Protein AF-0000000069443505 (afdb_homodimer)

Sequence (1146 aa):
MGDIGIPSRCKFPEVQQQVYHAQCGDDSSEREADDARRKVVPLLARLHRGSVLFPKSQGYIYSVSVGNLRYRLKIPAAVVHAVTVWDVVAAVRFCSQEKLKLNIRRGGHSNAAHCLNDNGIVLDMRMLNKVVIQSNQERIYVSGGALWKDVYKELHDKDPRLIVVGGQCPTVGVSGFLLGGGISPFSRSYGLGIDNIEVIQIVKANGELAIVSAENHPDLFWALRGGGGGNFGVATGFFLKLHKLNHPEGLVTCGTLGWSIEDSTSRKKFIDTMRNWDQSPLPAALCGDALWRYRRDRESKEKKLWAEITTMYNGGKSECISELAKVLRGEPDVNTPKEMKFYEWEVGGEAFANHSRVHHHHSSVIIEKEWMISIKEHEPESERGGCHVLWDHLGEQTGQWKPDETAFPWRTGEYALSMKSSWDKEEKEGQMIREVQRLREELKKFAIGGKAAYVNYIDNTLTDWWDAYYDANYKRLRQLKEIHDPEEFFEFQQSIRKPKSEHPAMPAIPSCNTTDYKAELEEKNDSVEDVIENTTQNQELRSHNAPAQSAYAMRYGSLQSGRWSAVHLKRQFMGDIGIPSRCKFPEVQQQVYHAQCGDDSSEREADDARRKVVPLLARLHRGSVLFPKSQGYIYSVSVGNLRYRLKIPAAVVHAVTVWDVVAAVRFCSQEKLKLNIRRGGHSNAAHCLNDNGIVLDMRMLNKVVIQSNQERIYVSGGALWKDVYKELHDKDPRLIVVGGQCPTVGVSGFLLGGGISPFSRSYGLGIDNIEVIQIVKANGELAIVSAENHPDLFWALRGGGGGNFGVATGFFLKLHKLNHPEGLVTCGTLGWSIEDSTSRKKFIDTMRNWDQSPLPAALCGDALWRYRRDRESKEKKLWAEITTMYNGGKSECISELAKVLRGEPDVNTPKEMKFYEWEVGGEAFANHSRVHHHHSSVIIEKEWMISIKEHEPESERGGCHVLWDHLGEQTGQWKPDETAFPWRTGEYALSMKSSWDKEEKEGQMIREVQRLREELKKFAIGGKAAYVNYIDNTLTDWWDAYYDANYKRLRQLKEIHDPEEFFEFQQSIRKPKSEHPAMPAIPSCNTTDYKAELEEKNDSVEDVIENTTQNQELRSHNAPAQSAYAMRYGSLQSGRWSAVHLKRQF

Foldseek 3Di:
DDDPPPPPPDVPVVVVVVVVVVPDDDPVVVVLLVVLCVLCVVLQVQADPKDKAAPPDPVQQVQLDALAVVCSPFHESIEIEHQDVSRQLSLLQSCLVSVFAEAEDALRPFLVSLQTHHHGYRYQHLNLFDKAQDPVRFKIKGFQRHFQLSVQVVCCVVALFKDFLADLARSDGGLLCFQQWAFGLLCLPQNTSLSFWAWWFWQFNNSDTDIDGCVRPVLVSQCSRRPVRLAGTRTGMTMGGMDGFPEPRNKKKKKKFKFQCVDPVSVVQVLQLLLLVLVDDADSQKWWKKKWFFDQDPVVRDTTIMIMIIMIGSDDQVVVVVRSVRRGDDGGPTIDIDMDRSSVSSVVSNLVRSLHLKHKFKWKFFAAGPCSVVCVPCPLPPPPTFKMKMKTAHDNNLLPDALSSHQFRPSRTGIMIMIMGIGNDPLCQLVRLVSNVVVCQSCLCRGVVSQAHRPSRPGLQDPVVLCNRRNPSLQSSLCVSCVRPVVSSRDDQPYRHHPPDDHHDRDDRDDSPPDDPPPPVVVVPPPSVVPPPPSPVPPPPVPPPPPPPPCPPPPPPPPDPPPPDPPPPDDDD/DDDPPPPPPDVPVVVVVVVVVVPDDDPVVVVLLVVLCVLCVVLQVQADPKDKAAPPDPVQQVQLDALAVVCSPFHESIEIEHQDVSRQLSLLQSCLVSVFAEAEDALRHFLVSLQTHHHGYRYQHLNLFDKAQDPVRFKIKGFQRHFQLSVQVVCCVVALFKDFLADLARSDGGLLCFQQWAFGLLCLPQNTSLSFWAWWFWQFNNSDTDIDGCVRPVLVSQCSRRPVRLAGTRTGMTMGGMDGFPEPRQKKKKKKFKFQCVDPVSVVQVLQLLLLVLVDDADSQKWWKKKWFFDQDPVVRDTTIMIMIIMIGSDDDVVVVVRSVRRGDDGGPTIDIDMDRSSVSSVVSNLVRSLHLKHKFKWKFFFAGPCSVPCVPCPLPPDPTFKMKMKTAHDNNLLPDALSSHQFRPSRTGIMIMIMGIGNDPLCQLVRLVSNVVVCQSSLCRGDVSQAHRVSRPGLQDPVVLCNRGNPSLQSSLCVSCVRPVVSSRDDQPYRHHPPDDHHDRDDRDDSPPDDPPPDVVPPPPPSVVPPPPSPPPPPPVPDPPPPPDPPPPPPPPPDPDPPPPDDPDPDD

Organism: Aspergillus niger (strain ATCC MYA-4892 / CBS 513.88 / FGSC A1513) (NCBI:txid425011)

Solvent-accessible surface area (backbone atoms only — not comparable to full-atom values): 60724 Å² total; per-residue (Å²): 132,75,77,74,72,64,76,79,83,52,91,53,58,63,56,56,49,46,52,46,52,72,65,54,65,70,64,67,68,45,50,58,50,46,53,51,42,63,68,48,54,65,50,52,78,56,30,70,53,31,30,46,30,27,66,72,27,70,46,30,52,59,70,67,59,52,33,38,52,80,54,65,80,59,50,38,48,30,36,33,35,25,42,42,69,58,15,48,30,36,50,38,35,48,28,56,74,68,71,43,53,56,27,61,28,52,47,49,70,51,61,63,45,68,34,52,48,70,67,18,37,25,40,35,26,56,53,27,36,57,65,46,73,41,92,85,57,53,37,30,40,37,26,26,16,16,31,39,46,53,50,50,50,54,32,47,74,73,38,55,30,47,41,64,61,45,68,59,43,28,58,38,22,45,46,60,41,28,15,33,29,26,78,16,79,46,12,19,59,64,16,34,20,38,72,35,53,59,34,37,32,31,28,32,52,82,27,49,77,44,69,28,18,82,85,37,55,40,68,59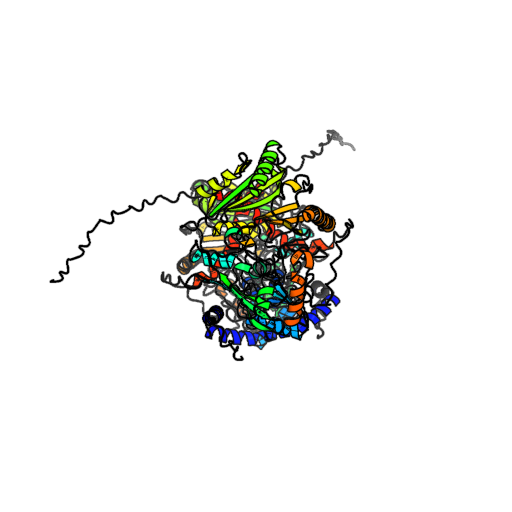,35,28,36,34,29,23,52,22,64,60,36,60,40,48,59,53,26,33,34,30,49,46,46,67,48,68,24,91,82,14,35,25,18,36,30,41,39,28,27,51,47,75,40,70,67,41,31,50,30,48,54,50,17,52,51,34,51,55,70,43,90,70,60,46,48,57,29,53,31,34,36,42,34,60,36,68,34,86,82,77,64,43,75,38,51,32,36,35,33,41,35,40,25,59,23,53,53,69,61,45,52,56,58,49,57,74,29,51,44,69,82,59,78,35,76,50,78,38,71,41,47,57,66,60,57,27,57,60,31,43,75,68,54,54,65,43,86,32,30,55,46,46,33,43,31,23,22,42,75,72,50,68,78,72,52,74,80,64,66,77,72,57,76,92,73,34,49,38,42,37,29,43,45,47,26,64,41,35,41,74,49,57,40,78,70,30,30,40,33,74,24,74,27,31,30,44,33,35,36,35,30,46,46,79,54,77,69,47,47,33,59,45,50,50,49,47,50,50,51,44,60,65,50,25,73,58,12,49,95,51,45,27,28,45,58,70,45,34,37,78,77,53,87,62,43,61,51,20,42,20,46,82,46,40,61,58,48,14,54,48,29,42,71,58,30,67,81,54,64,41,57,59,75,85,40,72,44,34,76,91,54,76,74,62,82,70,76,82,76,60,72,70,62,80,75,80,80,67,66,76,62,64,74,68,53,70,75,57,59,80,65,44,78,58,62,73,68,60,67,70,64,70,68,63,80,63,71,80,73,79,76,78,70,75,76,78,72,79,80,75,76,81,79,80,78,84,78,78,85,83,81,88,134,132,74,77,72,71,64,77,79,81,52,91,52,57,63,56,54,48,46,53,46,53,71,65,55,67,69,65,66,70,45,51,58,49,45,54,50,42,65,69,48,56,66,52,52,76,58,30,70,52,31,29,46,29,28,66,72,29,70,45,30,53,59,69,66,59,52,32,37,51,78,53,67,80,58,50,37,48,29,36,33,35,24,43,42,70,58,15,49,30,35,49,38,35,49,28,56,73,67,70,43,50,55,26,62,30,51,46,48,69,53,62,63,46,67,34,55,48,70,66,17,37,26,40,34,25,55,54,28,35,59,64,46,72,41,90,85,57,50,39,31,39,38,27,28,15,15,31,38,47,52,50,50,50,56,33,46,74,73,39,55,31,47,41,61,61,46,69,61,44,28,58,37,22,45,46,62,41,28,15,32,28,27,78,17,80,46,14,18,59,63,15,34,20,38,71,34,54,59,35,38,33,30,30,30,53,83,28,48,76,45,69,29,18,82,84,36,56,40,69,60,37,29,37,34,28,24,53,22,66,60,37,60,43,48,59,54,26,34,33,31,49,47,46,68,48,69,23,92,84,13,35,25,18,36,31,41,38,27,26,52,47,75,40,68,68,40,30,50,30,48,54,49,17,52,51,36,51,56,72,45,90,68,59,43,47,56,28,53,32,34,36,43,34,57,37,67,35,87,82,78,62,42,74,38,51,33,38,34,33,41,35,40,25,59,22,52,52,69,60,45,52,56,57,49,57,74,28,52,45,67,81,60,79,36,75,49,79,38,70,41,48,57,66,58,58,28,58,60,32,43,76,69,54,51,68,43,86,31,30,54,48,44,34,43,32,24,22,41,75,73,48,69,80,69,49,74,80,64,67,78,74,57,66,94,66,35,47,37,42,38,28,42,44,47,25,65,42,36,42,74,47,59,41,80,70,29,30,42,34,77,23,75,28,32,30,44,34,35,37,36,31,47,46,82,56,77,75,48,48,34,60,45,51,50,48,47,50,51,51,46,61,63,50,26,73,59,12,48,94,52,46,27,28,46,58,70,46,35,38,79,78,54,86,62,42,60,52,21,40,20,46,80,46,40,63,59,47,14,54,48,29,43,70,57,30,68,82,54,65,40,57,58,75,86,40,74,43,34,76,90,53,76,76,60,82,70,75,80,76,60,71,70,61,85,74,80,80,67,67,75,63,64,74,70,53,71,76,58,60,79,65,47,78,58,63,73,71,64,68,72,67,73,68,65,84,67,73,80,72,78,76,77,73,75,76,77,72,76,78,74,78,78,74,77,71,80,74,65,90,71,75,81,124

InterPro domains:
  IPR006094 FAD linked oxidase, N-terminal [PF01565] (76-210)
  IPR012951 Berberine/berberine-like [PF08031] (453-497)
  IPR016166 FAD-binding domain, PCMH-type [PS51387] (72-245)
  IPR016169 FAD-binding, type PCMH, subdomain 2 [G3DSA:3.30.465.10] (67-496)
  IPR036318 FAD-binding, type PCMH-like superfamily [SSF56176] (50-244)
  IPR050416 FAD-linked Oxidoreductases in Biosynthetic Pathways [PTHR42973] (28-497)

Radius of gyration: 33.71 Å; Cα contacts (8 Å, |Δi|>4): 2344; chains: 2; bounding box: 72×145×81 Å

Secondary structure (DSSP, 8-state):
-------S--S-HHHHHHHHHHH---HHHHHHHHHHHHHHHHHHHH-SS-EEE-TTSHHHHHHH--S-GGGTT---SEEEE--SHHHHHHHHHHHHHHT--EEEESS---TT-TT--SSSEEEE-TT---EEE-TTSSEEEEETT-BHHHHHHHHHHH-TTEE-S--SSTTSBHHHHHHT----TTHHHH--GGGGEEEEEEE-TTS-EEEEESSSSHHHHHHHHHH-TTTS-EEEEEEEE-EE-SSTTSEEEEEEEEE-TTSHHHHHHHHHHHHHHHHS---TTEEEEEEEEEEE-TTT--EEEEEEEEEEESS-HHHHHHHHHTT--S--SEE--EEEEHHHHHHHGGGG-S---SEEEEEEEEE-SS-HHHHTT------SS-EEEEEEE--GGGGGS-TTSSS---TT-SEEEEEEEEESSGGGHHHHHHHHHHHHHHHHTTBGGGT---TTS--TT-TTHHHHHHTTHHHHHHHHHHHH-TT--S--TT----TTPPPPPPPP--------TTSGGGTTHHHHHHHHTTTGGGTGGGGT-----------------------------/-------S--S-HHHHHHHHHHH---HHHHHHHHHHHHHHHHHHHH-SS-EEE-TTSHHHHHHH--S-GGGTT---SEEEE--SHHHHHHHHHHHHHHT--EEEESS---TT-TT--SSSEEEE-TT---EEE-TTSSEEEEETT-BHHHHHHHHHHH-TTEE-S--SSTTSBHHHHHHT----TTHHHH--GGGGEEEEEEE-TTS-EEEEESSSSHHHHHHHHHH-TTTS-EEEEEEEE-EE-SSTTSEEEEEEEEE-TTSHHHHHHHHHHHHHHHHS---TTEEEEEEEEEEE-TTT--EEEEEEEEEEESS-HHHHHHHHHTT--S--SEE--EEEEHHHHHHHGGGG-S---SEEEEEEEEE-SS-HHHHTT-----TTS-EEEEEEE--GGGGGS-TTSSS---TT-SEEEEEEEEESSGGGHHHHHHHHHHHHHHHHTTBGGGT---TTS--TT-TTHHHHHHTTHHHHHHHHHHHH-TT--S--TT----TTPPPPPPPP--------TTSGGGTTHHHHHHHHTTSGGGTGGGGS-----------------------------

Structure (mmCIF, N/CA/C/O backbone):
data_AF-0000000069443505-model_v1
#
loop_
_entity.id
_entity.type
_entity.pdbx_description
1 polymer 'Contig An07c0100, genomic contig'
#
loop_
_atom_site.group_PDB
_atom_site.id
_atom_site.type_symbol
_atom_site.label_atom_id
_atom_site.label_alt_id
_atom_site.label_comp_id
_atom_site.label_asym_id
_atom_site.label_entity_id
_atom_site.label_seq_id
_atom_site.pdbx_PDB_ins_code
_atom_site.Cartn_x
_atom_site.Cartn_y
_atom_site.Cartn_z
_atom_site.occupancy
_atom_site.B_iso_or_equiv
_atom_site.auth_seq_id
_atom_site.auth_comp_id
_atom_site.auth_asym_id
_atom_site.auth_atom_id
_atom_site.pdbx_PDB_model_num
ATOM 1 N N . MET A 1 1 ? -30.938 -16.75 5.695 1 19.77 1 MET A N 1
ATOM 2 C CA . MET A 1 1 ? -29.547 -17.172 5.746 1 19.77 1 MET A CA 1
ATOM 3 C C . MET A 1 1 ? -29.438 -18.688 5.621 1 19.77 1 MET A C 1
ATOM 5 O O . MET A 1 1 ? -29.734 -19.422 6.574 1 19.77 1 MET A O 1
ATOM 9 N N . GLY A 1 2 ? -29.906 -19.156 4.508 1 21.73 2 GLY A N 1
ATOM 10 C CA . GLY A 1 2 ? -30.219 -20.562 4.312 1 21.73 2 GLY A CA 1
ATOM 11 C C . GLY A 1 2 ? -29.078 -21.484 4.699 1 21.73 2 GLY A C 1
ATOM 12 O O . GLY A 1 2 ? -27.922 -21.031 4.793 1 21.73 2 GLY A O 1
ATOM 13 N N . ASP A 1 3 ? -29.438 -22.609 5.195 1 22.36 3 ASP A N 1
ATOM 14 C CA . ASP A 1 3 ? -28.672 -23.781 5.602 1 22.36 3 ASP A CA 1
ATOM 15 C C . ASP A 1 3 ? -27.625 -24.141 4.547 1 22.36 3 ASP A C 1
ATOM 17 O O . ASP A 1 3 ? -27.969 -24.406 3.389 1 22.36 3 ASP A O 1
ATOM 21 N N . ILE A 1 4 ? -26.609 -23.438 4.555 1 29.34 4 ILE A N 1
ATOM 22 C CA . ILE A 1 4 ? -25.469 -23.906 3.773 1 29.34 4 ILE A CA 1
ATOM 23 C C . ILE A 1 4 ? -25.375 -25.438 3.852 1 29.34 4 ILE A C 1
ATOM 25 O O . ILE A 1 4 ? -25.141 -26 4.926 1 29.34 4 ILE A O 1
ATOM 29 N N . GLY A 1 5 ? -26.344 -26.031 3.219 1 26.64 5 GLY A N 1
ATOM 30 C CA . GLY A 1 5 ? -26.344 -27.484 3.113 1 26.64 5 GLY A CA 1
ATOM 31 C C . GLY A 1 5 ? -24.953 -28.078 3.031 1 26.64 5 GLY A C 1
ATOM 32 O O . GLY A 1 5 ? -24.25 -27.891 2.037 1 26.64 5 GLY A O 1
ATOM 33 N N . ILE A 1 6 ? -24.266 -28.109 4.117 1 32.12 6 ILE A N 1
ATOM 34 C CA . ILE A 1 6 ? -23.062 -28.922 4.234 1 32.12 6 ILE A CA 1
ATOM 35 C C . ILE A 1 6 ? -23.25 -30.266 3.541 1 32.12 6 ILE A C 1
ATOM 37 O O . ILE A 1 6 ? -24.188 -31.016 3.875 1 32.12 6 ILE A O 1
ATOM 41 N N . PRO A 1 7 ? -22.969 -30.375 2.324 1 30.17 7 PRO A N 1
ATOM 42 C CA . PRO A 1 7 ? -23.234 -31.75 1.898 1 30.17 7 PRO A CA 1
ATOM 43 C C . PRO A 1 7 ? -22.781 -32.781 2.93 1 30.17 7 PRO A C 1
ATOM 45 O O . PRO A 1 7 ? -21.812 -32.562 3.662 1 30.17 7 PRO A O 1
ATOM 48 N N . SER A 1 8 ? -23.672 -33.625 3.414 1 30.72 8 SER A N 1
ATOM 49 C CA . SER A 1 8 ? -23.562 -34.688 4.383 1 30.72 8 SER A CA 1
ATOM 50 C C . SER A 1 8 ? -22.25 -35.469 4.215 1 30.72 8 SER A C 1
ATOM 52 O O . SER A 1 8 ? -21.547 -35.719 5.195 1 30.72 8 SER A O 1
ATOM 54 N N . ARG A 1 9 ? -22.109 -36.438 3.193 1 31.23 9 ARG A N 1
ATOM 55 C CA . ARG A 1 9 ? -21.312 -37.656 3.217 1 31.23 9 ARG A CA 1
ATOM 56 C C . ARG A 1 9 ? -19.875 -37.375 2.82 1 31.23 9 ARG A C 1
ATOM 58 O O . ARG A 1 9 ? -19.391 -37.875 1.804 1 31.23 9 ARG A O 1
ATOM 65 N N . CYS A 1 10 ? -19.5 -36.156 2.795 1 35.38 10 CYS A N 1
ATOM 66 C CA . CYS A 1 10 ? -18.078 -36.156 2.48 1 35.38 10 CYS A CA 1
ATOM 67 C C . CYS A 1 10 ? -17.266 -36.875 3.568 1 35.38 10 CYS A C 1
ATOM 69 O O . CYS A 1 10 ? -17.484 -36.625 4.758 1 35.38 10 CYS A O 1
ATOM 71 N N . LYS A 1 11 ? -16.672 -37.875 3.277 1 39.56 11 LYS A N 1
ATOM 72 C CA . LYS A 1 11 ? -15.812 -38.688 4.152 1 39.56 11 LYS A CA 1
ATOM 73 C C . LYS A 1 11 ? -14.859 -37.781 4.953 1 39.56 11 LYS A C 1
ATOM 75 O O . LYS A 1 11 ? -14.156 -38.281 5.836 1 39.56 11 LYS A O 1
ATOM 80 N N . PHE A 1 12 ? -14.734 -36.531 4.516 1 38.72 12 PHE A N 1
ATOM 81 C CA . PHE A 1 12 ? -13.805 -35.781 5.355 1 38.72 12 PHE A CA 1
ATOM 82 C C . PHE A 1 12 ? -14.531 -34.75 6.191 1 38.72 12 PHE A C 1
ATOM 84 O O . PHE A 1 12 ? -14.469 -33.562 5.887 1 38.72 12 PHE A O 1
ATOM 91 N N . PRO A 1 13 ? -15.508 -35 6.965 1 45.78 13 PRO A N 1
ATOM 92 C CA . PRO A 1 13 ? -16.203 -34.062 7.871 1 45.78 13 PRO A CA 1
ATOM 93 C C . PRO A 1 13 ? -15.25 -33.125 8.594 1 45.78 13 PRO A C 1
ATOM 95 O O . PRO A 1 13 ? -15.602 -31.969 8.859 1 45.78 13 PRO A O 1
ATOM 98 N N . GLU A 1 14 ? -14.117 -33.625 8.75 1 47.12 14 GLU A N 1
ATOM 99 C CA . GLU A 1 14 ? -13.164 -32.844 9.523 1 47.12 14 GLU A CA 1
ATOM 100 C C . GLU A 1 14 ? -12.672 -31.625 8.719 1 47.12 14 GLU A C 1
ATOM 102 O O . GLU A 1 14 ? -12.477 -30.547 9.273 1 47.12 14 GLU A O 1
ATOM 107 N N . VAL A 1 15 ? -12.562 -31.922 7.453 1 46.62 15 VAL A N 1
ATOM 108 C CA . VAL A 1 15 ? -12.109 -30.812 6.617 1 46.62 15 VAL A CA 1
ATOM 109 C C . VAL A 1 15 ? -13.172 -29.719 6.586 1 46.62 15 VAL A C 1
ATOM 111 O O . VAL A 1 15 ? -12.859 -28.531 6.703 1 46.62 15 VAL A O 1
ATOM 114 N N . GLN A 1 16 ? -14.391 -30.172 6.422 1 50.69 16 GLN A N 1
ATOM 115 C CA . GLN A 1 16 ? -15.484 -29.203 6.41 1 50.69 16 GLN A CA 1
ATOM 116 C C . GLN A 1 16 ? -15.547 -28.422 7.727 1 50.69 16 GLN A C 1
ATOM 118 O O . GLN A 1 16 ? -15.758 -27.219 7.727 1 50.69 16 GLN A O 1
ATOM 123 N N . GLN A 1 17 ? -15.414 -29.188 8.695 1 51.31 17 GLN A N 1
ATOM 124 C CA . GLN A 1 17 ? -15.453 -28.547 10.008 1 51.31 17 GLN A CA 1
ATOM 125 C C . GLN A 1 17 ? -14.289 -27.594 10.195 1 51.31 17 GLN A C 1
ATOM 127 O O . GLN A 1 17 ? -14.445 -26.516 10.781 1 51.31 17 GLN A O 1
ATOM 132 N N . GLN A 1 18 ? -13.234 -27.984 9.68 1 48.59 18 GLN A N 1
ATOM 133 C CA . GLN A 1 18 ? -12.047 -27.156 9.859 1 48.59 18 GLN A CA 1
ATOM 134 C C . GLN A 1 18 ? -12.125 -25.891 9.016 1 48.59 18 GLN A C 1
ATOM 136 O O . GLN A 1 18 ? -11.727 -24.812 9.477 1 48.59 18 GLN A O 1
ATOM 141 N N . VAL A 1 19 ? -12.57 -26.109 7.836 1 50.31 19 VAL A N 1
ATOM 142 C CA . VAL A 1 19 ? -12.805 -24.953 6.992 1 50.31 19 VAL A CA 1
ATOM 143 C C . VAL A 1 19 ? -13.82 -24.016 7.66 1 50.31 19 VAL A C 1
ATOM 145 O O . VAL A 1 19 ? -13.641 -22.797 7.664 1 50.31 19 VAL A O 1
ATOM 148 N N . TYR A 1 20 ? -14.828 -24.688 8.109 1 49.84 20 TYR A N 1
ATOM 149 C CA . TYR A 1 20 ? -15.867 -23.906 8.773 1 49.84 20 TYR A CA 1
ATOM 150 C C . TYR A 1 20 ? -15.297 -23.156 9.969 1 49.84 20 TYR A C 1
ATOM 152 O O . TYR A 1 20 ? -15.609 -21.969 10.172 1 49.84 20 TYR A O 1
ATOM 160 N N . HIS A 1 21 ? -14.531 -23.812 10.719 1 48.06 21 HIS A N 1
ATOM 161 C CA . HIS A 1 21 ? -13.961 -23.172 11.906 1 48.06 21 HIS A CA 1
ATOM 162 C C . HIS A 1 21 ? -13.008 -22.062 11.516 1 48.06 21 HIS A C 1
ATOM 164 O O . HIS A 1 21 ? -12.906 -21.047 12.227 1 48.06 21 HIS A O 1
ATOM 170 N N . ALA A 1 22 ? -12.234 -22.344 10.555 1 46.16 22 ALA A N 1
ATOM 171 C CA . ALA A 1 22 ? -11.281 -21.328 10.133 1 46.16 22 ALA A CA 1
ATOM 172 C C . ALA A 1 22 ? -11.992 -20.062 9.656 1 46.16 22 ALA A C 1
ATOM 174 O O . ALA A 1 22 ? -11.477 -18.953 9.812 1 46.16 22 ALA A O 1
ATOM 175 N N . GLN A 1 23 ? -13.062 -20.297 9.055 1 48.84 23 GLN A N 1
ATOM 176 C CA . GLN A 1 23 ? -13.82 -19.188 8.477 1 48.84 23 GLN A CA 1
ATOM 177 C C . GLN A 1 23 ? -14.688 -18.516 9.523 1 48.84 23 GLN A C 1
ATOM 179 O O . GLN A 1 23 ? -15 -17.328 9.406 1 48.84 23 GLN A O 1
ATOM 184 N N . CYS A 1 24 ? -15.289 -19.234 10.461 1 43.09 24 CYS A N 1
ATOM 185 C CA . CYS A 1 24 ? -16.297 -18.703 11.359 1 43.09 24 CYS A CA 1
ATOM 186 C C . CYS A 1 24 ? -15.664 -18 12.555 1 43.09 24 CYS A C 1
ATOM 188 O O . CYS A 1 24 ? -14.93 -18.625 13.32 1 43.09 24 CYS A O 1
ATOM 190 N N . GLY A 1 25 ? -15.242 -16.766 12.414 1 44.81 25 GLY A N 1
ATOM 191 C CA . GLY A 1 25 ? -14.922 -15.961 13.578 1 44.81 25 GLY A CA 1
ATOM 192 C C . GLY A 1 25 ? -16.047 -15.914 14.602 1 44.81 25 GLY A C 1
ATOM 193 O O . GLY A 1 25 ? -17.094 -16.531 14.406 1 44.81 25 GLY A O 1
ATOM 194 N N . ASP A 1 26 ? -15.844 -15.242 15.805 1 44.53 26 ASP A N 1
ATOM 195 C CA . ASP A 1 26 ? -16.781 -15.047 16.906 1 44.53 26 ASP A CA 1
ATOM 196 C C . ASP A 1 26 ? -18.109 -14.469 16.391 1 44.53 26 ASP A C 1
ATOM 198 O O . ASP A 1 26 ? -18.125 -13.469 15.672 1 44.53 26 ASP A O 1
ATOM 202 N N . ASP A 1 27 ? -19.234 -15.125 16.625 1 49 27 ASP A N 1
ATOM 203 C CA . ASP A 1 27 ? -20.625 -14.914 16.188 1 49 27 ASP A CA 1
ATOM 204 C C . ASP A 1 27 ? -21.109 -13.516 16.562 1 49 27 ASP A C 1
ATOM 206 O O . ASP A 1 27 ? -21.781 -12.859 15.773 1 49 27 ASP A O 1
ATOM 210 N N . SER A 1 28 ? -20.922 -13.078 17.875 1 44.75 28 SER A N 1
ATOM 211 C CA . SER A 1 28 ? -21.469 -11.797 18.297 1 44.75 28 SER A CA 1
ATOM 212 C C . SER A 1 28 ? -20.844 -10.641 17.531 1 44.75 28 SER A C 1
ATOM 214 O O . SER A 1 28 ? -21.562 -9.727 17.094 1 44.75 28 SER A O 1
ATOM 216 N N . SER A 1 29 ? -19.594 -10.617 17.484 1 55.44 29 SER A N 1
ATOM 217 C CA . SER A 1 29 ? -18.859 -9.594 16.734 1 55.44 29 SER A CA 1
ATOM 218 C C . SER A 1 29 ? -19.266 -9.594 15.266 1 55.44 29 SER A C 1
ATOM 220 O O . SER A 1 29 ? -19.297 -8.539 14.625 1 55.44 29 SER A O 1
ATOM 222 N N . GLU A 1 30 ? -19.875 -10.719 15 1 66.44 30 GLU A N 1
ATOM 223 C CA . GLU A 1 30 ? -20.297 -10.852 13.609 1 66.44 30 GLU A CA 1
ATOM 224 C C . GLU A 1 30 ? -21.672 -10.219 13.391 1 66.44 30 GLU A C 1
ATOM 226 O O . GLU A 1 30 ? -21.906 -9.602 12.352 1 66.44 30 GLU A O 1
ATOM 231 N N . ARG A 1 31 ? -22.594 -10.227 14.562 1 65.88 31 ARG A N 1
ATOM 232 C CA . ARG A 1 31 ? -23.922 -9.641 14.406 1 65.88 31 ARG A CA 1
ATOM 233 C C . ARG A 1 31 ? -23.828 -8.117 14.336 1 65.88 31 ARG A C 1
ATOM 235 O O . ARG A 1 31 ? -24.516 -7.488 13.531 1 65.88 31 ARG A O 1
ATOM 242 N N . GLU A 1 32 ? -23.031 -7.504 15.273 1 68.94 32 GLU A N 1
ATOM 243 C CA . GLU A 1 32 ? -22.859 -6.051 15.273 1 68.94 32 GLU A CA 1
ATOM 244 C C . GLU A 1 32 ? -22.266 -5.566 13.953 1 68.94 32 GLU A C 1
ATOM 246 O O . GLU A 1 32 ? -22.688 -4.539 13.414 1 68.94 32 GLU A O 1
ATOM 251 N N . ALA A 1 33 ? -21.453 -6.336 13.539 1 75.88 33 ALA A N 1
ATOM 252 C CA . ALA A 1 33 ? -20.828 -5.992 12.266 1 75.88 33 ALA A CA 1
ATOM 253 C C . ALA A 1 33 ? -21.828 -6.082 11.117 1 75.88 33 ALA A C 1
ATOM 255 O O . ALA A 1 33 ? -21.812 -5.258 10.203 1 75.88 33 ALA A O 1
ATOM 256 N N . ASP A 1 34 ? -22.75 -6.953 11.266 1 82.25 34 ASP A N 1
ATOM 257 C CA . ASP A 1 34 ? -23.766 -7.137 10.242 1 82.25 34 ASP A CA 1
ATOM 258 C C . ASP A 1 34 ? -24.75 -5.965 10.227 1 82.25 34 ASP A C 1
ATOM 260 O O . ASP A 1 34 ? -25.141 -5.488 9.164 1 82.25 34 ASP A O 1
ATOM 264 N N . ASP A 1 35 ? -25.125 -5.52 11.461 1 85.44 35 ASP A N 1
ATOM 265 C CA . ASP A 1 35 ? -26.062 -4.402 11.562 1 85.44 35 ASP A CA 1
ATOM 266 C C . ASP A 1 35 ? -25.438 -3.117 11.016 1 85.44 35 ASP A C 1
ATOM 268 O O . ASP A 1 35 ? -26.094 -2.363 10.289 1 85.44 35 ASP A O 1
ATOM 272 N N . ALA A 1 36 ? -24.234 -2.896 11.391 1 87.12 36 ALA A N 1
ATOM 273 C CA . ALA A 1 36 ? -23.547 -1.712 10.898 1 87.12 36 ALA A CA 1
ATOM 274 C C . ALA A 1 36 ? -23.422 -1.738 9.375 1 87.12 36 ALA A C 1
ATOM 276 O O . ALA A 1 36 ? -23.625 -0.718 8.711 1 87.12 36 ALA A O 1
ATOM 277 N N . ARG A 1 37 ? -23.172 -2.861 8.883 1 91 37 ARG A N 1
ATOM 278 C CA . ARG A 1 37 ? -23.031 -3.018 7.438 1 91 37 ARG A CA 1
ATOM 279 C C . ARG A 1 37 ? -24.359 -2.756 6.727 1 91 37 ARG A C 1
ATOM 281 O O . ARG A 1 37 ? -24.406 -2.037 5.73 1 91 37 ARG A O 1
ATOM 288 N N . ARG A 1 38 ? -25.391 -3.311 7.223 1 91.19 38 ARG A N 1
ATOM 289 C CA . ARG A 1 38 ? -26.719 -3.125 6.621 1 91.19 38 ARG A CA 1
ATOM 290 C C . ARG A 1 38 ? -27.094 -1.649 6.578 1 91.19 38 ARG A C 1
ATOM 292 O O . ARG A 1 38 ? -27.719 -1.193 5.617 1 91.19 38 ARG A O 1
ATOM 299 N N . LYS A 1 39 ? -26.688 -0.995 7.59 1 92.31 39 LYS A N 1
ATOM 300 C CA . LYS A 1 39 ? -27 0.425 7.691 1 92.31 39 LYS A CA 1
ATOM 301 C C . LYS A 1 39 ? -26.203 1.247 6.688 1 92.31 39 LYS A C 1
ATOM 303 O O . LYS A 1 39 ? -26.672 2.273 6.199 1 92.31 39 LYS A O 1
ATOM 308 N N . VAL A 1 40 ? -25.031 0.808 6.32 1 95.5 40 VAL A N 1
ATOM 309 C CA . VAL A 1 40 ? -24.094 1.628 5.551 1 95.5 40 VAL A CA 1
ATOM 310 C C . VAL A 1 40 ? -24.172 1.255 4.074 1 95.5 40 VAL A C 1
ATOM 312 O O . VAL A 1 40 ? -23.875 2.072 3.201 1 95.5 40 VAL A O 1
ATOM 315 N N . VAL A 1 41 ? -24.594 0.045 3.701 1 94.25 41 VAL A N 1
ATOM 316 C CA . VAL A 1 41 ? -24.609 -0.503 2.348 1 94.25 41 VAL A CA 1
ATOM 317 C C . VAL A 1 41 ? -25.375 0.429 1.414 1 94.25 41 VAL A C 1
ATOM 319 O O . VAL A 1 41 ? -24.922 0.7 0.296 1 94.25 41 VAL A O 1
ATOM 322 N N . PRO A 1 42 ? -26.516 1.065 1.863 1 94.5 42 PRO A N 1
ATOM 323 C CA . PRO A 1 42 ? -27.266 1.941 0.966 1 94.5 42 PRO A CA 1
ATOM 324 C C . PRO A 1 42 ? -26.484 3.189 0.562 1 94.5 42 PRO A C 1
ATOM 326 O O . PRO A 1 42 ? -26.828 3.846 -0.424 1 94.5 42 PRO A O 1
ATOM 329 N N . LEU A 1 43 ? -25.453 3.521 1.33 1 95.88 43 LEU A N 1
ATOM 330 C CA . LEU A 1 43 ? -24.672 4.719 1.055 1 95.88 43 LEU A CA 1
ATOM 331 C C . LEU A 1 43 ? -24 4.629 -0.314 1 95.88 43 LEU A C 1
ATOM 333 O O . LEU A 1 43 ? -23.859 5.641 -1.003 1 95.88 43 LEU A O 1
ATOM 337 N N . LEU A 1 44 ? -23.641 3.422 -0.699 1 94.56 44 LEU A N 1
ATOM 338 C CA . LEU A 1 44 ? -22.922 3.25 -1.959 1 94.56 44 LEU A CA 1
ATOM 339 C C . LEU A 1 44 ? -23.75 3.768 -3.131 1 94.56 44 LEU A C 1
ATOM 341 O O . LEU A 1 44 ? -23.219 4.402 -4.043 1 94.56 44 LEU A O 1
ATOM 345 N N . ALA A 1 45 ? -25.031 3.533 -3.107 1 93.12 45 ALA A N 1
ATOM 346 C CA . ALA A 1 45 ? -25.922 3.936 -4.199 1 93.12 45 ALA A CA 1
ATOM 347 C C . ALA A 1 45 ? -26.062 5.453 -4.258 1 93.12 45 ALA A C 1
ATOM 349 O O . ALA A 1 45 ? -26.438 6.008 -5.293 1 93.12 45 ALA A O 1
ATOM 350 N N . ARG A 1 46 ? -25.734 6.109 -3.145 1 94.56 46 ARG A N 1
ATOM 351 C CA . ARG A 1 46 ? -25.891 7.562 -3.08 1 94.56 46 ARG A CA 1
ATOM 352 C C . ARG A 1 46 ? -24.609 8.266 -3.508 1 94.56 46 ARG A C 1
ATOM 354 O O . ARG A 1 46 ? -24.609 9.461 -3.801 1 94.56 46 ARG A O 1
ATOM 361 N N . LEU A 1 47 ? -23.484 7.547 -3.488 1 94.38 47 LEU A N 1
ATOM 362 C CA . LEU A 1 47 ? -22.203 8.148 -3.836 1 94.38 47 LEU A CA 1
ATOM 363 C C . LEU A 1 47 ? -22.109 8.406 -5.336 1 94.38 47 LEU A C 1
ATOM 365 O O . LEU A 1 47 ? -22.656 7.648 -6.133 1 94.38 47 LEU A O 1
ATOM 369 N N . HIS A 1 48 ? -21.406 9.469 -5.711 1 91.38 48 HIS A N 1
ATOM 370 C CA . HIS A 1 48 ? -21.219 9.836 -7.109 1 91.38 48 HIS A CA 1
ATOM 371 C C . HIS A 1 48 ? -20.219 8.898 -7.793 1 91.38 48 HIS A C 1
ATOM 373 O O . HIS A 1 48 ? -20.594 8.148 -8.695 1 91.38 48 HIS A O 1
ATOM 379 N N . ARG A 1 49 ? -18.984 8.836 -7.34 1 91.38 49 ARG A N 1
ATOM 380 C CA . ARG A 1 49 ? -17.938 7.996 -7.914 1 91.38 49 ARG A CA 1
ATOM 381 C C . ARG A 1 49 ? -17.203 7.227 -6.824 1 91.38 49 ARG A C 1
ATOM 383 O O . ARG A 1 49 ? -16.328 6.406 -7.121 1 91.38 49 ARG A O 1
ATOM 390 N N . GLY A 1 50 ? -17.578 7.48 -5.602 1 93.19 50 GLY A N 1
ATOM 391 C CA . GLY A 1 50 ? -16.844 6.957 -4.461 1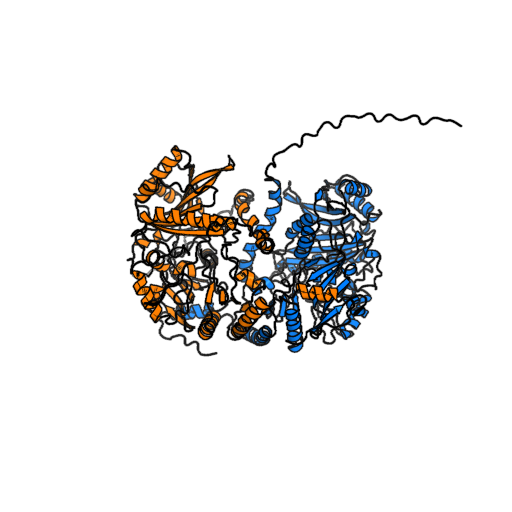 93.19 50 GLY A CA 1
ATOM 392 C C . GLY A 1 50 ? -17.109 5.488 -4.195 1 93.19 50 GLY A C 1
ATOM 393 O O . GLY A 1 50 ? -17.891 4.855 -4.922 1 93.19 50 GLY A O 1
ATOM 394 N N . SER A 1 51 ? -16.391 4.898 -3.273 1 94.56 51 SER A N 1
ATOM 395 C CA . SER A 1 51 ? -16.5 3.504 -2.859 1 94.56 51 SER A CA 1
ATOM 396 C C . SER A 1 51 ? -16.719 3.391 -1.354 1 94.56 51 SER A C 1
ATOM 398 O O . SER A 1 51 ? -16.453 4.332 -0.607 1 94.56 51 SER A O 1
ATOM 400 N N . VAL A 1 52 ? -17.312 2.277 -0.925 1 95.31 52 VAL A N 1
ATOM 401 C CA . VAL A 1 52 ? -17.484 1.961 0.489 1 95.31 52 VAL A CA 1
ATOM 402 C C . VAL A 1 52 ? -16.719 0.689 0.83 1 95.31 52 VAL A C 1
ATOM 404 O O . VAL A 1 52 ? -16.891 -0.343 0.178 1 95.31 52 VAL A O 1
ATOM 407 N N . LEU A 1 53 ? -15.898 0.833 1.783 1 94.31 53 LEU A N 1
ATOM 408 C CA . LEU A 1 53 ? -15.07 -0.281 2.234 1 94.31 53 LEU A CA 1
ATOM 409 C C . LEU A 1 53 ? -15.484 -0.733 3.631 1 94.31 53 LEU A C 1
ATOM 411 O O . LEU A 1 53 ? -15.781 0.095 4.492 1 94.31 53 LEU A O 1
ATOM 415 N N . PHE A 1 54 ? -15.453 -2.01 3.811 1 93.56 54 PHE A N 1
ATOM 416 C CA . PHE A 1 54 ? -15.781 -2.598 5.105 1 93.56 54 PHE A CA 1
ATOM 417 C C . PHE A 1 54 ? -14.555 -3.273 5.715 1 93.56 54 PHE A C 1
ATOM 419 O O . PHE A 1 54 ? -13.555 -3.494 5.027 1 93.56 54 PHE A O 1
ATOM 426 N N . PRO A 1 55 ? -14.617 -3.533 7.039 1 89.62 55 PRO A N 1
ATOM 427 C CA . PRO A 1 55 ? -13.477 -4.125 7.734 1 89.62 55 PRO A CA 1
ATOM 428 C C . PRO A 1 55 ? -12.984 -5.414 7.082 1 89.62 55 PRO A C 1
ATOM 430 O O . PRO A 1 55 ? -13.781 -6.152 6.496 1 89.62 55 PRO A O 1
ATOM 433 N N . LYS A 1 56 ? -11.672 -5.641 7.117 1 83.19 56 LYS A N 1
ATOM 434 C CA . LYS A 1 56 ? -10.961 -6.84 6.684 1 83.19 56 LYS A CA 1
ATOM 435 C C . LYS A 1 56 ? -10.719 -6.824 5.176 1 83.19 56 LYS A C 1
ATOM 437 O O . LYS A 1 56 ? -10.352 -7.844 4.586 1 83.19 56 LYS A O 1
ATOM 442 N N . SER A 1 57 ? -11.031 -5.746 4.531 1 84.56 57 SER A N 1
ATOM 443 C CA . SER A 1 57 ? -10.57 -5.562 3.156 1 84.56 57 SER A CA 1
ATOM 444 C C . SER A 1 57 ? -9.242 -4.824 3.111 1 84.56 57 SER A C 1
ATOM 446 O O . SER A 1 57 ? -8.898 -4.086 4.039 1 84.56 57 SER A O 1
ATOM 448 N N . GLN A 1 58 ? -8.477 -5.07 2.102 1 77.88 58 GLN A N 1
ATOM 449 C CA . GLN A 1 58 ? -7.16 -4.441 1.985 1 77.88 58 GLN A CA 1
ATOM 450 C C . GLN A 1 58 ? -7.281 -2.924 1.918 1 77.88 58 GLN A C 1
ATOM 452 O O . GLN A 1 58 ? -6.52 -2.205 2.568 1 77.88 58 GLN A O 1
ATOM 457 N N . GLY A 1 59 ? -8.203 -2.49 1.088 1 83.25 59 GLY A N 1
ATOM 458 C CA . GLY A 1 59 ? -8.414 -1.055 1.002 1 83.25 59 GLY A CA 1
ATOM 459 C C . GLY A 1 59 ? -8.797 -0.426 2.33 1 83.25 59 GLY A C 1
ATOM 460 O O . GLY A 1 59 ? -8.359 0.687 2.641 1 83.25 59 GLY A O 1
ATOM 461 N N . TYR A 1 60 ? -9.562 -1.141 3.133 1 90.44 60 TYR A N 1
ATOM 462 C CA . TYR A 1 60 ? -9.961 -0.69 4.461 1 90.44 60 TYR A CA 1
ATOM 463 C C . TYR A 1 60 ? -8.75 -0.554 5.375 1 90.44 60 TYR A C 1
ATOM 465 O O . TYR A 1 60 ? -8.57 0.475 6.031 1 90.44 60 TYR A O 1
ATOM 473 N N . ILE A 1 61 ? -7.969 -1.566 5.34 1 83.81 61 ILE A N 1
ATOM 474 C CA . ILE A 1 61 ? -6.801 -1.604 6.215 1 83.81 61 ILE A CA 1
ATOM 475 C C . ILE A 1 61 ? -5.871 -0.437 5.883 1 83.81 61 ILE A C 1
ATOM 477 O O . ILE A 1 61 ? -5.398 0.261 6.781 1 83.81 61 ILE A O 1
ATOM 481 N N . TYR A 1 62 ? -5.762 -0.211 4.688 1 79.75 62 TYR A N 1
ATOM 482 C CA . TYR A 1 62 ? -4.926 0.895 4.238 1 79.75 62 TYR A CA 1
ATOM 483 C C . TYR A 1 62 ? -5.496 2.232 4.691 1 79.75 62 TYR A C 1
ATOM 485 O O . TYR A 1 62 ? -4.754 3.121 5.113 1 79.75 62 TYR A O 1
ATOM 493 N N . SER A 1 63 ? -6.73 2.338 4.629 1 87.94 63 SER A N 1
ATOM 494 C CA . SER A 1 63 ? -7.387 3.617 4.879 1 87.94 63 SER A CA 1
ATOM 495 C C . SER A 1 63 ? -7.414 3.939 6.371 1 87.94 63 SER A C 1
ATOM 497 O O . SER A 1 63 ? -7.391 5.109 6.758 1 87.94 63 SER A O 1
ATOM 499 N N . VAL A 1 64 ? -7.438 2.912 7.223 1 89.75 64 VAL A N 1
ATOM 500 C CA . VAL A 1 64 ? -7.598 3.189 8.648 1 89.75 64 VAL A CA 1
ATOM 501 C C . VAL A 1 64 ? -6.23 3.184 9.328 1 89.75 64 VAL A C 1
ATOM 503 O O . VAL A 1 64 ? -6.129 3.449 10.531 1 89.75 64 VAL A O 1
ATOM 506 N N . SER A 1 65 ? -5.184 2.916 8.555 1 83.44 65 SER A N 1
ATOM 507 C CA . SER A 1 65 ? -3.838 2.889 9.125 1 83.44 65 SER A CA 1
ATOM 508 C C . SER A 1 65 ? -3.273 4.297 9.273 1 83.44 65 SER A C 1
ATOM 510 O O . SER A 1 65 ? -3.258 5.074 8.32 1 83.44 65 SER A O 1
ATOM 512 N N . VAL A 1 66 ? -2.877 4.621 10.539 1 85 66 VAL A N 1
ATOM 513 C CA . VAL A 1 66 ? -2.215 5.895 10.805 1 85 66 VAL A CA 1
ATOM 514 C C . VAL A 1 66 ? -0.838 5.641 11.414 1 85 66 VAL A C 1
ATOM 516 O O . VAL A 1 66 ? -0.536 4.523 11.836 1 85 66 VAL A O 1
ATOM 519 N N . GLY A 1 67 ? 0.054 6.602 11.453 1 77.69 67 GLY A N 1
ATOM 520 C CA . GLY A 1 67 ? 1.438 6.461 11.875 1 77.69 67 GLY A CA 1
ATOM 521 C C . GLY A 1 67 ? 1.602 6.402 13.383 1 77.69 67 GLY A C 1
ATOM 522 O O . GLY A 1 67 ? 2.711 6.555 13.898 1 77.69 67 GLY A O 1
ATOM 523 N N . ASN A 1 68 ? 0.621 6.289 14.172 1 85.88 68 ASN A N 1
ATOM 524 C CA . ASN A 1 68 ? 0.651 6.191 15.625 1 85.88 68 ASN A CA 1
ATOM 525 C C . ASN A 1 68 ? -0.033 4.922 16.109 1 85.88 68 ASN A C 1
ATOM 527 O O . ASN A 1 68 ? -1.262 4.824 16.094 1 85.88 68 ASN A O 1
ATOM 531 N N . LEU A 1 69 ? 0.756 3.959 16.625 1 83.12 69 LEU A N 1
ATOM 532 C CA . LEU A 1 69 ? 0.267 2.635 17 1 83.12 69 LEU A CA 1
ATOM 533 C C . LEU A 1 69 ? -0.702 2.719 18.172 1 83.12 69 LEU A C 1
ATOM 535 O O . LEU A 1 69 ? -1.423 1.76 18.453 1 83.12 69 LEU A O 1
ATOM 539 N N . ARG A 1 70 ? -0.736 3.836 18.812 1 85.19 70 ARG A N 1
ATOM 540 C CA . ARG A 1 70 ? -1.682 4.012 19.906 1 85.19 70 ARG A CA 1
ATOM 541 C C . ARG A 1 70 ? -3.119 3.854 19.422 1 85.19 70 ARG A C 1
ATOM 543 O O . ARG A 1 70 ? -4.004 3.477 20.188 1 85.19 70 ARG A O 1
ATOM 550 N N . TYR A 1 71 ? -3.262 4.109 18.156 1 85.69 71 TYR A N 1
ATOM 551 C CA . TYR A 1 71 ? -4.625 4.176 17.641 1 85.69 71 TYR A CA 1
ATOM 552 C C . TYR A 1 71 ? -4.871 3.08 16.609 1 85.69 71 TYR A C 1
ATOM 554 O O . TYR A 1 71 ? -5.836 3.146 15.836 1 85.69 71 TYR A O 1
ATOM 562 N N . ARG A 1 72 ? -4.043 2.049 16.594 1 76.62 72 ARG A N 1
ATOM 563 C CA . ARG A 1 72 ? -4.086 0.954 15.633 1 76.62 72 ARG A CA 1
ATOM 564 C C . ARG A 1 72 ? -5.352 0.12 15.805 1 76.62 72 ARG A C 1
ATOM 566 O O . ARG A 1 72 ? -5.75 -0.608 14.898 1 76.62 72 ARG A O 1
ATOM 573 N N . LEU A 1 73 ? -6.066 0.29 16.969 1 75 73 LEU A N 1
ATOM 574 C CA . LEU A 1 73 ? -7.195 -0.585 17.266 1 75 73 LEU A CA 1
ATOM 575 C C . LEU A 1 73 ? -8.516 0.096 16.922 1 75 73 LEU A C 1
ATOM 577 O O . LEU A 1 73 ? -9.586 -0.471 17.156 1 75 73 LEU A O 1
ATOM 581 N N . LYS A 1 74 ? -8.438 1.294 16.391 1 86.88 74 LYS A N 1
ATOM 582 C CA . LYS A 1 74 ? -9.664 1.93 15.914 1 86.88 74 LYS A CA 1
ATOM 583 C C . LYS A 1 74 ? -10.273 1.151 14.75 1 86.88 74 LYS A C 1
ATOM 585 O O . LYS A 1 74 ? -9.57 0.735 13.836 1 86.88 74 LYS A O 1
ATOM 590 N N . ILE A 1 75 ? -11.625 0.931 14.891 1 89.38 75 ILE A N 1
ATOM 591 C CA . ILE A 1 75 ? -12.297 0.116 13.883 1 89.38 75 ILE A CA 1
ATOM 592 C C . ILE A 1 75 ? -13.57 0.814 13.414 1 89.38 75 ILE A C 1
ATOM 594 O O . ILE A 1 75 ? -14.672 0.453 13.836 1 89.38 75 ILE A O 1
ATOM 598 N N . PRO A 1 76 ? -13.477 1.752 12.531 1 94.06 76 PRO A N 1
ATOM 599 C CA . PRO A 1 76 ? -14.695 2.285 11.922 1 94.06 76 PRO A CA 1
ATOM 600 C C . PRO A 1 76 ? -15.562 1.199 11.289 1 94.06 76 PRO A C 1
ATOM 602 O O . PRO A 1 76 ? -15.047 0.15 10.891 1 94.06 76 PRO A O 1
ATOM 605 N N . ALA A 1 77 ? -16.859 1.479 11.258 1 94.19 77 ALA A N 1
ATOM 606 C CA . ALA A 1 77 ? -17.781 0.534 10.633 1 94.19 77 ALA A CA 1
ATOM 607 C C . ALA A 1 77 ? -17.516 0.429 9.133 1 94.19 77 ALA A C 1
ATOM 609 O O . ALA A 1 77 ? -17.703 -0.634 8.531 1 94.19 77 ALA A O 1
ATOM 610 N N . ALA A 1 78 ? -17.172 1.542 8.539 1 96.31 78 ALA A N 1
ATOM 611 C CA . ALA A 1 78 ? -16.875 1.581 7.105 1 96.31 78 ALA A CA 1
ATOM 612 C C . ALA A 1 78 ? -15.984 2.77 6.762 1 96.31 78 ALA A C 1
ATOM 614 O O . ALA A 1 78 ? -15.859 3.709 7.551 1 96.31 78 ALA A O 1
ATOM 615 N N . VAL A 1 79 ? -15.305 2.668 5.672 1 96.31 79 VAL A N 1
ATOM 616 C CA . VAL A 1 79 ? -14.547 3.766 5.082 1 96.31 79 VAL A CA 1
ATOM 617 C C . VAL A 1 79 ? -15.156 4.152 3.736 1 96.31 79 VAL A C 1
ATOM 619 O O . VAL A 1 79 ? -15.508 3.287 2.936 1 96.31 79 VAL A O 1
ATOM 622 N N . VAL A 1 80 ? -15.391 5.391 3.516 1 96.94 80 VAL A N 1
ATOM 623 C CA . VAL A 1 80 ? -15.828 5.914 2.227 1 96.94 80 VAL A CA 1
ATOM 624 C C . VAL A 1 80 ? -14.648 6.582 1.516 1 96.94 80 VAL A C 1
ATOM 626 O O . VAL A 1 80 ? -14.016 7.488 2.066 1 96.94 80 VAL A O 1
ATOM 629 N N . HIS A 1 81 ? -14.297 6.094 0.359 1 95.12 81 HIS A N 1
ATOM 630 C CA . HIS A 1 81 ? -13.375 6.812 -0.518 1 95.12 81 HIS A CA 1
ATOM 631 C C . HIS A 1 81 ? -14.117 7.832 -1.376 1 95.12 81 HIS A C 1
ATOM 633 O O . HIS A 1 81 ? -14.891 7.457 -2.268 1 95.12 81 HIS A O 1
ATOM 639 N N . ALA A 1 82 ? -13.898 9.07 -1.111 1 95.12 82 ALA A N 1
ATOM 640 C CA . ALA A 1 82 ? -14.492 10.125 -1.933 1 95.12 82 ALA A CA 1
ATOM 641 C C . ALA A 1 82 ? -13.586 10.477 -3.109 1 95.12 82 ALA A C 1
ATOM 643 O O . ALA A 1 82 ? -12.375 10.648 -2.939 1 95.12 82 ALA A O 1
ATOM 644 N N . VAL A 1 83 ? -14.234 10.555 -4.258 1 90.5 83 VAL A N 1
ATOM 645 C CA . VAL A 1 83 ? -13.492 10.875 -5.477 1 90.5 83 VAL A CA 1
ATOM 646 C C . VAL A 1 83 ? -13.875 12.266 -5.969 1 90.5 83 VAL A C 1
ATOM 648 O O . VAL A 1 83 ? -13.062 12.961 -6.582 1 90.5 83 VAL A O 1
ATOM 651 N N . THR A 1 84 ? -15.133 12.617 -5.672 1 90.69 84 THR A N 1
ATOM 652 C CA . THR A 1 84 ? -15.641 13.93 -6.062 1 90.69 84 THR A CA 1
ATOM 653 C C . THR A 1 84 ? -16.25 14.656 -4.863 1 90.69 84 THR A C 1
ATOM 655 O O . THR A 1 84 ? -16.5 14.039 -3.822 1 90.69 84 THR A O 1
ATOM 658 N N . VAL A 1 85 ? -16.469 15.93 -5.09 1 93.38 85 VAL A N 1
ATOM 659 C CA . VAL A 1 85 ? -17.109 16.719 -4.047 1 93.38 85 VAL A CA 1
ATOM 660 C C . VAL A 1 85 ? -18.516 16.188 -3.77 1 93.38 85 VAL A C 1
ATOM 662 O O . VAL A 1 85 ? -18.969 16.203 -2.627 1 93.38 85 VAL A O 1
ATOM 665 N N . TRP A 1 86 ? -19.141 15.648 -4.738 1 93.81 86 TRP A N 1
ATOM 666 C CA . TRP A 1 86 ? -20.5 15.125 -4.586 1 93.81 86 TRP A CA 1
ATOM 667 C C . TRP A 1 86 ? -20.5 13.867 -3.717 1 93.81 86 TRP A C 1
ATOM 669 O O . TRP A 1 86 ? -21.484 13.602 -3.014 1 93.81 86 TRP A O 1
ATOM 679 N N . ASP A 1 87 ? -19.406 13.07 -3.787 1 95.31 87 ASP A N 1
ATOM 680 C CA . ASP A 1 87 ? -19.266 11.953 -2.85 1 95.31 87 ASP A CA 1
ATOM 681 C C . ASP A 1 87 ? -19.266 12.453 -1.406 1 95.31 87 ASP A C 1
ATOM 683 O O . ASP A 1 87 ? -19.844 11.812 -0.525 1 95.31 87 ASP A O 1
ATOM 687 N N . VAL A 1 88 ? -18.594 13.625 -1.176 1 97.5 88 VAL A N 1
ATOM 688 C CA . VAL A 1 88 ? -18.516 14.211 0.157 1 97.5 88 VAL A CA 1
ATOM 689 C C . VAL A 1 88 ? -19.906 14.656 0.595 1 97.5 88 VAL A C 1
ATOM 691 O O . VAL A 1 88 ? -20.344 14.367 1.714 1 97.5 88 VAL A O 1
ATOM 694 N N . VAL A 1 89 ? -20.609 15.32 -0.277 1 97.5 89 VAL A N 1
ATOM 695 C CA . VAL A 1 89 ? -21.969 15.781 0.005 1 97.5 89 VAL A CA 1
ATOM 696 C C . VAL A 1 89 ? -22.859 14.594 0.365 1 97.5 89 VAL A C 1
ATOM 698 O O . VAL A 1 89 ? -23.562 14.625 1.379 1 97.5 89 VAL A O 1
ATOM 701 N N . ALA A 1 90 ? -22.797 13.539 -0.429 1 97.31 90 ALA A N 1
ATOM 702 C CA . ALA A 1 90 ? -23.609 12.352 -0.21 1 97.31 90 ALA A CA 1
ATOM 703 C C . ALA A 1 90 ? -23.297 11.711 1.135 1 97.31 90 ALA A C 1
ATOM 705 O O . ALA A 1 90 ? -24.203 11.297 1.862 1 97.31 90 ALA A O 1
ATOM 706 N N . ALA A 1 91 ? -22.047 11.609 1.437 1 98.06 91 ALA A N 1
ATOM 707 C CA . ALA A 1 91 ? -21.625 10.984 2.689 1 98.06 91 ALA A CA 1
ATOM 708 C C . ALA A 1 91 ? -22.109 11.789 3.891 1 98.06 91 ALA A C 1
ATOM 710 O O . ALA A 1 91 ? -22.641 11.227 4.852 1 98.06 91 ALA A O 1
ATOM 711 N N . VAL A 1 92 ? -21.922 13.102 3.838 1 98.38 92 VAL A N 1
ATOM 712 C CA . VAL A 1 92 ? -22.344 13.969 4.938 1 98.38 92 VAL A CA 1
ATOM 713 C C . VAL A 1 92 ? -23.859 13.875 5.121 1 98.38 92 VAL A C 1
ATOM 715 O O . VAL A 1 92 ? -24.344 13.664 6.234 1 98.38 92 VAL A O 1
ATOM 718 N N . ARG A 1 93 ? -24.625 13.977 4.035 1 97.69 93 ARG A N 1
ATOM 719 C CA . ARG A 1 93 ? -26.094 13.906 4.109 1 97.69 93 ARG A CA 1
ATOM 720 C C . ARG A 1 93 ? -26.547 12.57 4.684 1 97.69 93 ARG A C 1
ATOM 722 O O . ARG A 1 93 ? -27.406 12.531 5.562 1 97.69 93 ARG A O 1
ATOM 729 N N . PHE A 1 94 ? -25.984 11.531 4.203 1 97.56 94 PHE A N 1
ATOM 730 C CA . PHE A 1 94 ? -26.359 10.188 4.652 1 97.56 94 PHE A CA 1
ATOM 731 C C . PHE A 1 94 ? -26.078 10.023 6.141 1 97.56 94 PHE A C 1
ATOM 733 O O . PHE A 1 94 ? -26.953 9.562 6.887 1 97.56 94 PHE A O 1
ATOM 740 N N . CYS A 1 95 ? -24.844 10.375 6.559 1 97.75 95 CYS A N 1
ATOM 741 C CA . CYS A 1 95 ? -24.469 10.203 7.957 1 97.75 95 CYS A CA 1
ATOM 742 C C . CYS A 1 95 ? -25.312 11.078 8.867 1 97.75 95 CYS A C 1
ATOM 744 O O . CYS A 1 95 ? -25.703 10.664 9.961 1 97.75 95 CYS A O 1
ATOM 746 N N . SER A 1 96 ? -25.547 12.32 8.414 1 96.31 96 SER A N 1
ATOM 747 C CA . SER A 1 96 ? -26.391 13.211 9.195 1 96.31 96 SER A CA 1
ATOM 748 C C . SER A 1 96 ? -27.797 12.656 9.336 1 96.31 96 SER A C 1
ATOM 750 O O . SER A 1 96 ? -28.359 12.648 10.438 1 96.31 96 SER A O 1
ATOM 752 N N . GLN A 1 97 ? -28.359 12.102 8.281 1 94.81 97 GLN A N 1
ATOM 753 C CA . GLN A 1 97 ? -29.703 11.562 8.266 1 94.81 97 GLN A CA 1
ATOM 754 C C . GLN A 1 97 ? -29.797 10.289 9.109 1 94.81 97 GLN A C 1
ATOM 756 O O . GLN A 1 97 ? -30.766 10.094 9.844 1 94.81 97 GLN A O 1
ATOM 761 N N . GLU A 1 98 ? -28.781 9.477 8.984 1 94.31 98 GLU A N 1
ATOM 762 C CA . GLU A 1 98 ? -28.797 8.18 9.656 1 94.31 98 GLU A CA 1
ATOM 763 C C . GLU A 1 98 ? -28.172 8.273 11.047 1 94.31 98 GLU A C 1
ATOM 765 O O . GLU A 1 98 ? -28.062 7.266 11.75 1 94.31 98 GLU A O 1
ATOM 770 N N . LYS A 1 99 ? -27.719 9.484 11.453 1 93.69 99 LYS A N 1
ATOM 771 C CA . LYS A 1 99 ? -27.109 9.742 12.758 1 93.69 99 LYS A CA 1
ATOM 772 C C . LYS A 1 99 ? -25.891 8.852 12.984 1 93.69 99 LYS A C 1
ATOM 774 O O . LYS A 1 99 ? -25.781 8.203 14.031 1 93.69 99 LYS A O 1
ATOM 779 N N . LEU A 1 100 ? -25.109 8.742 11.961 1 95.25 100 LEU A N 1
ATOM 780 C CA . LEU A 1 100 ? -23.844 8.023 12.039 1 95.25 100 LEU A CA 1
ATOM 781 C C . LEU A 1 100 ? -22.688 8.992 12.289 1 95.25 100 LEU A C 1
ATOM 783 O O . LEU A 1 100 ? -22.672 10.102 11.75 1 95.25 100 LEU A O 1
ATOM 787 N N . LYS A 1 101 ? -21.75 8.578 13.117 1 95.88 101 LYS A N 1
ATOM 788 C CA . LYS A 1 101 ? -20.531 9.359 13.312 1 95.88 101 LYS A CA 1
ATOM 789 C C . LYS A 1 101 ? -19.703 9.445 12.023 1 95.88 101 LYS A C 1
ATOM 791 O O . LYS A 1 101 ? -19.609 8.469 11.281 1 95.88 101 LYS A O 1
ATOM 796 N N . LEU A 1 102 ? -19.188 10.602 11.766 1 97.75 102 LEU A N 1
ATOM 797 C CA . LEU A 1 102 ? -18.391 10.828 10.57 1 97.75 102 LEU A CA 1
ATOM 798 C C . LEU A 1 102 ? -17.094 11.555 10.922 1 97.75 102 LEU A C 1
ATOM 800 O O . LEU A 1 102 ? -17.109 12.602 11.57 1 97.75 102 LEU A O 1
ATOM 804 N N . ASN A 1 103 ? -15.977 10.984 10.609 1 97.06 103 ASN A N 1
ATOM 805 C CA . ASN A 1 103 ? -14.672 11.641 10.695 1 97.06 103 ASN A CA 1
ATOM 806 C C . ASN A 1 103 ? -13.984 11.711 9.336 1 97.06 103 ASN A C 1
ATOM 808 O O . ASN A 1 103 ? -14.234 10.875 8.469 1 97.06 103 ASN A O 1
ATOM 812 N N . ILE A 1 104 ? -13.203 12.695 9.148 1 97.31 104 ILE A N 1
ATOM 813 C CA . ILE A 1 104 ? -12.594 12.984 7.855 1 97.31 104 ILE A CA 1
ATOM 814 C C . ILE A 1 104 ? -11.109 12.648 7.898 1 97.31 104 ILE A C 1
ATOM 816 O O . ILE A 1 104 ? -10.391 13.078 8.805 1 97.31 104 ILE A O 1
ATOM 820 N N . ARG A 1 105 ? -10.711 11.891 6.93 1 94.69 105 ARG A N 1
ATOM 821 C CA . ARG A 1 105 ? -9.312 11.484 6.859 1 94.69 105 ARG A CA 1
ATOM 822 C C . ARG A 1 105 ? -8.648 12.023 5.602 1 94.69 105 ARG A C 1
ATOM 824 O O . ARG A 1 105 ? -9.227 11.977 4.512 1 94.69 105 ARG A O 1
ATOM 831 N N . ARG A 1 106 ? -7.496 12.492 5.77 1 92.69 106 ARG A N 1
ATOM 832 C CA . ARG A 1 106 ? -6.609 12.875 4.676 1 92.69 106 ARG A CA 1
ATOM 833 C C . ARG A 1 106 ? -5.23 12.25 4.844 1 92.69 106 ARG A C 1
ATOM 835 O O . ARG A 1 106 ? -5.102 11.023 4.871 1 92.69 106 ARG A O 1
ATOM 842 N N . GLY A 1 107 ? -4.273 12.992 5.309 1 87.69 107 GLY A N 1
ATOM 843 C CA . GLY A 1 107 ? -2.926 12.453 5.445 1 87.69 107 GLY A CA 1
ATOM 844 C C . GLY A 1 107 ? -2.748 11.594 6.68 1 87.69 107 GLY A C 1
ATOM 845 O O . GLY A 1 107 ? -1.792 10.82 6.773 1 87.69 107 GLY A O 1
ATOM 846 N N . GLY A 1 108 ? -3.646 11.727 7.602 1 88.81 108 GLY A N 1
ATOM 847 C CA . GLY A 1 108 ? -3.6 10.891 8.789 1 88.81 108 GLY A CA 1
ATOM 848 C C . GLY A 1 108 ? -2.52 11.305 9.766 1 88.81 108 GLY A C 1
ATOM 849 O O . GLY A 1 108 ? -2.006 10.477 10.523 1 88.81 108 GLY A O 1
ATOM 850 N N . HIS A 1 109 ? -2.205 12.547 9.859 1 88.69 109 HIS A N 1
ATOM 851 C CA . HIS A 1 109 ? -1.08 13.016 10.664 1 88.69 109 HIS A CA 1
ATOM 852 C C . HIS A 1 109 ? -1.552 13.547 12.008 1 88.69 109 HIS A C 1
ATOM 854 O O . HIS A 1 109 ? -0.74 14 12.82 1 88.69 109 HIS A O 1
ATOM 860 N N . SER A 1 110 ? -2.834 13.492 12.273 1 90.5 110 SER A N 1
ATOM 861 C CA . SER A 1 110 ? -3.271 13.938 13.594 1 90.5 110 SER A CA 1
ATOM 862 C C . SER A 1 110 ? -2.572 13.148 14.695 1 90.5 110 SER A C 1
ATOM 864 O O . SER A 1 110 ? -2.561 11.922 14.68 1 90.5 110 SER A O 1
ATOM 866 N N . ASN A 1 111 ? -2.043 13.906 15.664 1 90.94 111 ASN A N 1
ATOM 867 C CA . ASN A 1 111 ? -1.341 13.242 16.766 1 90.94 111 ASN A CA 1
ATOM 868 C C . ASN A 1 111 ? -2.279 12.359 17.578 1 90.94 111 ASN A C 1
ATOM 870 O O . ASN A 1 111 ? -1.83 11.469 18.297 1 90.94 111 ASN A O 1
ATOM 874 N N . ALA A 1 112 ? -3.549 12.617 17.469 1 92.12 112 ALA A N 1
ATOM 875 C CA . ALA A 1 112 ? -4.52 11.859 18.25 1 92.12 112 ALA A CA 1
ATOM 876 C C . ALA A 1 112 ? -5.43 11.031 17.344 1 92.12 112 ALA A C 1
ATOM 878 O O . ALA A 1 112 ? -6.441 10.492 17.797 1 92.12 112 ALA A O 1
ATOM 879 N N . ALA A 1 113 ? -5.148 10.977 16.078 1 91.69 113 ALA A N 1
ATOM 880 C CA . ALA A 1 113 ? -5.898 10.211 15.094 1 91.69 113 ALA A CA 1
ATOM 881 C C . ALA A 1 113 ? -7.387 10.531 15.156 1 91.69 113 ALA A C 1
ATOM 883 O O . ALA A 1 113 ? -8.227 9.625 15.109 1 91.69 113 ALA A O 1
ATOM 884 N N . HIS A 1 114 ? -7.684 11.766 15.312 1 93.38 114 HIS A N 1
ATOM 885 C CA . HIS A 1 114 ? -9.078 12.18 15.359 1 93.38 114 HIS A CA 1
ATOM 886 C C . HIS A 1 114 ? -9.766 11.969 14.016 1 93.38 114 HIS A C 1
ATOM 888 O O . HIS A 1 114 ? -10.984 12.07 13.914 1 93.38 114 HIS A O 1
ATOM 894 N N . CYS A 1 115 ? -8.977 11.602 13.055 1 94.38 115 CYS A N 1
ATOM 895 C CA . CYS A 1 115 ? -9.539 11.289 11.742 1 94.38 115 CYS A CA 1
ATOM 896 C C . CYS A 1 115 ? -10.203 9.922 11.742 1 94.38 115 CYS A C 1
ATOM 898 O O . CYS A 1 115 ? -10.898 9.562 10.789 1 94.38 115 CYS A O 1
ATOM 900 N N . LEU A 1 116 ? -9.969 9.164 12.727 1 94.12 116 LEU A N 1
ATOM 901 C CA . LEU A 1 116 ? -10.562 7.84 12.844 1 94.12 116 LEU A CA 1
ATOM 902 C C . LEU A 1 116 ? -11.648 7.824 13.922 1 94.12 116 LEU A C 1
ATOM 904 O O . LEU A 1 116 ? -11.781 8.781 14.68 1 94.12 116 LEU A O 1
ATOM 908 N N . ASN A 1 117 ? -12.469 6.852 13.945 1 94.06 117 ASN A N 1
ATOM 909 C CA . ASN A 1 117 ? -13.477 6.598 14.969 1 94.06 117 ASN A CA 1
ATOM 910 C C . ASN A 1 117 ? -13.734 5.105 15.148 1 94.06 117 ASN A C 1
ATOM 912 O O . ASN A 1 117 ? -13.039 4.277 14.562 1 94.06 117 ASN A O 1
ATOM 916 N N . ASP A 1 118 ? -14.617 4.82 16.094 1 90.62 118 ASP A N 1
ATOM 917 C CA . ASP A 1 118 ? -15.109 3.459 16.281 1 90.62 118 ASP A CA 1
ATOM 918 C C . ASP A 1 118 ? -16.578 3.346 15.898 1 90.62 118 ASP A C 1
ATOM 920 O O . ASP A 1 118 ? -17.422 4.109 16.391 1 90.62 118 ASP A O 1
ATOM 924 N N . ASN A 1 119 ? -16.859 2.486 14.992 1 90.94 119 ASN A N 1
ATOM 925 C CA . ASN A 1 119 ? -18.219 2.094 14.664 1 90.94 119 ASN A CA 1
ATOM 926 C C . ASN A 1 119 ? -18.922 3.166 13.836 1 90.94 119 ASN A C 1
ATOM 928 O O . ASN A 1 119 ? -20.156 3.129 13.672 1 90.94 119 ASN A O 1
ATOM 932 N N . GLY A 1 120 ? -18.25 4.16 13.414 1 95.38 120 GLY A N 1
ATOM 933 C CA . GLY A 1 120 ? -18.766 5.156 12.484 1 95.38 120 GLY A CA 1
ATOM 934 C C . GLY A 1 120 ? -18.156 5.051 11.102 1 95.38 120 GLY A C 1
ATOM 935 O O . GLY A 1 120 ? -17.719 3.973 10.688 1 95.38 120 GLY A O 1
ATOM 936 N N . ILE A 1 121 ? -18.328 6.133 10.359 1 97.44 121 ILE A N 1
ATOM 937 C CA . ILE A 1 121 ? -17.812 6.176 9 1 97.44 121 ILE A CA 1
ATOM 938 C C . ILE A 1 121 ? -16.594 7.098 8.938 1 97.44 121 ILE A C 1
ATOM 940 O O . ILE A 1 121 ? -16.594 8.172 9.539 1 97.44 121 ILE A O 1
ATOM 944 N N . VAL A 1 122 ? -15.523 6.652 8.352 1 97.44 122 VAL A N 1
ATOM 945 C CA . VAL A 1 122 ? -14.383 7.5 8.023 1 97.44 122 VAL A CA 1
ATOM 946 C C . VAL A 1 122 ? -14.445 7.902 6.551 1 97.44 122 VAL A C 1
ATOM 948 O O . VAL A 1 122 ? -14.547 7.047 5.668 1 97.44 122 VAL A O 1
ATOM 951 N N . LEU A 1 123 ? -14.516 9.133 6.297 1 98 123 LEU A N 1
ATOM 952 C CA . LEU A 1 123 ? -14.484 9.688 4.945 1 98 123 LEU A CA 1
ATOM 953 C C . LEU A 1 123 ? -13.047 9.977 4.516 1 98 123 LEU A C 1
ATOM 955 O O . LEU A 1 123 ? -12.461 10.969 4.941 1 98 123 LEU A O 1
ATOM 959 N N . ASP A 1 124 ? -12.477 9.094 3.705 1 96.19 124 ASP A N 1
ATOM 960 C CA . ASP A 1 124 ? -11.133 9.258 3.152 1 96.19 124 ASP A CA 1
ATOM 961 C C . ASP A 1 124 ? -11.164 10.094 1.876 1 96.19 124 ASP A C 1
ATOM 963 O O . ASP A 1 124 ? -11.68 9.648 0.849 1 96.19 124 ASP A O 1
ATOM 967 N N . MET A 1 125 ? -10.555 11.242 1.9 1 95.06 125 MET A N 1
ATOM 968 C CA . MET A 1 125 ? -10.703 12.211 0.817 1 95.06 125 MET A CA 1
ATOM 969 C C . MET A 1 125 ? -9.414 12.305 0 1 95.06 125 MET A C 1
ATOM 971 O O . MET A 1 125 ? -9.289 13.172 -0.866 1 95.06 125 MET A O 1
ATOM 975 N N . ARG A 1 126 ? -8.461 11.469 0.1 1 92.94 126 ARG A N 1
ATOM 976 C CA . ARG A 1 126 ? -7.121 11.617 -0.458 1 92.94 126 ARG A CA 1
ATOM 977 C C . ARG A 1 126 ? -7.156 11.57 -1.981 1 92.94 126 ARG A C 1
ATOM 979 O O . ARG A 1 126 ? -6.211 12.016 -2.643 1 92.94 126 ARG A O 1
ATOM 986 N N . MET A 1 127 ? -8.289 11.141 -2.521 1 89.06 127 MET A N 1
ATOM 987 C CA . MET A 1 127 ? -8.367 11.094 -3.979 1 89.06 127 MET A CA 1
ATOM 988 C C . MET A 1 127 ? -8.891 12.414 -4.539 1 89.06 127 MET A C 1
ATOM 990 O O . MET A 1 127 ? -8.797 12.656 -5.742 1 89.06 127 MET A O 1
ATOM 994 N N . LEU A 1 128 ? -9.461 13.227 -3.707 1 91.44 128 LEU A N 1
ATOM 995 C CA . LEU A 1 128 ? -9.805 14.594 -4.059 1 91.44 128 LEU A CA 1
ATOM 996 C C . LEU A 1 128 ? -8.594 15.516 -3.932 1 91.44 128 LEU A C 1
ATOM 998 O O . LEU A 1 128 ? -8.555 16.375 -3.051 1 91.44 128 LEU A O 1
ATOM 1002 N N . ASN A 1 129 ? -7.625 15.375 -4.867 1 92.81 129 ASN A N 1
ATOM 1003 C CA . ASN A 1 129 ? -6.316 15.977 -4.652 1 92.81 129 ASN A CA 1
ATOM 1004 C C . ASN A 1 129 ? -5.906 16.859 -5.828 1 92.81 129 ASN A C 1
ATOM 1006 O O . ASN A 1 129 ? -4.715 17.094 -6.047 1 92.81 129 ASN A O 1
ATOM 1010 N N . LYS A 1 130 ? -6.805 17.328 -6.535 1 90.56 130 LYS A N 1
ATOM 1011 C CA . LYS A 1 130 ? -6.488 18.172 -7.684 1 90.56 130 LYS A CA 1
ATOM 1012 C C . LYS A 1 130 ? -5.898 19.516 -7.23 1 90.56 130 LYS A C 1
ATOM 1014 O O . LYS A 1 130 ? -6.363 20.109 -6.258 1 90.56 130 LYS A O 1
ATOM 1019 N N . VAL A 1 131 ? -4.852 19.953 -7.953 1 93.62 131 VAL A N 1
ATOM 1020 C CA . VAL A 1 131 ? -4.191 21.234 -7.723 1 93.62 131 VAL A CA 1
ATOM 1021 C C . VAL A 1 131 ? -4.098 22.016 -9.031 1 93.62 131 VAL A C 1
ATOM 1023 O O . VAL A 1 131 ? -3.631 21.484 -10.039 1 93.62 131 VAL A O 1
ATOM 1026 N N . VAL A 1 132 ? -4.586 23.25 -8.977 1 90.44 132 VAL A N 1
ATOM 1027 C CA . VAL A 1 132 ? -4.586 24.062 -10.195 1 90.44 132 VAL A CA 1
ATOM 1028 C C . VAL A 1 132 ? -4.02 25.453 -9.898 1 90.44 132 VAL A C 1
ATOM 1030 O O . VAL A 1 132 ? -4.555 26.172 -9.055 1 90.44 132 VAL A O 1
ATOM 1033 N N . ILE A 1 133 ? -2.979 25.781 -10.617 1 92 133 ILE A N 1
ATOM 1034 C CA . ILE A 1 133 ? -2.41 27.125 -10.516 1 92 133 ILE A CA 1
ATOM 1035 C C . ILE A 1 133 ? -3.121 28.062 -11.492 1 92 133 ILE A C 1
ATOM 1037 O O . ILE A 1 133 ? -3.209 27.766 -12.688 1 92 133 ILE A O 1
ATOM 1041 N N . GLN A 1 134 ? -3.555 29.141 -10.945 1 87.38 134 GLN A N 1
ATOM 1042 C CA . GLN A 1 134 ? -4.23 30.094 -11.812 1 87.38 134 GLN A CA 1
ATOM 1043 C C . GLN A 1 134 ? -3.252 30.734 -12.797 1 87.38 134 GLN A C 1
ATOM 1045 O O . GLN A 1 134 ? -2.068 30.891 -12.484 1 87.38 134 GLN A O 1
ATOM 1050 N N . SER A 1 135 ? -3.775 31.141 -13.883 1 83.38 135 SER A N 1
ATOM 1051 C CA . SER A 1 135 ? -2.953 31.641 -14.977 1 83.38 135 SER A CA 1
ATOM 1052 C C . SER A 1 135 ? -2.17 32.875 -14.562 1 83.38 135 SER A C 1
ATOM 1054 O O . SER A 1 135 ? -1.029 33.062 -14.992 1 83.38 135 SER A O 1
ATOM 1056 N N . ASN A 1 136 ? -2.795 33.75 -13.727 1 81.19 136 ASN A N 1
ATOM 1057 C CA . ASN A 1 136 ? -2.119 34.969 -13.297 1 81.19 136 ASN A CA 1
ATOM 1058 C C . ASN A 1 136 ? -1.128 34.719 -12.172 1 81.19 136 ASN A C 1
ATOM 1060 O O . ASN A 1 136 ? -0.422 35.625 -11.727 1 81.19 136 ASN A O 1
ATOM 1064 N N . GLN A 1 137 ? -1.112 33.5 -11.719 1 81.75 137 GLN A N 1
ATOM 1065 C CA . GLN A 1 137 ? -0.187 33 -10.711 1 81.75 137 GLN A CA 1
ATOM 1066 C C . GLN A 1 137 ? -0.317 33.781 -9.406 1 81.75 137 GLN A C 1
ATOM 1068 O O . GLN A 1 137 ? 0.683 34.062 -8.734 1 81.75 137 GLN A O 1
ATOM 1073 N N . GLU A 1 138 ? -1.491 34.219 -9.133 1 86.81 138 GLU A N 1
ATOM 1074 C CA . GLU A 1 138 ? -1.749 34.906 -7.863 1 86.81 138 GLU A CA 1
ATOM 1075 C C . GLU A 1 138 ? -2.352 33.938 -6.844 1 86.81 138 GLU A C 1
ATOM 1077 O O . GLU A 1 138 ? -2.227 34.125 -5.637 1 86.81 138 GLU A O 1
ATOM 1082 N N . ARG A 1 139 ? -2.99 33 -7.441 1 92.44 139 ARG A N 1
ATOM 1083 C CA . ARG A 1 139 ? -3.686 32.062 -6.574 1 92.44 139 ARG A CA 1
ATOM 1084 C C . ARG A 1 139 ? -3.525 30.625 -7.086 1 92.44 139 ARG A C 1
ATOM 1086 O O . ARG A 1 139 ? -3.25 30.406 -8.266 1 92.44 139 ARG A O 1
ATOM 1093 N N . ILE A 1 140 ? -3.666 29.719 -6.172 1 94.44 140 ILE A N 1
ATOM 1094 C CA . ILE A 1 140 ? -3.666 28.297 -6.477 1 94.44 140 ILE A CA 1
ATOM 1095 C C . ILE A 1 140 ? -4.891 27.641 -5.852 1 94.44 140 ILE A C 1
ATOM 1097 O O . ILE A 1 140 ? -5.273 27.953 -4.723 1 94.44 140 ILE A O 1
ATOM 1101 N N . TYR A 1 141 ? -5.539 26.875 -6.648 1 93.38 141 TYR A N 1
ATOM 1102 C CA . TYR A 1 141 ? -6.605 26.031 -6.125 1 93.38 141 TYR A CA 1
ATOM 1103 C C . TYR A 1 141 ? -6.062 24.688 -5.641 1 93.38 141 TYR A C 1
ATOM 1105 O O . TYR A 1 141 ? -5.301 24.031 -6.352 1 93.38 141 TYR A O 1
ATOM 1113 N N . VAL A 1 142 ? -6.426 24.328 -4.434 1 95.88 142 VAL A N 1
ATOM 1114 C CA . VAL A 1 142 ? -6.031 23.047 -3.854 1 95.88 142 VAL A CA 1
ATOM 1115 C C . VAL A 1 142 ? -7.266 22.312 -3.346 1 95.88 142 VAL A C 1
ATOM 1117 O O . VAL A 1 142 ? -8.008 22.828 -2.51 1 95.88 142 VAL A O 1
ATOM 1120 N N . SER A 1 143 ? -7.492 21.062 -3.832 1 95.12 143 SER A N 1
ATOM 1121 C CA . SER A 1 143 ? -8.602 20.25 -3.35 1 95.12 143 SER A CA 1
ATOM 1122 C C . SER A 1 143 ? -8.422 19.875 -1.881 1 95.12 143 SER A C 1
ATOM 1124 O O . SER A 1 143 ? -7.293 19.797 -1.392 1 95.12 143 SER A O 1
ATOM 1126 N N . GLY A 1 144 ? -9.547 19.641 -1.241 1 95.81 144 GLY A N 1
ATOM 1127 C CA . GLY A 1 144 ? -9.555 19.438 0.198 1 95.81 144 GLY A CA 1
ATOM 1128 C C . GLY A 1 144 ? -8.859 18.156 0.618 1 95.81 144 GLY A C 1
ATOM 1129 O O . GLY A 1 144 ? -8.477 18 1.779 1 95.81 144 GLY A O 1
ATOM 1130 N N . GLY A 1 145 ? -8.695 17.25 -0.28 1 96 145 GLY A N 1
ATOM 1131 C CA . GLY A 1 145 ? -8.047 15.984 0.055 1 96 145 GLY A CA 1
ATOM 1132 C C . GLY A 1 145 ? -6.574 15.961 -0.302 1 96 145 GLY A C 1
ATOM 1133 O O . GLY A 1 145 ? -5.883 14.977 -0.022 1 96 145 GLY A O 1
ATOM 1134 N N . ALA A 1 146 ? -6.016 17.016 -0.776 1 96.12 146 ALA A N 1
ATOM 1135 C CA . ALA A 1 146 ? -4.637 17.078 -1.251 1 96.12 146 ALA A CA 1
ATOM 1136 C C . ALA A 1 146 ? -3.65 17 -0.088 1 96.12 146 ALA A C 1
ATOM 1138 O O . ALA A 1 146 ? -3.93 17.5 1.006 1 96.12 146 ALA A O 1
ATOM 1139 N N . LEU A 1 147 ? -2.568 16.328 -0.36 1 94.38 147 LEU A N 1
ATOM 1140 C CA . LEU A 1 147 ? -1.388 16.391 0.494 1 94.38 147 LEU A CA 1
ATOM 1141 C C . LEU A 1 147 ? -0.396 17.422 -0.01 1 94.38 147 LEU A C 1
ATOM 1143 O O . LEU A 1 147 ? -0.506 17.891 -1.146 1 94.38 147 LEU A O 1
ATOM 1147 N N . TRP A 1 148 ? 0.47 17.781 0.819 1 94.5 148 TRP A N 1
ATOM 1148 C CA . TRP A 1 148 ? 1.394 18.844 0.409 1 94.5 148 TRP A CA 1
ATOM 1149 C C . TRP A 1 148 ? 2.262 18.375 -0.757 1 94.5 148 TRP A C 1
ATOM 1151 O O . TRP A 1 148 ? 2.639 19.172 -1.614 1 94.5 148 TRP A O 1
ATOM 1161 N N . LYS A 1 149 ? 2.566 17.109 -0.876 1 91.56 149 LYS A N 1
ATOM 1162 C CA . LYS A 1 149 ? 3.334 16.625 -2.018 1 91.56 149 LYS A CA 1
ATOM 1163 C C . LYS A 1 149 ? 2.623 16.938 -3.332 1 91.56 149 LYS A C 1
ATOM 1165 O O . LYS A 1 149 ? 3.271 17.219 -4.344 1 91.56 149 LYS A O 1
ATOM 1170 N N . ASP A 1 150 ? 1.331 16.875 -3.34 1 92.75 150 ASP A N 1
ATOM 1171 C CA . ASP A 1 150 ? 0.553 17.203 -4.531 1 92.75 150 ASP A CA 1
ATOM 1172 C C . ASP A 1 150 ? 0.74 18.672 -4.922 1 92.75 150 ASP A C 1
ATOM 1174 O O . ASP A 1 150 ? 0.864 18.984 -6.109 1 92.75 150 ASP A O 1
ATOM 1178 N N . VAL A 1 151 ? 0.78 19.484 -3.973 1 95.81 151 VAL A N 1
ATOM 1179 C CA . VAL A 1 151 ? 0.876 20.922 -4.18 1 95.81 151 VAL A CA 1
ATOM 1180 C C . VAL A 1 151 ? 2.285 21.281 -4.645 1 95.81 151 VAL A C 1
ATOM 1182 O O . VAL A 1 151 ? 2.453 21.984 -5.645 1 95.81 151 VAL A O 1
ATOM 1185 N N . TYR A 1 152 ? 3.236 20.797 -3.959 1 93.81 152 TYR A N 1
ATOM 1186 C CA . TYR A 1 152 ? 4.625 21.141 -4.242 1 93.81 152 TYR A CA 1
ATOM 1187 C C . TYR A 1 152 ? 5.043 20.641 -5.621 1 93.81 152 TYR A C 1
ATOM 1189 O O . TYR A 1 152 ? 5.809 21.312 -6.324 1 93.81 152 TYR A O 1
ATOM 1197 N N . LYS A 1 153 ? 4.602 19.484 -5.961 1 91.31 153 LYS A N 1
ATOM 1198 C CA . LYS A 1 153 ? 4.91 18.969 -7.289 1 91.31 153 LYS A CA 1
ATOM 1199 C C . LYS A 1 153 ? 4.406 19.906 -8.383 1 91.31 153 LYS A C 1
ATOM 1201 O O . LYS A 1 153 ? 5.148 20.234 -9.305 1 91.31 153 LYS A O 1
ATOM 1206 N N . GLU A 1 154 ? 3.17 20.344 -8.234 1 92.12 154 GLU A N 1
ATOM 1207 C CA . GLU A 1 154 ? 2.578 21.234 -9.234 1 92.12 154 GLU A CA 1
ATOM 1208 C C . GLU A 1 154 ? 3.314 22.562 -9.297 1 92.12 154 GLU A C 1
ATOM 1210 O O . GLU A 1 154 ? 3.531 23.109 -10.375 1 92.12 154 GLU A O 1
ATOM 1215 N N . LEU A 1 155 ? 3.631 23.047 -8.172 1 94.5 155 LEU A N 1
ATOM 1216 C CA . LEU A 1 155 ? 4.34 24.312 -8.109 1 94.5 155 LEU A CA 1
ATOM 1217 C C . LEU A 1 155 ? 5.719 24.203 -8.758 1 94.5 155 LEU A C 1
ATOM 1219 O O . LEU A 1 155 ? 6.094 25.047 -9.578 1 94.5 155 LEU A O 1
ATOM 1223 N N . HIS A 1 156 ? 6.465 23.172 -8.352 1 91.81 156 HIS A N 1
ATOM 1224 C CA . HIS A 1 156 ? 7.812 22.969 -8.875 1 91.81 156 HIS A CA 1
ATOM 1225 C C . HIS A 1 156 ? 7.797 22.812 -10.391 1 91.81 156 HIS A C 1
ATOM 1227 O O . HIS A 1 156 ? 8.648 23.359 -11.086 1 91.81 156 HIS A O 1
ATOM 1233 N N . ASP A 1 157 ? 6.871 22.031 -10.906 1 90.12 157 ASP A N 1
ATOM 1234 C CA . ASP A 1 157 ? 6.781 21.766 -12.336 1 90.12 157 ASP A CA 1
ATOM 1235 C C . ASP A 1 157 ? 6.441 23.031 -13.117 1 90.12 157 ASP A C 1
ATOM 1237 O O . ASP A 1 157 ? 6.879 23.203 -14.258 1 90.12 157 ASP A O 1
ATOM 1241 N N . LYS A 1 158 ? 5.676 23.953 -12.531 1 92.19 158 LYS A N 1
ATOM 1242 C CA . LYS A 1 158 ? 5.273 25.188 -13.188 1 92.19 158 LYS A CA 1
ATOM 1243 C C . LYS A 1 158 ? 6.383 26.234 -13.125 1 92.19 158 LYS A C 1
ATOM 1245 O O . LYS A 1 158 ? 6.75 26.812 -14.141 1 92.19 158 LYS A O 1
ATOM 1250 N N . ASP A 1 159 ? 6.84 26.531 -11.977 1 94.06 159 ASP A N 1
ATOM 1251 C CA . ASP A 1 159 ? 7.887 27.5 -11.656 1 94.06 159 ASP A CA 1
ATOM 1252 C C . ASP A 1 159 ? 8.469 27.25 -10.273 1 94.06 159 ASP A C 1
ATOM 1254 O O . ASP A 1 159 ? 7.812 27.484 -9.258 1 94.06 159 ASP A O 1
ATOM 1258 N N . PRO A 1 160 ? 9.758 26.891 -10.242 1 91.94 160 PRO A N 1
ATOM 1259 C CA . PRO A 1 160 ? 10.359 26.516 -8.961 1 91.94 160 PRO A CA 1
ATOM 1260 C C . PRO A 1 160 ? 10.391 27.672 -7.965 1 91.94 160 PRO A C 1
ATOM 1262 O O . PRO A 1 160 ? 10.703 27.469 -6.789 1 91.94 160 PRO A O 1
ATOM 1265 N N . ARG A 1 161 ? 10.039 28.875 -8.375 1 94.56 161 ARG A N 1
ATOM 1266 C CA . ARG A 1 161 ? 10.039 30.016 -7.473 1 94.56 161 ARG A CA 1
ATOM 1267 C C . ARG A 1 161 ? 8.711 30.125 -6.73 1 94.56 161 ARG A C 1
ATOM 1269 O O . ARG A 1 161 ? 8.609 30.859 -5.746 1 94.56 161 ARG A O 1
ATOM 1276 N N . LEU A 1 162 ? 7.73 29.516 -7.23 1 95.5 162 LEU A N 1
ATOM 1277 C CA . LEU A 1 162 ? 6.402 29.656 -6.645 1 95.5 162 LEU A CA 1
ATOM 1278 C C . LEU A 1 162 ? 6.293 28.844 -5.359 1 95.5 162 LEU A C 1
ATOM 1280 O O . LEU A 1 162 ? 6.75 27.703 -5.297 1 95.5 162 LEU A O 1
ATOM 1284 N N . ILE A 1 163 ? 5.715 29.469 -4.352 1 95.69 163 ILE A N 1
ATOM 1285 C CA . ILE A 1 163 ? 5.5 28.766 -3.1 1 95.69 163 ILE A CA 1
ATOM 1286 C C . ILE A 1 163 ? 4.141 29.141 -2.516 1 95.69 163 ILE A C 1
ATOM 1288 O O . ILE A 1 163 ? 3.562 30.156 -2.883 1 95.69 163 ILE A O 1
ATOM 1292 N N . VAL A 1 164 ? 3.629 28.281 -1.701 1 96.94 164 VAL A N 1
ATOM 1293 C CA . VAL A 1 164 ? 2.531 28.547 -0.776 1 96.94 164 VAL A CA 1
ATOM 1294 C C . VAL A 1 164 ? 3.02 28.406 0.663 1 96.94 164 VAL A C 1
ATOM 1296 O O . VAL A 1 164 ? 4.105 27.859 0.903 1 96.94 164 VAL A O 1
ATOM 1299 N N . VAL A 1 165 ? 2.266 29 1.576 1 97.19 165 VAL A N 1
ATOM 1300 C CA . VAL A 1 165 ? 2.582 28.812 2.988 1 97.19 165 VAL A CA 1
ATOM 1301 C C . VAL A 1 165 ? 2.088 27.438 3.443 1 97.19 165 VAL A C 1
ATOM 1303 O O . VAL A 1 165 ? 0.976 27.312 3.963 1 97.19 165 VAL A O 1
ATOM 1306 N N . GLY A 1 166 ? 2.943 26.484 3.244 1 95.31 166 GLY A N 1
ATOM 1307 C CA . GLY A 1 166 ? 2.598 25.094 3.506 1 95.31 166 GLY A CA 1
ATOM 1308 C C . GLY A 1 166 ? 3.533 24.422 4.492 1 95.31 166 GLY A C 1
ATOM 1309 O O . GLY A 1 166 ? 4.445 25.062 5.023 1 95.31 166 GLY A O 1
ATOM 1310 N N . GLY A 1 167 ? 3.209 23.156 4.75 1 91.38 167 GLY A N 1
ATOM 1311 C CA . GLY A 1 167 ? 3.979 22.406 5.73 1 91.38 167 GLY A CA 1
ATOM 1312 C C . GLY A 1 167 ? 5.246 21.797 5.16 1 91.38 167 GLY A C 1
ATOM 1313 O O . GLY A 1 167 ? 5.434 21.781 3.939 1 91.38 167 GLY A O 1
ATOM 1314 N N . GLN A 1 168 ? 6.066 21.312 6.062 1 84.56 168 GLN A N 1
ATOM 1315 C CA . GLN A 1 168 ? 7.352 20.734 5.68 1 84.56 168 GLN A CA 1
ATOM 1316 C C . GLN A 1 168 ? 7.211 19.266 5.277 1 84.56 168 GLN A C 1
ATOM 1318 O O . GLN A 1 168 ? 7.93 18.797 4.402 1 84.56 168 GLN A O 1
ATOM 1323 N N . CYS A 1 169 ? 6.355 18.625 5.902 1 85.44 169 CYS A N 1
ATOM 1324 C CA . CYS A 1 169 ? 6.176 17.203 5.613 1 85.44 169 CYS A CA 1
ATOM 1325 C C . CYS A 1 169 ? 5.223 17 4.438 1 85.44 169 CYS A C 1
ATOM 1327 O O . CYS A 1 169 ? 4.055 17.391 4.508 1 85.44 169 CYS A O 1
ATOM 1329 N N . PRO A 1 170 ? 5.672 16.297 3.445 1 87.69 170 PRO A N 1
ATOM 1330 C CA . PRO A 1 170 ? 4.898 16.188 2.205 1 87.69 170 PRO A CA 1
ATOM 1331 C C . PRO A 1 170 ? 3.619 15.375 2.373 1 87.69 170 PRO A C 1
ATOM 1333 O O . PRO A 1 170 ? 2.678 15.523 1.592 1 87.69 170 PRO A O 1
ATOM 1336 N N . THR A 1 171 ? 3.498 14.539 3.352 1 88.94 171 THR A N 1
ATOM 1337 C CA . THR A 1 171 ? 2.359 13.633 3.465 1 88.94 171 THR A CA 1
ATOM 1338 C C . THR A 1 171 ? 1.298 14.211 4.391 1 88.94 171 THR A C 1
ATOM 1340 O O . THR A 1 171 ? 0.252 13.602 4.609 1 88.94 171 THR A O 1
ATOM 1343 N N . VAL A 1 172 ? 1.509 15.391 4.945 1 92.5 172 VAL A N 1
ATOM 1344 C CA . VAL A 1 172 ? 0.502 16.078 5.742 1 92.5 172 VAL A CA 1
ATOM 1345 C C . VAL A 1 172 ? -0.621 16.578 4.84 1 92.5 172 VAL A C 1
ATOM 1347 O O . VAL A 1 172 ? -0.365 17.078 3.738 1 92.5 172 VAL A O 1
ATOM 1350 N N . GLY A 1 173 ? -1.834 16.391 5.309 1 95.06 173 GLY A N 1
ATOM 1351 C CA . GLY A 1 173 ? -2.969 16.922 4.566 1 95.06 173 GLY A CA 1
ATOM 1352 C C . GLY A 1 173 ? -3.057 18.438 4.602 1 95.06 173 GLY A C 1
ATOM 1353 O O . GLY A 1 173 ? -2.848 19.047 5.648 1 95.06 173 GLY A O 1
ATOM 1354 N N . VAL A 1 174 ? -3.406 19 3.508 1 97.38 174 VAL A N 1
ATOM 1355 C CA . VAL A 1 174 ? -3.453 20.453 3.361 1 97.38 174 VAL A CA 1
ATOM 1356 C C . VAL A 1 174 ? -4.551 21.031 4.254 1 97.38 174 VAL A C 1
ATOM 1358 O O . VAL A 1 174 ? -4.32 22 4.98 1 97.38 174 VAL A O 1
ATOM 1361 N N . SER A 1 175 ? -5.695 20.406 4.207 1 97.5 175 SER A N 1
ATOM 1362 C CA . SER A 1 175 ? -6.84 20.938 4.941 1 97.5 175 SER A CA 1
ATOM 1363 C C . SER A 1 175 ? -6.582 20.938 6.445 1 97.5 175 SER A C 1
ATOM 1365 O O . SER A 1 175 ? -6.805 21.938 7.125 1 97.5 175 SER A O 1
ATOM 1367 N N . GLY A 1 176 ? -6.117 19.75 6.934 1 96.12 176 GLY A N 1
ATOM 1368 C CA . GLY A 1 176 ? -5.828 19.672 8.352 1 96.12 176 GLY A CA 1
ATOM 1369 C C . GLY A 1 176 ? -4.773 20.672 8.805 1 96.12 176 GLY A C 1
ATOM 1370 O O . GLY A 1 176 ? -4.887 21.25 9.883 1 96.12 176 GLY A O 1
ATOM 1371 N N . PHE A 1 177 ? -3.797 20.906 7.996 1 96.5 177 PHE A N 1
ATOM 1372 C CA . PHE A 1 177 ? -2.721 21.844 8.258 1 96.5 177 PHE A CA 1
ATOM 1373 C C . PHE A 1 177 ? -3.258 23.281 8.32 1 96.5 177 PHE A C 1
ATOM 1375 O O . PHE A 1 177 ? -2.961 24.016 9.258 1 96.5 177 PHE A O 1
ATOM 1382 N N . LEU A 1 178 ? -4.086 23.641 7.402 1 98.25 178 LEU A N 1
ATOM 1383 C CA . LEU A 1 178 ? -4.551 25.016 7.254 1 98.25 178 LEU A CA 1
ATOM 1384 C C . LEU A 1 178 ? -5.59 25.359 8.32 1 98.25 178 LEU A C 1
ATOM 1386 O O . LEU A 1 178 ? -5.512 26.406 8.945 1 98.25 178 LEU A O 1
ATOM 1390 N N . LEU A 1 179 ? -6.469 24.5 8.586 1 98.06 179 LEU A N 1
ATOM 1391 C CA . LEU A 1 179 ? -7.645 24.797 9.398 1 98.06 179 LEU A CA 1
ATOM 1392 C C . LEU A 1 179 ? -7.27 24.969 10.867 1 98.06 179 LEU A C 1
ATOM 1394 O O . LEU A 1 179 ? -8.055 25.484 11.656 1 98.06 179 LEU A O 1
ATOM 1398 N N . GLY A 1 180 ? -6.078 24.516 11.219 1 97.31 180 GLY A N 1
ATOM 1399 C CA . GLY A 1 180 ? -5.621 24.656 12.594 1 97.31 180 GLY A CA 1
ATOM 1400 C C . GLY A 1 180 ? -4.629 25.781 12.773 1 97.31 180 GLY A C 1
ATOM 1401 O O . GLY A 1 180 ? -4.16 26.031 13.891 1 97.31 180 GLY A O 1
ATOM 1402 N N . GLY A 1 181 ? -4.312 26.516 11.805 1 97.19 181 GLY A N 1
ATOM 1403 C CA . GLY A 1 181 ? -3.336 27.594 11.82 1 97.19 181 GLY A CA 1
ATOM 1404 C C . GLY A 1 181 ? -2.348 27.516 10.672 1 97.19 181 GLY A C 1
ATOM 1405 O O . GLY A 1 181 ? -2.416 28.312 9.734 1 97.19 181 GLY A O 1
ATOM 1406 N N . GLY A 1 182 ? -1.516 26.516 10.742 1 97.44 182 GLY A N 1
ATOM 1407 C CA . GLY A 1 182 ? -0.583 26.266 9.648 1 97.44 182 GLY A CA 1
ATOM 1408 C C . GLY A 1 182 ? 0.737 26.984 9.82 1 97.44 182 GLY A C 1
ATOM 1409 O O . GLY A 1 182 ? 0.96 28.031 9.195 1 97.44 182 GLY A O 1
ATOM 1410 N N . ILE A 1 183 ? 1.589 26.438 10.586 1 96.19 183 ILE A N 1
ATOM 1411 C CA . ILE A 1 183 ? 2.93 26.984 10.773 1 96.19 183 ILE A CA 1
ATOM 1412 C C . ILE A 1 183 ? 3.857 26.469 9.68 1 96.19 183 ILE A C 1
ATOM 1414 O O . ILE A 1 183 ? 4.012 25.25 9.516 1 96.19 183 ILE A O 1
ATOM 1418 N N . SER A 1 184 ? 4.41 27.359 8.969 1 95.56 184 SER A N 1
ATOM 1419 C CA . SER A 1 184 ? 5.27 27.062 7.828 1 95.56 184 SER A CA 1
ATOM 1420 C C . SER A 1 184 ? 6.668 27.641 8.023 1 95.56 184 SER A C 1
ATOM 1422 O O . SER A 1 184 ? 6.855 28.578 8.797 1 95.56 184 SER A O 1
ATOM 1424 N N . PRO A 1 185 ? 7.613 27.078 7.359 1 92.75 185 PRO A N 1
ATOM 1425 C CA . PRO A 1 185 ? 8.922 27.75 7.34 1 92.75 185 PRO A CA 1
ATOM 1426 C C . PRO A 1 185 ? 8.852 29.156 6.758 1 92.75 185 PRO A C 1
ATOM 1428 O O . PRO A 1 185 ? 9.766 29.953 6.973 1 92.75 185 PRO A O 1
ATOM 1431 N N . PHE A 1 186 ? 7.816 29.469 6.117 1 96 186 PHE A N 1
ATOM 1432 C CA . PHE A 1 186 ? 7.656 30.781 5.484 1 96 186 PHE A CA 1
ATOM 1433 C C . PHE A 1 186 ? 6.719 31.656 6.293 1 96 186 PHE A C 1
ATOM 1435 O O . PHE A 1 186 ? 6.398 32.781 5.883 1 96 186 PHE A O 1
ATOM 1442 N N . SER A 1 187 ? 6.324 31.203 7.418 1 97.31 187 SER A N 1
ATOM 1443 C CA . SER A 1 187 ? 5.332 31.938 8.195 1 97.31 187 SER A CA 1
ATOM 1444 C C . SER A 1 187 ? 5.863 33.312 8.633 1 97.31 187 SER A C 1
ATOM 1446 O O . SER A 1 187 ? 5.117 34.281 8.664 1 97.31 187 SER A O 1
ATOM 1448 N N . ARG A 1 188 ? 7.109 33.375 8.977 1 96.75 188 ARG A N 1
ATOM 1449 C CA . ARG A 1 188 ? 7.684 34.625 9.422 1 96.75 188 ARG A CA 1
ATOM 1450 C C . ARG A 1 188 ? 7.645 35.688 8.305 1 96.75 188 ARG A C 1
ATOM 1452 O O . ARG A 1 188 ? 7.551 36.875 8.57 1 96.75 188 ARG A O 1
ATOM 1459 N N . SER A 1 189 ? 7.648 35.188 7.078 1 96.62 189 SER A N 1
ATOM 1460 C CA . SER A 1 189 ? 7.629 36.062 5.926 1 96.62 189 SER A CA 1
ATOM 1461 C C . SER A 1 189 ? 6.203 36.406 5.5 1 96.62 189 SER A C 1
ATOM 1463 O O . SER A 1 189 ? 5.922 37.5 5.039 1 96.62 189 SER A O 1
ATOM 1465 N N . TYR A 1 190 ? 5.312 35.406 5.625 1 97.44 190 TYR A N 1
ATOM 1466 C CA . TYR A 1 190 ? 4.035 35.594 4.934 1 97.44 190 TYR A CA 1
ATOM 1467 C C . TYR A 1 190 ? 2.869 35.25 5.863 1 97.44 190 TYR A C 1
ATOM 1469 O O . TYR A 1 190 ? 1.725 35.156 5.414 1 97.44 190 TYR A O 1
ATOM 1477 N N . GLY A 1 191 ? 3.113 35.094 7.137 1 97.5 191 GLY A N 1
ATOM 1478 C CA . GLY A 1 191 ? 2.066 34.719 8.078 1 97.5 191 GLY A CA 1
ATOM 1479 C C . GLY A 1 191 ? 1.81 33.219 8.141 1 97.5 191 GLY A C 1
ATOM 1480 O O . GLY A 1 191 ? 2.576 32.438 7.586 1 97.5 191 GLY A O 1
ATOM 1481 N N . LEU A 1 192 ? 0.753 32.906 8.867 1 98.25 192 LEU A N 1
ATOM 1482 C CA . LEU A 1 192 ? 0.371 31.5 9.016 1 98.25 192 LEU A CA 1
ATOM 1483 C C . LEU A 1 192 ? -0.375 31.016 7.777 1 98.25 192 LEU A C 1
ATOM 1485 O O . LEU A 1 192 ? -0.736 31.812 6.906 1 98.25 192 LEU A O 1
ATOM 1489 N N . GLY A 1 193 ? -0.55 29.719 7.668 1 98.25 193 GLY A N 1
ATOM 1490 C CA . GLY A 1 193 ? -1.357 29.172 6.59 1 98.25 193 GLY A CA 1
ATOM 1491 C C . GLY A 1 193 ? -2.723 29.828 6.473 1 98.25 193 GLY A C 1
ATOM 1492 O O . GLY A 1 193 ? -3.172 30.141 5.371 1 98.25 193 GLY A O 1
ATOM 1493 N N . ILE A 1 194 ? -3.385 30.078 7.582 1 98.31 194 ILE A N 1
ATOM 1494 C CA . ILE A 1 194 ? -4.742 30.625 7.621 1 98.31 194 ILE A CA 1
ATOM 1495 C C . ILE A 1 194 ? -4.746 32.062 7.074 1 98.31 194 ILE A C 1
ATOM 1497 O O . ILE A 1 194 ? -5.773 32.531 6.598 1 98.31 194 ILE A O 1
ATOM 1501 N N . ASP A 1 195 ? -3.648 32.781 7.156 1 98.19 195 ASP A N 1
ATOM 1502 C CA . ASP A 1 195 ? -3.559 34.156 6.68 1 98.19 195 ASP A CA 1
ATOM 1503 C C . ASP A 1 195 ? -3.498 34.188 5.152 1 98.19 195 ASP A C 1
ATOM 1505 O O . ASP A 1 195 ? -3.66 35.25 4.555 1 98.19 195 ASP A O 1
ATOM 1509 N N . ASN A 1 196 ? -3.295 33.031 4.586 1 98.25 196 ASN A N 1
ATOM 1510 C CA . ASN A 1 196 ? -3.1 32.969 3.141 1 98.25 196 ASN A CA 1
ATOM 1511 C C . ASN A 1 196 ? -4.258 32.25 2.453 1 98.25 196 ASN A C 1
ATOM 1513 O O . ASN A 1 196 ? -4.168 31.906 1.273 1 98.25 196 ASN A O 1
ATOM 1517 N N . ILE A 1 197 ? -5.309 32 3.203 1 98 197 ILE A N 1
ATOM 1518 C CA . ILE A 1 197 ? -6.531 31.469 2.629 1 98 197 ILE A CA 1
ATOM 1519 C C . ILE A 1 197 ? -7.418 32.594 2.117 1 98 197 ILE A C 1
ATOM 1521 O O . ILE A 1 197 ? -7.707 33.531 2.85 1 98 197 ILE A O 1
ATOM 1525 N N . GLU A 1 198 ? -7.84 32.438 0.898 1 96.62 198 GLU A N 1
ATOM 1526 C CA . GLU A 1 198 ? -8.75 33.438 0.351 1 96.62 198 GLU A CA 1
ATOM 1527 C C . GLU A 1 198 ? -10.188 32.938 0.317 1 96.62 198 GLU A C 1
ATOM 1529 O O . GLU A 1 198 ? -11.133 33.688 0.518 1 96.62 198 GLU A O 1
ATOM 1534 N N . VAL A 1 199 ? -10.281 31.656 -0.03 1 95.38 199 VAL A N 1
ATOM 1535 C CA . VAL A 1 199 ? -11.594 31.047 -0.177 1 95.38 199 VAL A CA 1
ATOM 1536 C C . VAL A 1 199 ? -11.539 29.594 0.301 1 95.38 199 VAL A C 1
ATOM 1538 O O . VAL A 1 199 ? -10.523 28.922 0.127 1 95.38 199 VAL A O 1
ATOM 1541 N N . ILE A 1 200 ? -12.617 29.156 0.96 1 96.69 200 ILE A N 1
ATOM 1542 C CA . ILE A 1 200 ? -12.781 27.766 1.337 1 96.69 200 ILE A CA 1
ATOM 1543 C C . ILE A 1 200 ? -14.109 27.234 0.791 1 96.69 200 ILE A C 1
ATOM 1545 O O . ILE A 1 200 ? -15.156 27.859 0.977 1 96.69 200 ILE A O 1
ATOM 1549 N N . GLN A 1 201 ? -14.039 26.172 0.024 1 95.44 201 GLN A N 1
ATOM 1550 C CA . GLN A 1 201 ? -15.234 25.406 -0.285 1 95.44 201 GLN A CA 1
ATOM 1551 C C . GLN A 1 201 ? -15.516 24.359 0.795 1 95.44 201 GLN A C 1
ATOM 1553 O O . GLN A 1 201 ? -14.617 23.609 1.191 1 95.44 201 GLN A O 1
ATOM 1558 N N . ILE A 1 202 ? -16.75 24.344 1.307 1 97.06 202 ILE A N 1
ATOM 1559 C CA . ILE A 1 202 ? -17.016 23.5 2.471 1 97.06 202 ILE A CA 1
ATOM 1560 C C . ILE A 1 202 ? -18.391 22.828 2.326 1 97.06 202 ILE A C 1
ATOM 1562 O O . ILE A 1 202 ? -19.297 23.406 1.719 1 97.06 202 ILE A O 1
ATOM 1566 N N . VAL A 1 203 ? -18.516 21.578 2.729 1 97.81 203 VAL A N 1
ATOM 1567 C CA . VAL A 1 203 ? -19.797 20.891 2.902 1 97.81 203 VAL A CA 1
ATOM 1568 C C . VAL A 1 203 ? -20.25 21.016 4.359 1 97.81 203 VAL A C 1
ATOM 1570 O O . VAL A 1 203 ? -19.578 20.5 5.262 1 97.81 203 VAL A O 1
ATOM 1573 N N . LYS A 1 204 ? -21.328 21.641 4.602 1 97.31 204 LYS A N 1
ATOM 1574 C CA . LYS A 1 204 ? -21.844 21.875 5.945 1 97.31 204 LYS A CA 1
ATOM 1575 C C . LYS A 1 204 ? -22.547 20.641 6.484 1 97.31 204 LYS A C 1
ATOM 1577 O O . LYS A 1 204 ? -22.703 19.641 5.773 1 97.31 204 LYS A O 1
ATOM 1582 N N . ALA A 1 205 ? -22.969 20.703 7.762 1 97.12 205 ALA A N 1
ATOM 1583 C CA . ALA A 1 205 ? -23.562 19.562 8.453 1 97.12 205 ALA A CA 1
ATOM 1584 C C . ALA A 1 205 ? -24.844 19.109 7.777 1 97.12 205 ALA A C 1
ATOM 1586 O O . ALA A 1 205 ? -25.188 17.922 7.809 1 97.12 205 ALA A O 1
ATOM 1587 N N . ASN A 1 206 ? -25.562 19.984 7.148 1 95.25 206 ASN A N 1
ATOM 1588 C CA . ASN A 1 206 ? -26.812 19.641 6.477 1 95.25 206 ASN A CA 1
ATOM 1589 C C . ASN A 1 206 ? -26.562 19.156 5.047 1 95.25 206 ASN A C 1
ATOM 1591 O O . ASN A 1 206 ? -27.516 18.922 4.301 1 95.25 206 ASN A O 1
ATOM 1595 N N . GLY A 1 207 ? -25.297 19.156 4.645 1 96.06 207 GLY A N 1
ATOM 1596 C CA . GLY A 1 207 ? -24.953 18.656 3.32 1 96.06 207 GLY A CA 1
ATOM 1597 C C . GLY A 1 207 ? -24.859 19.766 2.283 1 96.06 207 GLY A C 1
ATOM 1598 O O . GLY A 1 207 ? -24.547 19.5 1.118 1 96.06 207 GLY A O 1
ATOM 1599 N N . GLU A 1 208 ? -25.078 20.984 2.688 1 95.81 208 GLU A N 1
ATOM 1600 C CA . GLU A 1 208 ? -24.969 22.109 1.763 1 95.81 208 GLU A CA 1
ATOM 1601 C C . GLU A 1 208 ? -23.516 22.359 1.377 1 95.81 208 GLU A C 1
ATOM 1603 O O . GLU A 1 208 ? -22.641 22.406 2.24 1 95.81 208 GLU A O 1
ATOM 1608 N N . LEU A 1 209 ? -23.312 22.422 0.084 1 94.06 209 LEU A N 1
ATOM 1609 C CA . LEU A 1 209 ? -22.016 22.859 -0.425 1 94.06 209 LEU A CA 1
ATOM 1610 C C . LEU A 1 209 ? -21.938 24.391 -0.461 1 94.06 209 LEU A C 1
ATOM 1612 O O . LEU A 1 209 ? -22.75 25.031 -1.137 1 94.06 209 LEU A O 1
ATOM 1616 N N . ALA A 1 210 ? -20.984 24.969 0.246 1 94.56 210 ALA A N 1
ATOM 1617 C CA . ALA A 1 210 ? -20.906 26.422 0.376 1 94.56 210 ALA A CA 1
ATOM 1618 C C . ALA A 1 210 ? -19.5 26.922 0.046 1 94.56 210 ALA A C 1
ATOM 1620 O O . ALA A 1 210 ? -18.531 26.188 0.147 1 94.56 210 ALA A O 1
ATOM 1621 N N . ILE A 1 211 ? -19.438 28.172 -0.362 1 93.81 211 ILE A N 1
ATOM 1622 C CA . ILE A 1 211 ? -18.188 28.906 -0.544 1 93.81 211 ILE A CA 1
ATOM 1623 C C . ILE A 1 211 ? -18.031 29.953 0.558 1 93.81 211 ILE A C 1
ATOM 1625 O O . ILE A 1 211 ? -18.922 30.797 0.745 1 93.81 211 ILE A O 1
ATOM 1629 N N . VAL A 1 212 ? -16.953 29.875 1.213 1 96.19 212 VAL A N 1
ATOM 1630 C CA . VAL A 1 212 ? -16.734 30.719 2.377 1 96.19 212 VAL A CA 1
ATOM 1631 C C . VAL A 1 212 ? -15.516 31.609 2.145 1 96.19 212 VAL A C 1
ATOM 1633 O O . VAL A 1 212 ? -14.484 31.141 1.651 1 96.19 212 VAL A O 1
ATOM 1636 N N . SER A 1 213 ? -15.68 32.875 2.379 1 96.25 213 SER A N 1
ATOM 1637 C CA . SER A 1 213 ? -14.617 33.875 2.271 1 96.25 213 SER A CA 1
ATOM 1638 C C . SER A 1 213 ? -14.852 35.031 3.229 1 96.25 213 SER A C 1
ATOM 1640 O O . SER A 1 213 ? -15.805 35.031 4.012 1 96.25 213 SER A O 1
ATOM 1642 N N . ALA A 1 214 ? -13.898 36.031 3.189 1 96.25 214 ALA A N 1
ATOM 1643 C CA . ALA A 1 214 ? -14.055 37.219 4.031 1 96.25 214 ALA A CA 1
ATOM 1644 C C . ALA A 1 214 ? -15.344 37.938 3.691 1 96.25 214 ALA A C 1
ATOM 1646 O O . ALA A 1 214 ? -15.93 38.625 4.551 1 96.25 214 ALA A O 1
ATOM 1647 N N . GLU A 1 215 ? -15.852 37.781 2.508 1 94.75 215 GLU A N 1
ATOM 1648 C CA . GLU A 1 215 ? -17.031 38.5 2.035 1 94.75 215 GLU A CA 1
ATOM 1649 C C . GLU A 1 215 ? -18.266 37.594 2.107 1 94.75 215 GLU A C 1
ATOM 1651 O O . GLU A 1 215 ? -19.391 38.094 2.217 1 94.75 215 GLU A O 1
ATOM 1656 N N . ASN A 1 216 ? -18.062 36.312 1.955 1 94.38 216 ASN A N 1
ATOM 1657 C CA . ASN A 1 216 ? -19.156 35.344 1.96 1 94.38 216 ASN A CA 1
ATOM 1658 C C . ASN A 1 216 ? -19.078 34.438 3.176 1 94.38 216 ASN A C 1
ATOM 1660 O O . ASN A 1 216 ? -18.234 33.562 3.242 1 94.38 216 ASN A O 1
ATOM 1664 N N . HIS A 1 217 ? -20.031 34.562 4.102 1 96.19 217 HIS A N 1
ATOM 1665 C CA . HIS A 1 217 ? -20.031 33.875 5.375 1 96.19 217 HIS A CA 1
ATOM 1666 C C . HIS A 1 217 ? -18.812 34.219 6.207 1 96.19 217 HIS A C 1
ATOM 1668 O O . HIS A 1 217 ? -18.047 33.344 6.605 1 96.19 217 HIS A O 1
ATOM 1674 N N . PRO A 1 218 ? -18.641 35.531 6.52 1 97.62 218 PRO A N 1
ATOM 1675 C CA . PRO A 1 218 ? -17.422 36 7.191 1 97.62 218 PRO A CA 1
ATOM 1676 C C . PRO A 1 218 ? -17.219 35.344 8.555 1 97.62 218 PRO A C 1
ATOM 1678 O O . PRO A 1 218 ? -16.078 35.094 8.961 1 97.62 218 PRO A O 1
ATOM 1681 N N . ASP A 1 219 ? -18.359 35.031 9.266 1 98.06 219 ASP A N 1
ATOM 1682 C CA . ASP A 1 219 ? -18.234 34.438 10.578 1 98.06 219 ASP A CA 1
ATOM 1683 C C . ASP A 1 219 ? -17.719 33 10.477 1 98.06 219 ASP A C 1
ATOM 1685 O O . ASP A 1 219 ? -16.875 32.562 11.266 1 98.06 219 ASP A O 1
ATOM 1689 N N . LEU A 1 220 ? -18.25 32.281 9.508 1 98.31 220 LEU A N 1
ATOM 1690 C CA . LEU A 1 220 ? -17.766 30.922 9.297 1 98.31 220 LEU A CA 1
ATOM 1691 C C . LEU A 1 220 ? -16.312 30.938 8.812 1 98.31 220 LEU A C 1
ATOM 1693 O O . LEU A 1 220 ? -15.516 30.078 9.195 1 98.31 220 LEU A O 1
ATOM 1697 N N . PHE A 1 221 ? -15.984 31.906 7.934 1 98.38 221 PHE A N 1
ATOM 1698 C CA . PHE A 1 221 ? -14.617 32.062 7.469 1 98.38 221 PHE A CA 1
ATOM 1699 C C . PHE A 1 221 ? -13.672 32.281 8.641 1 98.38 221 PHE A C 1
ATOM 1701 O O . PHE A 1 221 ? -12.594 31.688 8.703 1 98.38 221 PHE A O 1
ATOM 1708 N N . TRP A 1 222 ? -14.109 33.125 9.578 1 98.62 222 TRP A N 1
ATOM 1709 C CA . TRP A 1 222 ? -13.352 33.406 10.797 1 98.62 222 TRP A CA 1
ATOM 1710 C C . TRP A 1 222 ? -13.133 32.125 11.586 1 98.62 222 TRP A C 1
ATOM 1712 O O . TRP A 1 222 ? -12.008 31.797 11.977 1 98.62 222 TRP A O 1
ATOM 1722 N N . ALA A 1 223 ? -14.172 31.312 11.766 1 98.75 223 ALA A N 1
ATOM 1723 C CA . ALA A 1 223 ? -14.125 30.094 12.578 1 98.75 223 ALA A CA 1
ATOM 1724 C C . ALA A 1 223 ? -13.195 29.062 11.953 1 98.75 223 ALA A C 1
ATOM 1726 O O . ALA A 1 223 ? -12.484 28.359 12.664 1 98.75 223 ALA A O 1
ATOM 1727 N N . LEU A 1 224 ? -13.211 28.984 10.633 1 98.69 224 LEU A N 1
ATOM 1728 C CA . LEU A 1 224 ? -12.445 27.969 9.914 1 98.69 224 LEU A CA 1
ATOM 1729 C C . LEU A 1 224 ? -10.953 28.266 9.969 1 98.69 224 LEU A C 1
ATOM 1731 O O . LEU A 1 224 ? -10.125 27.391 9.734 1 98.69 224 LEU A O 1
ATOM 1735 N N . ARG A 1 225 ? -10.602 29.469 10.211 1 98.69 225 ARG A N 1
ATOM 1736 C CA . ARG A 1 225 ? -9.203 29.875 10.266 1 98.69 225 ARG A CA 1
ATOM 1737 C C . ARG A 1 225 ? -8.664 29.781 11.688 1 98.69 225 ARG A C 1
ATOM 1739 O O . ARG A 1 225 ? -8.32 30.781 12.305 1 98.69 225 ARG A O 1
ATOM 1746 N N . GLY A 1 226 ? -8.492 28.578 12.094 1 98 226 GLY A N 1
ATOM 1747 C CA . GLY A 1 226 ? -7.957 28.297 13.414 1 98 226 GLY A CA 1
ATOM 1748 C C . GLY A 1 226 ? -8.82 27.344 14.219 1 98 226 GLY A C 1
ATOM 1749 O O . GLY A 1 226 ? -8.336 26.672 15.125 1 98 226 GLY A O 1
ATOM 1750 N N . GLY A 1 227 ? -10.016 27.25 13.938 1 97.25 227 GLY A N 1
ATOM 1751 C CA . GLY A 1 227 ? -10.945 26.359 14.625 1 97.25 227 GLY A CA 1
ATOM 1752 C C . GLY A 1 227 ? -11.656 25.406 13.695 1 97.25 227 GLY A C 1
ATOM 1753 O O . GLY A 1 227 ? -12.625 24.75 14.094 1 97.25 227 GLY A O 1
ATOM 1754 N N . GLY A 1 228 ? -11.203 25.203 12.57 1 90 228 GLY A N 1
ATOM 1755 C CA . GLY A 1 228 ? -11.953 24.547 11.516 1 90 228 GLY A CA 1
ATOM 1756 C C . GLY A 1 228 ? -11.828 23.031 11.539 1 90 228 GLY A C 1
ATOM 1757 O O . GLY A 1 228 ? -12.703 22.328 11.039 1 90 228 GLY A O 1
ATOM 1758 N N . GLY A 1 229 ? -10.75 22.531 12.07 1 93.44 229 GLY A N 1
ATOM 1759 C CA . GLY A 1 229 ? -10.492 21.109 11.969 1 93.44 229 GLY A CA 1
ATOM 1760 C C . GLY A 1 229 ? -11.586 20.266 12.594 1 93.44 229 GLY A C 1
ATOM 1761 O O . GLY A 1 229 ? -11.672 20.156 13.82 1 93.44 229 GLY A O 1
ATOM 1762 N N . GLY A 1 230 ? -12.414 19.688 11.773 1 94.56 230 GLY A N 1
ATOM 1763 C CA . GLY A 1 230 ? -13.406 18.719 12.203 1 94.56 230 GLY A CA 1
ATOM 1764 C C . GLY A 1 230 ? -14.594 19.359 12.906 1 94.56 230 GLY A C 1
ATOM 1765 O O . GLY A 1 230 ? -15.359 18.672 13.594 1 94.56 230 GLY A O 1
ATOM 1766 N N . ASN A 1 231 ? -14.836 20.641 12.758 1 97.31 231 ASN A N 1
ATOM 1767 C CA . ASN A 1 231 ? -15.797 21.266 13.656 1 97.31 231 ASN A CA 1
ATOM 1768 C C . ASN A 1 231 ? -16.984 21.844 12.898 1 97.31 231 ASN A C 1
ATOM 1770 O O . ASN A 1 231 ? -18.109 21.859 13.414 1 97.31 231 ASN A O 1
ATOM 1774 N N . PHE A 1 232 ? -16.828 22.312 11.68 1 98.06 232 PHE A N 1
ATOM 1775 C CA . PHE A 1 232 ? -17.891 23.125 11.086 1 98.06 232 PHE A CA 1
ATOM 1776 C C . PHE A 1 232 ? -18.266 22.609 9.711 1 98.06 232 PHE A C 1
ATOM 1778 O O . PHE A 1 232 ? -19.141 23.172 9.047 1 98.06 232 PHE A O 1
ATOM 1785 N N . GLY A 1 233 ? -17.641 21.609 9.305 1 98.06 233 GLY A N 1
ATOM 1786 C CA . GLY A 1 233 ? -17.891 21.031 7.992 1 98.06 233 GLY A CA 1
ATOM 1787 C C . GLY A 1 233 ? -16.672 20.328 7.406 1 98.06 233 GLY A C 1
ATOM 1788 O O . GLY A 1 233 ? -15.68 20.125 8.102 1 98.06 233 GLY A O 1
ATOM 1789 N N . VAL A 1 234 ? -16.812 19.859 6.145 1 98.31 234 VAL A N 1
ATOM 1790 C CA . VAL A 1 234 ? -15.727 19.219 5.414 1 98.31 234 VAL A CA 1
ATOM 1791 C C . VAL A 1 234 ? -15.203 20.156 4.328 1 98.31 234 VAL A C 1
ATOM 1793 O O . VAL A 1 234 ? -15.906 20.438 3.361 1 98.31 234 VAL A O 1
ATOM 1796 N N . ALA A 1 235 ? -14.008 20.641 4.523 1 98 235 ALA A N 1
ATOM 1797 C CA . ALA A 1 235 ? -13.398 21.484 3.492 1 98 235 ALA A CA 1
ATOM 1798 C C . ALA A 1 235 ? -13.047 20.656 2.254 1 98 235 ALA A C 1
ATOM 1800 O O . ALA A 1 235 ? -12.289 19.688 2.338 1 98 235 ALA A O 1
ATOM 1801 N N . THR A 1 236 ? -13.547 21.047 1.108 1 96.69 236 THR A N 1
ATOM 1802 C CA . THR A 1 236 ? -13.336 20.281 -0.112 1 96.69 236 THR A CA 1
ATOM 1803 C C . THR A 1 236 ? -12.414 21.016 -1.072 1 96.69 236 THR A C 1
ATOM 1805 O O . THR A 1 236 ? -11.969 20.469 -2.076 1 96.69 236 THR A O 1
ATOM 1808 N N . GLY A 1 237 ? -12.109 22.297 -0.706 1 95.88 237 GLY A N 1
ATOM 1809 C CA . GLY A 1 237 ? -11.219 23.047 -1.57 1 95.88 237 GLY A CA 1
ATOM 1810 C C . GLY A 1 237 ? -10.758 24.359 -0.952 1 95.88 237 GLY A C 1
ATOM 1811 O O . GLY A 1 237 ? -11.438 24.906 -0.083 1 95.88 237 GLY A O 1
ATOM 1812 N N . PHE A 1 238 ? -9.609 24.844 -1.455 1 96.44 238 PHE A N 1
ATOM 1813 C CA . PHE A 1 238 ? -9.016 26.094 -1.002 1 96.44 238 PHE A CA 1
ATOM 1814 C C . PHE A 1 238 ? -8.484 26.906 -2.182 1 96.44 238 PHE A C 1
ATOM 1816 O O . PHE A 1 238 ? -7.914 26.344 -3.117 1 96.44 238 PHE A O 1
ATOM 1823 N N . PHE A 1 239 ? -8.695 28.188 -2.09 1 94.5 239 PHE A N 1
ATOM 1824 C CA . PHE A 1 239 ? -7.844 29.094 -2.832 1 94.5 239 PHE A CA 1
ATOM 1825 C C . PHE A 1 239 ? -6.801 29.734 -1.917 1 94.5 239 PHE A C 1
ATOM 1827 O O . PHE A 1 239 ? -7.148 30.359 -0.908 1 94.5 239 PHE A O 1
ATOM 1834 N N . LEU A 1 240 ? -5.59 29.547 -2.303 1 97.56 240 LEU A N 1
ATOM 1835 C CA . LEU A 1 240 ? -4.477 30.047 -1.497 1 97.56 240 LEU A CA 1
ATOM 1836 C C . LEU A 1 240 ? -3.668 31.078 -2.262 1 97.56 240 LEU A C 1
ATOM 1838 O O . LEU A 1 240 ? -3.535 31 -3.484 1 97.56 240 LEU A O 1
ATOM 1842 N N . LYS A 1 241 ? -3.145 32.031 -1.518 1 97.31 241 LYS A N 1
ATOM 1843 C CA . LYS A 1 241 ? -2.232 33 -2.104 1 97.31 241 LYS A CA 1
ATOM 1844 C C . LYS A 1 241 ? -0.922 32.344 -2.529 1 97.31 241 LYS A C 1
ATOM 1846 O O . LYS A 1 241 ? -0.411 31.469 -1.837 1 97.31 241 LYS A O 1
ATOM 1851 N N . LEU A 1 242 ? -0.425 32.75 -3.662 1 96.94 242 LEU A N 1
ATOM 1852 C CA . LEU A 1 242 ? 0.891 32.344 -4.129 1 96.94 242 LEU A CA 1
ATOM 1853 C C . LEU A 1 242 ? 1.938 33.406 -3.842 1 96.94 242 LEU A C 1
ATOM 1855 O O . LEU A 1 242 ? 1.645 34.594 -3.908 1 96.94 242 LEU A O 1
ATOM 1859 N N . HIS A 1 243 ? 3.072 32.938 -3.469 1 96.75 243 HIS A N 1
ATOM 1860 C CA . HIS A 1 243 ? 4.23 33.812 -3.275 1 96.75 243 HIS A CA 1
ATOM 1861 C C . HIS A 1 243 ? 5.414 33.344 -4.117 1 96.75 243 HIS A C 1
ATOM 1863 O O . HIS A 1 243 ? 5.336 32.312 -4.785 1 96.75 243 HIS A O 1
ATOM 1869 N N . LYS A 1 244 ? 6.461 34.156 -4.078 1 95.75 244 LYS A N 1
ATOM 1870 C CA . LYS A 1 244 ? 7.672 33.781 -4.812 1 95.75 244 LYS A CA 1
ATOM 1871 C C . LYS A 1 244 ? 8.891 33.812 -3.9 1 95.75 244 LYS A C 1
ATOM 1873 O O . LYS A 1 244 ? 9.016 34.688 -3.041 1 95.75 244 LYS A O 1
ATOM 1878 N N . LEU A 1 245 ? 9.711 32.875 -4.121 1 96.25 245 LEU A N 1
ATOM 1879 C CA . LEU A 1 245 ? 10.984 32.875 -3.418 1 96.25 245 LEU A CA 1
ATOM 1880 C C . LEU A 1 245 ? 11.844 34.062 -3.822 1 96.25 245 LEU A C 1
ATOM 1882 O O . LEU A 1 245 ? 11.75 34.562 -4.949 1 96.25 245 LEU A O 1
ATOM 1886 N N . ASN A 1 246 ? 12.648 34.5 -2.912 1 95.75 246 ASN A N 1
ATOM 1887 C CA . ASN A 1 246 ? 13.5 35.656 -3.15 1 95.75 246 ASN A CA 1
ATOM 1888 C C . ASN A 1 246 ? 14.602 35.344 -4.164 1 95.75 246 ASN A C 1
ATOM 1890 O O . ASN A 1 246 ? 14.953 36.219 -4.977 1 95.75 246 ASN A O 1
ATOM 1894 N N . HIS A 1 247 ? 15.117 34.188 -4.078 1 94.69 247 HIS A N 1
ATOM 1895 C CA . HIS A 1 247 ? 16.172 33.812 -5.008 1 94.69 247 HIS A CA 1
ATOM 1896 C C . HIS A 1 247 ? 15.641 33.688 -6.426 1 94.69 247 HIS A C 1
ATOM 1898 O O . HIS A 1 247 ? 14.656 32.969 -6.652 1 94.69 247 HIS A O 1
ATOM 1904 N N . PRO A 1 248 ? 16.281 34.219 -7.383 1 92.62 248 PRO A N 1
ATOM 1905 C CA . PRO A 1 248 ? 15.758 34.219 -8.75 1 92.62 248 PRO A CA 1
ATOM 1906 C C . PRO A 1 248 ? 15.703 32.812 -9.367 1 92.62 248 PRO A C 1
ATOM 1908 O O . PRO A 1 248 ? 14.906 32.594 -10.281 1 92.62 248 PRO A O 1
ATOM 1911 N N . GLU A 1 249 ? 16.5 31.938 -8.891 1 91.94 249 GLU A N 1
ATOM 1912 C CA . GLU A 1 249 ? 16.5 30.594 -9.445 1 91.94 249 GLU A CA 1
ATOM 1913 C C . GLU A 1 249 ? 15.656 29.641 -8.609 1 91.94 249 GLU A C 1
ATOM 1915 O O . GLU A 1 249 ? 15.688 28.422 -8.805 1 91.94 249 GLU A O 1
ATOM 1920 N N . GLY A 1 250 ? 14.977 30.188 -7.66 1 92.88 250 GLY A N 1
ATOM 1921 C CA . GLY A 1 250 ? 14.086 29.375 -6.852 1 92.88 250 GLY A CA 1
ATOM 1922 C C . GLY A 1 250 ? 14.812 28.578 -5.785 1 92.88 250 GLY A C 1
ATOM 1923 O O . GLY A 1 250 ? 14.391 27.469 -5.438 1 92.88 250 GLY A O 1
ATOM 1924 N N . LEU A 1 251 ? 15.914 29.125 -5.309 1 94.44 251 LEU A N 1
ATOM 1925 C CA . LEU A 1 251 ? 16.703 28.406 -4.305 1 94.44 251 LEU A CA 1
ATOM 1926 C C . LEU A 1 251 ? 16.422 28.953 -2.91 1 94.44 251 LEU A C 1
ATOM 1928 O O . LEU A 1 251 ? 16.047 30.125 -2.758 1 94.44 251 LEU A O 1
ATOM 1932 N N . VAL A 1 252 ? 16.547 28.109 -1.938 1 96.12 252 VAL A N 1
ATOM 1933 C CA . VAL A 1 252 ? 16.562 28.438 -0.52 1 96.12 252 VAL A CA 1
ATOM 1934 C C . VAL A 1 252 ? 17.844 27.906 0.117 1 96.12 252 VAL A C 1
ATOM 1936 O O . VAL A 1 252 ? 18.547 27.078 -0.481 1 96.12 252 VAL A O 1
ATOM 1939 N N . THR A 1 253 ? 18.219 28.5 1.219 1 96.69 253 THR A N 1
ATOM 1940 C CA . THR A 1 253 ? 19.344 27.969 1.966 1 96.69 253 THR A CA 1
ATOM 1941 C C . THR A 1 253 ? 18.875 27.266 3.238 1 96.69 253 THR A C 1
ATOM 1943 O O . THR A 1 253 ? 18.266 27.891 4.105 1 96.69 253 THR A O 1
ATOM 1946 N N . CYS A 1 254 ? 19.125 26.016 3.242 1 93.75 254 CYS A N 1
ATOM 1947 C CA . CYS A 1 254 ? 18.781 25.203 4.406 1 93.75 254 CYS A CA 1
ATOM 1948 C C . CYS A 1 254 ? 20.031 24.656 5.082 1 93.75 254 CYS A C 1
ATOM 1950 O O . CYS A 1 254 ? 21.078 24.516 4.449 1 93.75 254 CYS A O 1
ATOM 1952 N N . GLY A 1 255 ? 19.891 24.469 6.426 1 91.81 255 GLY A N 1
ATOM 1953 C CA . GLY A 1 255 ? 21.031 23.906 7.129 1 91.81 255 GLY A CA 1
ATOM 1954 C C . GLY A 1 255 ? 20.734 23.562 8.578 1 91.81 255 GLY A C 1
ATOM 1955 O O . GLY A 1 255 ? 19.609 23.719 9.039 1 91.81 255 GLY A O 1
ATOM 1956 N N . THR A 1 256 ? 21.781 22.984 9.188 1 91.38 256 THR A N 1
ATOM 1957 C CA . THR A 1 256 ? 21.703 22.609 10.594 1 91.38 256 THR A CA 1
ATOM 1958 C C . THR A 1 256 ? 22.844 23.234 11.383 1 91.38 256 THR A C 1
ATOM 1960 O O . THR A 1 256 ? 24 23.203 10.953 1 91.38 256 THR A O 1
ATOM 1963 N N . LEU A 1 257 ? 22.422 23.906 12.43 1 93.5 257 LEU A N 1
ATOM 1964 C CA . LEU A 1 257 ? 23.359 24.281 13.484 1 93.5 257 LEU A CA 1
ATOM 1965 C C . LEU A 1 257 ? 23.25 23.344 14.672 1 93.5 257 LEU A C 1
ATOM 1967 O O . LEU A 1 257 ? 22.172 23.172 15.25 1 93.5 257 LEU A O 1
ATOM 1971 N N . GLY A 1 258 ? 24.359 22.688 14.984 1 92.12 258 GLY A N 1
ATOM 1972 C CA . GLY A 1 258 ? 24.297 21.688 16.031 1 92.12 258 GLY A CA 1
ATOM 1973 C C . GLY A 1 258 ? 25.375 21.844 17.078 1 92.12 258 GLY A C 1
ATOM 1974 O O . GLY A 1 258 ? 26.469 22.312 16.781 1 92.12 258 GLY A O 1
ATOM 1975 N N . TRP A 1 259 ? 25.016 21.453 18.344 1 89.62 259 TRP A N 1
ATOM 1976 C CA . TRP A 1 259 ? 25.922 21.516 19.484 1 89.62 259 TRP A CA 1
ATOM 1977 C C . TRP A 1 259 ? 25.812 20.266 20.344 1 89.62 259 TRP A C 1
ATOM 1979 O O . TRP A 1 259 ? 24.703 19.828 20.672 1 89.62 259 TRP A O 1
ATOM 1989 N N . SER A 1 260 ? 26.922 19.656 20.641 1 87.25 260 SER A N 1
ATOM 1990 C CA . SER A 1 260 ? 26.953 18.625 21.672 1 87.25 260 SER A CA 1
ATOM 1991 C C . SER A 1 260 ? 26.875 19.234 23.062 1 87.25 260 SER A C 1
ATOM 1993 O O . SER A 1 260 ? 27.891 19.469 23.703 1 87.25 260 SER A O 1
ATOM 1995 N N . ILE A 1 261 ? 25.781 19.312 23.594 1 83.81 261 ILE A N 1
ATOM 1996 C CA . ILE A 1 261 ? 25.562 20.156 24.766 1 83.81 261 ILE A CA 1
ATOM 1997 C C . ILE A 1 261 ? 25.969 19.391 26.016 1 83.81 261 ILE A C 1
ATOM 1999 O O . ILE A 1 261 ? 25.859 19.922 27.125 1 83.81 261 ILE A O 1
ATOM 2003 N N . GLU A 1 262 ? 26.406 18.203 25.875 1 81.75 262 GLU A N 1
ATOM 2004 C CA . GLU A 1 262 ? 27.062 17.562 27.016 1 81.75 262 GLU A CA 1
ATOM 2005 C C . GLU A 1 262 ? 28.438 18.172 27.281 1 81.75 262 GLU A C 1
ATOM 2007 O O . GLU A 1 262 ? 28.938 18.125 28.406 1 81.75 262 GLU A O 1
ATOM 2012 N N . ASP A 1 263 ? 28.984 18.641 26.234 1 85.56 263 ASP A N 1
ATOM 2013 C CA . ASP A 1 263 ? 30.234 19.391 26.359 1 85.56 263 ASP A CA 1
ATOM 2014 C C . ASP A 1 263 ? 29.984 20.812 26.875 1 85.56 263 ASP A C 1
ATOM 2016 O O . ASP A 1 263 ? 29.172 21.547 26.297 1 85.56 263 ASP A O 1
ATOM 2020 N N . SER A 1 264 ? 30.734 21.234 27.922 1 88.06 264 SER A N 1
ATOM 2021 C CA . SER A 1 264 ? 30.484 22.5 28.578 1 88.06 264 SER A CA 1
ATOM 2022 C C . SER A 1 264 ? 30.719 23.688 27.641 1 88.06 264 SER A C 1
ATOM 2024 O O . SER A 1 264 ? 30 24.672 27.688 1 88.06 264 SER A O 1
ATOM 2026 N N . THR A 1 265 ? 31.703 23.547 26.859 1 91.94 265 THR A N 1
ATOM 2027 C CA . THR A 1 265 ? 32 24.625 25.938 1 91.94 265 THR A CA 1
ATOM 2028 C C . THR A 1 265 ? 30.922 24.766 24.891 1 91.94 265 THR A C 1
ATOM 2030 O O . THR A 1 265 ? 30.453 25.875 24.609 1 91.94 265 THR A O 1
ATOM 2033 N N . SER A 1 266 ? 30.562 23.688 24.328 1 90.62 266 SER A N 1
ATOM 2034 C CA . SER A 1 266 ? 29.5 23.688 23.328 1 90.62 266 SER A CA 1
ATOM 2035 C C . SER A 1 266 ? 28.172 24.141 23.906 1 90.62 266 SER A C 1
ATOM 2037 O O . SER A 1 266 ? 27.406 24.844 23.266 1 90.62 266 SER A O 1
ATOM 2039 N N . ARG A 1 267 ? 27.938 23.766 25.078 1 87.19 267 ARG A N 1
ATOM 2040 C CA . ARG A 1 267 ? 26.719 24.172 25.781 1 87.19 267 ARG A CA 1
ATOM 2041 C C . ARG A 1 267 ? 26.656 25.688 25.938 1 87.19 267 ARG A C 1
ATOM 2043 O O . ARG A 1 267 ? 25.609 26.312 25.719 1 87.19 267 ARG A O 1
ATOM 2050 N N . LYS A 1 268 ? 27.766 26.219 26.375 1 88.69 268 LYS A N 1
ATOM 2051 C CA . LYS A 1 268 ? 27.828 27.672 26.562 1 88.69 268 LYS A CA 1
ATOM 2052 C C . LYS A 1 268 ? 27.578 28.391 25.234 1 88.69 268 LYS A C 1
ATOM 2054 O O . LYS A 1 268 ? 26.828 29.375 25.188 1 88.69 268 LYS A O 1
ATOM 2059 N N . LYS A 1 269 ? 28.203 27.906 24.234 1 90.94 269 LYS A N 1
ATOM 2060 C CA . LYS A 1 269 ? 28.016 28.516 22.906 1 90.94 269 LYS A CA 1
ATOM 2061 C C . LYS A 1 269 ? 26.547 28.469 22.5 1 90.94 269 LYS A C 1
ATOM 2063 O O . LYS A 1 269 ? 26.016 29.438 21.953 1 90.94 269 LYS A O 1
ATOM 2068 N N . PHE A 1 270 ? 25.984 27.359 22.719 1 87.94 270 PHE A N 1
ATOM 2069 C CA . PHE A 1 270 ? 24.578 27.188 22.359 1 87.94 270 PHE A CA 1
ATOM 2070 C C . PHE A 1 270 ? 23.703 28.156 23.125 1 87.94 270 PHE A C 1
ATOM 2072 O O . PHE A 1 270 ? 22.875 28.859 22.516 1 87.94 270 PHE A O 1
ATOM 2079 N N . ILE A 1 271 ? 23.859 28.234 24.406 1 84.56 271 ILE A N 1
ATOM 2080 C CA . ILE A 1 271 ? 23.047 29.094 25.266 1 84.56 271 ILE A CA 1
ATOM 2081 C C . ILE A 1 271 ? 23.219 30.547 24.859 1 84.56 271 ILE A C 1
ATOM 2083 O O . ILE A 1 271 ? 22.234 31.297 24.766 1 84.56 271 ILE A O 1
ATOM 2087 N N . ASP A 1 272 ? 24.453 30.906 24.609 1 87.88 272 ASP A N 1
ATOM 2088 C CA . ASP A 1 272 ? 24.719 32.281 24.219 1 87.88 272 ASP A CA 1
ATOM 2089 C C . ASP A 1 272 ? 24.094 32.594 22.859 1 87.88 272 ASP A C 1
ATOM 2091 O O . ASP A 1 272 ? 23.578 33.719 22.656 1 87.88 272 ASP A O 1
ATOM 2095 N N . THR A 1 273 ? 24.172 31.672 22.031 1 89.75 273 THR A N 1
ATOM 2096 C CA . THR A 1 273 ? 23.578 31.844 20.719 1 89.75 273 THR A CA 1
ATOM 2097 C C . THR A 1 273 ? 22.062 31.984 20.828 1 89.75 273 THR A C 1
ATOM 2099 O O . THR A 1 273 ? 21.469 32.844 20.188 1 89.75 273 THR A O 1
ATOM 2102 N N . MET A 1 274 ? 21.438 31.188 21.578 1 85.81 274 MET A N 1
ATOM 2103 C CA . MET A 1 274 ? 19.984 31.219 21.75 1 85.81 274 MET A CA 1
ATOM 2104 C C . MET A 1 274 ? 19.547 32.531 22.375 1 85.81 274 MET A C 1
ATOM 2106 O O . MET A 1 274 ? 18.516 33.094 22.016 1 85.81 274 MET A O 1
ATOM 2110 N N . ARG A 1 275 ? 20.312 33 23.266 1 83.75 275 ARG A N 1
ATOM 2111 C CA . ARG A 1 275 ? 20.031 34.281 23.875 1 83.75 275 ARG A CA 1
ATOM 2112 C C . ARG A 1 275 ? 20.078 35.406 22.828 1 83.75 275 ARG A C 1
ATOM 2114 O O . ARG A 1 275 ? 19.188 36.25 22.766 1 83.75 275 ARG A O 1
ATOM 2121 N N . ASN A 1 276 ? 21.125 35.344 22.078 1 88.62 276 ASN A N 1
ATOM 2122 C CA . ASN A 1 276 ? 21.25 36.344 21.016 1 88.62 276 ASN A CA 1
ATOM 2123 C C . ASN A 1 276 ? 20.141 36.219 19.984 1 88.62 276 ASN A C 1
ATOM 2125 O O . ASN A 1 276 ? 19.672 37.219 19.453 1 88.62 276 ASN A O 1
ATOM 2129 N N . TRP A 1 277 ? 19.844 34.969 19.703 1 88.31 277 TRP A N 1
ATOM 2130 C CA . TRP A 1 277 ? 18.781 34.688 18.75 1 88.31 277 TRP A CA 1
ATOM 2131 C C . TRP A 1 277 ? 17.469 35.312 19.188 1 88.31 277 TRP A C 1
ATOM 2133 O O . TRP A 1 277 ? 16.734 35.875 18.375 1 88.31 277 TRP A O 1
ATOM 2143 N N . ASP A 1 278 ? 17.203 35.281 20.391 1 82.81 278 ASP A N 1
ATOM 2144 C CA . ASP A 1 278 ? 15.961 35.781 20.969 1 82.81 278 ASP A CA 1
ATOM 2145 C C . ASP A 1 278 ? 15.969 37.312 21.047 1 82.81 278 ASP A C 1
ATOM 2147 O O . ASP A 1 278 ? 14.914 37.938 20.938 1 82.81 278 ASP A O 1
ATOM 2151 N N . GLN A 1 279 ? 17.094 37.844 21.203 1 83.75 279 GLN A N 1
ATOM 2152 C CA . GLN A 1 279 ? 17.188 39.281 21.484 1 83.75 279 GLN A CA 1
ATOM 2153 C C . GLN A 1 279 ? 17.438 40.062 20.219 1 83.75 279 GLN A C 1
ATOM 2155 O O . GLN A 1 279 ? 17.188 41.281 20.172 1 83.75 279 GLN A O 1
ATOM 2160 N N . SER A 1 280 ? 17.906 39.406 19.234 1 86.38 280 SER A N 1
ATOM 2161 C CA . SER A 1 280 ? 18.25 40.094 18.016 1 86.38 280 SER A CA 1
ATOM 2162 C C . SER A 1 280 ? 17.078 40.125 17.031 1 86.38 280 SER A C 1
ATOM 2164 O O . SER A 1 280 ? 16.297 39.188 16.969 1 86.38 280 SER A O 1
ATOM 2166 N N . PRO A 1 281 ? 17.016 41.312 16.359 1 87.25 281 PRO A N 1
ATOM 2167 C CA . PRO A 1 281 ? 16.031 41.312 15.258 1 87.25 281 PRO A CA 1
ATOM 2168 C C . PRO A 1 281 ? 16.469 40.438 14.078 1 87.25 281 PRO A C 1
ATOM 2170 O O . PRO A 1 281 ? 17.484 40.719 13.438 1 87.25 281 PRO A O 1
ATOM 2173 N N . LEU A 1 282 ? 15.859 39.344 13.867 1 90.88 282 LEU A N 1
ATOM 2174 C CA . LEU A 1 282 ? 16.125 38.469 12.727 1 90.88 282 LEU A CA 1
ATOM 2175 C C . LEU A 1 282 ? 15.219 38.812 11.555 1 90.88 282 LEU A C 1
ATOM 2177 O O . LEU A 1 282 ? 14.047 39.156 11.75 1 90.88 282 LEU A O 1
ATOM 2181 N N . PRO A 1 283 ? 15.781 38.719 10.32 1 95.38 283 PRO A N 1
ATOM 2182 C CA . PRO A 1 283 ? 14.906 39 9.172 1 95.38 283 PRO A CA 1
ATOM 2183 C C . PRO A 1 283 ? 13.781 37.969 9.047 1 95.38 283 PRO A C 1
ATOM 2185 O O . PRO A 1 283 ? 13.969 36.781 9.391 1 95.38 283 PRO A O 1
ATOM 2188 N N . ALA A 1 284 ? 12.672 38.406 8.453 1 96.06 284 ALA A N 1
ATOM 2189 C CA . ALA A 1 284 ? 11.516 37.562 8.25 1 96.06 284 ALA A CA 1
ATOM 2190 C C . ALA A 1 284 ? 11.867 36.375 7.348 1 96.06 284 ALA A C 1
ATOM 2192 O O . ALA A 1 284 ? 11.227 35.312 7.406 1 96.06 284 ALA A O 1
ATOM 2193 N N . ALA A 1 285 ? 12.93 36.469 6.621 1 96.94 285 ALA A N 1
ATOM 2194 C CA . ALA A 1 285 ? 13.336 35.469 5.66 1 96.94 285 ALA A CA 1
ATOM 2195 C C . ALA A 1 285 ? 14.023 34.281 6.359 1 96.94 285 ALA A C 1
ATOM 2197 O O . ALA A 1 285 ? 14.219 33.219 5.766 1 96.94 285 ALA A O 1
ATOM 2198 N N . LEU A 1 286 ? 14.391 34.5 7.621 1 96.19 286 LEU A N 1
ATOM 2199 C CA . LEU A 1 286 ? 15.109 33.469 8.352 1 96.19 286 LEU A CA 1
ATOM 2200 C C . LEU A 1 286 ? 14.195 32.781 9.352 1 96.19 286 LEU A C 1
ATOM 2202 O O . LEU A 1 286 ? 13.594 33.406 10.211 1 96.19 286 LEU A O 1
ATOM 2206 N N . CYS A 1 287 ? 14.094 31.516 9.195 1 94.06 287 CYS A N 1
ATOM 2207 C CA . CYS A 1 287 ? 13.383 30.641 10.133 1 94.06 287 CYS A CA 1
ATOM 2208 C C . CYS A 1 287 ? 14.336 29.641 10.781 1 94.06 287 CYS A C 1
ATOM 2210 O O . CYS A 1 287 ? 15.156 29.031 10.094 1 94.06 287 CYS A O 1
ATOM 2212 N N . GLY A 1 288 ? 14.297 29.516 12.109 1 91.12 288 GLY A N 1
ATOM 2213 C CA . GLY A 1 288 ? 15.086 28.547 12.836 1 91.12 288 GLY A CA 1
ATOM 2214 C C . GLY A 1 288 ? 14.258 27.688 13.781 1 91.12 288 GLY A C 1
ATOM 2215 O O . GLY A 1 288 ? 13.742 28.188 14.781 1 91.12 288 GLY A O 1
ATOM 2216 N N . ASP A 1 289 ? 14.156 26.359 13.445 1 85 289 ASP A N 1
ATOM 2217 C CA . ASP A 1 289 ? 13.484 25.406 14.336 1 85 289 ASP A CA 1
ATOM 2218 C C . ASP A 1 289 ? 14.492 24.703 15.242 1 85 289 ASP A C 1
ATOM 2220 O O . ASP A 1 289 ? 15.516 24.219 14.773 1 85 289 ASP A O 1
ATOM 2224 N N . ALA A 1 290 ? 14.234 24.828 16.469 1 76.81 290 ALA A N 1
ATOM 2225 C CA . ALA A 1 290 ? 15.18 24.25 17.422 1 76.81 290 ALA A CA 1
ATOM 2226 C C . ALA A 1 290 ? 14.703 22.891 17.922 1 76.81 290 ALA A C 1
ATOM 2228 O O . ALA A 1 290 ? 13.492 22.656 18.031 1 76.81 290 ALA A O 1
ATOM 2229 N N . LEU A 1 291 ? 15.672 22.047 18.125 1 73.06 291 LEU A N 1
ATOM 2230 C CA . LEU A 1 291 ? 15.375 20.703 18.609 1 73.06 291 LEU A CA 1
ATOM 2231 C C . LEU A 1 291 ? 16.375 20.266 19.672 1 73.06 291 LEU A C 1
ATOM 2233 O O . LEU A 1 291 ? 17.578 20.547 19.562 1 73.06 291 LEU A O 1
ATOM 2237 N N . TRP A 1 292 ? 15.875 19.75 20.719 1 73.06 292 TRP A N 1
ATOM 2238 C CA . TRP A 1 292 ? 16.688 19.078 21.734 1 73.06 292 TRP A CA 1
ATOM 2239 C C . TRP A 1 292 ? 16.391 17.578 21.766 1 73.06 292 TRP A C 1
ATOM 2241 O O . TRP A 1 292 ? 15.227 17.172 21.844 1 73.06 292 TRP A O 1
ATOM 2251 N N . ARG A 1 293 ? 17.453 16.75 21.531 1 72.06 293 ARG A N 1
ATOM 2252 C CA . ARG A 1 293 ? 17.219 15.312 21.562 1 72.06 293 ARG A CA 1
ATOM 2253 C C . ARG A 1 293 ? 18.484 14.57 21.984 1 72.06 293 ARG A C 1
ATOM 2255 O O . ARG A 1 293 ? 19.578 15.133 21.969 1 72.06 293 ARG A O 1
ATOM 2262 N N . TYR A 1 294 ? 18.312 13.375 22.438 1 69.5 294 TYR A N 1
ATOM 2263 C CA . TYR A 1 294 ? 19.438 12.461 22.562 1 69.5 294 TYR A CA 1
ATOM 2264 C C . TYR A 1 294 ? 19.812 11.852 21.219 1 69.5 294 TYR A C 1
ATOM 2266 O O . TYR A 1 294 ? 18.938 11.453 20.453 1 69.5 294 TYR A O 1
ATOM 2274 N N . ARG A 1 295 ? 21 11.938 20.812 1 69.44 295 ARG A N 1
ATOM 2275 C CA . ARG A 1 295 ? 21.484 11.391 19.547 1 69.44 295 ARG A CA 1
ATOM 2276 C C . ARG A 1 295 ? 22.625 10.414 19.766 1 69.44 295 ARG A C 1
ATOM 2278 O O . ARG A 1 295 ? 23.438 10.594 20.688 1 69.44 295 ARG A O 1
ATOM 2285 N N . ARG A 1 296 ? 22.516 9.352 18.938 1 66.06 296 ARG A N 1
ATOM 2286 C CA . ARG A 1 296 ? 23.625 8.406 19 1 66.06 296 ARG A CA 1
ATOM 2287 C C . ARG A 1 296 ? 24.875 9 18.375 1 66.06 296 ARG A C 1
ATOM 2289 O O . ARG A 1 296 ? 24.844 9.469 17.234 1 66.06 296 ARG A O 1
ATOM 2296 N N . ASP A 1 297 ? 25.812 9.039 19.219 1 62.75 297 ASP A N 1
ATOM 2297 C CA . ASP A 1 297 ? 27.109 9.531 18.75 1 62.75 297 ASP A CA 1
ATOM 2298 C C . ASP A 1 297 ? 27.719 8.57 17.734 1 62.75 297 ASP A C 1
ATOM 2300 O O . ASP A 1 297 ? 27.672 7.352 17.922 1 62.75 297 ASP A O 1
ATOM 2304 N N . ARG A 1 298 ? 28.078 9.078 16.609 1 60.69 298 ARG A N 1
ATOM 2305 C CA . ARG A 1 298 ? 28.609 8.25 15.523 1 60.69 298 ARG A CA 1
ATOM 2306 C C . ARG A 1 298 ? 29.844 7.48 15.969 1 60.69 298 ARG A C 1
ATOM 2308 O O . ARG A 1 298 ? 30.094 6.363 15.508 1 60.69 298 ARG A O 1
ATOM 2315 N N . GLU A 1 299 ? 30.578 8.156 16.766 1 57.88 299 GLU A N 1
ATOM 2316 C CA . GLU A 1 299 ? 31.859 7.57 17.188 1 57.88 299 GLU A CA 1
ATOM 2317 C C . GLU A 1 299 ? 31.672 6.625 18.359 1 57.88 299 GLU A C 1
ATOM 2319 O O . GLU A 1 299 ? 31.984 5.438 18.266 1 57.88 299 GLU A O 1
ATOM 2324 N N . SER A 1 300 ? 31.141 7.078 19.391 1 63.16 300 SER A N 1
ATOM 2325 C CA . SER A 1 300 ? 31.047 6.305 20.625 1 63.16 300 SER A CA 1
ATOM 2326 C C . SER A 1 300 ? 29.812 5.414 20.625 1 63.16 300 SER A C 1
ATOM 2328 O O . SER A 1 300 ? 29.703 4.496 21.453 1 63.16 300 SER A O 1
ATOM 2330 N N . LYS A 1 301 ? 28.938 5.625 19.719 1 68.44 301 LYS A N 1
ATOM 2331 C CA . LYS A 1 301 ? 27.688 4.895 19.594 1 68.44 301 LYS A CA 1
ATOM 2332 C C . LYS A 1 301 ? 26.812 5.07 20.844 1 68.44 301 LYS A C 1
ATOM 2334 O O . LYS A 1 301 ? 25.828 4.359 21.016 1 68.44 301 LYS A O 1
ATOM 2339 N N . GLU A 1 302 ? 27.234 6.016 21.734 1 67.69 302 GLU A N 1
ATOM 2340 C CA . GLU A 1 302 ? 26.453 6.34 22.922 1 67.69 302 GLU A CA 1
ATOM 2341 C C . GLU A 1 302 ? 25.453 7.453 22.625 1 67.69 302 GLU A C 1
ATOM 2343 O O . GLU A 1 302 ? 25.688 8.289 21.75 1 67.69 302 GLU A O 1
ATOM 2348 N N . LYS A 1 303 ? 24.406 7.414 23.328 1 73 303 LYS A N 1
ATOM 2349 C CA . LYS A 1 303 ? 23.406 8.477 23.188 1 73 303 LYS A CA 1
ATOM 2350 C C . LYS A 1 303 ? 23.828 9.711 24 1 73 303 LYS A C 1
ATOM 2352 O O . LYS A 1 303 ? 24.156 9.602 25.172 1 73 303 LYS A O 1
ATOM 2357 N N . LYS A 1 304 ? 24.031 10.844 23.266 1 74.81 304 LYS A N 1
ATOM 2358 C CA . LYS A 1 304 ? 24.391 12.102 23.906 1 74.81 304 LYS A CA 1
ATOM 2359 C C . LYS A 1 304 ? 23.344 13.18 23.625 1 74.81 304 LYS A C 1
ATOM 2361 O O . LYS A 1 304 ? 22.641 13.125 22.625 1 74.81 304 LYS A O 1
ATOM 2366 N N . LEU A 1 305 ? 23.281 14.109 24.641 1 78.19 305 LEU A N 1
ATOM 2367 C CA . LEU A 1 305 ? 22.359 15.211 24.469 1 78.19 305 LEU A CA 1
ATOM 2368 C C . LEU A 1 305 ? 22.812 16.156 23.344 1 78.19 305 LEU A C 1
ATOM 2370 O O . LEU A 1 305 ? 23.984 16.531 23.312 1 78.19 305 LEU A O 1
ATOM 2374 N N . TRP A 1 306 ? 21.938 16.422 22.5 1 81.69 306 TRP A N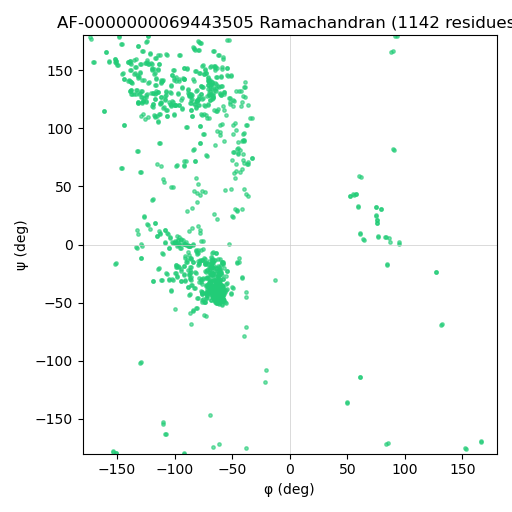 1
ATOM 2375 C CA . TRP A 1 306 ? 22.203 17.203 21.297 1 81.69 306 TRP A CA 1
ATOM 2376 C C . TRP A 1 306 ? 21.188 18.328 21.141 1 81.69 306 TRP A C 1
ATOM 2378 O O . TRP A 1 306 ? 20 18.141 21.406 1 81.69 306 TRP A O 1
ATOM 2388 N N . ALA A 1 307 ? 21.703 19.516 20.906 1 83.75 307 ALA A N 1
ATOM 2389 C CA . ALA A 1 307 ? 20.859 20.641 20.547 1 83.75 307 ALA A CA 1
ATOM 2390 C C . ALA A 1 307 ? 21.094 21.078 19.094 1 83.75 307 ALA A C 1
ATOM 2392 O O . ALA A 1 307 ? 22.25 21.078 18.625 1 83.75 307 ALA A O 1
ATOM 2393 N N . GLU A 1 308 ? 19.984 21.375 18.484 1 88.06 308 GLU A N 1
ATOM 2394 C CA . GLU A 1 308 ? 20.141 21.766 17.078 1 88.06 308 GLU A CA 1
ATOM 2395 C C . GLU A 1 308 ? 19.125 22.844 16.703 1 88.06 308 GLU A C 1
ATOM 2397 O O . GLU A 1 308 ? 18.062 22.938 17.297 1 88.06 308 GLU A O 1
ATOM 2402 N N . ILE A 1 309 ? 19.547 23.734 15.773 1 89.12 309 ILE A N 1
ATOM 2403 C CA . ILE A 1 309 ? 18.656 24.656 15.086 1 89.12 309 ILE A CA 1
ATOM 2404 C C . ILE A 1 309 ? 18.672 24.375 13.594 1 89.12 309 ILE A C 1
ATOM 2406 O O . ILE A 1 309 ? 19.703 24.516 12.93 1 89.12 309 ILE A O 1
ATOM 2410 N N . THR A 1 310 ? 17.547 23.875 13.125 1 90.5 310 THR A N 1
ATOM 2411 C CA . THR A 1 310 ? 17.375 23.75 11.688 1 90.5 310 THR A CA 1
ATOM 2412 C C . THR A 1 310 ? 16.953 25.078 11.062 1 90.5 310 THR A C 1
ATOM 2414 O O . THR A 1 310 ? 15.938 25.656 11.453 1 90.5 310 THR A O 1
ATOM 2417 N N . THR A 1 311 ? 17.75 25.5 10.117 1 93.25 311 THR A N 1
ATOM 2418 C CA . THR A 1 311 ? 17.5 26.828 9.57 1 93.25 311 THR A CA 1
ATOM 2419 C C . THR A 1 311 ? 16.984 26.734 8.141 1 93.25 311 THR A C 1
ATOM 2421 O O . THR A 1 311 ? 17.406 25.859 7.375 1 93.25 311 THR A O 1
ATOM 2424 N N . MET A 1 312 ? 16.094 27.562 7.844 1 94.19 312 MET A N 1
ATOM 2425 C CA . MET A 1 312 ? 15.625 27.828 6.484 1 94.19 312 MET A CA 1
ATOM 2426 C C . MET A 1 312 ? 15.648 29.312 6.18 1 94.19 312 MET A C 1
ATOM 2428 O O . MET A 1 312 ? 15.031 30.109 6.891 1 94.19 312 MET A O 1
ATOM 2432 N N . TYR A 1 313 ? 16.375 29.672 5.141 1 96.75 313 TYR A N 1
ATOM 2433 C CA . TYR A 1 313 ? 16.484 31.062 4.715 1 96.75 313 TYR A CA 1
ATOM 2434 C C . TYR A 1 313 ? 15.961 31.234 3.297 1 96.75 313 TYR A C 1
ATOM 2436 O O . TYR A 1 313 ? 16.438 30.594 2.361 1 96.75 313 TYR A O 1
ATOM 2444 N N . ASN A 1 314 ? 14.93 32.062 3.201 1 97.25 314 ASN A N 1
ATOM 2445 C CA . ASN A 1 314 ? 14.414 32.406 1.884 1 97.25 314 ASN A CA 1
ATOM 2446 C C . ASN A 1 314 ? 15.367 33.344 1.146 1 97.25 314 ASN A C 1
ATOM 2448 O O . ASN A 1 314 ? 15.109 34.562 1.048 1 97.25 314 ASN A O 1
ATOM 2452 N N . GLY A 1 315 ? 16.422 32.812 0.619 1 96.44 315 GLY A N 1
ATOM 2453 C CA . GLY A 1 315 ? 17.484 33.531 -0.051 1 96.44 315 GLY A CA 1
ATOM 2454 C C . GLY A 1 315 ? 18.734 32.688 -0.265 1 96.44 315 GLY A C 1
ATOM 2455 O O . GLY A 1 315 ? 18.703 31.484 -0.107 1 96.44 315 GLY A O 1
ATOM 2456 N N . GLY A 1 316 ? 19.75 33.375 -0.66 1 95.88 316 GLY A N 1
ATOM 2457 C CA . GLY A 1 316 ? 20.984 32.688 -0.994 1 95.88 316 GLY A CA 1
ATOM 2458 C C . GLY A 1 316 ? 21.859 32.375 0.219 1 95.88 316 GLY A C 1
ATOM 2459 O O . GLY A 1 316 ? 21.625 32.938 1.3 1 95.88 316 GLY A O 1
ATOM 2460 N N . LYS A 1 317 ? 22.828 31.562 -0.009 1 96.62 317 LYS A N 1
ATOM 2461 C CA . LYS A 1 317 ? 23.703 31.047 1.052 1 96.62 317 LYS A CA 1
ATOM 2462 C C . LYS A 1 317 ? 24.5 32.188 1.689 1 96.62 317 LYS A C 1
ATOM 2464 O O . LYS A 1 317 ? 24.625 32.25 2.914 1 96.62 317 LYS A O 1
ATOM 2469 N N . SER A 1 318 ? 25.062 33.062 0.896 1 96.12 318 SER A N 1
ATOM 2470 C CA . SER A 1 318 ? 25.906 34.156 1.41 1 96.12 318 SER A CA 1
ATOM 2471 C C . SER A 1 318 ? 25.109 35.062 2.34 1 96.12 318 SER A C 1
ATOM 2473 O O . SER A 1 318 ? 25.609 35.469 3.398 1 96.12 318 SER A O 1
ATOM 2475 N N . GLU A 1 319 ? 23.938 35.406 1.959 1 95.62 319 GLU A N 1
ATOM 2476 C CA . GLU A 1 319 ? 23.078 36.25 2.797 1 95.62 319 GLU A CA 1
ATOM 2477 C C . GLU A 1 319 ? 22.703 35.5 4.082 1 95.62 319 GLU A C 1
ATOM 2479 O O . GLU A 1 319 ? 22.672 36.125 5.16 1 95.62 319 GLU A O 1
ATOM 2484 N N . CYS A 1 320 ? 22.453 34.25 3.953 1 96.56 320 CYS A N 1
ATOM 2485 C CA . CYS A 1 320 ? 22.094 33.438 5.109 1 96.56 320 CYS A CA 1
ATOM 2486 C C . CYS A 1 320 ? 23.219 33.438 6.137 1 96.56 320 CYS A C 1
ATOM 2488 O O . CYS A 1 320 ? 22.984 33.656 7.324 1 96.56 320 CYS A O 1
ATOM 2490 N N . ILE A 1 321 ? 24.406 33.25 5.641 1 95.94 321 ILE A N 1
ATOM 2491 C CA . ILE A 1 321 ? 25.562 33.188 6.508 1 95.94 321 ILE A CA 1
ATOM 2492 C C . ILE A 1 321 ? 25.766 34.531 7.207 1 95.94 321 ILE A C 1
ATOM 2494 O O . ILE A 1 321 ? 26.062 34.562 8.406 1 95.94 321 ILE A O 1
ATOM 2498 N N . SER A 1 322 ? 25.547 35.5 6.461 1 95.44 322 SER A N 1
ATOM 2499 C CA . SER A 1 322 ? 25.688 36.844 7.023 1 95.44 322 SER A CA 1
ATOM 2500 C C . SER A 1 322 ? 24.672 37.094 8.133 1 95.44 322 SER A C 1
ATOM 2502 O O . SER A 1 322 ? 25.016 37.656 9.172 1 95.44 322 SER A O 1
ATOM 2504 N N . GLU A 1 323 ? 23.484 36.688 7.945 1 95 323 GLU A N 1
ATOM 2505 C CA . GLU A 1 323 ? 22.453 36.875 8.961 1 95 323 GLU A CA 1
ATOM 2506 C C . GLU A 1 323 ? 22.719 36 10.188 1 95 323 GLU A C 1
ATOM 2508 O O . GLU A 1 323 ? 22.531 36.438 11.32 1 95 323 GLU A O 1
ATOM 2513 N N . LEU A 1 324 ? 23.188 34.812 9.992 1 95.31 324 LEU A N 1
ATOM 2514 C CA . LEU A 1 324 ? 23.469 33.875 11.094 1 95.31 324 LEU A CA 1
ATOM 2515 C C . LEU A 1 324 ? 24.672 34.375 11.914 1 95.31 324 LEU A C 1
ATOM 2517 O O . LEU A 1 324 ? 24.719 34.156 13.125 1 95.31 324 LEU A O 1
ATOM 2521 N N . ALA A 1 325 ? 25.547 35 11.242 1 94.19 325 ALA A N 1
ATOM 2522 C CA . ALA A 1 325 ? 26.75 35.5 11.914 1 94.19 325 ALA A CA 1
ATOM 2523 C C . ALA A 1 325 ? 26.391 36.5 12.992 1 94.19 325 ALA A C 1
ATOM 2525 O O . ALA A 1 325 ? 27.109 36.656 13.984 1 94.19 325 ALA A O 1
ATOM 2526 N N . LYS A 1 326 ? 25.312 37.125 12.852 1 93 326 LYS A N 1
ATOM 2527 C CA . LYS A 1 326 ? 24.891 38.156 13.797 1 93 326 LYS A CA 1
ATOM 2528 C C . LYS A 1 326 ? 24.453 37.531 15.117 1 93 326 LYS A C 1
ATOM 2530 O O . LYS A 1 326 ? 24.469 38.219 16.156 1 93 326 LYS A O 1
ATOM 2535 N N . VAL A 1 327 ? 24.078 36.344 15.094 1 93.12 327 VAL A N 1
ATOM 2536 C CA . VAL A 1 327 ? 23.5 35.75 16.297 1 93.12 327 VAL A CA 1
ATOM 2537 C C . VAL A 1 327 ? 24.406 34.656 16.844 1 93.12 327 VAL A C 1
ATOM 2539 O O . VAL A 1 327 ? 24.359 34.344 18.047 1 93.12 327 VAL A O 1
ATOM 2542 N N . LEU A 1 328 ? 25.25 34.125 16.094 1 94.31 328 LEU A N 1
ATOM 2543 C CA . LEU A 1 328 ? 26.125 33.031 16.531 1 94.31 328 LEU A CA 1
ATOM 2544 C C . LEU A 1 328 ? 27.172 33.531 17.516 1 94.31 328 LEU A C 1
ATOM 2546 O O . LEU A 1 328 ? 27.75 34.625 17.312 1 94.31 328 LEU A O 1
ATOM 2550 N N . ARG A 1 329 ? 27.312 32.812 18.547 1 92.88 329 ARG A N 1
ATOM 2551 C CA . ARG A 1 329 ? 28.391 33.031 19.5 1 92.88 329 ARG A CA 1
ATOM 2552 C C . ARG A 1 329 ? 29.375 31.875 19.5 1 92.88 329 ARG A C 1
ATOM 2554 O O . ARG A 1 329 ? 29.25 30.953 20.328 1 92.88 329 ARG A O 1
ATOM 2561 N N . GLY A 1 330 ? 30.312 31.922 18.672 1 91.44 330 GLY A N 1
ATOM 2562 C CA . GLY A 1 330 ? 31.219 30.812 18.391 1 91.44 330 GLY A CA 1
ATOM 2563 C C . GLY A 1 330 ? 30.719 29.875 17.312 1 91.44 330 GLY A C 1
ATOM 2564 O O . GLY A 1 330 ? 29.547 29.922 16.938 1 91.44 330 GLY A O 1
ATOM 2565 N N . GLU A 1 331 ? 31.656 29.109 16.906 1 92.44 331 GLU A N 1
ATOM 2566 C CA . GLU A 1 331 ? 31.297 28.172 15.844 1 92.44 331 GLU A CA 1
ATOM 2567 C C . GLU A 1 331 ? 30.562 26.953 16.406 1 92.44 331 GLU A C 1
ATOM 2569 O O . GLU A 1 331 ? 31.047 26.297 17.328 1 92.44 331 GLU A O 1
ATOM 2574 N N . PRO A 1 332 ? 29.359 26.719 15.859 1 95.06 332 PRO A N 1
ATOM 2575 C CA . PRO A 1 332 ? 28.703 25.484 16.281 1 95.06 332 PRO A CA 1
ATOM 2576 C C . PRO A 1 332 ? 29.516 24.234 15.914 1 95.06 332 PRO A C 1
ATOM 2578 O O . PRO A 1 332 ? 30.422 24.297 15.086 1 95.06 332 PRO A O 1
ATOM 2581 N N . ASP A 1 333 ? 29.172 23.109 16.562 1 93.06 333 ASP A N 1
ATOM 2582 C CA . ASP A 1 333 ? 29.859 21.859 16.266 1 93.06 333 ASP A CA 1
ATOM 2583 C C . ASP A 1 333 ? 29.5 21.359 14.859 1 93.06 333 ASP A C 1
ATOM 2585 O O . ASP A 1 333 ? 30.312 20.688 14.211 1 93.06 333 ASP A O 1
ATOM 2589 N N . VAL A 1 334 ? 28.312 21.594 14.484 1 91.88 334 VAL A N 1
ATOM 2590 C CA . VAL A 1 334 ? 27.844 21.312 13.133 1 91.88 334 VAL A CA 1
ATOM 2591 C C . VAL A 1 334 ? 27.25 22.578 12.508 1 91.88 334 VAL A C 1
ATOM 2593 O O . VAL A 1 334 ? 26.469 23.281 13.148 1 91.88 334 VAL A O 1
ATOM 2596 N N . ASN A 1 335 ? 27.641 22.953 11.367 1 93.56 335 ASN A N 1
ATOM 2597 C CA . ASN A 1 335 ? 27.156 24.094 10.586 1 93.56 335 ASN A CA 1
ATOM 2598 C C . ASN A 1 335 ? 27.141 23.781 9.094 1 93.56 335 ASN A C 1
ATOM 2600 O O . ASN A 1 335 ? 28.172 23.828 8.422 1 93.56 335 ASN A O 1
ATOM 2604 N N . THR A 1 336 ? 25.891 23.5 8.578 1 91.88 336 THR A N 1
ATOM 2605 C CA . THR A 1 336 ? 25.812 22.953 7.23 1 91.88 336 THR A CA 1
ATOM 2606 C C . THR A 1 336 ? 24.828 23.75 6.375 1 91.88 336 THR A C 1
ATOM 2608 O O . THR A 1 336 ? 23.844 23.203 5.879 1 91.88 336 THR A O 1
ATOM 2611 N N . PRO A 1 337 ? 25.078 25.047 6.137 1 93.75 337 PRO A N 1
ATOM 2612 C CA . PRO A 1 337 ? 24.219 25.766 5.203 1 93.75 337 PRO A CA 1
ATOM 2613 C C . PRO A 1 337 ? 24.359 25.266 3.766 1 93.75 337 PRO A C 1
ATOM 2615 O O . PRO A 1 337 ? 25.469 25.141 3.262 1 93.75 337 PRO A O 1
ATOM 2618 N N . LYS A 1 338 ? 23.297 24.906 3.15 1 94.94 338 LYS A N 1
ATOM 2619 C CA . LYS A 1 338 ? 23.297 24.391 1.784 1 94.94 338 LYS A CA 1
ATOM 2620 C C . LYS A 1 338 ? 22.188 25.016 0.958 1 94.94 338 LYS A C 1
ATOM 2622 O O . LYS A 1 338 ? 21.047 25.125 1.421 1 94.94 338 LYS A O 1
ATOM 2627 N N . GLU A 1 339 ? 22.578 25.5 -0.189 1 94.94 339 GLU A N 1
ATOM 2628 C CA . GLU A 1 339 ? 21.578 25.969 -1.143 1 94.94 339 GLU A CA 1
ATOM 2629 C C . GLU A 1 339 ? 20.906 24.797 -1.86 1 94.94 339 GLU A C 1
ATOM 2631 O O . GLU A 1 339 ? 21.578 23.844 -2.256 1 94.94 339 GLU A O 1
ATOM 2636 N N . MET A 1 340 ? 19.594 24.859 -1.997 1 93.31 340 MET A N 1
ATOM 2637 C CA . MET A 1 340 ? 18.859 23.797 -2.676 1 93.31 340 MET A CA 1
ATOM 2638 C C . MET A 1 340 ? 17.5 24.312 -3.141 1 93.31 340 MET A C 1
ATOM 2640 O O . MET A 1 340 ? 17.047 25.391 -2.732 1 93.31 340 MET A O 1
ATOM 2644 N N . LYS A 1 341 ? 16.891 23.5 -4.035 1 90.56 341 LYS A N 1
ATOM 2645 C CA . LYS A 1 341 ? 15.5 23.766 -4.359 1 90.56 341 LYS A CA 1
ATOM 2646 C C . LYS A 1 341 ? 14.578 23.422 -3.188 1 90.56 341 LYS A C 1
ATOM 2648 O O . LYS A 1 341 ? 14.805 22.438 -2.48 1 90.56 341 LYS A O 1
ATOM 2653 N N . PHE A 1 342 ? 13.609 24.234 -2.984 1 87.06 342 PHE A N 1
ATOM 2654 C CA . PHE A 1 342 ? 12.695 24.031 -1.864 1 87.06 342 PHE A CA 1
ATOM 2655 C C . PHE A 1 342 ? 12.016 22.672 -1.965 1 87.06 342 PHE A C 1
ATOM 2657 O O . PHE A 1 342 ? 11.82 22 -0.955 1 87.06 342 PHE A O 1
ATOM 2664 N N . TYR A 1 343 ? 11.742 22.281 -3.152 1 83.25 343 TYR A N 1
ATOM 2665 C CA . TYR A 1 343 ? 11.094 21 -3.412 1 83.25 343 TYR A CA 1
ATOM 2666 C C . TYR A 1 343 ? 11.938 19.844 -2.902 1 83.25 343 TYR A C 1
ATOM 2668 O O . TYR A 1 343 ? 11.406 18.859 -2.365 1 83.25 343 TYR A O 1
ATOM 2676 N N . GLU A 1 344 ? 13.195 19.906 -3.031 1 81.94 344 GLU A N 1
ATOM 2677 C CA . GLU A 1 344 ? 14.109 18.844 -2.592 1 81.94 344 GLU A CA 1
ATOM 2678 C C . GLU A 1 344 ? 14.125 18.734 -1.07 1 81.94 344 GLU A C 1
ATOM 2680 O O . GLU A 1 344 ? 14.25 17.641 -0.528 1 81.94 344 GLU A O 1
ATOM 2685 N N . TRP A 1 345 ? 14.047 19.859 -0.445 1 77.38 345 TRP A N 1
ATOM 2686 C CA . TRP A 1 345 ? 14.008 19.891 1.014 1 77.38 345 TRP A CA 1
ATOM 2687 C C . TRP A 1 345 ? 12.758 19.188 1.536 1 77.38 345 TRP A C 1
ATOM 2689 O O . TRP A 1 345 ? 12.82 18.422 2.5 1 77.38 345 TRP A O 1
ATOM 2699 N N . GLU A 1 346 ? 11.734 19.438 0.967 1 70.12 346 GLU A N 1
ATOM 2700 C CA . GLU A 1 346 ? 10.453 18.875 1.368 1 70.12 346 GLU A CA 1
ATOM 2701 C C . GLU A 1 346 ? 10.422 17.359 1.147 1 70.12 346 GLU A C 1
ATOM 2703 O O . GLU A 1 346 ? 9.906 16.609 1.981 1 70.12 346 GLU A O 1
ATOM 2708 N N . VAL A 1 347 ? 10.891 16.969 0.016 1 59.34 347 VAL A N 1
ATOM 2709 C CA . VAL A 1 347 ? 10.938 15.555 -0.334 1 59.34 347 VAL A CA 1
ATOM 2710 C C . VAL A 1 347 ? 11.734 14.789 0.715 1 59.34 347 VAL A C 1
ATOM 2712 O O . VAL A 1 347 ? 11.367 13.672 1.091 1 59.34 347 VAL A O 1
ATOM 2715 N N . GLY A 1 348 ? 12.711 15.461 1.084 1 52.34 348 GLY A N 1
ATOM 2716 C CA . GLY A 1 348 ? 13.523 14.852 2.127 1 52.34 348 GLY A CA 1
ATOM 2717 C C . GLY A 1 348 ? 12.766 14.641 3.424 1 52.34 348 GLY A C 1
ATOM 2718 O O . GLY A 1 348 ? 13.102 13.75 4.207 1 52.34 348 GLY A O 1
ATOM 2719 N N . GLY A 1 349 ? 11.773 15.383 3.576 1 50.06 349 GLY A N 1
ATOM 2720 C CA . GLY A 1 349 ? 10.953 15.273 4.773 1 50.06 349 GLY A CA 1
ATOM 2721 C C . GLY A 1 349 ? 10.078 14.039 4.789 1 50.06 349 GLY A C 1
ATOM 2722 O O . GLY A 1 349 ? 9.5 13.688 5.824 1 50.06 349 GLY A O 1
ATOM 2723 N N . GLU A 1 350 ? 9.922 13.43 3.641 1 47.19 350 GLU A N 1
ATOM 2724 C CA . GLU A 1 350 ? 9.141 12.203 3.512 1 47.19 350 GLU A CA 1
ATOM 2725 C C . GLU A 1 350 ? 9.633 11.133 4.477 1 47.19 350 GLU A C 1
ATOM 2727 O O . GLU A 1 350 ? 8.867 10.266 4.895 1 47.19 350 GLU A O 1
ATOM 2732 N N . ALA A 1 351 ? 10.828 11.375 4.797 1 38.91 351 ALA A N 1
ATOM 2733 C CA . ALA A 1 351 ? 11.414 10.438 5.758 1 38.91 351 ALA A CA 1
ATOM 2734 C C . ALA A 1 351 ? 10.625 10.414 7.059 1 38.91 351 ALA A C 1
ATOM 2736 O O . ALA A 1 351 ? 10.68 9.445 7.812 1 38.91 351 ALA A O 1
ATOM 2737 N N . PHE A 1 352 ? 9.883 11.406 7.113 1 38.19 352 PHE A N 1
ATOM 2738 C CA . PHE A 1 352 ? 9.086 11.5 8.328 1 38.19 352 PHE A CA 1
ATOM 2739 C C . PHE A 1 352 ? 7.738 10.805 8.141 1 38.19 352 PHE A C 1
ATOM 2741 O O . PHE A 1 352 ? 6.867 10.898 9.008 1 38.19 352 PHE A O 1
ATOM 2748 N N . ALA A 1 353 ? 7.527 10.227 6.91 1 46.53 353 ALA A N 1
ATOM 2749 C CA . ALA A 1 353 ? 6.258 9.594 6.57 1 46.53 353 ALA A CA 1
ATOM 2750 C C . ALA A 1 353 ? 5.973 8.414 7.496 1 46.53 353 ALA A C 1
ATOM 2752 O O . ALA A 1 353 ? 6.902 7.77 7.996 1 46.53 353 ALA A O 1
ATOM 2753 N N . ASN A 1 354 ? 4.707 8.273 8.023 1 45.25 354 ASN A N 1
ATOM 2754 C CA . ASN A 1 354 ? 4.051 7.582 9.125 1 45.25 354 ASN A CA 1
ATOM 2755 C C . ASN A 1 354 ? 4.102 6.066 8.945 1 45.25 354 ASN A C 1
ATOM 2757 O O . ASN A 1 354 ? 3.061 5.406 8.898 1 45.25 354 ASN A O 1
ATOM 2761 N N . HIS A 1 355 ? 5.047 5.469 8.258 1 47.72 355 HIS A N 1
ATOM 2762 C CA . HIS A 1 355 ? 4.891 4.031 8.469 1 47.72 355 HIS A CA 1
ATOM 2763 C C . HIS A 1 355 ? 5.484 3.602 9.805 1 47.72 355 HIS A C 1
ATOM 2765 O O . HIS A 1 355 ? 6.609 3.1 9.859 1 47.72 355 HIS A O 1
ATOM 2771 N N . SER A 1 356 ? 4.953 4.445 10.914 1 56.66 356 SER A N 1
ATOM 2772 C CA . SER A 1 356 ? 5.641 4.297 12.188 1 56.66 356 SER A CA 1
ATOM 2773 C C . SER A 1 356 ? 5.254 2.988 12.875 1 56.66 356 SER A C 1
ATOM 2775 O O . SER A 1 356 ? 4.109 2.545 12.773 1 56.66 356 SER A O 1
ATOM 2777 N N . ARG A 1 357 ? 6.184 2.312 13.172 1 61.41 357 ARG A N 1
ATOM 2778 C CA . ARG A 1 357 ? 6.078 1.125 14.016 1 61.41 357 ARG A CA 1
ATOM 2779 C C . ARG A 1 357 ? 6.238 1.48 15.492 1 61.41 357 ARG A C 1
ATOM 2781 O O . ARG A 1 357 ? 6.688 0.655 16.281 1 61.41 357 ARG A O 1
ATOM 2788 N N . VAL A 1 358 ? 5.824 2.791 15.828 1 76.62 358 VAL A N 1
ATOM 2789 C CA . VAL A 1 358 ? 6.008 3.15 17.234 1 76.62 358 VAL A CA 1
ATOM 2790 C C . VAL A 1 358 ? 4.754 3.846 17.75 1 76.62 358 VAL A C 1
ATOM 2792 O O . VAL A 1 358 ? 3.945 4.352 16.969 1 76.62 358 VAL A O 1
ATOM 2795 N N . HIS A 1 359 ? 4.641 3.797 19.062 1 83.81 359 HIS A N 1
ATOM 2796 C CA . HIS A 1 359 ? 3.674 4.629 19.766 1 83.81 359 HIS A CA 1
ATOM 2797 C C . HIS A 1 359 ? 4.234 6.023 20.031 1 83.81 359 HIS A C 1
ATOM 2799 O O . HIS A 1 359 ? 5.434 6.184 20.266 1 83.81 359 HIS A O 1
ATOM 2805 N N . HIS A 1 360 ? 3.4 7.059 19.922 1 87.31 360 HIS A N 1
ATOM 2806 C CA . HIS A 1 360 ? 3.912 8.367 20.312 1 87.31 360 HIS A CA 1
ATOM 2807 C C . HIS A 1 360 ? 2.797 9.258 20.844 1 87.31 360 HIS A C 1
ATOM 2809 O O . HIS A 1 360 ? 1.619 9.023 20.562 1 87.31 360 HIS A O 1
ATOM 2815 N N . HIS A 1 361 ? 3.154 10.156 21.625 1 90.44 361 HIS A N 1
ATOM 2816 C CA . HIS A 1 361 ? 2.293 11.172 22.219 1 90.44 361 HIS A CA 1
ATOM 2817 C C . HIS A 1 361 ? 2.934 12.555 22.141 1 90.44 361 HIS A C 1
ATOM 2819 O O . HIS A 1 361 ? 4.16 12.672 22.156 1 90.44 361 HIS A O 1
ATOM 2825 N N . HIS A 1 362 ? 2.047 13.562 22 1 92 362 HIS A N 1
ATOM 2826 C CA . HIS A 1 362 ? 2.521 14.922 21.781 1 92 362 HIS A CA 1
ATOM 2827 C C . HIS A 1 362 ? 1.773 15.914 22.656 1 92 362 HIS A C 1
ATOM 2829 O O . HIS A 1 362 ? 0.638 15.664 23.062 1 92 362 HIS A O 1
ATOM 2835 N N . SER A 1 363 ? 2.436 16.969 22.953 1 93.94 363 SER A N 1
ATOM 2836 C CA . SER A 1 363 ? 1.845 18.188 23.516 1 93.94 363 SER A CA 1
ATOM 2837 C C . SER A 1 363 ? 2.57 19.422 23 1 93.94 363 SER A C 1
ATOM 2839 O O . SER A 1 363 ? 3.52 19.328 22.219 1 93.94 363 SER A O 1
ATOM 2841 N N . SER A 1 364 ? 1.969 20.594 23.359 1 95.12 364 SER A N 1
ATOM 2842 C CA . SER A 1 364 ? 2.594 21.797 22.844 1 95.12 364 SER A CA 1
ATOM 2843 C C . SER A 1 364 ? 2.361 22.984 23.766 1 95.12 364 SER A C 1
ATOM 2845 O O . SER A 1 364 ? 1.466 22.953 24.609 1 95.12 364 SER A O 1
ATOM 2847 N N . VAL A 1 365 ? 3.225 23.984 23.672 1 93.75 365 VAL A N 1
ATOM 2848 C CA . VAL A 1 365 ? 3.049 25.312 24.266 1 93.75 365 VAL A CA 1
ATOM 2849 C C . VAL A 1 365 ? 3.521 26.375 23.281 1 93.75 365 VAL A C 1
ATOM 2851 O O . VAL A 1 365 ? 4.332 26.094 22.391 1 93.75 365 VAL A O 1
ATOM 2854 N N . ILE A 1 366 ? 2.953 27.484 23.344 1 95.25 366 ILE A N 1
ATOM 2855 C CA . ILE A 1 366 ? 3.404 28.641 22.578 1 95.25 366 ILE A CA 1
ATOM 2856 C C . ILE A 1 366 ? 3.967 29.703 23.516 1 95.25 366 ILE A C 1
ATOM 2858 O O . ILE A 1 366 ? 3.293 30.109 24.453 1 95.25 366 ILE A O 1
ATOM 2862 N N . ILE A 1 367 ? 5.191 30.094 23.188 1 90.88 367 ILE A N 1
ATOM 2863 C CA . ILE A 1 367 ? 5.875 31.016 24.078 1 90.88 367 ILE A CA 1
ATOM 2864 C C . ILE A 1 367 ? 6.266 32.281 23.328 1 90.88 367 ILE A C 1
ATOM 2866 O O . ILE A 1 367 ? 6.359 32.281 22.109 1 90.88 367 ILE A O 1
ATOM 2870 N N . GLU A 1 368 ? 6.387 33.281 24.125 1 87.94 368 GLU A N 1
ATOM 2871 C CA . GLU A 1 368 ? 6.848 34.562 23.578 1 87.94 368 GLU A CA 1
ATOM 2872 C C . GLU A 1 368 ? 8.367 34.688 23.672 1 87.94 368 GLU A C 1
ATOM 2874 O O . GLU A 1 368 ? 9.055 33.719 24.031 1 87.94 368 GLU A O 1
ATOM 2879 N N . LYS A 1 369 ? 8.93 35.719 23.266 1 78.31 369 LYS A N 1
ATOM 2880 C CA . LYS A 1 369 ? 10.367 35.969 23.297 1 78.31 369 LYS A CA 1
ATOM 2881 C C . LYS A 1 369 ? 10.898 35.875 24.719 1 78.31 369 LYS A C 1
ATOM 2883 O O . LYS A 1 369 ? 10.133 35.906 25.688 1 78.31 369 LYS A O 1
ATOM 2888 N N . GLU A 1 370 ? 12.234 35.688 24.922 1 68.19 370 GLU A N 1
ATOM 2889 C CA . GLU A 1 370 ? 13.031 35.719 26.141 1 68.19 370 GLU A CA 1
ATOM 2890 C C . GLU A 1 370 ? 12.828 34.469 26.984 1 68.19 370 GLU A C 1
ATOM 2892 O O . GLU A 1 370 ? 12.93 34.531 28.219 1 68.19 370 GLU A O 1
ATOM 2897 N N . TRP A 1 371 ? 12.438 33.406 26.359 1 60.84 371 TRP A N 1
ATOM 2898 C CA . TRP A 1 371 ? 12.133 32.188 27.094 1 60.84 371 TRP A CA 1
ATOM 2899 C C . TRP A 1 371 ? 13.414 31.484 27.531 1 60.84 371 TRP A C 1
ATOM 2901 O O . TRP A 1 371 ? 13.438 30.781 28.531 1 60.84 371 TRP A O 1
ATOM 2911 N N . MET A 1 372 ? 14.461 31.406 26.719 1 57.56 372 MET A N 1
ATOM 2912 C CA . MET A 1 372 ? 15.68 30.641 26.922 1 57.56 372 MET A CA 1
ATOM 2913 C C . MET A 1 372 ? 16.25 30.891 28.312 1 57.56 372 MET A C 1
ATOM 2915 O O . MET A 1 372 ? 16.812 29.984 28.938 1 57.56 372 MET A O 1
ATOM 2919 N N . ILE A 1 373 ? 16.125 32.031 28.688 1 52.06 373 ILE A N 1
ATOM 2920 C CA . ILE A 1 373 ? 16.688 32.344 30 1 52.06 373 ILE A CA 1
ATOM 2921 C C . ILE A 1 373 ? 16.016 31.5 31.078 1 52.06 373 ILE A C 1
ATOM 2923 O O . ILE A 1 373 ? 16.641 31.141 32.062 1 52.06 373 ILE A O 1
ATOM 2927 N N . SER A 1 374 ? 14.938 31.156 30.766 1 50.88 374 SER A N 1
ATOM 2928 C CA . SER A 1 374 ? 14.133 30.516 31.812 1 50.88 374 SER A CA 1
ATOM 2929 C C . SER A 1 374 ? 14.266 29 31.75 1 50.88 374 SER A C 1
ATOM 2931 O O . SER A 1 374 ? 13.992 28.312 32.75 1 50.88 374 SER A O 1
ATOM 2933 N N . ILE A 1 375 ? 14.688 28.344 30.578 1 52.81 375 ILE A N 1
ATOM 2934 C CA . ILE A 1 375 ? 14.609 26.906 30.406 1 52.81 375 ILE A CA 1
ATOM 2935 C C . ILE A 1 375 ? 15.883 26.25 30.922 1 52.81 375 ILE A C 1
ATOM 2937 O O . ILE A 1 375 ? 15.953 25.016 31.062 1 52.81 375 ILE A O 1
ATOM 2941 N N . LYS A 1 376 ? 16.875 26.953 31.297 1 47.31 376 LYS A N 1
ATOM 2942 C CA . LYS A 1 376 ? 18.172 26.375 31.656 1 47.31 376 LYS A CA 1
ATOM 2943 C C . LYS A 1 376 ? 18 25.062 32.406 1 47.31 376 LYS A C 1
ATOM 2945 O O . LYS A 1 376 ? 18.828 24.156 32.281 1 47.31 376 LYS A O 1
ATOM 2950 N N . GLU A 1 377 ? 17.172 24.969 33.312 1 45.34 377 GLU A N 1
ATOM 2951 C CA . GLU A 1 377 ? 17.281 23.906 34.281 1 45.34 377 GLU A CA 1
ATOM 2952 C C . GLU A 1 377 ? 16.562 22.641 33.812 1 45.34 377 GLU A C 1
ATOM 2954 O O . GLU A 1 377 ? 16.609 21.609 34.469 1 45.34 377 GLU A O 1
ATOM 2959 N N . HIS A 1 378 ? 15.945 22.609 32.719 1 45.84 378 HIS A N 1
ATOM 2960 C CA . HIS A 1 378 ? 15.102 21.422 32.562 1 45.84 378 HIS A CA 1
ATOM 2961 C C . HIS A 1 378 ? 15.656 20.5 31.469 1 45.84 378 HIS A C 1
ATOM 2963 O O . HIS A 1 378 ? 15.383 20.703 30.281 1 45.84 378 HIS A O 1
ATOM 2969 N N . GLU A 1 379 ? 16.781 19.969 31.812 1 47.78 379 GLU A N 1
ATOM 2970 C CA . GLU A 1 379 ? 17.25 18.922 30.922 1 47.78 379 GLU A CA 1
ATOM 2971 C C . GLU A 1 379 ? 16.266 17.766 30.844 1 47.78 379 GLU A C 1
ATOM 2973 O O . GLU A 1 379 ? 15.906 17.188 31.875 1 47.78 379 GLU A O 1
ATOM 2978 N N . PRO A 1 380 ? 15.414 17.812 29.875 1 46.75 380 PRO A N 1
ATOM 2979 C CA . PRO A 1 380 ? 14.531 16.656 29.828 1 46.75 380 PRO A CA 1
ATOM 2980 C C . PRO A 1 380 ? 15.273 15.336 30.016 1 46.75 380 PRO A C 1
ATOM 2982 O O . PRO A 1 380 ? 16.219 15.039 29.281 1 46.75 380 PRO A O 1
ATOM 2985 N N . GLU A 1 381 ? 15.492 15.039 31.25 1 42.62 381 GLU A N 1
ATOM 2986 C CA . GLU A 1 381 ? 16.109 13.758 31.594 1 42.62 381 GLU A CA 1
ATOM 2987 C C . GLU A 1 381 ? 15.469 12.609 30.828 1 42.62 381 GLU A C 1
ATOM 2989 O O . GLU A 1 381 ? 14.516 11.992 31.312 1 42.62 381 GLU A O 1
ATOM 2994 N N . SER A 1 382 ? 14.977 12.852 29.656 1 43.59 382 SER A N 1
ATOM 2995 C CA . SER A 1 382 ? 14.375 11.586 29.234 1 43.59 382 SER A CA 1
ATOM 2996 C C . SER A 1 382 ? 15.438 10.508 29.062 1 43.59 382 SER A C 1
ATOM 2998 O O . SER A 1 382 ? 16.375 10.672 28.297 1 43.59 382 SER A O 1
ATOM 3000 N N . GLU A 1 383 ? 15.688 9.938 30.094 1 41.88 383 GLU A N 1
ATOM 3001 C CA . GLU A 1 383 ? 16.562 8.781 29.906 1 41.88 383 GLU A CA 1
ATOM 3002 C C . GLU A 1 383 ? 16.531 8.297 28.453 1 41.88 383 GLU A C 1
ATOM 3004 O O . GLU A 1 383 ? 17.5 8.445 27.719 1 41.88 383 GLU A O 1
ATOM 3009 N N . ARG A 1 384 ? 15.867 7.078 28.141 1 39.5 384 ARG A N 1
ATOM 3010 C CA . ARG A 1 384 ? 15.984 6.031 27.125 1 39.5 384 ARG A CA 1
ATOM 3011 C C . ARG A 1 384 ? 15.297 6.445 25.828 1 39.5 384 ARG A C 1
ATOM 3013 O O . ARG A 1 384 ? 14.18 6 25.547 1 39.5 384 ARG A O 1
ATOM 3020 N N . GLY A 1 385 ? 15.75 7.75 25.156 1 47.84 385 GLY A N 1
ATOM 3021 C CA . GLY A 1 385 ? 15.883 7.867 23.719 1 47.84 385 GLY A CA 1
ATOM 3022 C C . GLY A 1 385 ? 14.586 8.258 23.031 1 47.84 385 GLY A C 1
ATOM 3023 O O . GLY A 1 385 ? 14.578 8.555 21.844 1 47.84 385 GLY A O 1
ATOM 3024 N N . GLY A 1 386 ? 13.422 8.516 23.812 1 56.25 386 GLY A N 1
ATOM 3025 C CA . GLY A 1 386 ? 12.266 8.617 22.922 1 56.25 386 GLY A CA 1
ATOM 3026 C C . GLY A 1 386 ? 11.562 9.953 23.031 1 56.25 386 GLY A C 1
ATOM 3027 O O . GLY A 1 386 ? 10.43 10.102 22.562 1 56.25 386 GLY A O 1
ATOM 3028 N N . CYS A 1 387 ? 12.258 11.094 23.766 1 52.06 387 CYS A N 1
ATOM 3029 C CA . CYS A 1 387 ? 11.562 12.375 23.891 1 52.06 387 CYS A CA 1
ATOM 3030 C C . CYS A 1 387 ? 12.336 13.484 23.172 1 52.06 387 CYS A C 1
ATOM 3032 O O . CYS A 1 387 ? 13.562 13.516 23.219 1 52.06 387 CYS A O 1
ATOM 3034 N N . HIS A 1 388 ? 11.625 14.234 22.312 1 62.56 388 HIS A N 1
ATOM 3035 C CA . HIS A 1 388 ? 12.234 15.422 21.734 1 62.56 388 HIS A CA 1
ATOM 3036 C C . HIS A 1 388 ? 11.305 16.625 21.828 1 62.56 388 HIS A C 1
ATOM 3038 O O . HIS A 1 388 ? 10.094 16.469 22 1 62.56 388 HIS A O 1
ATOM 3044 N N . VAL A 1 389 ? 11.961 17.781 22.031 1 60.69 389 VAL A N 1
ATOM 3045 C CA . VAL A 1 389 ? 11.242 19.062 22.016 1 60.69 389 VAL A CA 1
ATOM 3046 C C . VAL A 1 389 ? 11.625 19.844 20.75 1 60.69 389 VAL A C 1
ATOM 3048 O O . VAL A 1 389 ? 12.805 20.109 20.516 1 60.69 389 VAL A O 1
ATOM 3051 N N . LEU A 1 390 ? 10.562 20.062 19.953 1 68.69 390 LEU A N 1
ATOM 3052 C CA . LEU A 1 390 ? 10.711 20.859 18.734 1 68.69 390 LEU A CA 1
ATOM 3053 C C . LEU A 1 390 ? 10.156 22.266 18.938 1 68.69 390 LEU A C 1
ATOM 3055 O O . LEU A 1 390 ? 9.102 22.438 19.547 1 68.69 390 LEU A O 1
ATOM 3059 N N . TRP A 1 391 ? 10.883 23.25 18.453 1 74.75 391 TRP A N 1
ATOM 3060 C CA . TRP A 1 391 ? 10.469 24.641 18.5 1 74.75 391 TRP A CA 1
ATOM 3061 C C . TRP A 1 391 ? 10.289 25.203 17.094 1 74.75 391 TRP A C 1
ATOM 3063 O O . TRP A 1 391 ? 11.266 25.406 16.359 1 74.75 391 TRP A O 1
ATOM 3073 N N . ASP A 1 392 ? 9.094 25.438 16.766 1 87.38 392 ASP A N 1
ATOM 3074 C CA . ASP A 1 392 ? 8.812 26.094 15.492 1 87.38 392 ASP A CA 1
ATOM 3075 C C . ASP A 1 392 ? 8.875 27.609 15.641 1 87.38 392 ASP A C 1
ATOM 3077 O O . ASP A 1 392 ? 8.234 28.188 16.531 1 87.38 392 ASP A O 1
ATOM 3081 N N . HIS A 1 393 ? 9.625 28.219 14.797 1 89.62 393 HIS A N 1
ATOM 3082 C CA . HIS A 1 393 ? 9.891 29.656 14.828 1 89.62 393 HIS A CA 1
ATOM 3083 C C . HIS A 1 393 ? 8.727 30.438 14.242 1 89.62 393 HIS A C 1
ATOM 3085 O O . HIS A 1 393 ? 8.312 30.188 13.102 1 89.62 393 HIS A O 1
ATOM 3091 N N . LEU A 1 394 ? 8.141 31.297 15.031 1 94.38 394 LEU A N 1
ATOM 3092 C CA . LEU A 1 394 ? 7.074 32.219 14.633 1 94.38 394 LEU A CA 1
ATOM 3093 C C . LEU A 1 394 ? 7.559 33.656 14.625 1 94.38 394 LEU A C 1
ATOM 3095 O O . LEU A 1 394 ? 8.703 33.938 14.258 1 94.38 394 LEU A O 1
ATOM 3099 N N . GLY A 1 395 ? 6.676 34.594 14.797 1 92.62 395 GLY A N 1
ATOM 3100 C CA . GLY A 1 395 ? 7.055 36 14.828 1 92.62 395 GLY A CA 1
ATOM 3101 C C . GLY A 1 395 ? 6.957 36.656 13.469 1 92.62 395 GLY A C 1
ATOM 3102 O O . GLY A 1 395 ? 6.496 36.062 12.5 1 92.62 395 GLY A O 1
ATOM 3103 N N . GLU A 1 396 ? 7.316 38.031 13.5 1 94.5 396 GLU A N 1
ATOM 3104 C CA . GLU A 1 396 ? 7.289 38.844 12.289 1 94.5 396 GLU A CA 1
ATOM 3105 C C . GLU A 1 396 ? 5.887 38.906 11.695 1 94.5 396 GLU A C 1
ATOM 3107 O O . GLU A 1 396 ? 4.93 39.281 12.375 1 94.5 396 GLU A O 1
ATOM 3112 N N . GLN A 1 397 ? 5.648 38.375 10.57 1 95.94 397 GLN A N 1
ATOM 3113 C CA . GLN A 1 397 ? 4.371 38.531 9.883 1 95.94 397 GLN A CA 1
ATOM 3114 C C . GLN A 1 397 ? 3.256 37.781 10.609 1 95.94 397 GLN A C 1
ATOM 3116 O O . GLN A 1 397 ? 2.08 38.125 10.469 1 95.94 397 GLN A O 1
ATOM 3121 N N . THR A 1 398 ? 3.523 36.781 11.367 1 95.69 398 THR A N 1
ATOM 3122 C CA . THR A 1 398 ? 2.49 36.062 12.102 1 95.69 398 THR A CA 1
ATOM 3123 C C . THR A 1 398 ? 1.871 36.938 13.18 1 95.69 398 THR A C 1
ATOM 3125 O O . THR A 1 398 ? 0.733 36.719 13.602 1 95.69 398 THR A O 1
ATOM 3128 N N . GLY A 1 399 ? 2.654 37.938 13.609 1 94.94 399 GLY A N 1
ATOM 3129 C CA . GLY A 1 399 ? 2.215 38.781 14.703 1 94.94 399 GLY A CA 1
ATOM 3130 C C . GLY A 1 399 ? 1.514 40.062 14.234 1 94.94 399 GLY A C 1
ATOM 3131 O O . GLY A 1 399 ? 1.137 40.906 15.047 1 94.94 399 GLY A O 1
ATOM 3132 N N . GLN A 1 400 ? 1.324 40.188 12.984 1 94.62 400 GLN A N 1
ATOM 3133 C CA . GLN A 1 400 ? 0.698 41.375 12.445 1 94.62 400 GLN A CA 1
ATOM 3134 C C . GLN A 1 400 ? -0.821 41.312 12.578 1 94.62 400 GLN A C 1
ATOM 3136 O O . GLN A 1 400 ? -1.512 42.312 12.367 1 94.62 400 GLN A O 1
ATOM 3141 N N . TRP A 1 401 ? -1.378 40.219 13 1 94.94 401 TRP A N 1
ATOM 3142 C CA . TRP A 1 401 ? -2.809 40 13.18 1 94.94 401 TRP A CA 1
ATOM 3143 C C . TRP A 1 401 ? -3.195 40.094 14.648 1 94.94 401 TRP A C 1
ATOM 3145 O O . TRP A 1 401 ? -2.418 39.719 15.531 1 94.94 401 TRP A O 1
ATOM 3155 N N . LYS A 1 402 ? -4.367 40.594 14.875 1 96.56 402 LYS A N 1
ATOM 3156 C CA . LYS A 1 402 ? -4.895 40.594 16.234 1 96.56 402 LYS A CA 1
ATOM 3157 C C . LYS A 1 402 ? -5.363 39.188 16.625 1 96.56 402 LYS A C 1
ATOM 3159 O O . LYS A 1 402 ? -5.754 38.406 15.773 1 96.56 402 LYS A O 1
ATOM 3164 N N . PRO A 1 403 ? -5.352 38.938 17.922 1 96.81 403 PRO A N 1
ATOM 3165 C CA . PRO A 1 403 ? -5.73 37.594 18.406 1 96.81 403 PRO A CA 1
ATOM 3166 C C . PRO A 1 403 ? -7.168 37.219 18.047 1 96.81 403 PRO A C 1
ATOM 3168 O O . PRO A 1 403 ? -7.512 36.031 17.984 1 96.81 403 PRO A O 1
ATOM 3171 N N . ASP A 1 404 ? -8.023 38.219 17.781 1 97.44 404 ASP A N 1
ATOM 3172 C CA . ASP A 1 404 ? -9.43 37.938 17.547 1 97.44 404 ASP A CA 1
ATOM 3173 C C . ASP A 1 404 ? -9.789 38.062 16.078 1 97.44 404 ASP A C 1
ATOM 3175 O O . ASP A 1 404 ? -10.969 38 15.711 1 97.44 404 ASP A O 1
ATOM 3179 N N . GLU A 1 405 ? -8.836 38.219 15.203 1 97.56 405 GLU A N 1
ATOM 3180 C CA . GLU A 1 405 ? -9.109 38.375 13.781 1 97.56 405 GLU A CA 1
ATOM 3181 C C . GLU A 1 405 ? -9.328 37.031 13.102 1 97.56 405 GLU A C 1
ATOM 3183 O O . GLU A 1 405 ? -9.93 36.969 12.031 1 97.56 405 GLU A O 1
ATOM 3188 N N . THR A 1 406 ? -8.82 36.031 13.648 1 97.94 406 THR A N 1
ATOM 3189 C CA . THR A 1 406 ? -9.094 34.625 13.305 1 97.94 406 THR A CA 1
ATOM 3190 C C . THR A 1 406 ? -9.375 33.812 14.562 1 97.94 406 THR A C 1
ATOM 3192 O O . THR A 1 406 ? -9.211 34.312 15.68 1 97.94 406 THR A O 1
ATOM 3195 N N . ALA A 1 407 ? -9.797 32.625 14.422 1 98.56 407 ALA A N 1
ATOM 3196 C CA . ALA A 1 407 ? -10.078 31.781 15.578 1 98.56 407 ALA A CA 1
ATOM 3197 C C . ALA A 1 407 ? -8.789 31.406 16.297 1 98.56 407 ALA A C 1
ATOM 3199 O O . ALA A 1 407 ? -8.812 31.078 17.484 1 98.56 407 ALA A O 1
ATOM 3200 N N . PHE A 1 408 ? -7.652 31.375 15.617 1 98.38 408 PHE A N 1
ATOM 3201 C CA . PHE A 1 408 ? -6.359 31.125 16.25 1 98.38 408 PHE A CA 1
ATOM 3202 C C . PHE A 1 408 ? -5.895 32.344 17.031 1 98.38 408 PHE A C 1
ATOM 3204 O O . PHE A 1 408 ? -5.594 33.375 16.438 1 98.38 408 PHE A O 1
ATOM 3211 N N . PRO A 1 409 ? -5.684 32.281 18.281 1 98.25 409 PRO A N 1
ATOM 3212 C CA . PRO A 1 409 ? -5.52 33.5 19.094 1 98.25 409 PRO A CA 1
ATOM 3213 C C . PRO A 1 409 ? -4.055 33.844 19.359 1 98.25 409 PRO A C 1
ATOM 3215 O O . PRO A 1 409 ? -3.736 34.969 19.766 1 98.25 409 PRO A O 1
ATOM 3218 N N . TRP A 1 410 ? -3.135 32.969 19.203 1 97.38 410 TRP A N 1
ATOM 3219 C CA . TRP A 1 410 ? -1.793 33.125 19.75 1 97.38 410 TRP A CA 1
ATOM 3220 C C . TRP A 1 410 ? -0.862 33.781 18.75 1 97.38 410 TRP A C 1
ATOM 3222 O O . TRP A 1 410 ? 0.174 33.25 18.375 1 97.38 410 TRP A O 1
ATOM 3232 N N . ARG A 1 411 ? -1.141 35.031 18.5 1 96.88 411 ARG A N 1
ATOM 3233 C CA . ARG A 1 411 ? -0.484 35.75 17.406 1 96.88 411 ARG A CA 1
ATOM 3234 C C . ARG A 1 411 ? 0.775 36.438 17.891 1 96.88 411 ARG A C 1
ATOM 3236 O O . ARG A 1 411 ? 1.617 36.844 17.094 1 96.88 411 ARG A O 1
ATOM 3243 N N . THR A 1 412 ? 0.971 36.5 19.203 1 94.12 412 THR A N 1
ATOM 3244 C CA . THR A 1 412 ? 2.158 37.156 19.75 1 94.12 412 THR A CA 1
ATOM 3245 C C . THR A 1 412 ? 3.264 36.125 20 1 94.12 412 THR A C 1
ATOM 3247 O O . THR A 1 412 ? 4.359 36.5 20.438 1 94.12 412 THR A O 1
ATOM 3250 N N . GLY A 1 413 ? 2.965 34.906 19.766 1 93.62 413 GLY A N 1
ATOM 3251 C CA . GLY A 1 413 ? 3.941 33.844 20 1 93.62 413 GLY A CA 1
ATOM 3252 C C . GLY A 1 413 ? 5.168 33.969 19.109 1 93.62 413 GLY A C 1
ATOM 3253 O O . GLY A 1 413 ? 5.062 34.344 17.938 1 93.62 413 GLY A O 1
ATOM 3254 N N . GLU A 1 414 ? 6.332 33.594 19.703 1 91.88 414 GLU A N 1
ATOM 3255 C CA . GLU A 1 414 ? 7.586 33.562 18.953 1 91.88 414 GLU A CA 1
ATOM 3256 C C . GLU A 1 414 ? 7.992 32.125 18.609 1 91.88 414 GLU A C 1
ATOM 3258 O O . GLU A 1 414 ? 8.656 31.906 17.594 1 91.88 414 GLU A O 1
ATOM 3263 N N . TYR A 1 415 ? 7.578 31.234 19.516 1 91.19 415 TYR A N 1
ATOM 3264 C CA . TYR A 1 415 ? 7.906 29.828 19.328 1 91.19 415 TYR A CA 1
ATOM 3265 C C . TYR A 1 415 ? 6.723 28.938 19.672 1 91.19 415 TYR A C 1
ATOM 3267 O O . TYR A 1 415 ? 6.059 29.156 20.688 1 91.19 415 TYR A O 1
ATOM 3275 N N . ALA A 1 416 ? 6.426 28.016 18.812 1 93.81 416 ALA A N 1
ATOM 3276 C CA . ALA A 1 416 ? 5.539 26.906 19.141 1 93.81 416 ALA A CA 1
ATOM 3277 C C . ALA A 1 416 ? 6.336 25.641 19.453 1 93.81 416 ALA A C 1
ATOM 3279 O O . ALA A 1 416 ? 6.969 25.078 18.562 1 93.81 416 ALA A O 1
ATOM 3280 N N . LEU A 1 417 ? 6.312 25.234 20.656 1 89.25 417 LEU A N 1
ATOM 3281 C CA . LEU A 1 417 ? 7.066 24.062 21.109 1 89.25 417 LEU A CA 1
ATOM 3282 C C . LEU A 1 417 ? 6.203 22.812 21.047 1 89.25 417 LEU A C 1
ATOM 3284 O O . LEU A 1 417 ? 5.039 22.828 21.438 1 89.25 417 LEU A O 1
ATOM 3288 N N . SER A 1 418 ? 6.777 21.812 20.547 1 90.25 418 SER A N 1
ATOM 3289 C CA . SER A 1 418 ? 6.145 20.5 20.547 1 90.25 418 SER A CA 1
ATOM 3290 C C . SER A 1 418 ? 6.965 19.484 21.328 1 90.25 418 SER A C 1
ATOM 3292 O O . SER A 1 418 ? 8.156 19.297 21.062 1 90.25 418 SER A O 1
ATOM 3294 N N . MET A 1 419 ? 6.383 18.922 22.312 1 86.75 419 MET A N 1
ATOM 3295 C CA . MET A 1 419 ? 6.98 17.828 23.062 1 86.75 419 MET A CA 1
ATOM 3296 C C . MET A 1 419 ? 6.473 16.484 22.562 1 86.75 419 MET A C 1
ATOM 3298 O O . MET A 1 419 ? 5.266 16.281 22.438 1 86.75 419 MET A O 1
ATOM 3302 N N . LYS A 1 420 ? 7.387 15.641 22.312 1 87.38 420 LYS A N 1
ATOM 3303 C CA . LYS A 1 420 ? 7.023 14.336 21.766 1 87.38 420 LYS A CA 1
ATOM 3304 C C . LYS A 1 420 ? 7.742 13.211 22.516 1 87.38 420 LYS A C 1
ATOM 3306 O O . LYS A 1 420 ? 8.922 13.336 22.844 1 87.38 420 LYS A O 1
ATOM 3311 N N . SER A 1 421 ? 7 12.188 22.891 1 84.56 421 SER A N 1
ATOM 3312 C CA . SER A 1 421 ? 7.562 10.922 23.359 1 84.56 421 SER A CA 1
ATOM 3313 C C . SER A 1 421 ? 7.191 9.781 22.406 1 84.56 421 SER A C 1
ATOM 3315 O O . SER A 1 421 ? 6.105 9.773 21.828 1 84.56 421 SER A O 1
ATOM 3317 N N . SER A 1 422 ? 8.055 8.859 22.188 1 84.06 422 SER A N 1
ATOM 3318 C CA . SER A 1 422 ? 7.832 7.668 21.359 1 84.06 422 SER A CA 1
ATOM 3319 C C . SER A 1 422 ? 8.289 6.406 22.078 1 84.06 422 SER A C 1
ATOM 3321 O O . SER A 1 422 ? 9.273 6.43 22.828 1 84.06 422 SER A O 1
ATOM 3323 N N . TRP A 1 423 ? 7.531 5.297 21.875 1 79.19 423 TRP A N 1
ATOM 3324 C CA . TRP A 1 423 ? 7.875 4.051 22.547 1 79.19 423 TRP A CA 1
ATOM 3325 C C . TRP A 1 423 ? 7.445 2.844 21.719 1 79.19 423 TRP A C 1
ATOM 3327 O O . TRP A 1 423 ? 6.598 2.965 20.828 1 79.19 423 TRP A O 1
ATOM 3337 N N . ASP A 1 424 ? 8.016 1.642 21.891 1 75.38 424 ASP A N 1
ATOM 3338 C CA . ASP A 1 424 ? 7.773 0.453 21.078 1 75.38 424 ASP A CA 1
ATOM 3339 C C . ASP A 1 424 ? 6.949 -0.578 21.844 1 75.38 424 ASP A C 1
ATOM 3341 O O . ASP A 1 424 ? 6.312 -1.443 21.234 1 75.38 424 ASP A O 1
ATOM 3345 N N . LYS A 1 425 ? 7.004 -0.515 23.172 1 76.75 425 LYS A N 1
ATOM 3346 C CA . LYS A 1 425 ? 6.273 -1.477 23.984 1 76.75 425 LYS A CA 1
ATOM 3347 C C . LYS A 1 425 ? 5.016 -0.849 24.594 1 76.75 425 LYS A C 1
ATOM 3349 O O . LYS A 1 425 ? 5.09 0.192 25.25 1 76.75 425 LYS A O 1
ATOM 3354 N N . GLU A 1 426 ? 3.99 -1.469 24.469 1 79.25 426 GLU A N 1
ATOM 3355 C CA . GLU A 1 426 ? 2.691 -0.955 24.891 1 79.25 426 GLU A CA 1
ATOM 3356 C C . GLU A 1 426 ? 2.664 -0.694 26.406 1 79.25 426 GLU A C 1
ATOM 3358 O O . GLU A 1 426 ? 1.997 0.234 26.859 1 79.25 426 GLU A O 1
ATOM 3363 N N . GLU A 1 427 ? 3.414 -1.426 27.109 1 80.88 427 GLU A N 1
ATOM 3364 C CA . GLU A 1 427 ? 3.408 -1.323 28.562 1 80.88 427 GLU A CA 1
ATOM 3365 C C . GLU A 1 427 ? 3.984 0.012 29.031 1 80.88 427 GLU A C 1
ATOM 3367 O O . GLU A 1 427 ? 3.748 0.438 30.156 1 80.88 427 GLU A O 1
ATOM 3372 N N . LYS A 1 428 ? 4.707 0.727 28.141 1 84.12 428 LYS A N 1
ATOM 3373 C CA . LYS A 1 428 ? 5.367 1.976 28.5 1 84.12 428 LYS A CA 1
ATOM 3374 C C . LYS A 1 428 ? 4.434 3.168 28.312 1 84.12 428 LYS A C 1
ATOM 3376 O O . LYS A 1 428 ? 4.797 4.301 28.641 1 84.12 428 LYS A O 1
ATOM 3381 N N . GLU A 1 429 ? 3.252 3.002 27.891 1 86.44 429 GLU A N 1
ATOM 3382 C CA . GLU A 1 429 ? 2.35 4.078 27.5 1 86.44 429 GLU A CA 1
ATOM 3383 C C . GLU A 1 429 ? 2.109 5.047 28.656 1 86.44 429 GLU A C 1
ATOM 3385 O O . GLU A 1 429 ? 2.281 6.258 28.5 1 86.44 429 GLU A O 1
ATOM 3390 N N . GLY A 1 430 ? 1.749 4.539 29.781 1 86.94 430 GLY A N 1
ATOM 3391 C CA . GLY A 1 430 ? 1.473 5.398 30.922 1 86.94 430 GLY A CA 1
ATOM 3392 C C . GLY A 1 430 ? 2.65 6.27 31.312 1 86.94 430 GLY A C 1
ATOM 3393 O O . GLY A 1 430 ? 2.49 7.473 31.531 1 86.94 430 GLY A O 1
ATOM 3394 N N . GLN A 1 431 ? 3.766 5.684 31.391 1 84.62 431 GLN A N 1
ATOM 3395 C CA . GLN A 1 431 ? 4.98 6.398 31.766 1 84.62 431 GLN A CA 1
ATOM 3396 C C . GLN A 1 431 ? 5.316 7.48 30.734 1 84.62 431 GLN A C 1
ATOM 3398 O O . GLN A 1 431 ? 5.66 8.609 31.109 1 84.62 431 GLN A O 1
ATOM 3403 N N . MET A 1 432 ? 5.223 7.137 29.5 1 85.62 432 MET A N 1
ATOM 3404 C CA . MET A 1 432 ? 5.629 8.047 28.438 1 85.62 432 MET A CA 1
ATOM 3405 C C . MET A 1 432 ? 4.656 9.219 28.312 1 85.62 432 MET A C 1
ATOM 3407 O O . MET A 1 432 ? 5.07 10.352 28.062 1 85.62 432 MET A O 1
ATOM 3411 N N . ILE A 1 433 ? 3.422 8.984 28.547 1 89.75 433 ILE A N 1
ATOM 3412 C CA . ILE A 1 433 ? 2.428 10.055 28.516 1 89.75 433 ILE A CA 1
ATOM 3413 C C . ILE A 1 433 ? 2.66 11 29.688 1 89.75 433 ILE A C 1
ATOM 3415 O O . ILE A 1 433 ? 2.613 12.219 29.531 1 89.75 433 ILE A O 1
ATOM 3419 N N . ARG A 1 434 ? 2.969 10.469 30.844 1 88.56 434 ARG A N 1
ATOM 3420 C CA . ARG A 1 434 ? 3.221 11.281 32.031 1 88.56 434 ARG A CA 1
ATOM 3421 C C . ARG A 1 434 ? 4.461 12.148 31.828 1 88.56 434 ARG A C 1
ATOM 3423 O O . ARG A 1 434 ? 4.523 13.273 32.344 1 88.56 434 ARG A O 1
ATOM 3430 N N . GLU A 1 435 ? 5.355 11.594 31.094 1 84.44 435 GLU A N 1
ATOM 3431 C CA . GLU A 1 435 ? 6.559 12.367 30.812 1 84.44 435 GLU A CA 1
ATOM 3432 C C . GLU A 1 435 ? 6.234 13.602 29.969 1 84.44 435 GLU A C 1
ATOM 3434 O O . GLU A 1 435 ? 6.762 14.688 30.234 1 84.44 435 GLU A O 1
ATOM 3439 N N . VAL A 1 436 ? 5.457 13.461 29 1 88.5 436 VAL A N 1
ATOM 3440 C CA . VAL A 1 436 ? 5.055 14.586 28.156 1 88.5 436 VAL A CA 1
ATOM 3441 C C . VAL A 1 436 ? 4.25 15.586 28.984 1 88.5 436 VAL A C 1
ATOM 3443 O O . VAL A 1 436 ? 4.434 16.797 28.859 1 88.5 436 VAL A O 1
ATOM 3446 N N . GLN A 1 437 ? 3.438 15.055 29.859 1 89.38 437 GLN A N 1
ATOM 3447 C CA . GLN A 1 437 ? 2.637 15.922 30.734 1 89.38 437 GLN A CA 1
ATOM 3448 C C . GLN A 1 437 ? 3.52 16.719 31.688 1 89.38 437 GLN A C 1
ATOM 3450 O O . GLN A 1 437 ? 3.283 17.906 31.906 1 89.38 437 GLN A O 1
ATOM 3455 N N . ARG A 1 438 ? 4.434 16.047 32.188 1 85.88 438 ARG A N 1
ATOM 3456 C CA . ARG A 1 438 ? 5.371 16.719 33.094 1 85.88 438 ARG A CA 1
ATOM 3457 C C . ARG A 1 438 ? 6.121 17.828 32.375 1 85.88 438 ARG A C 1
ATOM 3459 O O . ARG A 1 438 ? 6.23 18.938 32.875 1 85.88 438 ARG A O 1
ATOM 3466 N N . LEU A 1 439 ? 6.602 17.531 31.234 1 83.06 439 LEU A N 1
ATOM 3467 C CA . LEU A 1 439 ? 7.332 18.531 30.453 1 83.06 439 LEU A CA 1
ATOM 3468 C C . LEU A 1 439 ? 6.438 19.719 30.094 1 83.06 439 LEU A C 1
ATOM 3470 O O . LEU A 1 439 ? 6.879 20.859 30.156 1 83.06 439 LEU A O 1
ATOM 3474 N N . ARG A 1 440 ? 5.266 19.453 29.75 1 90 440 ARG A N 1
ATOM 3475 C CA . ARG A 1 440 ? 4.344 20.531 29.422 1 90 440 ARG A CA 1
ATOM 3476 C C . ARG A 1 440 ? 4.09 21.422 30.625 1 90 440 ARG A C 1
ATOM 3478 O O . ARG A 1 440 ? 4.055 22.656 30.516 1 90 440 ARG A O 1
ATOM 3485 N N . GLU A 1 441 ? 3.879 20.797 31.734 1 88.75 441 GLU A N 1
ATOM 3486 C CA . GLU A 1 441 ? 3.631 21.562 32.938 1 88.75 441 GLU A CA 1
ATOM 3487 C C . GLU A 1 441 ? 4.805 22.469 33.281 1 88.75 441 GLU A C 1
ATOM 3489 O O . GLU A 1 441 ? 4.613 23.609 33.719 1 88.75 441 GLU A O 1
ATOM 3494 N N . GLU A 1 442 ? 5.902 22 33 1 83 442 GLU A N 1
ATOM 3495 C CA . GLU A 1 442 ? 7.102 22.797 33.25 1 83 442 GLU A CA 1
ATOM 3496 C C . GLU A 1 442 ? 7.191 23.969 32.25 1 83 442 GLU A C 1
ATOM 3498 O O . GLU A 1 442 ? 7.57 25.078 32.656 1 83 442 GLU A O 1
ATOM 3503 N N . LEU A 1 443 ? 6.855 23.734 31.094 1 84.38 443 LEU A N 1
ATOM 3504 C CA . LEU A 1 443 ? 7.027 24.75 30.062 1 84.38 443 LEU A CA 1
ATOM 3505 C C . LEU A 1 443 ? 5.824 25.688 30 1 84.38 443 LEU A C 1
ATOM 3507 O O . LEU A 1 443 ? 5.93 26.812 29.516 1 84.38 443 LEU A O 1
ATOM 3511 N N . LYS A 1 444 ? 4.758 25.172 30.5 1 89.31 444 LYS A N 1
ATOM 3512 C CA . LYS A 1 444 ? 3.514 25.938 30.516 1 89.31 444 LYS A CA 1
ATOM 3513 C C . LYS A 1 444 ? 3.689 27.25 31.266 1 89.31 444 LYS A C 1
ATOM 3515 O O . LYS A 1 444 ? 3.037 28.25 30.953 1 89.31 444 LYS A O 1
ATOM 3520 N N . LYS A 1 445 ? 4.551 27.25 32.188 1 86.44 445 LYS A N 1
ATOM 3521 C CA . LYS A 1 445 ? 4.816 28.438 32.969 1 86.44 445 LYS A CA 1
ATOM 3522 C C . LYS A 1 445 ? 5.316 29.594 32.125 1 86.44 445 LYS A C 1
ATOM 3524 O O . LYS A 1 445 ? 5.16 30.75 32.469 1 86.44 445 LYS A O 1
ATOM 3529 N N . PHE A 1 446 ? 5.84 29.25 30.969 1 84.81 446 PHE A N 1
ATOM 3530 C CA . PHE A 1 446 ? 6.387 30.266 30.078 1 84.81 446 PHE A CA 1
ATOM 3531 C C . PHE A 1 446 ? 5.441 30.516 28.906 1 84.81 446 PHE A C 1
ATOM 3533 O O . PHE A 1 446 ? 5.664 31.438 28.109 1 84.81 446 PHE A O 1
ATOM 3540 N N . ALA A 1 447 ? 4.387 29.828 28.812 1 92.69 447 ALA A N 1
ATOM 3541 C CA . ALA A 1 447 ? 3.439 29.953 27.719 1 92.69 447 ALA A CA 1
ATOM 3542 C C . ALA A 1 447 ? 2.625 31.25 27.844 1 92.69 447 ALA A C 1
ATOM 3544 O O . ALA A 1 447 ? 2.438 31.75 28.953 1 92.69 447 ALA A O 1
ATOM 3545 N N . ILE A 1 448 ? 2.234 31.75 26.75 1 94.75 448 ILE A N 1
ATOM 3546 C CA . ILE A 1 448 ? 1.362 32.938 26.75 1 94.75 448 ILE A CA 1
ATOM 3547 C C . ILE A 1 448 ? 0.156 32.656 27.656 1 94.75 448 ILE A C 1
ATOM 3549 O O . ILE A 1 448 ? -0.562 31.672 27.469 1 94.75 448 ILE A O 1
ATOM 3553 N N . GLY A 1 449 ? -0.027 33.594 28.625 1 94.12 449 GLY A N 1
ATOM 3554 C CA . GLY A 1 449 ? -1.135 33.438 29.547 1 94.12 449 GLY A CA 1
ATOM 3555 C C . GLY A 1 449 ? -1.029 32.219 30.422 1 94.12 449 GLY A C 1
ATOM 3556 O O . GLY A 1 449 ? -1.958 31.891 31.172 1 94.12 449 GLY A O 1
ATOM 3557 N N . GLY A 1 450 ? 0.046 31.469 30.344 1 93.5 450 GLY A N 1
ATOM 3558 C CA . GLY A 1 450 ? 0.241 30.25 31.125 1 93.5 450 GLY A CA 1
ATOM 3559 C C . GLY A 1 450 ? -0.569 29.078 30.609 1 93.5 450 GLY A C 1
ATOM 3560 O O . GLY A 1 450 ? -0.831 28.125 31.359 1 93.5 450 GLY A O 1
ATOM 3561 N N . LYS A 1 451 ? -0.985 29.156 29.328 1 95.5 451 LYS A N 1
ATOM 3562 C CA . LYS A 1 451 ? -1.903 28.109 28.875 1 95.5 451 LYS A CA 1
ATOM 3563 C C . LYS A 1 451 ? -1.753 27.859 27.375 1 95.5 451 LYS A C 1
ATOM 3565 O O . LYS A 1 451 ? -2.166 26.812 26.875 1 95.5 451 LYS A O 1
ATOM 3570 N N . ALA A 1 452 ? -1.154 28.703 26.641 1 97.44 452 ALA A N 1
ATOM 3571 C CA . ALA A 1 452 ? -1.201 28.703 25.172 1 97.44 452 ALA A CA 1
ATOM 3572 C C . ALA A 1 452 ? -0.631 27.406 24.609 1 97.44 452 ALA A C 1
ATOM 3574 O O . ALA A 1 452 ? 0.443 26.969 25.016 1 97.44 452 ALA A O 1
ATOM 3575 N N . ALA A 1 453 ? -1.364 26.781 23.719 1 97.44 453 ALA A N 1
ATOM 3576 C CA . ALA A 1 453 ? -0.959 25.578 22.984 1 97.44 453 ALA A CA 1
ATOM 3577 C C . ALA A 1 453 ? -1.379 25.656 21.531 1 97.44 453 ALA A C 1
ATOM 3579 O O . ALA A 1 453 ? -2.221 26.484 21.156 1 97.44 453 ALA A O 1
ATOM 3580 N N . TYR A 1 454 ? -0.722 24.906 20.75 1 97.12 454 TYR A N 1
ATOM 3581 C CA . TYR A 1 454 ? -0.979 24.891 19.312 1 97.12 454 TYR A CA 1
ATOM 3582 C C . TYR A 1 454 ? -1.932 23.75 18.938 1 97.12 454 TYR A C 1
ATOM 3584 O O . TYR A 1 454 ? -1.604 22.578 19.109 1 97.12 454 TYR A O 1
ATOM 3592 N N . VAL A 1 455 ? -3.051 24.062 18.375 1 97.25 455 VAL A N 1
ATOM 3593 C CA . VAL A 1 455 ? -4.145 23.125 18.156 1 97.25 455 VAL A CA 1
ATOM 3594 C C . VAL A 1 455 ? -3.717 22.047 17.156 1 97.25 455 VAL A C 1
ATOM 3596 O O . VAL A 1 455 ? -4.188 20.906 17.219 1 97.25 455 VAL A O 1
ATOM 3599 N N . ASN A 1 456 ? -2.795 22.328 16.156 1 96.31 456 ASN A N 1
ATOM 3600 C CA . ASN A 1 456 ? -2.338 21.312 15.211 1 96.31 456 ASN A CA 1
ATOM 3601 C C . ASN A 1 456 ? -1.378 20.328 15.859 1 96.31 456 ASN A C 1
ATOM 3603 O O . ASN A 1 456 ? -1.082 19.281 15.281 1 96.31 456 ASN A O 1
ATOM 3607 N N . TYR A 1 457 ? -0.832 20.672 17 1 94.88 457 TYR A N 1
ATOM 3608 C CA . TYR A 1 457 ? -0.108 19.703 17.828 1 94.88 457 TYR A CA 1
ATOM 3609 C C . TYR A 1 457 ? -0.994 19.172 18.938 1 94.88 457 TYR A C 1
ATOM 3611 O O . TYR A 1 457 ? -0.714 19.391 20.125 1 94.88 457 TYR A O 1
ATOM 3619 N N . ILE A 1 458 ? -1.919 18.453 18.531 1 93.62 458 ILE A N 1
ATOM 3620 C CA . ILE A 1 458 ? -3.057 18.047 19.344 1 93.62 458 ILE A CA 1
ATOM 3621 C C . ILE A 1 458 ? -2.588 17.125 20.469 1 93.62 458 ILE A C 1
ATOM 3623 O O . ILE A 1 458 ? -1.751 16.25 20.234 1 93.62 458 ILE A O 1
ATOM 3627 N N . ASP A 1 459 ? -2.973 17.438 21.656 1 94.94 459 ASP A N 1
ATOM 3628 C CA . ASP A 1 459 ? -2.795 16.609 22.844 1 94.94 459 ASP A CA 1
ATOM 3629 C C . ASP A 1 459 ? -4.137 16.141 23.406 1 94.94 459 ASP A C 1
ATOM 3631 O O . ASP A 1 459 ? -4.848 16.906 24.047 1 94.94 459 ASP A O 1
ATOM 3635 N N . ASN A 1 460 ? -4.406 14.852 23.188 1 92.88 460 ASN A N 1
ATOM 3636 C CA . ASN A 1 460 ? -5.719 14.344 23.562 1 92.88 460 ASN A CA 1
ATOM 3637 C C . ASN A 1 460 ? -5.82 14.133 25.078 1 92.88 460 ASN A C 1
ATOM 3639 O O . ASN A 1 460 ? -6.863 13.727 25.578 1 92.88 460 ASN A O 1
ATOM 3643 N N . THR A 1 461 ? -4.805 14.477 25.797 1 92.19 461 THR A N 1
ATOM 3644 C CA . THR A 1 461 ? -4.844 14.359 27.25 1 92.19 461 THR A CA 1
ATOM 3645 C C . THR A 1 461 ? -4.934 15.734 27.906 1 92.19 461 THR A C 1
ATOM 3647 O O . THR A 1 461 ? -5.004 15.836 29.125 1 92.19 461 THR A O 1
ATOM 3650 N N . LEU A 1 462 ? -4.98 16.719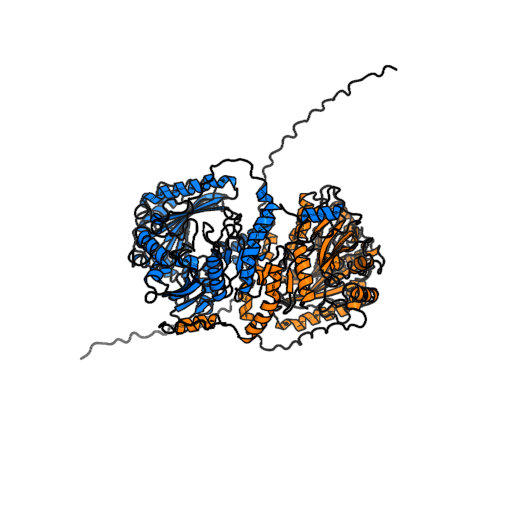 27.141 1 92.88 462 LEU A N 1
ATOM 3651 C CA . LEU A 1 462 ? -5.074 18.078 27.672 1 92.88 462 LEU A CA 1
ATOM 3652 C C . LEU A 1 462 ? -6.48 18.359 28.188 1 92.88 462 LEU A C 1
ATOM 3654 O O . LEU A 1 462 ? -7.441 18.359 27.406 1 92.88 462 LEU A O 1
ATOM 3658 N N . THR A 1 463 ? -6.836 18.547 29.5 1 87.06 463 THR A N 1
ATOM 3659 C CA . THR A 1 463 ? -8.148 18.719 30.125 1 87.06 463 THR A CA 1
ATOM 3660 C C . THR A 1 463 ? -8.734 20.078 29.797 1 87.06 463 THR A C 1
ATOM 3662 O O . THR A 1 463 ? -9.93 20.203 29.531 1 87.06 463 THR A O 1
ATOM 3665 N N . ASP A 1 464 ? -8.086 21.203 29.828 1 90.81 464 ASP A N 1
ATOM 3666 C CA . ASP A 1 464 ? -8.562 22.547 29.5 1 90.81 464 ASP A CA 1
ATOM 3667 C C . ASP A 1 464 ? -8.102 22.969 28.109 1 90.81 464 ASP A C 1
ATOM 3669 O O . ASP A 1 464 ? -7.609 24.078 27.922 1 90.81 464 ASP A O 1
ATOM 3673 N N . TRP A 1 465 ? -8.398 21.969 27.234 1 95.38 465 TRP A N 1
ATOM 3674 C CA . TRP A 1 465 ? -7.859 22.156 25.891 1 95.38 465 TRP A CA 1
ATOM 3675 C C . TRP A 1 465 ? -8.5 23.359 25.219 1 95.38 465 TRP A C 1
ATOM 3677 O O . TRP A 1 465 ? -7.852 24.062 24.438 1 95.38 465 TRP A O 1
ATOM 3687 N N . TRP A 1 466 ? -9.859 23.703 25.422 1 96.06 466 TRP A N 1
ATOM 3688 C CA . TRP A 1 466 ? -10.555 24.797 24.75 1 96.06 466 TRP A CA 1
ATOM 3689 C C . TRP A 1 466 ? -9.914 26.141 25.109 1 96.06 466 TRP A C 1
ATOM 3691 O O . TRP A 1 466 ? -9.836 27.031 24.266 1 96.06 466 TRP A O 1
ATOM 3701 N N . ASP A 1 467 ? -9.461 26.203 26.312 1 96.44 467 ASP A N 1
ATOM 3702 C CA . ASP A 1 467 ? -8.789 27.422 26.766 1 96.44 467 ASP A CA 1
ATOM 3703 C C . ASP A 1 467 ? -7.367 27.5 26.203 1 96.44 467 ASP A C 1
ATOM 3705 O O . ASP A 1 467 ? -6.918 28.578 25.781 1 96.44 467 ASP A O 1
ATOM 3709 N N . ALA A 1 468 ? -6.688 26.406 26.203 1 97.5 468 ALA A N 1
ATOM 3710 C CA . ALA A 1 468 ? -5.309 26.359 25.719 1 97.5 468 ALA A CA 1
ATOM 3711 C C . ALA A 1 468 ? -5.242 26.609 24.219 1 97.5 468 ALA A C 1
ATOM 3713 O O . ALA A 1 468 ? -4.324 27.281 23.734 1 97.5 468 ALA A O 1
ATOM 3714 N N . TYR A 1 469 ? -6.227 26.141 23.484 1 98 469 TYR A N 1
ATOM 3715 C CA . TYR A 1 469 ? -6.176 26.219 22.016 1 98 469 TYR A CA 1
ATOM 3716 C C . TYR A 1 469 ? -6.812 27.5 21.516 1 98 469 TYR A C 1
ATOM 3718 O O . TYR A 1 469 ? -6.375 28.062 20.516 1 98 469 TYR A O 1
ATOM 3726 N N . TYR A 1 470 ? -7.867 28.047 22.266 1 98.19 470 TYR A N 1
ATOM 3727 C CA . TYR A 1 470 ? -8.672 29.078 21.609 1 98.19 470 TYR A CA 1
ATOM 3728 C C . TYR A 1 470 ? -8.789 30.312 22.5 1 98.19 470 TYR A C 1
ATOM 3730 O O . TYR A 1 470 ? -9.227 31.375 22.031 1 98.19 470 TYR A O 1
ATOM 3738 N N . ASP A 1 471 ? -8.391 30.203 23.734 1 97.75 471 ASP A N 1
ATOM 3739 C CA . ASP A 1 471 ? -8.477 31.344 24.656 1 97.75 471 ASP A CA 1
ATOM 3740 C C . ASP A 1 471 ? -9.867 31.969 24.609 1 97.75 471 ASP A C 1
ATOM 3742 O O . ASP A 1 471 ? -10.883 31.266 24.656 1 97.75 471 ASP A O 1
ATOM 3746 N N . ALA A 1 472 ? -9.977 33.25 24.562 1 97.5 472 ALA A N 1
ATOM 3747 C CA . ALA A 1 472 ? -11.242 34 24.609 1 97.5 472 ALA A CA 1
ATOM 3748 C C . ALA A 1 472 ? -12.078 33.719 23.359 1 97.5 472 ALA A C 1
ATOM 3750 O O . ALA A 1 472 ? -13.297 33.906 23.375 1 97.5 472 ALA A O 1
ATOM 3751 N N . ASN A 1 473 ? -11.477 33.312 22.312 1 98.38 473 ASN A N 1
ATOM 3752 C CA . ASN A 1 473 ? -12.172 33.062 21.047 1 98.38 473 ASN A CA 1
ATOM 3753 C C . ASN A 1 473 ? -13.109 31.875 21.125 1 98.38 473 ASN A C 1
ATOM 3755 O O . ASN A 1 473 ? -13.977 31.688 20.281 1 98.38 473 ASN A O 1
ATOM 3759 N N . TYR A 1 474 ? -12.953 31.016 22.172 1 98 474 TYR A N 1
ATOM 3760 C CA . TYR A 1 474 ? -13.773 29.812 22.312 1 98 474 TYR A CA 1
ATOM 3761 C C . TYR A 1 474 ? -15.25 30.188 22.469 1 98 474 TYR A C 1
ATOM 3763 O O . TYR A 1 474 ? -16.125 29.469 21.984 1 98 474 TYR A O 1
ATOM 3771 N N . LYS A 1 475 ? -15.477 31.266 23.125 1 97.62 475 LYS A N 1
ATOM 3772 C CA . LYS A 1 475 ? -16.859 31.688 23.312 1 97.62 475 LYS A CA 1
ATOM 3773 C C . LYS A 1 475 ? -17.547 31.938 21.969 1 97.62 475 LYS A C 1
ATOM 3775 O O . LYS A 1 475 ? -18.656 31.469 21.75 1 97.62 475 LYS A O 1
ATOM 3780 N N . ARG A 1 476 ? -16.875 32.656 21.109 1 98.25 476 ARG A N 1
ATOM 3781 C CA . ARG A 1 476 ? -17.422 32.938 19.781 1 98.25 476 ARG A CA 1
ATOM 3782 C C . ARG A 1 476 ? -17.547 31.672 18.953 1 98.25 476 ARG A C 1
ATOM 3784 O O . ARG A 1 476 ? -18.516 31.484 18.219 1 98.25 476 ARG A O 1
ATOM 3791 N N . LEU A 1 477 ? -16.578 30.781 19.078 1 98.5 477 LEU A N 1
ATOM 3792 C CA . LEU A 1 477 ? -16.609 29.5 18.359 1 98.5 477 LEU A CA 1
ATOM 3793 C C . LEU A 1 477 ? -17.812 28.672 18.766 1 98.5 477 LEU A C 1
ATOM 3795 O O . LEU A 1 477 ? -18.469 28.062 17.922 1 98.5 477 LEU A O 1
ATOM 3799 N N . ARG A 1 478 ? -18.125 28.656 20.031 1 98.19 478 ARG A N 1
ATOM 3800 C CA . ARG A 1 478 ? -19.281 27.922 20.516 1 98.19 478 ARG A CA 1
ATOM 3801 C C . ARG A 1 478 ? -20.578 28.484 19.938 1 98.19 478 ARG A C 1
ATOM 3803 O O . ARG A 1 478 ? -21.484 27.734 19.578 1 98.19 478 ARG A O 1
ATOM 3810 N N . GLN A 1 479 ? -20.641 29.781 19.844 1 98.12 479 GLN A N 1
ATOM 3811 C CA . GLN A 1 479 ? -21.812 30.438 19.25 1 98.12 479 GLN A CA 1
ATOM 3812 C C . GLN A 1 479 ? -21.969 30.062 17.781 1 98.12 479 GLN A C 1
ATOM 3814 O O . GLN A 1 479 ? -23.062 29.766 17.312 1 98.12 479 GLN A O 1
ATOM 3819 N N . LEU A 1 480 ? -20.906 30.047 17.109 1 98.19 480 LEU A N 1
ATOM 3820 C CA . LEU A 1 480 ? -20.938 29.719 15.688 1 98.19 480 LEU A CA 1
ATOM 3821 C C . LEU A 1 480 ? -21.266 28.25 15.477 1 98.19 480 LEU A C 1
ATOM 3823 O O . LEU A 1 480 ? -21.906 27.891 14.492 1 98.19 480 LEU A O 1
ATOM 3827 N N . LYS A 1 481 ? -20.797 27.391 16.422 1 97.94 481 LYS A N 1
ATOM 3828 C CA . LYS A 1 481 ? -21.188 25.984 16.375 1 97.94 481 LYS A CA 1
ATOM 3829 C C . LYS A 1 481 ? -22.703 25.828 16.422 1 97.94 481 LYS A C 1
ATOM 3831 O O . LYS A 1 481 ? -23.281 25.016 15.695 1 97.94 481 LYS A O 1
ATOM 3836 N N . GLU A 1 482 ? -23.328 26.562 17.234 1 97.31 482 GLU A N 1
ATOM 3837 C CA . GLU A 1 482 ? -24.781 26.516 17.359 1 97.31 482 GLU A CA 1
ATOM 3838 C C . GLU A 1 482 ? -25.453 26.938 16.062 1 97.31 482 GLU A C 1
ATOM 3840 O O . GLU A 1 482 ? -26.516 26.391 15.703 1 97.31 482 GLU A O 1
ATOM 3845 N N . ILE A 1 483 ? -24.891 27.781 15.367 1 97.12 483 ILE A N 1
ATOM 3846 C CA . ILE A 1 483 ? -25.469 28.312 14.141 1 97.12 483 ILE A CA 1
ATOM 3847 C C . ILE A 1 483 ? -25.234 27.344 12.992 1 97.12 483 ILE A C 1
ATOM 3849 O O . ILE A 1 483 ? -26.156 27.031 12.234 1 97.12 483 ILE A O 1
ATOM 3853 N N . HIS A 1 484 ? -24.062 26.828 12.828 1 96.75 484 HIS A N 1
ATOM 3854 C CA . HIS A 1 484 ? -23.656 26.109 11.617 1 96.75 484 HIS A CA 1
ATOM 3855 C C . HIS A 1 484 ? -23.781 24.609 11.789 1 96.75 484 HIS A C 1
ATOM 3857 O O . HIS A 1 484 ? -23.812 23.859 10.812 1 96.75 484 HIS A O 1
ATOM 3863 N N . ASP A 1 485 ? -23.828 24.125 12.977 1 96.69 485 ASP A N 1
ATOM 3864 C CA . ASP A 1 485 ? -23.953 22.703 13.312 1 96.69 485 ASP A CA 1
ATOM 3865 C C . ASP A 1 485 ? -24.766 22.516 14.586 1 96.69 485 ASP A C 1
ATOM 3867 O O . ASP A 1 485 ? -24.281 21.969 15.578 1 96.69 485 ASP A O 1
ATOM 3871 N N . PRO A 1 486 ? -26 22.859 14.5 1 95.44 486 PRO A N 1
ATOM 3872 C CA . PRO A 1 486 ? -26.828 22.891 15.711 1 95.44 486 PRO A CA 1
ATOM 3873 C C . PRO A 1 486 ? -26.984 21.516 16.344 1 95.44 486 PRO A C 1
ATOM 3875 O O . PRO A 1 486 ? -27.219 21.422 17.547 1 95.44 486 PRO A O 1
ATOM 3878 N N . GLU A 1 487 ? -26.859 20.422 15.617 1 95.19 487 GLU A N 1
ATOM 3879 C CA . GLU A 1 487 ? -27.016 19.078 16.172 1 95.19 487 GLU A CA 1
ATOM 3880 C C . GLU A 1 487 ? -25.672 18.5 16.609 1 95.19 487 GLU A C 1
ATOM 3882 O O . GLU A 1 487 ? -25.609 17.359 17.062 1 95.19 487 GLU A O 1
ATOM 3887 N N . GLU A 1 488 ? -24.609 19.281 16.438 1 95.69 488 GLU A N 1
ATOM 3888 C CA . GLU A 1 488 ? -23.25 18.859 16.797 1 95.69 488 GLU A CA 1
ATOM 3889 C C . GLU A 1 488 ? -22.875 17.562 16.094 1 95.69 488 GLU A C 1
ATOM 3891 O O . GLU A 1 488 ? -22.359 16.641 16.734 1 95.69 488 GLU A O 1
ATOM 3896 N N . PHE A 1 489 ? -23.266 17.578 14.82 1 96.5 489 PHE A N 1
ATOM 3897 C CA . PHE A 1 489 ? -22.984 16.438 13.945 1 96.5 489 PHE A CA 1
ATOM 3898 C C . PHE A 1 489 ? -21.484 16.188 13.875 1 96.5 489 PHE A C 1
ATOM 3900 O O . PHE A 1 489 ? -21.047 15.039 13.969 1 96.5 489 PHE A O 1
ATOM 3907 N N . PHE A 1 490 ? -20.719 17.203 13.648 1 96.75 490 PHE A N 1
ATOM 3908 C CA . PHE A 1 490 ? -19.266 17.078 13.664 1 96.75 490 PHE A CA 1
ATOM 3909 C C . PHE A 1 490 ? -18.734 17.031 15.094 1 96.75 490 PHE A C 1
ATOM 3911 O O . PHE A 1 490 ? -18.609 18.062 15.75 1 96.75 490 PHE A O 1
ATOM 3918 N N . GLU A 1 491 ? -18.422 15.836 15.516 1 93.88 491 GLU A N 1
ATOM 3919 C CA . GLU A 1 491 ? -18.031 15.633 16.906 1 93.88 491 GLU A CA 1
ATOM 3920 C C . GLU A 1 491 ? -16.844 14.695 17.016 1 93.88 491 GLU A C 1
ATOM 3922 O O . GLU A 1 491 ? -16.734 13.727 16.266 1 93.88 491 GLU A O 1
ATOM 3927 N N . PHE A 1 492 ? -15.945 14.969 17.859 1 92.81 492 PHE A N 1
ATOM 3928 C CA . PHE A 1 492 ? -14.82 14.148 18.281 1 92.81 492 PHE A CA 1
ATOM 3929 C C . PHE A 1 492 ? -14.383 14.531 19.703 1 92.81 492 PHE A C 1
ATOM 3931 O O . PHE A 1 492 ? -15.016 15.367 20.344 1 92.81 492 PHE A O 1
ATOM 3938 N N . GLN A 1 493 ? -13.406 13.984 20.25 1 91.31 493 GLN A N 1
ATOM 3939 C CA . GLN A 1 493 ? -13.047 14.094 21.656 1 91.31 493 GLN A CA 1
ATOM 3940 C C . GLN A 1 493 ? -12.852 15.555 22.062 1 91.31 493 GLN A C 1
ATOM 3942 O O . GLN A 1 493 ? -13.266 15.961 23.156 1 91.31 493 GLN A O 1
ATOM 3947 N N . GLN A 1 494 ? -12.242 16.344 21.234 1 94.38 494 GLN A N 1
ATOM 3948 C CA . GLN A 1 494 ? -11.953 17.734 21.531 1 94.38 494 GLN A CA 1
ATOM 3949 C C . GLN A 1 494 ? -12.633 18.656 20.531 1 94.38 494 GLN A C 1
ATOM 3951 O O . GLN A 1 494 ? -12.055 19.672 20.109 1 94.38 494 GLN A O 1
ATOM 3956 N N . SER A 1 495 ? -13.836 18.281 20.172 1 95.38 495 SER A N 1
ATOM 3957 C CA . SER A 1 495 ? -14.609 19.109 19.25 1 95.38 495 SER A CA 1
ATOM 3958 C C . SER A 1 495 ? -15.219 20.312 19.953 1 95.38 495 SER A C 1
ATOM 3960 O O . SER A 1 495 ? -15.562 20.234 21.141 1 95.38 495 SER A O 1
ATOM 3962 N N . ILE A 1 496 ? -15.336 21.359 19.234 1 96.94 496 ILE A N 1
ATOM 3963 C CA . ILE A 1 496 ? -16.047 22.547 19.719 1 96.94 496 ILE A CA 1
ATOM 3964 C C . ILE A 1 496 ? -17.516 22.219 19.906 1 96.94 496 ILE A C 1
ATOM 3966 O O . ILE A 1 496 ? -18.141 21.594 19.047 1 96.94 496 ILE A O 1
ATOM 3970 N N . ARG A 1 497 ? -18.047 22.656 21.047 1 95.19 497 ARG A N 1
ATOM 3971 C CA . ARG A 1 497 ? -19.438 22.359 21.391 1 95.19 497 ARG A CA 1
ATOM 3972 C C . ARG A 1 497 ? -20.266 23.625 21.406 1 95.19 497 ARG A C 1
ATOM 3974 O O . ARG A 1 497 ? -19.734 24.734 21.562 1 95.19 497 ARG A O 1
ATOM 3981 N N . LYS A 1 498 ? -21.547 23.422 21.203 1 93.62 498 LYS A N 1
ATOM 3982 C CA . LYS A 1 498 ? -22.438 24.578 21.344 1 93.62 498 LYS A CA 1
ATOM 3983 C C . LYS A 1 498 ? -22.469 25.078 22.781 1 93.62 498 LYS A C 1
ATOM 3985 O O . LYS A 1 498 ? -22.031 24.375 23.688 1 93.62 498 LYS A O 1
ATOM 3990 N N . PRO A 1 499 ? -23.031 26.281 22.844 1 89.5 499 PRO A N 1
ATOM 3991 C CA . PRO A 1 499 ? -23.094 26.812 24.219 1 89.5 499 PRO A CA 1
ATOM 3992 C C . PRO A 1 499 ? -23.891 25.906 25.156 1 89.5 499 PRO A C 1
ATOM 3994 O O . PRO A 1 499 ? -24.906 25.328 24.75 1 89.5 499 PRO A O 1
ATOM 3997 N N . LYS A 1 500 ? -23.469 25.656 26.312 1 85.31 500 LYS A N 1
ATOM 3998 C CA . LYS A 1 500 ? -24.125 24.906 27.375 1 85.31 500 LYS A CA 1
ATOM 3999 C C . LYS A 1 500 ? -23.891 23.406 27.219 1 85.31 500 LYS A C 1
ATOM 4001 O O . LYS A 1 500 ? -24.219 22.625 28.109 1 85.31 500 LYS A O 1
ATOM 4006 N N . SER A 1 501 ? -23.469 22.984 26 1 87.19 501 SER A N 1
ATOM 4007 C CA . SER A 1 501 ? -23.109 21.578 25.844 1 87.19 501 SER A CA 1
ATOM 4008 C C . SER A 1 501 ? -21.828 21.25 26.594 1 87.19 501 SER A C 1
ATOM 4010 O O . SER A 1 501 ? -20.891 22.062 26.625 1 87.19 501 SER A O 1
ATOM 4012 N N . GLU A 1 502 ? -21.797 20.094 27.188 1 82.12 502 GLU A N 1
ATOM 4013 C CA . GLU A 1 502 ? -20.609 19.641 27.906 1 82.12 502 GLU A CA 1
ATOM 4014 C C . GLU A 1 502 ? -19.578 19.047 26.953 1 82.12 502 GLU A C 1
ATOM 4016 O O . GLU A 1 502 ? -19.938 18.531 25.891 1 82.12 502 GLU A O 1
ATOM 4021 N N . HIS A 1 503 ? -18.406 19.219 27.375 1 81.75 503 HIS A N 1
ATOM 4022 C CA . HIS A 1 503 ? -17.344 18.594 26.625 1 81.75 503 HIS A CA 1
ATOM 4023 C C . HIS A 1 503 ? -17.312 17.078 26.875 1 81.75 503 HIS A C 1
ATOM 4025 O O . HIS A 1 503 ? -17.656 16.625 27.953 1 81.75 503 HIS A O 1
ATOM 4031 N N . PRO A 1 504 ? -16.922 16.344 25.844 1 74.62 504 PRO A N 1
ATOM 4032 C CA . PRO A 1 504 ? -16.75 14.906 26.062 1 74.62 504 PRO A CA 1
ATOM 4033 C C . PRO A 1 504 ? -15.734 14.586 27.156 1 74.62 504 PRO A C 1
ATOM 4035 O O . PRO A 1 504 ? -14.812 15.367 27.391 1 74.62 504 PRO A O 1
ATOM 4038 N N . ALA A 1 505 ? -15.961 13.445 27.797 1 70.81 505 ALA A N 1
ATOM 4039 C CA . ALA A 1 505 ? -15.047 13.016 28.859 1 70.81 505 ALA A CA 1
ATOM 4040 C C . ALA A 1 505 ? -13.688 12.625 28.266 1 70.81 505 ALA A C 1
ATOM 4042 O O . ALA A 1 505 ? -13.625 12.023 27.188 1 70.81 505 ALA A O 1
ATOM 4043 N N . MET A 1 506 ? -12.625 13.039 28.891 1 73.94 506 MET A N 1
ATOM 4044 C CA . MET A 1 506 ? -11.281 12.664 28.469 1 73.94 506 MET A CA 1
ATOM 4045 C C . MET A 1 506 ? -10.922 11.273 28.969 1 73.94 506 MET A C 1
ATOM 4047 O O . MET A 1 506 ? -11.281 10.891 30.094 1 73.94 506 MET A O 1
ATOM 4051 N N . PRO A 1 507 ? -10.383 10.477 28.016 1 66.38 507 PRO A N 1
ATOM 4052 C CA . PRO A 1 507 ? -10 9.133 28.469 1 66.38 507 PRO A CA 1
ATOM 4053 C C . PRO A 1 507 ? -8.961 9.164 29.594 1 66.38 507 PRO A C 1
ATOM 4055 O O . PRO A 1 507 ? -8.133 10.078 29.656 1 66.38 507 PRO A O 1
ATOM 4058 N N . ALA A 1 508 ? -9.133 8.18 30.5 1 61.56 508 ALA A N 1
ATOM 4059 C CA . ALA A 1 508 ? -8.156 8.023 31.578 1 61.56 508 ALA A CA 1
ATOM 4060 C C . ALA A 1 508 ? -6.82 7.516 31.031 1 61.56 508 ALA A C 1
ATOM 4062 O O . ALA A 1 508 ? -6.789 6.719 30.094 1 61.56 508 ALA A O 1
ATOM 4063 N N . ILE A 1 509 ? -5.711 8.148 31.328 1 59.69 509 ILE A N 1
ATOM 4064 C CA . ILE A 1 509 ? -4.379 7.645 31.016 1 59.69 509 ILE A CA 1
ATOM 4065 C C . ILE A 1 509 ? -4.121 6.344 31.766 1 59.69 509 ILE A C 1
ATOM 4067 O O . ILE A 1 509 ? -4.312 6.281 33 1 59.69 509 ILE A O 1
ATOM 4071 N N . PRO A 1 510 ? -3.963 5.195 30.953 1 55.75 510 PRO A N 1
ATOM 4072 C CA . PRO A 1 510 ? -3.756 3.922 31.641 1 55.75 510 PRO A CA 1
ATOM 4073 C C . PRO A 1 510 ? -2.668 4.004 32.719 1 55.75 510 PRO A C 1
ATOM 4075 O O . PRO A 1 510 ? -1.674 4.711 32.531 1 55.75 510 PRO A O 1
ATOM 4078 N N . SER A 1 511 ? -3.027 3.641 33.969 1 44.91 511 SER A N 1
ATOM 4079 C CA . SER A 1 511 ? -2.053 3.467 35.031 1 44.91 511 SER A CA 1
ATOM 4080 C C . SER A 1 511 ? -1.027 2.393 34.688 1 44.91 511 SER A C 1
ATOM 4082 O O . SER A 1 511 ? -1.297 1.519 33.844 1 44.91 511 SER A O 1
ATOM 4084 N N . CYS A 1 512 ? 0.299 2.629 34.781 1 40.91 512 CYS A N 1
ATOM 4085 C CA . CYS A 1 512 ? 1.395 1.689 34.562 1 40.91 512 CYS A CA 1
ATOM 4086 C C . CYS A 1 512 ? 1.017 0.293 35.062 1 40.91 512 CYS A C 1
ATOM 4088 O O . CYS A 1 512 ? 1.285 -0.066 36.219 1 40.91 512 CYS A O 1
ATOM 4090 N N . ASN A 1 513 ? -0.125 -0.284 34.906 1 30.7 513 ASN A N 1
ATOM 4091 C CA . ASN A 1 513 ? -0.092 -1.672 35.375 1 30.7 513 ASN A CA 1
ATOM 4092 C C . ASN A 1 513 ? 0.619 -2.57 34.344 1 30.7 513 ASN A C 1
ATOM 4094 O O . ASN A 1 513 ? 0.363 -2.484 33.156 1 30.7 513 ASN A O 1
ATOM 4098 N N . THR A 1 514 ? 1.87 -3.193 34.594 1 31.31 514 THR A N 1
ATOM 4099 C CA . THR A 1 514 ? 2.754 -4.176 33.969 1 31.31 514 THR A CA 1
ATOM 4100 C C . THR A 1 514 ? 1.955 -5.367 33.469 1 31.31 514 THR A C 1
ATOM 4102 O O . THR A 1 514 ? 2.531 -6.336 32.969 1 31.31 514 THR A O 1
ATOM 4105 N N . THR A 1 515 ? 0.716 -5.652 33.812 1 25.89 515 THR A N 1
ATOM 4106 C CA . THR A 1 515 ? 0.43 -7.07 33.625 1 25.89 515 THR A CA 1
ATOM 4107 C C . THR A 1 515 ? 0.387 -7.422 32.125 1 25.89 515 THR A C 1
ATOM 4109 O O . THR A 1 515 ? 0.377 -6.531 31.281 1 25.89 515 THR A O 1
ATOM 4112 N N . ASP A 1 516 ? -0.621 -8.539 31.656 1 26.05 516 ASP A N 1
ATOM 4113 C CA . ASP A 1 516 ? -0.699 -9.758 30.859 1 26.05 516 ASP A CA 1
ATOM 4114 C C . ASP A 1 516 ? -1.113 -9.453 29.422 1 26.05 516 ASP A C 1
ATOM 4116 O O . ASP A 1 516 ? -1.502 -10.352 28.672 1 26.05 516 ASP A O 1
ATOM 4120 N N . TYR A 1 517 ? -1.281 -8.273 29 1 25.05 517 TYR A N 1
ATOM 4121 C CA . TYR A 1 517 ? -2.041 -8.32 27.75 1 25.05 517 TYR A CA 1
ATOM 4122 C C . TYR A 1 517 ? -1.151 -8.719 26.578 1 25.05 517 TYR A C 1
ATOM 4124 O O . TYR A 1 517 ? -0.759 -7.879 25.766 1 25.05 517 TYR A O 1
ATOM 4132 N N . LYS A 1 518 ? -0.274 -9.648 26.641 1 26.3 518 LYS A N 1
ATOM 4133 C CA . LYS A 1 518 ? 0.572 -10.117 25.547 1 26.3 518 LYS A CA 1
ATOM 4134 C C . LYS A 1 518 ? -0.27 -10.625 24.375 1 26.3 518 LYS A C 1
ATOM 4136 O O . LYS A 1 518 ? 0.258 -10.898 23.297 1 26.3 518 LYS A O 1
ATOM 4141 N N . ALA A 1 519 ? -1.479 -11.078 24.672 1 25.53 519 ALA A N 1
ATOM 4142 C CA . ALA A 1 519 ? -1.945 -12.102 23.734 1 25.53 519 ALA A CA 1
ATOM 4143 C C . ALA A 1 519 ? -2.381 -11.484 22.406 1 25.53 519 ALA A C 1
ATOM 4145 O O . ALA A 1 519 ? -2.15 -12.055 21.344 1 25.53 519 ALA A O 1
ATOM 4146 N N . GLU A 1 520 ? -3.211 -10.359 22.484 1 26.25 520 GLU A N 1
ATOM 4147 C CA . GLU A 1 520 ? -3.984 -10.141 21.266 1 26.25 520 GLU A CA 1
ATOM 4148 C C . GLU A 1 520 ? -3.168 -9.375 20.234 1 26.25 520 GLU A C 1
ATOM 4150 O O . GLU A 1 520 ? -3.621 -9.172 19.094 1 26.25 520 GLU A O 1
ATOM 4155 N N . LEU A 1 521 ? -2.059 -8.75 20.609 1 27.94 521 LEU A N 1
ATOM 4156 C CA . LEU A 1 521 ? -1.293 -7.918 19.688 1 27.94 521 LEU A CA 1
ATOM 4157 C C . LEU A 1 521 ? -0.631 -8.766 18.609 1 27.94 521 LEU A C 1
ATOM 4159 O O . LEU A 1 521 ? 0.01 -8.234 17.703 1 27.94 521 LEU A O 1
ATOM 4163 N N . GLU A 1 522 ? -0.464 -10.102 18.859 1 26.95 522 GLU A N 1
ATOM 4164 C CA . GLU A 1 522 ? 0.296 -10.953 17.953 1 26.95 522 GLU A CA 1
ATOM 4165 C C . GLU A 1 522 ? -0.336 -10.977 16.562 1 26.95 522 GLU A C 1
ATOM 4167 O O . GLU A 1 522 ? 0.35 -11.211 15.562 1 26.95 522 GLU A O 1
ATOM 4172 N N . GLU A 1 523 ? -1.655 -10.82 16.562 1 29 523 GLU A N 1
ATOM 4173 C CA . GLU A 1 523 ? -2.246 -11.094 15.258 1 29 523 GLU A CA 1
ATOM 4174 C C . GLU A 1 523 ? -2.016 -9.93 14.289 1 29 523 GLU A C 1
ATOM 4176 O O . GLU A 1 523 ? -1.901 -10.133 13.086 1 29 523 GLU A O 1
ATOM 4181 N N . LYS A 1 524 ? -1.951 -8.602 14.773 1 31.03 524 LYS A N 1
ATOM 4182 C CA . LYS A 1 524 ? -1.946 -7.453 13.875 1 31.03 524 LYS A CA 1
ATOM 4183 C C . LYS A 1 524 ? -0.529 -7.117 13.422 1 31.03 524 LYS A C 1
ATOM 4185 O O . LYS A 1 524 ? -0.332 -6.223 12.594 1 31.03 524 LYS A O 1
ATOM 4190 N N . ASN A 1 525 ? 0.572 -7.441 14.133 1 27.38 525 ASN A N 1
ATOM 4191 C CA . ASN A 1 525 ? 1.955 -7.07 13.852 1 27.38 525 ASN A CA 1
ATOM 4192 C C . ASN A 1 525 ? 2.428 -7.629 12.516 1 27.38 525 ASN A C 1
ATOM 4194 O O . ASN A 1 525 ? 3.482 -7.238 12.016 1 27.38 525 ASN A O 1
ATOM 4198 N N . ASP A 1 526 ? 1.963 -8.789 12.164 1 28.69 526 ASP A N 1
ATOM 4199 C CA . ASP A 1 526 ? 2.627 -9.516 11.086 1 28.69 526 ASP A CA 1
ATOM 4200 C C . ASP A 1 526 ? 2.428 -8.805 9.742 1 28.69 526 ASP A C 1
ATOM 4202 O O . ASP A 1 526 ? 3.215 -8.984 8.812 1 28.69 526 ASP A O 1
ATOM 4206 N N . SER A 1 527 ? 1.354 -8.023 9.594 1 28.31 527 SER A N 1
ATOM 4207 C CA . SER A 1 527 ? 1.106 -7.516 8.25 1 28.31 527 SER A CA 1
ATOM 4208 C C . SER A 1 527 ? 1.888 -6.23 7.992 1 28.31 527 SER A C 1
ATOM 4210 O O . SER A 1 527 ? 2.205 -5.914 6.844 1 28.31 527 SER A O 1
ATOM 4212 N N . VAL A 1 528 ? 2.238 -5.363 8.984 1 27.94 528 VAL A N 1
ATOM 4213 C CA . VAL A 1 528 ? 2.791 -4.023 8.805 1 27.94 528 VAL A CA 1
ATOM 4214 C C . VAL A 1 528 ? 4.316 -4.094 8.789 1 27.94 528 VAL A C 1
ATOM 4216 O O . VAL A 1 528 ? 4.98 -3.156 8.344 1 27.94 528 VAL A O 1
ATOM 4219 N N . GLU A 1 529 ? 4.969 -5.062 9.391 1 27.34 529 GLU A N 1
ATOM 4220 C CA . GLU A 1 529 ? 6.426 -5.09 9.469 1 27.34 529 GLU A CA 1
ATOM 4221 C C . GLU A 1 529 ? 7.055 -5.012 8.078 1 27.34 529 GLU A C 1
ATOM 4223 O O . GLU A 1 529 ? 8.18 -4.539 7.926 1 27.34 529 GLU A O 1
ATOM 4228 N N . ASP A 1 530 ? 6.434 -5.559 7.148 1 27.53 530 ASP A N 1
ATOM 4229 C CA . ASP A 1 530 ? 7.105 -5.629 5.852 1 27.53 530 ASP A CA 1
ATOM 4230 C C . ASP A 1 530 ? 7.262 -4.242 5.238 1 27.53 530 ASP A C 1
ATOM 4232 O O . ASP A 1 530 ? 8.086 -4.039 4.348 1 27.53 530 ASP A O 1
ATOM 4236 N N . VAL A 1 531 ? 6.582 -3.172 5.781 1 25.91 531 VAL A N 1
ATOM 4237 C CA . VAL A 1 531 ? 6.664 -1.875 5.117 1 25.91 531 VAL A CA 1
ATOM 4238 C C . VAL A 1 531 ? 7.777 -1.043 5.75 1 25.91 531 VAL A C 1
ATOM 4240 O O . VAL A 1 531 ? 8.406 -0.218 5.078 1 25.91 531 VAL A O 1
ATOM 4243 N N . ILE A 1 532 ? 8.148 -1.112 7.008 1 26.16 532 ILE A N 1
ATOM 4244 C CA . ILE A 1 532 ? 8.938 -0.151 7.77 1 26.16 532 ILE A CA 1
ATOM 4245 C C . ILE A 1 532 ? 10.414 -0.267 7.379 1 26.16 532 ILE A C 1
ATOM 4247 O O . ILE A 1 532 ? 11.117 0.74 7.289 1 26.16 532 ILE A O 1
ATOM 4251 N N . GLU A 1 533 ? 11.023 -1.372 7.34 1 26.81 533 GLU A N 1
ATOM 4252 C CA . GLU A 1 533 ? 12.477 -1.462 7.273 1 26.81 533 GLU A CA 1
ATOM 4253 C C . GLU A 1 533 ? 13.016 -0.787 6.016 1 26.81 533 GLU A C 1
ATOM 4255 O O . GLU A 1 533 ? 14.195 -0.446 5.945 1 26.81 533 GLU A O 1
ATOM 4260 N N . ASN A 1 534 ? 12.242 -0.438 5.066 1 26.14 534 ASN A N 1
ATOM 4261 C CA . ASN A 1 534 ? 12.797 0.045 3.807 1 26.14 534 ASN A CA 1
ATOM 4262 C C . ASN A 1 534 ? 13.062 1.548 3.85 1 26.14 534 ASN A C 1
ATOM 4264 O O . ASN A 1 534 ? 13.633 2.109 2.914 1 26.14 534 ASN A O 1
ATOM 4268 N N . THR A 1 535 ? 12.625 2.332 4.805 1 25.03 535 THR A N 1
ATOM 4269 C CA . THR A 1 535 ? 12.711 3.785 4.711 1 25.03 535 THR A CA 1
ATOM 4270 C C . THR A 1 535 ? 14.062 4.277 5.238 1 25.03 535 THR A C 1
ATOM 4272 O O . THR A 1 535 ? 14.602 5.27 4.742 1 25.03 535 THR A O 1
ATOM 4275 N N . THR A 1 536 ? 14.641 3.867 6.293 1 25.77 536 THR A N 1
ATOM 4276 C CA . THR A 1 536 ? 15.773 4.551 6.914 1 25.77 536 THR A CA 1
ATOM 4277 C C . THR A 1 536 ? 17.016 4.422 6.047 1 25.77 536 THR A C 1
ATOM 4279 O O . THR A 1 536 ? 17.906 5.285 6.09 1 25.77 536 THR A O 1
ATOM 4282 N N . GLN A 1 537 ? 17.234 3.389 5.371 1 25.66 537 GLN A N 1
ATOM 4283 C CA . GLN A 1 537 ? 18.562 3.217 4.773 1 25.66 537 GLN A CA 1
ATOM 4284 C C . GLN A 1 537 ? 18.734 4.117 3.555 1 25.66 537 GLN A C 1
ATOM 4286 O O . GLN A 1 537 ? 19.828 4.215 3 1 25.66 537 GLN A O 1
ATOM 4291 N N . ASN A 1 538 ? 17.766 4.832 3.125 1 25.58 538 ASN A N 1
ATOM 4292 C CA . ASN A 1 538 ? 17.922 5.594 1.891 1 25.58 538 ASN A CA 1
ATOM 4293 C C . ASN A 1 538 ? 18.719 6.879 2.125 1 25.58 538 ASN A C 1
ATOM 4295 O O . ASN A 1 538 ? 18.953 7.645 1.189 1 25.58 538 ASN A O 1
ATOM 4299 N N . GLN A 1 539 ? 18.891 7.324 3.264 1 23.55 539 GLN A N 1
ATOM 4300 C CA . GLN A 1 539 ? 19.578 8.609 3.375 1 23.55 539 GLN A CA 1
ATOM 4301 C C . GLN A 1 539 ? 21.016 8.492 2.908 1 23.55 539 GLN A C 1
ATOM 4303 O O . GLN A 1 539 ? 21.547 9.414 2.277 1 23.55 539 GLN A O 1
ATOM 4308 N N . GLU A 1 540 ? 21.734 7.539 3.33 1 24.5 540 GLU A N 1
ATOM 4309 C CA . GLU A 1 540 ? 23.172 7.703 3.186 1 24.5 540 GLU A CA 1
ATOM 4310 C C . GLU A 1 540 ? 23.625 7.457 1.746 1 24.5 540 GLU A C 1
ATOM 4312 O O . GLU A 1 540 ? 24.688 7.898 1.337 1 24.5 540 GLU A O 1
ATOM 4317 N N . LEU A 1 541 ? 22.891 6.578 1.016 1 25.36 541 LEU A N 1
ATOM 4318 C CA . LEU A 1 541 ? 23.547 6.164 -0.217 1 25.36 541 LEU A CA 1
ATOM 4319 C C . LEU A 1 541 ? 23.375 7.215 -1.308 1 25.36 541 LEU A C 1
ATOM 4321 O O . LEU A 1 541 ? 23.797 7.012 -2.447 1 25.36 541 LEU A O 1
ATOM 4325 N N . ARG A 1 542 ? 22.562 8.266 -1.116 1 25.09 542 ARG A N 1
ATOM 4326 C CA . ARG A 1 542 ? 22.516 9.234 -2.207 1 25.09 542 ARG A CA 1
ATOM 4327 C C . ARG A 1 542 ? 23.891 9.773 -2.527 1 25.09 542 ARG A C 1
ATOM 4329 O O . ARG A 1 542 ? 24.047 10.609 -3.422 1 25.09 542 ARG A O 1
ATOM 4336 N N . SER A 1 543 ? 24.797 9.664 -1.633 1 21.98 543 SER A N 1
ATOM 4337 C CA . SER A 1 543 ? 25.969 10.484 -1.965 1 21.98 543 SER A CA 1
ATOM 4338 C C . SER A 1 543 ? 26.688 9.938 -3.189 1 21.98 543 SER A C 1
ATOM 4340 O O . SER A 1 543 ? 27.422 10.664 -3.861 1 21.98 543 SER A O 1
ATOM 4342 N N . HIS A 1 544 ? 26.703 8.625 -3.365 1 21.78 544 HIS A N 1
ATOM 4343 C CA . HIS A 1 544 ? 27.906 8.336 -4.141 1 21.78 544 HIS A CA 1
ATOM 4344 C C . HIS A 1 544 ? 27.625 8.461 -5.637 1 21.78 544 HIS A C 1
ATOM 4346 O O . HIS A 1 544 ? 28.531 8.789 -6.41 1 21.78 544 HIS A O 1
ATOM 4352 N N . ASN A 1 545 ? 26.672 7.684 -6.191 1 20.81 545 ASN A N 1
ATOM 4353 C CA . ASN A 1 545 ? 26.953 7.375 -7.59 1 20.81 545 ASN A CA 1
ATOM 4354 C C . ASN A 1 545 ? 26.547 8.523 -8.516 1 20.81 545 ASN A C 1
ATOM 4356 O O . ASN A 1 545 ? 25.453 8.508 -9.078 1 20.81 545 ASN A O 1
ATOM 4360 N N . ALA A 1 546 ? 26.734 9.781 -8.078 1 20.81 546 ALA A N 1
ATOM 4361 C CA . ALA A 1 546 ? 26.656 10.805 -9.117 1 20.81 546 ALA A CA 1
ATOM 4362 C C . ALA A 1 546 ? 27.438 10.391 -10.359 1 20.81 546 ALA A C 1
ATOM 4364 O O . ALA A 1 546 ? 28.641 10.117 -10.281 1 20.81 546 ALA A O 1
ATOM 4365 N N . PRO A 1 547 ? 26.828 9.695 -11.281 1 21 547 PRO A N 1
ATOM 4366 C CA . PRO A 1 547 ? 27.703 9.5 -12.445 1 21 547 PRO A CA 1
ATOM 4367 C C . PRO A 1 547 ? 28.531 10.734 -12.766 1 21 547 PRO A C 1
ATOM 4369 O O . PRO A 1 547 ? 28.156 11.852 -12.406 1 21 547 PRO A O 1
ATOM 4372 N N . ALA A 1 548 ? 29.859 10.547 -12.875 1 19.89 548 ALA A N 1
ATOM 4373 C CA . ALA A 1 548 ? 30.844 11.484 -13.406 1 19.89 548 ALA A CA 1
ATOM 4374 C C . ALA A 1 548 ? 30.328 12.188 -14.656 1 19.89 548 ALA A C 1
ATOM 4376 O O . ALA A 1 548 ? 30.125 11.547 -15.695 1 19.89 548 ALA A O 1
ATOM 4377 N N . GLN A 1 549 ? 29.266 13.023 -14.617 1 17.55 549 GLN A N 1
ATOM 4378 C CA . GLN A 1 549 ? 29.031 13.945 -15.719 1 17.55 549 GLN A CA 1
ATOM 4379 C C . GLN A 1 549 ? 30.359 14.43 -16.312 1 17.55 549 GLN A C 1
ATOM 4381 O O . GLN A 1 549 ? 31.297 14.727 -15.586 1 17.55 549 GLN A O 1
ATOM 4386 N N . SER A 1 550 ? 30.719 13.977 -17.531 1 17.61 550 SER A N 1
ATOM 4387 C CA . SER A 1 550 ? 31.734 14.516 -18.438 1 17.61 550 SER A CA 1
ATOM 4388 C C . SER A 1 550 ? 31.828 16.031 -18.312 1 17.61 550 SER A C 1
ATOM 4390 O O . SER A 1 550 ? 30.797 16.719 -18.219 1 17.61 550 SER A O 1
ATOM 4392 N N . ALA A 1 551 ? 32.938 16.516 -17.719 1 17.61 551 ALA A N 1
ATOM 4393 C CA . ALA A 1 551 ? 33.562 17.828 -17.609 1 17.61 551 ALA A CA 1
ATOM 4394 C C . ALA A 1 551 ? 33.5 18.562 -18.953 1 17.61 551 ALA A C 1
ATOM 4396 O O . ALA A 1 551 ? 34.375 18.359 -19.812 1 17.61 551 ALA A O 1
ATOM 4397 N N . TYR A 1 552 ? 32.531 18.406 -19.844 1 17.05 552 TYR A N 1
ATOM 4398 C CA . TYR A 1 552 ? 32.719 19.344 -20.953 1 17.05 552 TYR A CA 1
ATOM 4399 C C . TYR A 1 552 ? 32.938 20.766 -20.422 1 17.05 552 TYR A C 1
ATOM 4401 O O . TYR A 1 552 ? 32.031 21.359 -19.844 1 17.05 552 TYR A O 1
ATOM 4409 N N . ALA A 1 553 ? 34.188 20.969 -19.844 1 16.66 553 ALA A N 1
ATOM 4410 C CA . ALA A 1 553 ? 34.875 22.219 -19.531 1 16.66 553 ALA A CA 1
ATOM 4411 C C . ALA A 1 553 ? 34.688 23.25 -20.625 1 16.66 553 ALA A C 1
ATOM 4413 O O . ALA A 1 553 ? 35.094 23.031 -21.766 1 16.66 553 ALA A O 1
ATOM 4414 N N . MET A 1 554 ? 33.5 23.922 -20.672 1 16.36 554 MET A N 1
ATOM 4415 C CA . MET A 1 554 ? 33.438 25.141 -21.469 1 16.36 554 MET A CA 1
ATOM 4416 C C . MET A 1 554 ? 34.719 25.938 -21.344 1 16.36 554 MET A C 1
ATOM 4418 O O . MET A 1 554 ? 35.219 26.141 -20.234 1 16.36 554 MET A O 1
ATOM 4422 N N . ARG A 1 555 ? 35.594 25.906 -22.328 1 16.19 555 ARG A N 1
ATOM 4423 C CA . ARG A 1 555 ? 36.719 26.797 -22.609 1 16.19 555 ARG A CA 1
ATOM 4424 C C . ARG A 1 555 ? 36.344 28.25 -22.328 1 16.19 555 ARG A C 1
ATOM 4426 O O . ARG A 1 555 ? 35.344 28.734 -22.828 1 16.19 555 ARG A O 1
ATOM 4433 N N . TYR A 1 556 ? 36.594 28.703 -21.047 1 16.62 556 TYR A N 1
ATOM 4434 C CA . TYR A 1 556 ? 36.656 30.094 -20.625 1 16.62 556 TYR A CA 1
ATOM 4435 C C . TYR A 1 556 ? 37.375 30.953 -21.672 1 16.62 556 TYR A C 1
ATOM 4437 O O . TYR A 1 556 ? 38.562 30.766 -21.938 1 16.62 556 TYR A O 1
ATOM 4445 N N . GLY A 1 557 ? 36.75 31.25 -22.844 1 16.86 557 GLY A N 1
ATOM 4446 C CA . GLY A 1 557 ? 37.375 32.25 -23.688 1 16.86 557 GLY A CA 1
ATOM 4447 C C . GLY A 1 557 ? 37.938 33.406 -22.922 1 16.86 557 GLY A C 1
ATOM 4448 O O . GLY A 1 557 ? 37.531 33.688 -21.781 1 16.86 557 GLY A O 1
ATOM 4449 N N . SER A 1 558 ? 39.156 33.906 -23.203 1 16.66 558 SER A N 1
ATOM 4450 C CA . SER A 1 558 ? 40.062 35 -22.859 1 16.66 558 SER A CA 1
ATOM 4451 C C . SER A 1 558 ? 39.344 36.344 -22.859 1 16.66 558 SER A C 1
ATOM 4453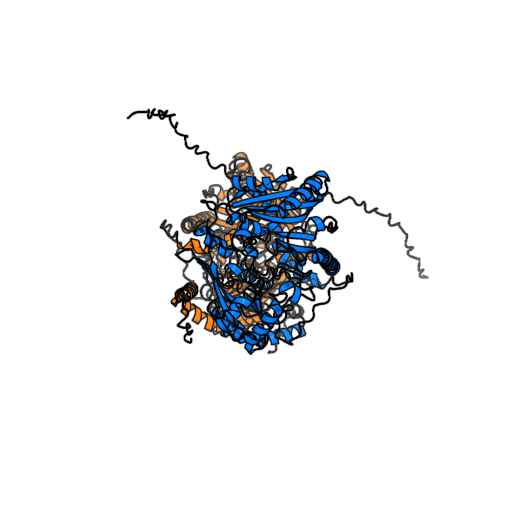 O O . SER A 1 558 ? 38.875 36.781 -23.906 1 16.66 558 SER A O 1
ATOM 4455 N N . LEU A 1 559 ? 38.344 36.625 -22.016 1 16 559 LEU A N 1
ATOM 4456 C CA . LEU A 1 559 ? 38.031 38.062 -21.953 1 16 559 LEU A CA 1
ATOM 4457 C C . LEU A 1 559 ? 39.312 38.875 -21.812 1 16 559 LEU A C 1
ATOM 4459 O O . LEU A 1 559 ? 40.125 38.625 -20.906 1 16 559 LEU A O 1
ATOM 4463 N N . GLN A 1 560 ? 39.844 39.438 -22.906 1 16.23 560 GLN A N 1
ATOM 4464 C CA . GLN A 1 560 ? 40.75 40.562 -23.109 1 16.23 560 GLN A CA 1
ATOM 4465 C C . GLN A 1 560 ? 40.375 41.719 -22.156 1 16.23 560 GLN A C 1
ATOM 4467 O O . GLN A 1 560 ? 39.219 41.906 -21.828 1 16.23 560 GLN A O 1
ATOM 4472 N N . SER A 1 561 ? 41.375 42.25 -21.359 1 16.66 561 SER A N 1
ATOM 4473 C CA . SER A 1 561 ? 41.656 43.312 -20.422 1 16.66 561 SER A CA 1
ATOM 4474 C C . SER A 1 561 ? 41.219 44.656 -20.984 1 16.66 561 SER A C 1
ATOM 4476 O O . SER A 1 561 ? 41.406 45.719 -20.359 1 16.66 561 SER A O 1
ATOM 4478 N N . GLY A 1 562 ? 40.25 44.844 -21.938 1 17.3 562 GLY A N 1
ATOM 4479 C CA . GLY A 1 562 ? 40.375 46.188 -22.469 1 17.3 562 GLY A CA 1
ATOM 4480 C C . GLY A 1 562 ? 40.25 47.25 -21.391 1 17.3 562 GLY A C 1
ATOM 4481 O O . GLY A 1 562 ? 39.438 47.125 -20.469 1 17.3 562 GLY A O 1
ATOM 4482 N N . ARG A 1 563 ? 41.344 48.125 -21.156 1 16.94 563 ARG A N 1
ATOM 4483 C CA . ARG A 1 563 ? 41.781 49.344 -20.469 1 16.94 563 ARG A CA 1
ATOM 4484 C C . ARG A 1 563 ? 40.781 50.5 -20.703 1 16.94 563 ARG A C 1
ATOM 4486 O O . ARG A 1 563 ? 40.688 51 -21.828 1 16.94 563 ARG A O 1
ATOM 4493 N N . TRP A 1 564 ? 39.5 50.438 -20.312 1 15.98 564 TRP A N 1
ATOM 4494 C CA . TRP A 1 564 ? 38.812 51.688 -20.531 1 15.98 564 TRP A CA 1
ATOM 4495 C C . TRP A 1 564 ? 39.531 52.844 -19.844 1 15.98 564 TRP A C 1
ATOM 4497 O O . TRP A 1 564 ? 40.031 52.688 -18.719 1 15.98 564 TRP A O 1
ATOM 4507 N N . SER A 1 565 ? 40.156 53.812 -20.594 1 16.42 565 SER A N 1
ATOM 4508 C CA . SER A 1 565 ? 40.719 55.156 -20.469 1 16.42 565 SER A CA 1
ATOM 4509 C C . SER A 1 565 ? 39.75 56.094 -19.719 1 16.42 565 SER A C 1
ATOM 4511 O O . SER A 1 565 ? 38.562 56.094 -19.969 1 16.42 565 SER A O 1
ATOM 4513 N N . ALA A 1 566 ? 40 56.438 -18.391 1 17.08 566 ALA A N 1
ATOM 4514 C CA . ALA A 1 566 ? 39.625 57.562 -17.562 1 17.08 566 ALA A CA 1
ATOM 4515 C C . ALA A 1 566 ? 39.688 58.875 -18.344 1 17.08 566 ALA A C 1
ATOM 4517 O O . ALA A 1 566 ? 40.781 59.312 -18.734 1 17.08 566 ALA A O 1
ATOM 4518 N N . VAL A 1 567 ? 38.844 59.188 -19.297 1 17.36 567 VAL A N 1
ATOM 4519 C CA . VAL A 1 567 ? 38.719 60.531 -19.875 1 17.36 567 VAL A CA 1
ATOM 4520 C C . VAL A 1 567 ? 38.594 61.562 -18.766 1 17.36 567 VAL A C 1
ATOM 4522 O O . VAL A 1 567 ? 37.781 61.406 -17.844 1 17.36 567 VAL A O 1
ATOM 4525 N N . HIS A 1 568 ? 39.531 62.594 -18.594 1 18.23 568 HIS A N 1
ATOM 4526 C CA . HIS A 1 568 ? 39.906 63.844 -17.891 1 18.23 568 HIS A CA 1
ATOM 4527 C C . HIS A 1 568 ? 38.812 64.875 -18.078 1 18.23 568 HIS A C 1
ATOM 4529 O O . HIS A 1 568 ? 38.719 65.5 -19.141 1 18.23 568 HIS A O 1
ATOM 4535 N N . LEU A 1 569 ? 37.5 64.688 -17.938 1 18.36 569 LEU A N 1
ATOM 4536 C CA . LEU A 1 569 ? 36.781 65.938 -18.141 1 18.36 569 LEU A CA 1
ATOM 4537 C C . LEU A 1 569 ? 37.25 67.062 -17.188 1 18.36 569 LEU A C 1
ATOM 4539 O O . LEU A 1 569 ? 37.156 66.875 -15.969 1 18.36 569 LEU A O 1
ATOM 4543 N N . LYS A 1 570 ? 38.281 67.875 -17.578 1 19.14 570 LYS A N 1
ATOM 4544 C CA . LYS A 1 570 ? 38.688 69.25 -17.234 1 19.14 570 LYS A CA 1
ATOM 4545 C C . LYS A 1 570 ? 37.5 70.188 -17.062 1 19.14 570 LYS A C 1
ATOM 4547 O O . LYS A 1 570 ? 36.438 69.875 -17.594 1 19.14 570 LYS A O 1
ATOM 4552 N N . ARG A 1 571 ? 37.812 71.562 -16.828 1 20.05 571 ARG A N 1
ATOM 4553 C CA . ARG A 1 571 ? 37.75 72.812 -16.062 1 20.05 571 ARG A CA 1
ATOM 4554 C C . ARG A 1 571 ? 36.719 73.75 -16.656 1 20.05 571 ARG A C 1
ATOM 4556 O O . ARG A 1 571 ? 36.031 74.438 -15.914 1 20.05 571 ARG A O 1
ATOM 4563 N N . GLN A 1 572 ? 36.875 74.062 -18.016 1 20.33 572 GLN A N 1
ATOM 4564 C CA . GLN A 1 572 ? 36.688 75.438 -18.391 1 20.33 572 GLN A CA 1
ATOM 4565 C C . GLN A 1 572 ? 35.281 75.938 -18.078 1 20.33 572 GLN A C 1
ATOM 4567 O O . GLN A 1 572 ? 34.344 75.125 -17.938 1 20.33 572 GLN A O 1
ATOM 4572 N N . PHE A 1 573 ? 35.062 77.312 -18.672 1 21.7 573 PHE A N 1
ATOM 4573 C CA . PHE A 1 573 ? 34.375 78.562 -18.953 1 21.7 573 PHE A CA 1
ATOM 4574 C C . PHE A 1 573 ? 33.094 78.312 -19.75 1 21.7 573 PHE A C 1
ATOM 4576 O O . PHE A 1 573 ? 33.062 77.375 -20.609 1 21.7 573 PHE A O 1
ATOM 4583 N N . MET B 1 1 ? -30.75 14.133 -11.789 1 19.75 1 MET B N 1
ATOM 4584 C CA . MET B 1 1 ? -29.422 14.711 -11.641 1 19.75 1 MET B CA 1
ATOM 4585 C C . MET B 1 1 ? -29.5 16.234 -11.508 1 19.75 1 MET B C 1
ATOM 4587 O O . MET B 1 1 ? -29.719 16.938 -12.492 1 19.75 1 MET B O 1
ATOM 4591 N N . GLY B 1 2 ? -30.203 16.625 -10.5 1 21.59 2 GLY B N 1
ATOM 4592 C CA . GLY B 1 2 ? -30.672 17.984 -10.367 1 21.59 2 GLY B CA 1
ATOM 4593 C C . GLY B 1 2 ? -29.562 19.016 -10.539 1 21.59 2 GLY B C 1
ATOM 4594 O O . GLY B 1 2 ? -28.391 18.703 -10.398 1 21.59 2 GLY B O 1
ATOM 4595 N N . ASP B 1 3 ? -29.938 20.094 -11.109 1 22.38 3 ASP B N 1
ATOM 4596 C CA . ASP B 1 3 ? -29.219 21.344 -11.367 1 22.38 3 ASP B CA 1
ATOM 4597 C C . ASP B 1 3 ? -28.422 21.797 -10.133 1 22.38 3 ASP B C 1
ATOM 4599 O O . ASP B 1 3 ? -29.016 22 -9.07 1 22.38 3 ASP B O 1
ATOM 4603 N N . ILE B 1 4 ? -27.359 21.203 -9.953 1 29.3 4 ILE B N 1
ATOM 4604 C CA . ILE B 1 4 ? -26.438 21.75 -8.977 1 29.3 4 ILE B CA 1
ATOM 4605 C C . ILE B 1 4 ? -26.484 23.281 -9.039 1 29.3 4 ILE B C 1
ATOM 4607 O O . ILE B 1 4 ? -26.109 23.875 -10.047 1 29.3 4 ILE B O 1
ATOM 4611 N N . GLY B 1 5 ? -27.594 23.781 -8.602 1 26.41 5 GLY B N 1
ATOM 4612 C CA . GLY B 1 5 ? -27.766 25.234 -8.492 1 26.41 5 GLY B CA 1
ATOM 4613 C C . GLY B 1 5 ? -26.469 25.953 -8.148 1 26.41 5 GLY B C 1
ATOM 4614 O O . GLY B 1 5 ? -25.969 25.828 -7.031 1 26.41 5 GLY B O 1
ATOM 4615 N N . ILE B 1 6 ? -25.594 26.062 -9.086 1 32.12 6 ILE B N 1
ATOM 4616 C CA . ILE B 1 6 ? -24.469 26.984 -8.977 1 32.12 6 ILE B CA 1
ATOM 4617 C C . ILE B 1 6 ? -24.938 28.297 -8.344 1 32.12 6 ILE B C 1
ATOM 4619 O O . ILE B 1 6 ? -25.844 28.953 -8.859 1 32.12 6 ILE B O 1
ATOM 4623 N N . PRO B 1 7 ? -24.891 28.422 -7.094 1 29.98 7 PRO B N 1
ATOM 4624 C CA . PRO B 1 7 ? -25.359 29.766 -6.738 1 29.98 7 PRO B CA 1
ATOM 4625 C C . PRO B 1 7 ? -24.812 30.844 -7.656 1 29.98 7 PRO B C 1
ATOM 4627 O O . PRO B 1 7 ? -23.688 30.734 -8.141 1 29.98 7 PRO B O 1
ATOM 4630 N N . SER B 1 8 ? -25.641 31.578 -8.352 1 30.94 8 SER B N 1
ATOM 4631 C CA . SER B 1 8 ? -25.453 32.688 -9.281 1 30.94 8 SER B CA 1
ATOM 4632 C C . SER B 1 8 ? -24.328 33.625 -8.812 1 30.94 8 SER B C 1
ATOM 4634 O O . SER B 1 8 ? -23.484 34.031 -9.602 1 30.94 8 SER B O 1
ATOM 4636 N N . ARG B 1 9 ? -24.516 34.438 -7.695 1 31.61 9 ARG B N 1
ATOM 4637 C CA . ARG B 1 9 ? -23.906 35.75 -7.496 1 31.61 9 ARG B CA 1
ATOM 4638 C C . ARG B 1 9 ? -22.531 35.625 -6.844 1 31.61 9 ARG B C 1
ATOM 4640 O O . ARG B 1 9 ? -22.266 36.25 -5.82 1 31.61 9 ARG B O 1
ATOM 4647 N N . CYS B 1 10 ? -22.031 34.469 -6.785 1 36.09 10 CYS B N 1
ATOM 4648 C CA . CYS B 1 10 ? -20.703 34.594 -6.211 1 36.09 10 CYS B CA 1
ATOM 4649 C C . CYS B 1 10 ? -19.781 35.406 -7.121 1 36.09 10 CYS B C 1
ATOM 4651 O O . CYS B 1 10 ? -19.734 35.188 -8.328 1 36.09 10 CYS B O 1
ATOM 4653 N N . LYS B 1 11 ? -19.375 36.469 -6.711 1 39.78 11 LYS B N 1
ATOM 4654 C CA . LYS B 1 11 ? -18.484 37.406 -7.402 1 39.78 11 LYS B CA 1
ATOM 4655 C C . LYS B 1 11 ? -17.297 36.656 -8.016 1 39.78 11 LYS B C 1
ATOM 4657 O O . LYS B 1 11 ? -16.5 37.25 -8.758 1 39.78 11 LYS B O 1
ATOM 4662 N N . PHE B 1 12 ? -17.094 35.406 -7.57 1 38.94 12 PHE B N 1
ATOM 4663 C CA . PHE B 1 12 ? -15.93 34.812 -8.227 1 38.94 12 PHE B CA 1
ATOM 4664 C C . PHE B 1 12 ? -16.359 33.719 -9.18 1 38.94 12 PHE B C 1
ATOM 4666 O O . PHE B 1 12 ? -16.219 32.531 -8.867 1 38.94 12 PHE B O 1
ATOM 4673 N N . PRO B 1 13 ? -17.172 33.844 -10.133 1 45.94 13 PRO B N 1
ATOM 4674 C CA . PRO B 1 13 ? -17.578 32.875 -11.148 1 45.94 13 PRO B CA 1
ATOM 4675 C C . PRO B 1 13 ? -16.406 32.062 -11.672 1 45.94 13 PRO B C 1
ATOM 4677 O O . PRO B 1 13 ? -16.578 30.875 -11.992 1 45.94 13 PRO B O 1
ATOM 4680 N N . GLU B 1 14 ? -15.328 32.688 -11.625 1 47.38 14 GLU B N 1
ATOM 4681 C CA . GLU B 1 14 ? -14.172 32 -12.195 1 47.38 14 GLU B CA 1
ATOM 4682 C C . GLU B 1 14 ? -13.711 30.859 -11.305 1 47.38 14 GLU B C 1
ATOM 4684 O O . GLU B 1 14 ? -13.305 29.812 -11.797 1 47.38 14 GLU B O 1
ATOM 4689 N N . VAL B 1 15 ? -13.867 31.156 -10.047 1 46.97 15 VAL B N 1
ATOM 4690 C CA . VAL B 1 15 ? -13.469 30.094 -9.133 1 46.97 15 VAL B CA 1
ATOM 4691 C C . VAL B 1 15 ? -14.406 28.891 -9.289 1 46.97 15 VAL B C 1
ATOM 4693 O O . VAL B 1 15 ? -13.961 27.75 -9.328 1 46.97 15 VAL B O 1
ATOM 4696 N N . GLN B 1 16 ? -15.656 29.219 -9.352 1 51 16 GLN B N 1
ATOM 4697 C CA . GLN B 1 16 ? -16.641 28.141 -9.531 1 51 16 GLN B CA 1
ATOM 4698 C C . GLN B 1 16 ? -16.391 27.391 -10.828 1 51 16 GLN B C 1
ATOM 4700 O O . GLN B 1 16 ? -16.484 26.156 -10.859 1 51 16 GLN B O 1
ATOM 4705 N N . GLN B 1 17 ? -16.141 28.172 -11.75 1 51.72 17 GLN B N 1
ATOM 4706 C CA . GLN B 1 17 ? -15.883 27.547 -13.047 1 51.72 17 GLN B CA 1
ATOM 4707 C C . GLN B 1 17 ? -14.609 26.703 -13.008 1 51.72 17 GLN B C 1
ATOM 4709 O O . GLN B 1 17 ? -14.562 25.625 -13.602 1 51.72 17 GLN B O 1
ATOM 4714 N N . GLN B 1 18 ? -13.719 27.188 -12.312 1 49 18 GLN B N 1
ATOM 4715 C CA . GLN B 1 18 ? -12.445 26.484 -12.258 1 49 18 GLN B CA 1
ATOM 4716 C C . GLN B 1 18 ? -12.57 25.188 -11.445 1 49 18 GLN B C 1
ATOM 4718 O O . GLN B 1 18 ? -12 24.172 -11.805 1 49 18 GLN B O 1
ATOM 4723 N N . VAL B 1 19 ? -13.25 25.375 -10.367 1 50.25 19 VAL B N 1
ATOM 4724 C CA . VAL B 1 19 ? -13.531 24.172 -9.578 1 50.25 19 VAL B CA 1
ATOM 4725 C C . VAL B 1 19 ? -14.305 23.172 -10.422 1 50.25 19 VAL B C 1
ATOM 4727 O O . VAL B 1 19 ? -14.023 21.969 -10.383 1 50.25 19 VAL B O 1
ATOM 4730 N N . TYR B 1 20 ? -15.273 23.75 -11.055 1 49.91 20 TYR B N 1
ATOM 4731 C CA . TYR B 1 20 ? -16.094 22.891 -11.898 1 49.91 20 TYR B CA 1
ATOM 4732 C C . TYR B 1 20 ? -15.258 22.203 -12.969 1 49.91 20 TYR B C 1
ATOM 4734 O O . TYR B 1 20 ? -15.414 21 -13.211 1 49.91 20 TYR B O 1
ATOM 4742 N N . HIS B 1 21 ? -14.422 22.938 -13.57 1 48.28 21 HIS B N 1
ATOM 4743 C CA . HIS B 1 21 ? -13.594 22.375 -14.633 1 48.28 21 HIS B CA 1
ATOM 4744 C C . HIS B 1 21 ? -12.625 21.328 -14.078 1 48.28 21 HIS B C 1
ATOM 4746 O O . HIS B 1 21 ? -12.312 20.344 -14.75 1 48.28 21 HIS B O 1
ATOM 4752 N N . ALA B 1 22 ? -12.086 21.656 -12.992 1 46.22 22 ALA B N 1
ATOM 4753 C CA . ALA B 1 22 ? -11.141 20.719 -12.406 1 46.22 22 ALA B CA 1
ATOM 4754 C C . ALA B 1 22 ? -11.812 19.391 -12.062 1 46.22 22 ALA B C 1
ATOM 4756 O O . ALA B 1 22 ? -11.18 18.344 -12.125 1 46.22 22 ALA B O 1
ATOM 4757 N N . GLN B 1 23 ? -12.984 19.531 -11.68 1 48.78 23 GLN B N 1
ATOM 4758 C CA . GLN B 1 23 ? -13.734 18.359 -11.25 1 48.78 23 GLN B CA 1
ATOM 4759 C C . GLN B 1 23 ? -14.328 17.609 -12.445 1 48.78 23 GLN B C 1
ATOM 4761 O O . GLN B 1 23 ? -14.555 16.406 -12.383 1 48.78 23 GLN B O 1
ATOM 4766 N N . CYS B 1 24 ? -14.797 18.281 -13.484 1 43.12 24 CYS B N 1
ATOM 4767 C CA . CYS B 1 24 ? -15.57 17.688 -14.562 1 43.12 24 CYS B CA 1
ATOM 4768 C C . CYS B 1 24 ? -14.656 17.047 -15.594 1 43.12 24 CYS B C 1
ATOM 4770 O O . CYS B 1 24 ? -13.828 17.719 -16.203 1 43.12 24 CYS B O 1
ATOM 4772 N N . GLY B 1 25 ? -14.188 15.828 -15.352 1 45.34 25 GLY B N 1
ATOM 4773 C CA . GLY B 1 25 ? -13.586 15.055 -16.422 1 45.34 25 GLY B CA 1
ATOM 4774 C C . GLY B 1 25 ? -14.492 14.906 -17.641 1 45.34 25 GLY B C 1
ATOM 4775 O O . GLY B 1 25 ? -15.609 15.43 -17.656 1 45.34 25 GLY B O 1
ATOM 4776 N N . ASP B 1 26 ? -14.016 14.258 -18.766 1 44.69 26 ASP B N 1
ATOM 4777 C CA . ASP B 1 26 ? -14.719 13.984 -20.016 1 44.69 26 ASP B CA 1
ATOM 4778 C C . ASP B 1 26 ? -16.062 13.289 -19.766 1 44.69 26 ASP B C 1
ATOM 4780 O O . ASP B 1 26 ? -16.109 12.289 -19.047 1 44.69 26 ASP B O 1
ATOM 4784 N N . ASP B 1 27 ? -17.188 13.852 -20.188 1 49.06 27 ASP B N 1
ATOM 4785 C CA . ASP B 1 27 ? -18.594 13.523 -20.016 1 49.06 27 ASP B CA 1
ATOM 4786 C C . ASP B 1 27 ? -18.875 12.094 -20.469 1 49.06 27 ASP B C 1
ATOM 4788 O O . ASP B 1 27 ? -19.641 11.367 -19.797 1 49.06 27 ASP B O 1
ATOM 4792 N N . SER B 1 28 ? -18.422 11.68 -21.719 1 45.12 28 SER B N 1
ATOM 4793 C CA . SER B 1 28 ? -18.781 10.359 -22.234 1 45.12 28 SER B CA 1
ATOM 4794 C C . SER B 1 28 ? -18.203 9.258 -21.344 1 45.12 28 SER B C 1
ATOM 4796 O O . SER B 1 28 ? -18.891 8.273 -21.047 1 45.12 28 SER B O 1
ATOM 4798 N N . SER B 1 29 ? -16.984 9.344 -21.078 1 55.41 29 SER B N 1
ATOM 4799 C CA . SER B 1 29 ? -16.312 8.383 -20.203 1 55.41 29 SER B CA 1
ATOM 4800 C C . SER B 1 29 ? -16.969 8.344 -18.828 1 55.41 29 SER B C 1
ATOM 4802 O O . SER B 1 29 ? -17.016 7.285 -18.188 1 55.41 29 SER B O 1
ATOM 4804 N N . GLU B 1 30 ? -17.719 9.398 -18.703 1 66.38 30 GLU B N 1
ATOM 4805 C CA . GLU B 1 30 ? -18.422 9.492 -17.422 1 66.38 30 GLU B CA 1
ATOM 4806 C C . GLU B 1 30 ? -19.734 8.734 -17.438 1 66.38 30 GLU B C 1
ATOM 4808 O O . GLU B 1 30 ? -20.109 8.086 -16.453 1 66.38 30 GLU B O 1
ATOM 4813 N N . ARG B 1 31 ? -20.438 8.664 -18.781 1 66.62 31 ARG B N 1
ATOM 4814 C CA . ARG B 1 31 ? -21.703 7.957 -18.859 1 66.62 31 ARG B CA 1
ATOM 4815 C C . ARG B 1 31 ? -21.5 6.449 -18.75 1 66.62 31 ARG B C 1
ATOM 4817 O O . ARG B 1 31 ? -22.266 5.758 -18.078 1 66.62 31 ARG B O 1
ATOM 4824 N N . GLU B 1 32 ? -20.5 5.914 -19.516 1 68.88 32 GLU B N 1
ATOM 4825 C CA . GLU B 1 32 ? -20.203 4.488 -19.484 1 68.88 32 GLU B CA 1
ATOM 4826 C C . GLU B 1 32 ? -19.797 4.051 -18.078 1 68.88 32 GLU B C 1
ATOM 4828 O O . GLU B 1 32 ? -20.219 2.988 -17.609 1 68.88 32 GLU B O 1
ATOM 4833 N N . ALA B 1 33 ? -19.156 4.887 -17.531 1 75.69 33 ALA B N 1
ATOM 4834 C CA . ALA B 1 33 ? -18.734 4.59 -16.156 1 75.69 33 ALA B CA 1
ATOM 4835 C C . ALA B 1 33 ? -19.938 4.586 -15.211 1 75.69 33 ALA B C 1
ATOM 4837 O O . ALA B 1 33 ? -20 3.758 -14.297 1 75.69 33 ALA B O 1
ATOM 4838 N N . ASP B 1 34 ? -20.891 5.375 -15.531 1 82.5 34 ASP B N 1
ATOM 4839 C CA . ASP B 1 34 ? -22.078 5.453 -14.703 1 82.5 34 ASP B CA 1
ATOM 4840 C C . ASP B 1 34 ? -22.938 4.199 -14.852 1 82.5 34 ASP B C 1
ATOM 4842 O O . ASP B 1 34 ? -23.469 3.684 -13.875 1 82.5 34 ASP B O 1
ATOM 4846 N N . ASP B 1 35 ? -23.047 3.727 -16.125 1 85.38 35 ASP B N 1
ATOM 4847 C CA . ASP B 1 35 ? -23.844 2.529 -16.375 1 85.38 35 ASP B CA 1
ATOM 4848 C C . ASP B 1 35 ? -23.219 1.303 -15.719 1 85.38 35 ASP B C 1
ATOM 4850 O O . ASP B 1 35 ? -23.906 0.49 -15.109 1 85.38 35 ASP B O 1
ATOM 4854 N N . ALA B 1 36 ? -21.953 1.197 -15.875 1 87.06 36 ALA B N 1
ATOM 4855 C CA . ALA B 1 36 ? -21.25 0.077 -15.25 1 87.06 36 ALA B CA 1
ATOM 4856 C C . ALA B 1 36 ? -21.422 0.103 -13.734 1 87.06 36 ALA B C 1
ATOM 4858 O O . ALA B 1 36 ? -21.641 -0.935 -13.109 1 87.06 36 ALA B O 1
ATOM 4859 N N . ARG B 1 37 ? -21.344 1.242 -13.211 1 90.94 37 ARG B N 1
ATOM 4860 C CA . ARG B 1 37 ? -21.484 1.401 -11.766 1 90.94 37 ARG B CA 1
ATOM 4861 C C . ARG B 1 37 ? -22.891 1.017 -11.305 1 90.94 37 ARG B C 1
ATOM 4863 O O . ARG B 1 37 ? -23.047 0.29 -10.32 1 90.94 37 ARG B O 1
ATOM 4870 N N . ARG B 1 38 ? -23.875 1.479 -11.984 1 91.19 38 ARG B N 1
ATOM 4871 C CA . ARG B 1 38 ? -25.25 1.174 -11.625 1 91.19 38 ARG B CA 1
ATOM 4872 C C . ARG B 1 38 ? -25.5 -0.331 -11.633 1 91.19 38 ARG B C 1
ATOM 4874 O O . ARG B 1 38 ? -26.25 -0.847 -10.797 1 91.19 38 ARG B O 1
ATOM 4881 N N . LYS B 1 39 ? -24.859 -0.947 -12.539 1 92.31 39 LYS B N 1
ATOM 4882 C CA . LYS B 1 39 ? -25.031 -2.389 -12.68 1 92.31 39 LYS B CA 1
ATOM 4883 C C . LYS B 1 39 ? -24.344 -3.143 -11.539 1 92.31 39 LYS B C 1
ATOM 4885 O O . LYS B 1 39 ? -24.812 -4.211 -11.133 1 92.31 39 LYS B O 1
ATOM 4890 N N . VAL B 1 40 ? -23.297 -2.598 -10.977 1 95.38 40 VAL B N 1
ATOM 4891 C CA . VAL B 1 40 ? -22.453 -3.334 -10.047 1 95.38 40 VAL B CA 1
ATOM 4892 C C . VAL B 1 40 ? -22.828 -2.979 -8.609 1 95.38 40 VAL B C 1
ATOM 4894 O O . VAL B 1 40 ? -22.625 -3.77 -7.688 1 95.38 40 VAL B O 1
ATOM 4897 N N . VAL B 1 41 ? -23.422 -1.813 -8.344 1 94.12 41 VAL B N 1
ATOM 4898 C CA . VAL B 1 41 ? -23.719 -1.276 -7.016 1 94.12 41 VAL B CA 1
ATOM 4899 C C . VAL B 1 41 ? -24.547 -2.281 -6.227 1 94.12 41 VAL B C 1
ATOM 4901 O O . VAL B 1 41 ? -24.297 -2.518 -5.043 1 94.12 41 VAL B O 1
ATOM 4904 N N . PRO B 1 42 ? -25.531 -3.012 -6.867 1 94.44 42 PRO B N 1
ATOM 4905 C CA . PRO B 1 42 ? -26.359 -3.961 -6.109 1 94.44 42 PRO B CA 1
ATOM 4906 C C . PRO B 1 42 ? -25.547 -5.133 -5.559 1 94.44 42 PRO B C 1
ATOM 4908 O O . PRO B 1 42 ? -26 -5.824 -4.645 1 94.44 42 PRO B O 1
ATOM 4911 N N . LEU B 1 43 ? -24.375 -5.379 -6.133 1 95.88 43 LEU B N 1
ATOM 4912 C CA . LEU B 1 43 ? -23.547 -6.5 -5.711 1 95.88 43 LEU B CA 1
ATOM 4913 C C . LEU B 1 43 ? -23.141 -6.355 -4.246 1 95.88 43 LEU B C 1
ATOM 4915 O O . LEU B 1 43 ? -23.031 -7.352 -3.529 1 95.88 43 LEU B O 1
ATOM 4919 N N . LEU B 1 44 ? -22.953 -5.113 -3.807 1 94.75 44 LEU B N 1
ATOM 4920 C CA . LEU B 1 44 ? -22.484 -4.887 -2.441 1 94.75 44 LEU B CA 1
ATOM 4921 C C . LEU B 1 44 ? -23.469 -5.488 -1.434 1 94.75 44 LEU B C 1
ATOM 4923 O O . LEU B 1 44 ? -23.047 -6.078 -0.436 1 94.75 44 LEU B O 1
ATOM 4927 N N . ALA B 1 45 ? -24.734 -5.379 -1.689 1 93.19 45 ALA B N 1
ATOM 4928 C CA . ALA B 1 45 ? -25.766 -5.863 -0.77 1 93.19 45 ALA B CA 1
ATOM 4929 C C . ALA B 1 45 ? -25.781 -7.391 -0.724 1 93.19 45 ALA B C 1
ATOM 4931 O O . ALA B 1 45 ? -26.297 -7.984 0.228 1 93.19 45 ALA B O 1
ATOM 4932 N N . ARG B 1 46 ? -25.203 -8.008 -1.756 1 94.62 46 ARG B N 1
ATOM 4933 C CA . ARG B 1 46 ? -25.219 -9.461 -1.836 1 94.62 46 ARG B CA 1
ATOM 4934 C C . ARG B 1 46 ? -23.969 -10.055 -1.176 1 94.62 46 ARG B C 1
ATOM 4936 O O . ARG B 1 46 ? -23.922 -11.25 -0.88 1 94.62 46 ARG B O 1
ATOM 4943 N N . LEU B 1 47 ? -22.938 -9.242 -1 1 94.44 47 LEU B N 1
ATOM 4944 C CA . LEU B 1 47 ? -21.688 -9.742 -0.422 1 94.44 47 LEU B CA 1
ATOM 4945 C C . LEU B 1 47 ? -21.844 -10 1.072 1 94.44 47 LEU B C 1
ATOM 4947 O O . LEU B 1 47 ? -22.609 -9.297 1.751 1 94.44 47 LEU B O 1
ATOM 4951 N N . HIS B 1 48 ? -21.141 -10.992 1.568 1 91.44 48 HIS B N 1
ATOM 4952 C CA . HIS B 1 48 ? -21.156 -11.352 2.982 1 91.44 48 HIS B CA 1
ATOM 4953 C C . HIS B 1 48 ? -20.406 -10.328 3.824 1 91.44 48 HIS B C 1
ATOM 4955 O O . HIS B 1 48 ? -21 -9.625 4.645 1 91.44 48 HIS B O 1
ATOM 4961 N N . ARG B 1 49 ? -19.125 -10.148 3.596 1 91.56 49 ARG B N 1
ATOM 4962 C CA . ARG B 1 49 ? -18.281 -9.219 4.34 1 91.56 49 ARG B CA 1
ATOM 4963 C C . ARG B 1 49 ? -17.422 -8.383 3.396 1 91.56 49 ARG B C 1
ATOM 4965 O O . ARG B 1 49 ? -16.703 -7.48 3.838 1 91.56 49 ARG B O 1
ATOM 4972 N N . GLY B 1 50 ? -17.547 -8.656 2.139 1 93.31 50 GLY B N 1
ATOM 4973 C CA . GLY B 1 50 ? -16.656 -8.062 1.145 1 93.31 50 GLY B CA 1
ATOM 4974 C C . GLY B 1 50 ? -17.016 -6.621 0.822 1 93.31 50 GLY B C 1
ATOM 4975 O O . GLY B 1 50 ? -17.969 -6.07 1.382 1 93.31 50 GLY B O 1
ATOM 4976 N N . SER B 1 51 ? -16.203 -5.965 0.047 1 94.69 51 SER B N 1
ATOM 4977 C CA . SER B 1 51 ? -16.359 -4.582 -0.393 1 94.69 51 SER B CA 1
ATOM 4978 C C . SER B 1 51 ? -16.312 -4.477 -1.914 1 94.69 51 SER B C 1
ATOM 4980 O O . SER B 1 51 ? -15.82 -5.383 -2.59 1 94.69 51 SER B O 1
ATOM 4982 N N . VAL B 1 52 ? -16.906 -3.426 -2.457 1 95.38 52 VAL B N 1
ATOM 4983 C CA . VAL B 1 52 ? -16.844 -3.113 -3.881 1 95.38 52 VAL B CA 1
ATOM 4984 C C . VAL B 1 52 ? -16.141 -1.776 -4.09 1 95.38 52 VAL B C 1
ATOM 4986 O O . VAL B 1 52 ? -16.516 -0.768 -3.488 1 95.38 52 VAL B O 1
ATOM 4989 N N . LEU B 1 53 ? -15.156 -1.838 -4.875 1 94.31 53 LEU B N 1
ATOM 4990 C CA . LEU B 1 53 ? -14.367 -0.649 -5.184 1 94.31 53 LEU B CA 1
ATOM 4991 C C . LEU B 1 53 ? -14.562 -0.226 -6.633 1 94.31 53 LEU B C 1
ATOM 4993 O O . LEU B 1 53 ? -14.625 -1.072 -7.527 1 94.31 53 LEU B O 1
ATOM 4997 N N . PHE B 1 54 ? -14.641 1.051 -6.812 1 93.56 54 PHE B N 1
ATOM 4998 C CA . PHE B 1 54 ? -14.773 1.615 -8.148 1 93.56 54 PHE B CA 1
ATOM 4999 C C . PHE B 1 54 ? -13.531 2.402 -8.539 1 93.56 54 PHE B C 1
ATOM 5001 O O . PHE B 1 54 ? -12.688 2.705 -7.684 1 93.56 54 PHE B O 1
ATOM 5008 N N . PRO B 1 55 ? -13.375 2.672 -9.859 1 89.5 55 PRO B N 1
ATOM 5009 C CA . PRO B 1 55 ? -12.18 3.367 -10.336 1 89.5 55 PRO B CA 1
ATOM 5010 C C . PRO B 1 55 ? -11.938 4.691 -9.617 1 89.5 55 PRO B C 1
ATOM 5012 O O . PRO B 1 55 ? -12.883 5.352 -9.195 1 89.5 55 PRO B O 1
ATOM 5015 N N . LYS B 1 56 ? -10.648 5.043 -9.414 1 82.94 56 LYS B N 1
ATOM 5016 C CA . LYS B 1 56 ? -10.141 6.297 -8.875 1 82.94 56 LYS B CA 1
ATOM 5017 C C . LYS B 1 56 ? -10.164 6.289 -7.348 1 82.94 56 LYS B C 1
ATOM 5019 O O . LYS B 1 56 ? -10.008 7.332 -6.711 1 82.94 56 LYS B O 1
ATOM 5024 N N . SER B 1 57 ? -10.492 5.176 -6.766 1 84.56 57 SER B N 1
ATOM 5025 C CA . SER B 1 57 ? -10.266 5.02 -5.332 1 84.56 57 SER B CA 1
ATOM 5026 C C . SER B 1 57 ? -8.898 4.406 -5.047 1 84.56 57 SER B C 1
ATOM 5028 O O . SER B 1 57 ? -8.336 3.711 -5.898 1 84.56 57 SER B O 1
ATOM 5030 N N . GLN B 1 58 ? -8.352 4.719 -3.92 1 77.56 58 GLN B N 1
ATOM 5031 C CA . GLN B 1 58 ? -7.027 4.211 -3.572 1 77.56 58 GLN B CA 1
ATOM 5032 C C . GLN B 1 58 ? -7.023 2.686 -3.514 1 77.56 58 GLN B C 1
ATOM 5034 O O . GLN B 1 58 ? -6.094 2.041 -4.012 1 77.56 58 GLN B O 1
ATOM 5039 N N . GLY B 1 59 ? -8.039 2.17 -2.855 1 82.94 59 GLY B N 1
ATOM 5040 C CA . GLY B 1 59 ? -8.125 0.719 -2.795 1 82.94 59 GLY B CA 1
ATOM 5041 C C . GLY B 1 59 ? -8.211 0.07 -4.164 1 82.94 59 GLY B C 1
ATOM 5042 O O . GLY B 1 59 ? -7.633 -0.999 -4.387 1 82.94 59 GLY B O 1
ATOM 5043 N N . TYR B 1 60 ? -8.891 0.721 -5.102 1 90.38 60 TYR B N 1
ATOM 5044 C CA . TYR B 1 60 ? -9 0.244 -6.477 1 90.38 60 TYR B CA 1
ATOM 5045 C C . TYR B 1 60 ? -7.641 0.223 -7.16 1 90.38 60 TYR B C 1
ATOM 5047 O O . TYR B 1 60 ? -7.258 -0.783 -7.762 1 90.38 60 TYR B O 1
ATOM 5055 N N . ILE B 1 61 ? -6.969 1.309 -6.996 1 83.88 61 ILE B N 1
ATOM 5056 C CA . ILE B 1 61 ? -5.672 1.454 -7.648 1 83.88 61 ILE B CA 1
ATOM 5057 C C . ILE B 1 61 ? -4.719 0.372 -7.148 1 83.88 61 ILE B C 1
ATOM 5059 O O . ILE B 1 61 ? -4.035 -0.276 -7.941 1 83.88 61 ILE B O 1
ATOM 5063 N N . TYR B 1 62 ? -4.805 0.148 -5.953 1 79.62 62 TYR B N 1
ATOM 5064 C CA . TYR B 1 62 ? -3.965 -0.881 -5.352 1 79.62 62 TYR B CA 1
ATOM 5065 C C . TYR B 1 62 ? -4.324 -2.262 -5.883 1 79.62 62 TYR B C 1
ATOM 5067 O O . TYR B 1 62 ? -3.443 -3.076 -6.164 1 79.62 62 TYR B O 1
ATOM 5075 N N . SER B 1 63 ? -5.535 -2.479 -6.039 1 87.94 63 SER B N 1
ATOM 5076 C CA . SER B 1 63 ? -6.02 -3.811 -6.391 1 87.94 63 SER B CA 1
ATOM 5077 C C . SER B 1 63 ? -5.746 -4.125 -7.855 1 87.94 63 SER B C 1
ATOM 5079 O O . SER B 1 63 ? -5.547 -5.289 -8.219 1 87.94 63 SER B O 1
ATOM 5081 N N . VAL B 1 64 ? -5.715 -3.1 -8.719 1 89.75 64 VAL B N 1
ATOM 5082 C CA . VAL B 1 64 ? -5.59 -3.383 -10.141 1 89.75 64 VAL B CA 1
ATOM 5083 C C . VAL B 1 64 ? -4.133 -3.248 -10.57 1 89.75 64 VAL B C 1
ATOM 5085 O O . VAL B 1 64 ? -3.799 -3.484 -11.734 1 89.75 64 VAL B O 1
ATOM 5088 N N . SER B 1 65 ? -3.262 -2.898 -9.625 1 83.38 65 SER B N 1
ATOM 5089 C CA . SER B 1 65 ? -1.845 -2.75 -9.945 1 83.38 65 SER B CA 1
ATOM 5090 C C . SER B 1 65 ? -1.141 -4.102 -9.977 1 83.38 65 SER B C 1
ATOM 5092 O O . SER B 1 65 ? -1.228 -4.875 -9.016 1 83.38 65 SER B O 1
ATOM 5094 N N . VAL B 1 66 ? -0.502 -4.391 -11.141 1 84.81 66 VAL B N 1
ATOM 5095 C CA . VAL B 1 66 ? 0.307 -5.598 -11.266 1 84.81 66 VAL B CA 1
ATOM 5096 C C . VAL B 1 66 ? 1.743 -5.223 -11.625 1 84.81 66 VAL B C 1
ATOM 5098 O O . VAL B 1 66 ? 2.018 -4.082 -12 1 84.81 66 VAL B O 1
ATOM 5101 N N . GLY B 1 67 ? 2.709 -6.098 -11.492 1 77.56 67 GLY B N 1
ATOM 5102 C CA . GLY B 1 67 ? 4.129 -5.836 -11.656 1 77.56 67 GLY B CA 1
ATOM 5103 C C . GLY B 1 67 ? 4.551 -5.762 -13.109 1 77.56 67 GLY B C 1
ATOM 5104 O O . GLY B 1 67 ? 5.742 -5.859 -13.422 1 77.56 67 GLY B O 1
ATOM 5105 N N . ASN B 1 68 ? 3.721 -5.691 -14.055 1 85.88 68 ASN B N 1
ATOM 5106 C CA . ASN B 1 68 ? 3.998 -5.59 -15.484 1 85.88 68 ASN B CA 1
ATOM 5107 C C . ASN B 1 68 ? 3.295 -4.387 -16.109 1 85.88 68 ASN B C 1
ATOM 5109 O O . ASN B 1 68 ? 2.078 -4.406 -16.312 1 85.88 68 ASN B O 1
ATOM 5113 N N . LEU B 1 69 ? 4.07 -3.357 -16.469 1 83.31 69 LEU B N 1
ATOM 5114 C CA . LEU B 1 69 ? 3.535 -2.08 -16.938 1 83.31 69 LEU B CA 1
ATOM 5115 C C . LEU B 1 69 ? 2.801 -2.244 -18.25 1 83.31 69 LEU B C 1
ATOM 5117 O O . LEU B 1 69 ? 2.059 -1.354 -18.672 1 83.31 69 LEU B O 1
ATOM 5121 N N . ARG B 1 70 ? 2.977 -3.361 -18.891 1 85.19 70 ARG B N 1
ATOM 5122 C CA . ARG B 1 70 ? 2.264 -3.615 -20.141 1 85.19 70 ARG B CA 1
ATOM 5123 C C . ARG B 1 70 ? 0.754 -3.59 -19.922 1 85.19 70 ARG B C 1
ATOM 5125 O O . ARG B 1 70 ? -0.006 -3.289 -20.844 1 85.19 70 ARG B O 1
ATOM 5132 N N . TYR B 1 71 ? 0.414 -3.859 -18.703 1 85.56 71 TYR B N 1
ATOM 5133 C CA . TYR B 1 71 ? -1.007 -4.051 -18.438 1 85.56 71 TYR B CA 1
ATOM 5134 C C . TYR B 1 71 ? -1.529 -2.988 -17.469 1 85.56 71 TYR B C 1
ATOM 5136 O O . TYR B 1 71 ? -2.605 -3.145 -16.891 1 85.56 71 TYR B O 1
ATOM 5144 N N . ARG B 1 72 ? -0.806 -1.88 -17.312 1 76.69 72 ARG B N 1
ATOM 5145 C CA . ARG B 1 72 ? -1.114 -0.8 -16.391 1 76.69 72 ARG B CA 1
ATOM 5146 C C . ARG B 1 72 ? -2.396 -0.077 -16.797 1 76.69 72 ARG B C 1
ATOM 5148 O O . ARG B 1 72 ? -3.008 0.614 -15.969 1 76.69 72 ARG B O 1
ATOM 5155 N N . LEU B 1 73 ? -2.879 -0.309 -18.078 1 75.06 73 LEU B N 1
ATOM 5156 C CA . LEU B 1 73 ? -4.008 0.468 -18.578 1 75.06 73 LEU B CA 1
ATOM 5157 C C . LEU B 1 73 ? -5.305 -0.331 -18.469 1 75.06 73 LEU B C 1
ATOM 5159 O O . LEU B 1 73 ? -6.363 0.14 -18.891 1 75.06 73 LEU B O 1
ATOM 5163 N N . LYS B 1 74 ? -5.211 -1.521 -17.906 1 86.94 74 LYS B N 1
ATOM 5164 C CA . LYS B 1 74 ? -6.441 -2.268 -17.656 1 86.94 74 LYS B CA 1
ATOM 5165 C C . LYS B 1 74 ? -7.32 -1.555 -16.625 1 86.94 74 LYS B C 1
ATOM 5167 O O . LYS B 1 74 ? -6.828 -1.071 -15.609 1 86.94 74 LYS B O 1
ATOM 5172 N N . ILE B 1 75 ? -8.641 -1.46 -17 1 89.25 75 ILE B N 1
ATOM 5173 C CA . ILE B 1 75 ? -9.555 -0.714 -16.141 1 89.25 75 ILE B CA 1
ATOM 5174 C C . ILE B 1 75 ? -10.82 -1.528 -15.906 1 89.25 75 ILE B C 1
ATOM 5176 O O . ILE B 1 75 ? -11.859 -1.266 -16.516 1 89.25 75 ILE B O 1
ATOM 5180 N N . PRO B 1 76 ? -10.797 -2.467 -15.016 1 94.06 76 PRO B N 1
ATOM 5181 C CA . PRO B 1 76 ? -12.055 -3.113 -14.625 1 94.06 76 PRO B CA 1
ATOM 5182 C C . PRO B 1 76 ? -13.109 -2.115 -14.164 1 94.06 76 PRO B C 1
ATOM 5184 O O . PRO B 1 76 ? -12.773 -1.026 -13.688 1 94.06 76 PRO B O 1
ATOM 5187 N N . ALA B 1 77 ? -14.367 -2.508 -14.367 1 94.12 77 ALA B N 1
ATOM 5188 C CA . ALA B 1 77 ? -15.469 -1.655 -13.922 1 94.12 77 ALA B CA 1
ATOM 5189 C C . ALA B 1 77 ? -15.484 -1.535 -12.398 1 94.12 77 ALA B C 1
ATOM 5191 O O . ALA B 1 77 ? -15.875 -0.496 -11.859 1 94.12 77 ALA B O 1
ATOM 5192 N N . ALA B 1 78 ? -15.148 -2.615 -11.75 1 96.31 78 ALA B N 1
ATOM 5193 C CA . ALA B 1 78 ? -15.109 -2.635 -10.289 1 96.31 78 ALA B CA 1
ATOM 5194 C C . ALA B 1 78 ? -14.195 -3.742 -9.781 1 96.31 78 ALA B C 1
ATOM 5196 O O . ALA B 1 78 ? -13.852 -4.664 -10.531 1 96.31 78 ALA B O 1
ATOM 5197 N N . VAL B 1 79 ? -13.727 -3.578 -8.586 1 96.31 79 VAL B N 1
ATOM 5198 C CA . VAL B 1 79 ? -12.992 -4.609 -7.859 1 96.31 79 VAL B CA 1
ATOM 5199 C C . VAL B 1 79 ? -13.789 -5.059 -6.641 1 96.31 79 VAL B C 1
ATOM 5201 O O . VAL B 1 79 ? -14.359 -4.23 -5.918 1 96.31 79 VAL B O 1
ATOM 5204 N N . VAL B 1 80 ? -13.945 -6.316 -6.449 1 97 80 VAL B N 1
ATOM 5205 C CA . VAL B 1 80 ? -14.555 -6.887 -5.254 1 97 80 VAL B CA 1
ATOM 5206 C C . VAL B 1 80 ? -13.469 -7.449 -4.34 1 97 80 VAL B C 1
ATOM 5208 O O . VAL B 1 80 ? -12.664 -8.281 -4.762 1 97 80 VAL B O 1
ATOM 5211 N N . HIS B 1 81 ? -13.367 -6.938 -3.15 1 95.25 81 HIS B N 1
ATOM 5212 C CA . HIS B 1 81 ? -12.562 -7.574 -2.117 1 95.25 81 HIS B CA 1
ATOM 5213 C C . HIS B 1 81 ? -13.352 -8.664 -1.394 1 95.25 81 HIS B C 1
ATOM 5215 O O . HIS B 1 81 ? -14.289 -8.359 -0.652 1 95.25 81 HIS B O 1
ATOM 5221 N N . ALA B 1 82 ? -12.992 -9.875 -1.599 1 95.19 82 ALA B N 1
ATOM 5222 C CA . ALA B 1 82 ? -13.625 -10.977 -0.888 1 95.19 82 ALA B CA 1
ATOM 5223 C C . ALA B 1 82 ? -12.922 -11.258 0.438 1 95.19 82 ALA B C 1
ATOM 5225 O O . ALA B 1 82 ? -11.688 -11.312 0.496 1 95.19 82 ALA B O 1
ATOM 5226 N N . VAL B 1 83 ? -13.75 -11.414 1.444 1 90.5 83 VAL B N 1
ATOM 5227 C CA . VAL B 1 83 ? -13.219 -11.664 2.779 1 90.5 83 VAL B CA 1
ATOM 5228 C C . VAL B 1 83 ? -13.562 -13.094 3.207 1 90.5 83 VAL B C 1
ATOM 5230 O O . VAL B 1 83 ? -12.82 -13.711 3.971 1 90.5 83 VAL B O 1
ATOM 5233 N N . THR B 1 84 ? -14.703 -13.555 2.695 1 90.75 84 THR B N 1
ATOM 5234 C CA . THR B 1 84 ? -15.156 -14.906 3.002 1 90.75 84 THR B CA 1
ATOM 5235 C C . THR B 1 84 ? -15.477 -15.672 1.721 1 90.75 84 THR B C 1
ATOM 5237 O O . THR B 1 84 ? -15.586 -15.078 0.646 1 90.75 84 THR B O 1
ATOM 5240 N N . VAL B 1 85 ? -15.617 -16.969 1.915 1 93.5 85 VAL B N 1
ATOM 5241 C CA . VAL B 1 85 ? -15.977 -17.812 0.782 1 93.5 85 VAL B CA 1
ATOM 5242 C C . VAL B 1 85 ? -17.344 -17.406 0.254 1 93.5 85 VAL B C 1
ATOM 5244 O O . VAL B 1 85 ? -17.594 -17.469 -0.953 1 93.5 85 VAL B O 1
ATOM 5247 N N . TRP B 1 86 ? -18.188 -16.938 1.091 1 93.94 86 TRP B N 1
ATOM 5248 C CA . TRP B 1 86 ? -19.531 -16.531 0.691 1 93.94 86 TRP B CA 1
ATOM 5249 C C . TRP B 1 86 ? -19.5 -15.273 -0.176 1 93.94 86 TRP B C 1
ATOM 5251 O O . TRP B 1 86 ? -20.344 -15.086 -1.045 1 93.94 86 TRP B O 1
ATOM 5261 N N . ASP B 1 87 ? -18.5 -14.383 0.084 1 95.31 87 ASP B N 1
ATOM 5262 C CA . ASP B 1 87 ? -18.297 -13.258 -0.823 1 95.31 87 ASP B CA 1
ATOM 5263 C C . ASP B 1 87 ? -18 -13.734 -2.238 1 95.31 87 ASP B C 1
ATOM 5265 O O . ASP B 1 87 ? -18.469 -13.148 -3.215 1 95.31 87 ASP B O 1
ATOM 5269 N N . VAL B 1 88 ? -17.188 -14.844 -2.334 1 97.5 88 VAL B N 1
ATOM 5270 C CA . VAL B 1 88 ? -16.828 -15.414 -3.627 1 97.5 88 VAL B CA 1
ATOM 5271 C C . VAL B 1 88 ? -18.078 -15.977 -4.305 1 97.5 88 VAL B C 1
ATOM 5273 O O . VAL B 1 88 ? -18.328 -15.719 -5.484 1 97.5 88 VAL B O 1
ATOM 5276 N N . VAL B 1 89 ? -18.859 -16.703 -3.566 1 97.5 89 VAL B N 1
ATOM 5277 C CA . VAL B 1 89 ? -20.094 -17.281 -4.082 1 97.5 89 VAL B CA 1
ATOM 5278 C C . VAL B 1 89 ? -21 -16.188 -4.605 1 97.5 89 VAL B C 1
ATOM 5280 O O . VAL B 1 89 ? -21.516 -16.266 -5.73 1 97.5 89 VAL B O 1
ATOM 5283 N N . ALA B 1 90 ? -21.172 -15.133 -3.816 1 97.31 90 ALA B N 1
ATOM 5284 C CA . ALA B 1 90 ? -22.047 -14.023 -4.188 1 97.31 90 ALA B CA 1
ATOM 5285 C C . ALA B 1 90 ? -21.562 -13.344 -5.461 1 97.31 90 ALA B C 1
ATOM 5287 O O . ALA B 1 90 ? -22.344 -13.016 -6.344 1 97.31 90 ALA B O 1
ATOM 5288 N N . ALA B 1 91 ? -20.297 -13.125 -5.531 1 98.12 91 ALA B N 1
ATOM 5289 C CA . ALA B 1 91 ? -19.719 -12.453 -6.695 1 98.12 91 ALA B CA 1
ATOM 5290 C C . ALA B 1 91 ? -19.906 -13.289 -7.957 1 98.12 91 ALA B C 1
ATOM 5292 O O . ALA B 1 91 ? -20.312 -12.773 -9 1 98.12 91 ALA B O 1
ATOM 5293 N N . VAL B 1 92 ? -19.609 -14.586 -7.867 1 98.38 92 VAL B N 1
ATOM 5294 C CA . VAL B 1 92 ? -19.75 -15.469 -9.016 1 98.38 92 VAL B CA 1
ATOM 5295 C C . VAL B 1 92 ? -21.203 -15.516 -9.469 1 98.38 92 VAL B C 1
ATOM 5297 O O . VAL B 1 92 ? -21.5 -15.352 -10.648 1 98.38 92 VAL B O 1
ATOM 5300 N N . ARG B 1 93 ? -22.141 -15.703 -8.539 1 97.75 93 ARG B N 1
ATOM 5301 C CA . ARG B 1 93 ? -23.562 -15.766 -8.867 1 97.75 93 ARG B CA 1
ATOM 5302 C C . ARG B 1 93 ? -24.031 -14.477 -9.531 1 97.75 93 ARG B C 1
ATOM 5304 O O . ARG B 1 93 ? -24.734 -14.508 -10.547 1 97.75 93 ARG B O 1
ATOM 5311 N N . PHE B 1 94 ? -23.656 -13.391 -8.977 1 97.56 94 PHE B N 1
ATOM 5312 C CA . PHE B 1 94 ? -24.062 -12.086 -9.492 1 97.56 94 PHE B CA 1
ATOM 5313 C C . PHE B 1 94 ? -23.547 -11.883 -10.906 1 97.56 94 PHE B C 1
ATOM 5315 O O . PHE B 1 94 ? -24.297 -11.492 -11.805 1 97.56 94 PHE B O 1
ATOM 5322 N N . CYS B 1 95 ? -22.219 -12.109 -11.086 1 97.75 95 CYS B N 1
ATOM 5323 C CA . CYS B 1 95 ? -21.609 -11.898 -12.398 1 97.75 95 CYS B CA 1
ATOM 5324 C C . CYS B 1 95 ? -22.203 -12.844 -13.438 1 97.75 95 CYS B C 1
ATOM 5326 O O . CYS B 1 95 ? -22.422 -12.453 -14.586 1 97.75 95 CYS B O 1
ATOM 5328 N N . SER B 1 96 ? -22.406 -14.102 -13.016 1 96.31 96 SER B N 1
ATOM 5329 C CA . SER B 1 96 ? -23.016 -15.062 -13.93 1 96.31 96 SER B CA 1
ATOM 5330 C C . SER B 1 96 ? -24.422 -14.633 -14.328 1 96.31 96 SER B C 1
ATOM 5332 O O . SER B 1 96 ? -24.781 -14.672 -15.508 1 96.31 96 SER B O 1
ATOM 5334 N N . GLN B 1 97 ? -25.188 -14.148 -13.383 1 94.75 97 GLN B N 1
ATOM 5335 C CA . GLN B 1 97 ? -26.578 -13.727 -13.617 1 94.75 97 GLN B CA 1
ATOM 5336 C C . GLN B 1 97 ? -26.625 -12.469 -14.477 1 94.75 97 GLN B C 1
ATOM 5338 O O . GLN B 1 97 ? -27.469 -12.352 -15.375 1 94.75 97 GLN B O 1
ATOM 5343 N N . GLU B 1 98 ? -25.734 -11.555 -14.18 1 94.31 98 GLU B N 1
ATOM 5344 C CA . GLU B 1 98 ? -25.734 -10.258 -14.852 1 94.31 98 GLU B CA 1
ATOM 5345 C C . GLU B 1 98 ? -24.875 -10.281 -16.109 1 94.31 98 GLU B C 1
ATOM 5347 O O . GLU B 1 98 ? -24.734 -9.266 -16.797 1 94.31 98 GLU B O 1
ATOM 5352 N N . LYS B 1 99 ? -24.25 -11.438 -16.422 1 93.62 99 LYS B N 1
ATOM 5353 C CA . LYS B 1 99 ? -23.406 -11.633 -17.594 1 93.62 99 LYS B CA 1
ATOM 5354 C C . LYS B 1 99 ? -22.25 -10.633 -17.609 1 93.62 99 LYS B C 1
ATOM 5356 O O . LYS B 1 99 ? -22 -9.977 -18.625 1 93.62 99 LYS B O 1
ATOM 5361 N N . LEU B 1 100 ? -21.672 -10.469 -16.453 1 95.19 100 LEU B N 1
ATOM 5362 C CA . LEU B 1 100 ? -20.469 -9.648 -16.328 1 95.19 100 LEU B CA 1
ATOM 5363 C C . LEU B 1 100 ? -19.203 -10.508 -16.359 1 95.19 100 LEU B C 1
ATOM 5365 O O . LEU B 1 100 ? -19.188 -11.609 -15.812 1 95.19 100 LEU B O 1
ATOM 5369 N N . LYS B 1 101 ? -18.172 -9.992 -17 1 95.81 101 LYS B N 1
ATOM 5370 C CA . LYS B 1 101 ? -16.875 -10.664 -16.969 1 95.81 101 LYS B CA 1
ATOM 5371 C C . LYS B 1 101 ? -16.297 -10.688 -15.562 1 95.81 101 LYS B C 1
ATOM 5373 O O . LYS B 1 101 ? -16.422 -9.711 -14.82 1 95.81 101 LYS B O 1
ATOM 5378 N N . LEU B 1 102 ? -15.734 -11.789 -15.203 1 97.75 102 LEU B N 1
ATOM 5379 C CA . LEU B 1 102 ? -15.133 -11.953 -13.883 1 97.75 102 LEU B CA 1
ATOM 5380 C C . LEU B 1 102 ? -13.734 -12.555 -13.992 1 97.75 102 LEU B C 1
ATOM 5382 O O . LEU B 1 102 ? -13.555 -13.602 -14.617 1 97.75 102 LEU B O 1
ATOM 5386 N N . ASN B 1 103 ? -12.758 -11.891 -13.484 1 97.06 103 ASN B N 1
ATOM 5387 C CA . ASN B 1 103 ? -11.414 -12.43 -13.336 1 97.06 103 ASN B CA 1
ATOM 5388 C C . ASN B 1 103 ? -10.977 -12.453 -11.875 1 97.06 103 ASN B C 1
ATOM 5390 O O . ASN B 1 103 ? -11.445 -11.641 -11.07 1 97.06 103 ASN B O 1
ATOM 5394 N N . ILE B 1 104 ? -10.148 -13.359 -11.547 1 97.31 104 ILE B N 1
ATOM 5395 C CA . ILE B 1 104 ? -9.758 -13.609 -10.164 1 97.31 104 ILE B CA 1
ATOM 5396 C C . ILE B 1 104 ? -8.32 -13.141 -9.945 1 97.31 104 ILE B C 1
ATOM 5398 O O . ILE B 1 104 ? -7.422 -13.492 -10.703 1 97.31 104 ILE B O 1
ATOM 5402 N N . ARG B 1 105 ? -8.188 -12.352 -8.93 1 94.62 105 ARG B N 1
ATOM 5403 C CA . ARG B 1 105 ? -6.863 -11.828 -8.609 1 94.62 105 ARG B CA 1
ATOM 5404 C C . ARG B 1 105 ? -6.387 -12.32 -7.25 1 94.62 105 ARG B C 1
ATOM 5406 O O . ARG B 1 105 ? -7.152 -12.328 -6.285 1 94.62 105 ARG B O 1
ATOM 5413 N N . ARG B 1 106 ? -5.18 -12.672 -7.219 1 92.75 106 ARG B N 1
ATOM 5414 C CA . ARG B 1 106 ? -4.473 -12.984 -5.98 1 92.75 106 ARG B CA 1
ATOM 5415 C C . ARG B 1 106 ? -3.148 -12.234 -5.906 1 92.75 106 ARG B C 1
ATOM 5417 O O . ARG B 1 106 ? -3.127 -11 -5.918 1 92.75 106 ARG B O 1
ATOM 5424 N N . GLY B 1 107 ? -2.057 -12.875 -6.164 1 87.75 107 GLY B N 1
ATOM 5425 C CA . GLY B 1 107 ? -0.764 -12.219 -6.062 1 87.75 107 GLY B CA 1
ATOM 5426 C C . GLY B 1 107 ? -0.446 -11.344 -7.258 1 87.75 107 GLY B C 1
ATOM 5427 O O . GLY B 1 107 ? 0.437 -10.484 -7.184 1 87.75 107 GLY B O 1
ATOM 5428 N N . GLY B 1 108 ? -1.157 -11.555 -8.312 1 88.94 108 GLY B N 1
ATOM 5429 C CA . GLY B 1 108 ? -0.973 -10.711 -9.484 1 88.94 108 GLY B CA 1
ATOM 5430 C C . GLY B 1 108 ? 0.299 -11.016 -10.25 1 88.94 108 GLY B C 1
ATOM 5431 O O . GLY B 1 108 ? 0.867 -10.141 -10.898 1 88.94 108 GLY B O 1
ATOM 5432 N N . HIS B 1 109 ? 0.74 -12.227 -10.273 1 88.69 109 HIS B N 1
ATOM 5433 C CA . HIS B 1 109 ? 2.029 -12.586 -10.852 1 88.69 109 HIS B CA 1
ATOM 5434 C C . HIS B 1 109 ? 1.858 -13.148 -12.266 1 88.69 109 HIS B C 1
ATOM 5436 O O . HIS B 1 109 ? 2.84 -13.516 -12.914 1 88.69 109 HIS B O 1
ATOM 5442 N N . SER B 1 110 ? 0.642 -13.211 -12.758 1 90.44 110 SER B N 1
ATOM 5443 C CA . SER B 1 110 ? 0.49 -13.68 -14.133 1 90.44 110 SER B CA 1
ATOM 5444 C C . SER B 1 110 ? 1.303 -12.828 -15.102 1 90.44 110 SER B C 1
ATOM 5446 O O . SER B 1 110 ? 1.209 -11.594 -15.078 1 90.44 110 SER B O 1
ATOM 5448 N N . ASN B 1 111 ? 2.061 -13.508 -15.945 1 91.06 111 ASN B N 1
ATOM 5449 C CA . ASN B 1 111 ? 2.883 -12.789 -16.906 1 91.06 111 ASN B CA 1
ATOM 5450 C C . ASN B 1 111 ? 2.027 -11.984 -17.891 1 91.06 111 ASN B C 1
ATOM 5452 O O . ASN B 1 111 ? 2.518 -11.055 -18.531 1 91.06 111 ASN B O 1
ATOM 5456 N N . ALA B 1 112 ? 0.785 -12.352 -18 1 92.06 112 ALA B N 1
ATOM 5457 C CA . ALA B 1 112 ? -0.096 -11.68 -18.953 1 92.06 112 ALA B CA 1
ATOM 5458 C C . ALA B 1 112 ? -1.225 -10.945 -18.234 1 92.06 112 ALA B C 1
ATOM 5460 O O . ALA B 1 112 ? -2.184 -10.5 -18.859 1 92.06 112 ALA B O 1
ATOM 5461 N N . ALA B 1 113 ? -1.179 -10.883 -16.938 1 91.69 113 ALA B N 1
ATOM 5462 C CA . ALA B 1 113 ? -2.158 -10.195 -16.109 1 91.69 113 ALA B CA 1
ATOM 5463 C C . ALA B 1 113 ? -3.576 -10.648 -16.438 1 91.69 113 ALA B C 1
ATOM 5465 O O . ALA B 1 113 ? -4.488 -9.82 -16.547 1 91.69 113 ALA B O 1
ATOM 5466 N N . HIS B 1 114 ? -3.736 -11.898 -16.625 1 93.38 114 HIS B N 1
ATOM 5467 C CA . HIS B 1 114 ? -5.059 -12.438 -16.922 1 93.38 114 HIS B CA 1
ATOM 5468 C C . HIS B 1 114 ? -5.992 -12.297 -15.727 1 93.38 114 HIS B C 1
ATOM 5470 O O . HIS B 1 114 ? -7.199 -12.508 -15.844 1 93.38 114 HIS B O 1
ATOM 5476 N N . CYS B 1 115 ? -5.414 -11.867 -14.641 1 94.38 115 CYS B N 1
ATOM 5477 C CA . CYS B 1 115 ? -6.23 -11.617 -13.461 1 94.38 115 CYS B CA 1
ATOM 5478 C C . CYS B 1 115 ? -7.004 -10.312 -13.594 1 94.38 115 CYS B C 1
ATOM 5480 O O . CYS B 1 115 ? -7.895 -10.031 -12.789 1 94.38 115 CYS B O 1
ATOM 5482 N N . LEU B 1 116 ? -6.656 -9.523 -14.516 1 94.12 116 LEU B N 1
ATOM 5483 C CA . LEU B 1 116 ? -7.332 -8.25 -14.75 1 94.12 116 LEU B CA 1
ATOM 5484 C C . LEU B 1 116 ? -8.195 -8.32 -16 1 94.12 116 LEU B C 1
ATOM 5486 O O . LEU B 1 116 ? -8.117 -9.289 -16.766 1 94.12 116 LEU B O 1
ATOM 5490 N N . ASN B 1 117 ? -9.102 -7.426 -16.172 1 94.06 117 ASN B N 1
ATOM 5491 C CA . ASN B 1 117 ? -9.922 -7.258 -17.375 1 94.06 117 ASN B CA 1
ATOM 5492 C C . ASN B 1 117 ? -10.281 -5.793 -17.609 1 94.06 117 ASN B C 1
ATOM 5494 O O . ASN B 1 117 ? -9.773 -4.91 -16.906 1 94.06 117 ASN B O 1
ATOM 5498 N N . ASP B 1 118 ? -11 -5.59 -18.688 1 90.56 118 ASP B N 1
ATOM 5499 C CA . ASP B 1 118 ? -11.57 -4.273 -18.984 1 90.56 118 ASP B CA 1
ATOM 5500 C C . ASP B 1 118 ? -13.086 -4.301 -18.875 1 90.56 118 ASP B C 1
ATOM 5502 O O . ASP B 1 118 ? -13.75 -5.129 -19.5 1 90.56 118 ASP B O 1
ATOM 5506 N N . ASN B 1 119 ? -13.602 -3.479 -18.031 1 90.88 119 ASN B N 1
ATOM 5507 C CA . ASN B 1 119 ? -15.031 -3.215 -17.953 1 90.88 119 ASN B CA 1
ATOM 5508 C C . ASN B 1 119 ? -15.773 -4.352 -17.25 1 90.88 119 ASN B C 1
ATOM 5510 O O . ASN B 1 119 ? -17 -4.422 -17.312 1 90.88 119 ASN B O 1
ATOM 5514 N N . GLY B 1 120 ? -15.102 -5.281 -16.719 1 95.31 120 GLY B N 1
ATOM 5515 C CA . GLY B 1 120 ? -15.68 -6.328 -15.891 1 95.31 120 GLY B CA 1
ATOM 5516 C C . GLY B 1 120 ? -15.344 -6.18 -14.414 1 95.31 120 GLY B C 1
ATOM 5517 O O . GLY B 1 120 ? -15.078 -5.074 -13.945 1 95.31 120 GLY B O 1
ATOM 5518 N N . ILE B 1 121 ? -15.547 -7.285 -13.711 1 97.38 121 ILE B N 1
ATOM 5519 C CA . ILE B 1 121 ? -15.273 -7.289 -12.281 1 97.38 121 ILE B CA 1
ATOM 5520 C C . ILE B 1 121 ? -14.008 -8.102 -12 1 97.38 121 ILE B C 1
ATOM 5522 O O . ILE B 1 121 ? -13.805 -9.172 -12.578 1 97.38 121 ILE B O 1
ATOM 5526 N N . VAL B 1 122 ? -13.109 -7.566 -11.227 1 97.5 122 VAL B N 1
ATOM 5527 C CA . VAL B 1 122 ? -11.977 -8.312 -10.688 1 97.5 122 VAL B CA 1
ATOM 5528 C C . VAL B 1 122 ? -12.266 -8.727 -9.25 1 97.5 122 VAL B C 1
ATOM 5530 O O . VAL B 1 122 ? -12.602 -7.891 -8.406 1 97.5 122 VAL B O 1
ATOM 5533 N N . LEU B 1 123 ? -12.266 -9.953 -9 1 98 123 LEU B N 1
ATOM 5534 C CA . LEU B 1 123 ? -12.422 -10.508 -7.664 1 98 123 LEU B CA 1
ATOM 5535 C C . LEU B 1 123 ? -11.062 -10.672 -6.98 1 98 123 LEU B C 1
ATOM 5537 O O . LEU B 1 123 ? -10.32 -11.609 -7.285 1 98 123 LEU B O 1
ATOM 5541 N N . ASP B 1 124 ? -10.727 -9.758 -6.09 1 96.19 124 ASP B N 1
ATOM 5542 C CA . ASP B 1 124 ? -9.5 -9.805 -5.305 1 96.19 124 ASP B CA 1
ATOM 5543 C C . ASP B 1 124 ? -9.68 -10.648 -4.043 1 96.19 124 ASP B C 1
ATOM 5545 O O . ASP B 1 124 ? -10.406 -10.258 -3.131 1 96.19 124 ASP B O 1
ATOM 5549 N N . MET B 1 125 ? -8.977 -11.719 -3.953 1 95.12 125 MET B N 1
ATOM 5550 C CA . MET B 1 125 ? -9.219 -12.703 -2.902 1 95.12 125 MET B CA 1
ATOM 5551 C C . MET B 1 125 ? -8.102 -12.688 -1.87 1 95.12 125 MET B C 1
ATOM 5553 O O . MET B 1 125 ? -8.047 -13.539 -0.987 1 95.12 125 MET B O 1
ATOM 5557 N N . ARG B 1 126 ? -7.234 -11.789 -1.807 1 93 126 ARG B N 1
ATOM 5558 C CA . ARG B 1 126 ? -6.008 -11.82 -1.019 1 93 126 ARG B CA 1
ATOM 5559 C C . ARG B 1 126 ? -6.316 -11.789 0.475 1 93 126 ARG B C 1
ATOM 5561 O O . ARG B 1 126 ? -5.469 -12.141 1.297 1 93 126 ARG B O 1
ATOM 5568 N N . MET B 1 127 ? -7.555 -11.461 0.799 1 89.12 127 MET B N 1
ATOM 5569 C CA . MET B 1 127 ? -7.895 -11.43 2.219 1 89.12 127 MET B CA 1
ATOM 5570 C C . MET B 1 127 ? -8.391 -12.789 2.691 1 89.12 127 MET B C 1
ATOM 5572 O O . MET B 1 127 ? -8.484 -13.039 3.895 1 89.12 127 MET B O 1
ATOM 5576 N N . LEU B 1 128 ? -8.727 -13.656 1.779 1 91.5 128 LEU B N 1
ATOM 5577 C CA . LEU B 1 128 ? -9.008 -15.055 2.078 1 91.5 128 LEU B CA 1
ATOM 5578 C C . LEU B 1 128 ? -7.715 -15.852 2.18 1 91.5 128 LEU B C 1
ATOM 5580 O O . LEU B 1 128 ? -7.434 -16.703 1.325 1 91.5 128 LEU B O 1
ATOM 5584 N N . ASN B 1 129 ? -6.949 -15.641 3.264 1 92.88 129 ASN B N 1
ATOM 5585 C CA . ASN B 1 129 ? -5.574 -16.125 3.293 1 92.88 129 ASN B CA 1
ATOM 5586 C C . ASN B 1 129 ? -5.305 -16.969 4.527 1 92.88 129 ASN B C 1
ATOM 5588 O O . ASN B 1 129 ? -4.16 -17.109 4.961 1 92.88 129 ASN B O 1
ATOM 5592 N N . LYS B 1 130 ? -6.27 -17.516 5.078 1 90.69 130 LYS B N 1
ATOM 5593 C CA . LYS B 1 130 ? -6.09 -18.344 6.27 1 90.69 130 LYS B CA 1
ATOM 5594 C C . LYS B 1 130 ? -5.312 -19.625 5.941 1 90.69 130 LYS B C 1
ATOM 5596 O O . LYS B 1 130 ? -5.547 -20.25 4.906 1 90.69 130 LYS B O 1
ATOM 5601 N N . VAL B 1 131 ? -4.379 -19.984 6.84 1 93.75 131 VAL B N 1
ATOM 5602 C CA . VAL B 1 131 ? -3.576 -21.203 6.742 1 93.75 131 VAL B CA 1
ATOM 5603 C C . VAL B 1 131 ? -3.652 -21.969 8.055 1 93.75 131 VAL B C 1
ATOM 5605 O O . VAL B 1 131 ? -3.424 -21.422 9.133 1 93.75 131 VAL B O 1
ATOM 5608 N N . VAL B 1 132 ? -4.012 -23.25 7.926 1 90.56 132 VAL B N 1
ATOM 5609 C CA . VAL B 1 132 ? -4.156 -24.062 9.133 1 90.56 132 VAL B CA 1
ATOM 5610 C C . VAL B 1 132 ? -3.426 -25.391 8.953 1 90.56 132 VAL B C 1
ATOM 5612 O O . VAL B 1 132 ? -3.738 -26.156 8.039 1 90.56 132 VAL B O 1
ATOM 5615 N N . ILE B 1 133 ? -2.502 -25.641 9.844 1 92.06 133 ILE B N 1
ATOM 5616 C CA . ILE B 1 133 ? -1.809 -26.922 9.867 1 92.06 133 ILE B CA 1
ATOM 5617 C C . ILE B 1 133 ? -2.6 -27.922 10.703 1 92.06 133 ILE B C 1
ATOM 5619 O O . ILE B 1 133 ? -2.928 -27.656 11.859 1 92.06 133 ILE B O 1
ATOM 5623 N N . GLN B 1 134 ? -2.824 -29.031 10.094 1 87.31 134 GLN B N 1
ATOM 5624 C CA . GLN B 1 134 ? -3.561 -30.047 10.836 1 87.31 134 GLN B CA 1
ATOM 5625 C C . GLN B 1 134 ? -2.723 -30.609 11.984 1 87.31 134 GLN B C 1
ATOM 5627 O O . GLN B 1 134 ? -1.494 -30.656 11.898 1 87.31 134 GLN B O 1
ATOM 5632 N N . SER B 1 135 ? -3.4 -31.062 12.969 1 83.31 135 SER B N 1
ATOM 5633 C CA . SER B 1 135 ? -2.75 -31.484 14.203 1 83.31 135 SER B CA 1
ATOM 5634 C C . SER B 1 135 ? -1.798 -32.656 13.953 1 83.31 135 SER B C 1
ATOM 5636 O O . SER B 1 135 ? -0.741 -32.75 14.578 1 83.31 135 SER B O 1
ATOM 5638 N N . ASN B 1 136 ? -2.166 -33.562 13.016 1 80.88 136 ASN B N 1
ATOM 5639 C CA . ASN B 1 136 ? -1.32 -34.719 12.734 1 80.88 136 ASN B CA 1
ATOM 5640 C C . ASN B 1 136 ? -0.172 -34.375 11.797 1 80.88 136 ASN B C 1
ATOM 5642 O O . ASN B 1 136 ? 0.678 -35.219 11.492 1 80.88 136 ASN B O 1
ATOM 5646 N N . GLN B 1 137 ? -0.183 -33.188 11.352 1 81.69 137 GLN B N 1
ATOM 5647 C CA . GLN B 1 137 ? 0.859 -32.594 10.516 1 81.69 137 GLN B CA 1
ATOM 5648 C C . GLN B 1 137 ? 1.034 -33.375 9.219 1 81.69 137 GLN B C 1
ATOM 5650 O O . GLN B 1 137 ? 2.156 -33.562 8.742 1 81.69 137 GLN B O 1
ATOM 5655 N N . GLU B 1 138 ? -0.028 -33.906 8.742 1 86.69 138 GLU B N 1
ATOM 5656 C CA . GLU B 1 138 ? 0.006 -34.562 7.449 1 86.69 138 GLU B CA 1
ATOM 5657 C C . GLU B 1 138 ? -0.485 -33.656 6.332 1 86.69 138 GLU B C 1
ATOM 5659 O O . GLU B 1 138 ? -0.123 -33.844 5.168 1 86.69 138 GLU B O 1
ATOM 5664 N N . ARG B 1 139 ? -1.309 -32.812 6.793 1 92.44 139 ARG B N 1
ATOM 5665 C CA . ARG B 1 139 ? -1.918 -31.922 5.809 1 92.44 139 ARG B CA 1
ATOM 5666 C C . ARG B 1 139 ? -1.981 -30.484 6.324 1 92.44 139 ARG B C 1
ATOM 5668 O O . ARG B 1 139 ? -1.944 -30.25 7.531 1 92.44 139 ARG B O 1
ATOM 5675 N N . ILE B 1 140 ? -2.027 -29.594 5.387 1 94.5 140 ILE B N 1
ATOM 5676 C CA . ILE B 1 140 ? -2.209 -28.172 5.672 1 94.5 140 ILE B CA 1
ATOM 5677 C C . ILE B 1 140 ? -3.355 -27.625 4.832 1 94.5 140 ILE B C 1
ATOM 5679 O O . ILE B 1 140 ? -3.496 -27.969 3.656 1 94.5 140 ILE B O 1
ATOM 5683 N N . TYR B 1 141 ? -4.207 -26.922 5.488 1 93.5 141 TYR B N 1
ATOM 5684 C CA . TYR B 1 141 ? -5.234 -26.188 4.773 1 93.5 141 TYR B CA 1
ATOM 5685 C C . TYR B 1 141 ? -4.734 -24.797 4.383 1 93.5 141 TYR B C 1
ATOM 5687 O O . TYR B 1 141 ? -4.176 -24.078 5.215 1 93.5 141 TYR B O 1
ATOM 5695 N N . VAL B 1 142 ? -4.91 -24.453 3.129 1 96 142 VAL B N 1
ATOM 5696 C CA . VAL B 1 142 ? -4.531 -23.141 2.621 1 96 142 VAL B CA 1
ATOM 5697 C C . VAL B 1 142 ? -5.719 -22.5 1.895 1 96 142 VAL B C 1
ATOM 5699 O O . VAL B 1 142 ? -6.25 -23.078 0.944 1 96 142 VAL B O 1
ATOM 5702 N N . SER B 1 143 ? -6.145 -21.281 2.322 1 95.19 143 SER B N 1
ATOM 5703 C CA . SER B 1 143 ? -7.215 -20.562 1.645 1 95.19 143 SER B CA 1
ATOM 5704 C C . SER B 1 143 ? -6.805 -20.172 0.229 1 95.19 143 SER B C 1
ATOM 5706 O O . SER B 1 143 ? -5.621 -19.969 -0.049 1 95.19 143 SER B O 1
ATOM 5708 N N . GLY B 1 144 ? -7.816 -20.031 -0.609 1 95.88 144 GLY B N 1
ATOM 5709 C CA . GLY B 1 144 ? -7.582 -19.812 -2.027 1 95.88 144 GLY B CA 1
ATOM 5710 C C . GLY B 1 144 ? -6.938 -18.469 -2.328 1 95.88 144 GLY B C 1
ATOM 5711 O O . GLY B 1 144 ? -6.371 -18.281 -3.404 1 95.88 144 GLY B O 1
ATOM 5712 N N . GLY B 1 145 ? -7.02 -17.562 -1.419 1 96 145 GLY B N 1
ATOM 5713 C CA . GLY B 1 145 ? -6.438 -16.25 -1.643 1 96 145 GLY B CA 1
ATOM 5714 C C . GLY B 1 145 ? -5.059 -16.094 -1.031 1 96 145 GLY B C 1
ATOM 5715 O O . GLY B 1 145 ? -4.418 -15.055 -1.191 1 96 145 GLY B O 1
ATOM 5716 N N . ALA B 1 146 ? -4.496 -17.094 -0.457 1 96.19 146 ALA B N 1
ATOM 5717 C CA . ALA B 1 146 ? -3.223 -17.047 0.257 1 96.19 146 ALA B CA 1
ATOM 5718 C C . ALA B 1 146 ? -2.059 -16.859 -0.713 1 96.19 146 ALA B C 1
ATOM 5720 O O . ALA B 1 146 ? -2.094 -17.375 -1.836 1 96.19 146 ALA B O 1
ATOM 5721 N N . LEU B 1 147 ? -1.11 -16.125 -0.253 1 94.44 147 LEU B N 1
ATOM 5722 C CA . LEU B 1 147 ? 0.204 -16.062 -0.882 1 94.44 147 LEU B CA 1
ATOM 5723 C C . LEU B 1 147 ? 1.177 -17.016 -0.201 1 94.44 147 LEU B C 1
ATOM 5725 O O . LEU B 1 147 ? 0.91 -17.5 0.902 1 94.44 147 LEU B O 1
ATOM 5729 N N . TRP B 1 148 ? 2.215 -17.281 -0.858 1 94.56 148 TRP B N 1
ATOM 5730 C CA . TRP B 1 148 ? 3.141 -18.25 -0.281 1 94.56 148 TRP B CA 1
ATOM 5731 C C . TRP B 1 148 ? 3.744 -17.719 1.016 1 94.56 148 TRP B C 1
ATOM 5733 O O . TRP B 1 148 ? 4.031 -18.5 1.935 1 94.56 148 TRP B O 1
ATOM 5743 N N . LYS B 1 149 ? 3.908 -16.438 1.17 1 91.56 149 LYS B N 1
ATOM 5744 C CA . LYS B 1 149 ? 4.414 -15.891 2.426 1 91.56 149 LYS B CA 1
ATOM 5745 C C . LYS B 1 149 ? 3.514 -16.266 3.596 1 91.56 149 LYS B C 1
ATOM 5747 O O . LYS B 1 149 ? 3.994 -16.5 4.707 1 91.56 149 LYS B O 1
ATOM 5752 N N . ASP B 1 150 ? 2.23 -16.328 3.371 1 92.75 150 ASP B N 1
ATOM 5753 C CA . ASP B 1 150 ? 1.285 -16.734 4.41 1 92.75 150 ASP B CA 1
ATOM 5754 C C . ASP B 1 150 ? 1.528 -18.172 4.84 1 92.75 150 ASP B C 1
ATOM 5756 O O . ASP B 1 150 ? 1.474 -18.484 6.031 1 92.75 150 ASP B O 1
ATOM 5760 N N . VAL B 1 151 ? 1.81 -18.969 3.922 1 95.81 151 VAL B N 1
ATOM 5761 C CA . VAL B 1 151 ? 1.994 -20.406 4.156 1 95.81 151 VAL B CA 1
ATOM 5762 C C . VAL B 1 151 ? 3.324 -20.641 4.867 1 95.81 151 VAL B C 1
ATOM 5764 O O . VAL B 1 151 ? 3.373 -21.328 5.887 1 95.81 151 VAL B O 1
ATOM 5767 N N . TYR B 1 152 ? 4.34 -20.062 4.355 1 93.81 152 TYR B N 1
ATOM 5768 C CA . TYR B 1 152 ? 5.68 -20.297 4.887 1 93.81 152 TYR B CA 1
ATOM 5769 C C . TYR B 1 152 ? 5.801 -19.766 6.309 1 93.81 152 TYR B C 1
ATOM 5771 O O . TYR B 1 152 ? 6.48 -20.375 7.145 1 93.81 152 TYR B O 1
ATOM 5779 N N . LYS B 1 153 ? 5.203 -18.656 6.559 1 91.12 153 LYS B N 1
ATOM 5780 C CA . LYS B 1 153 ? 5.219 -18.109 7.914 1 91.12 153 LYS B CA 1
ATOM 5781 C C . LYS B 1 153 ? 4.617 -19.109 8.906 1 91.12 153 LYS B C 1
ATOM 5783 O O . LYS B 1 153 ? 5.203 -19.375 9.953 1 91.12 153 LYS B O 1
ATOM 5788 N N . GLU B 1 154 ? 3.455 -19.641 8.547 1 92.12 154 GLU B N 1
ATOM 5789 C CA . GLU B 1 154 ? 2.775 -20.578 9.43 1 92.12 154 GLU B CA 1
ATOM 5790 C C . GLU B 1 154 ? 3.604 -21.844 9.633 1 92.12 154 GLU B C 1
ATOM 5792 O O . GLU B 1 154 ? 3.672 -22.375 10.742 1 92.12 154 GLU B O 1
ATOM 5797 N N . LEU B 1 155 ? 4.172 -22.297 8.602 1 94.44 155 LEU B N 1
ATOM 5798 C CA . LEU B 1 155 ? 4.992 -23.5 8.68 1 94.44 155 LEU B CA 1
ATOM 5799 C C . LEU B 1 155 ? 6.215 -23.266 9.562 1 94.44 155 LEU B C 1
ATOM 5801 O O . LEU B 1 155 ? 6.508 -24.078 10.453 1 94.44 155 LEU B O 1
ATOM 5805 N N . HIS B 1 156 ? 6.926 -22.172 9.289 1 91.69 156 HIS B N 1
ATOM 5806 C CA . HIS B 1 156 ? 8.133 -21.859 10.039 1 91.69 156 HIS B CA 1
ATOM 5807 C C . HIS B 1 156 ? 7.828 -21.703 11.531 1 91.69 156 HIS B C 1
ATOM 5809 O O . HIS B 1 156 ? 8.594 -22.188 12.367 1 91.69 156 HIS B O 1
ATOM 5815 N N . ASP B 1 157 ? 6.766 -21.016 11.859 1 90 157 ASP B N 1
ATOM 5816 C CA . ASP B 1 157 ? 6.398 -20.766 13.25 1 90 157 ASP B CA 1
ATOM 5817 C C . ASP B 1 157 ? 6.039 -22.062 13.961 1 90 157 ASP B C 1
ATOM 5819 O O . ASP B 1 157 ? 6.277 -22.203 15.164 1 90 157 ASP B O 1
ATOM 5823 N N . LYS B 1 158 ? 5.48 -23.047 13.258 1 92.25 158 LYS B N 1
ATOM 5824 C CA . LYS B 1 158 ? 5.082 -24.312 13.852 1 92.25 158 LYS B CA 1
ATOM 5825 C C . LYS B 1 158 ? 6.277 -25.25 13.992 1 92.25 158 LYS B C 1
ATOM 5827 O O . LYS B 1 158 ? 6.512 -25.797 15.07 1 92.25 158 LYS B O 1
ATOM 5832 N N . ASP B 1 159 ? 6.965 -25.5 12.945 1 94 159 ASP B N 1
ATOM 5833 C CA . ASP B 1 159 ? 8.133 -26.359 12.836 1 94 159 ASP B CA 1
ATOM 5834 C C . ASP B 1 159 ? 8.93 -26.047 11.57 1 94 159 ASP B C 1
ATOM 5836 O O . ASP B 1 159 ? 8.492 -26.328 10.461 1 94 159 ASP B O 1
ATOM 5840 N N . PRO B 1 160 ? 10.148 -25.562 11.781 1 91.69 160 PRO B N 1
ATOM 5841 C CA . PRO B 1 160 ? 10.93 -25.125 10.617 1 91.69 160 PRO B CA 1
ATOM 5842 C C . PRO B 1 160 ? 11.258 -26.266 9.664 1 91.69 160 PRO B C 1
ATOM 5844 O O . PRO B 1 160 ? 11.734 -26.031 8.547 1 91.69 160 PRO B O 1
ATOM 5847 N N . ARG B 1 161 ? 10.961 -27.5 10.031 1 94.12 161 ARG B N 1
ATOM 5848 C CA . ARG B 1 161 ? 11.227 -28.641 9.164 1 94.12 161 ARG B CA 1
ATOM 5849 C C . ARG B 1 161 ? 10.07 -28.859 8.195 1 94.12 161 ARG B C 1
ATOM 5851 O O . ARG B 1 161 ? 10.211 -29.594 7.215 1 94.12 161 ARG B O 1
ATOM 5858 N N . LEU B 1 162 ? 8.961 -28.359 8.461 1 95.5 162 LEU B N 1
ATOM 5859 C CA . LEU B 1 162 ? 7.77 -28.609 7.652 1 95.5 162 LEU B CA 1
ATOM 5860 C C . LEU B 1 162 ? 7.816 -27.812 6.355 1 95.5 162 LEU B C 1
ATOM 5862 O O . LEU B 1 162 ? 8.172 -26.625 6.367 1 95.5 162 LEU B O 1
ATOM 5866 N N . ILE B 1 163 ? 7.469 -28.5 5.273 1 95.69 163 ILE B N 1
ATOM 5867 C CA . ILE B 1 163 ? 7.422 -27.797 3.996 1 95.69 163 ILE B CA 1
ATOM 5868 C C . ILE B 1 163 ? 6.227 -28.281 3.182 1 95.69 163 ILE B C 1
ATOM 5870 O O . ILE B 1 163 ? 5.684 -29.359 3.451 1 95.69 163 ILE B O 1
ATOM 5874 N N . VAL B 1 164 ? 5.793 -27.484 2.285 1 96.88 164 VAL B N 1
ATOM 5875 C CA . VAL B 1 164 ? 4.902 -27.844 1.184 1 96.88 164 VAL B CA 1
ATOM 5876 C C . VAL B 1 164 ? 5.621 -27.625 -0.147 1 96.88 164 VAL B C 1
ATOM 5878 O O . VAL B 1 164 ? 6.676 -26.984 -0.196 1 96.88 164 VAL B O 1
ATOM 5881 N N . VAL B 1 165 ? 5.102 -28.281 -1.172 1 97.19 165 VAL B N 1
ATOM 5882 C CA . VAL B 1 165 ? 5.645 -28.047 -2.506 1 97.19 165 VAL B CA 1
ATOM 5883 C C . VAL B 1 165 ? 5.117 -26.734 -3.057 1 97.19 165 VAL B C 1
ATOM 5885 O O . VAL B 1 165 ? 4.094 -26.703 -3.742 1 97.19 165 VAL B O 1
ATOM 5888 N N . GLY B 1 166 ? 5.836 -25.703 -2.721 1 95.31 166 GLY B N 1
ATOM 5889 C CA . GLY B 1 166 ? 5.418 -24.359 -3.055 1 95.31 166 GLY B CA 1
ATOM 5890 C C . GLY B 1 166 ? 6.449 -23.594 -3.863 1 95.31 166 GLY B C 1
ATOM 5891 O O . GLY B 1 166 ? 7.496 -24.141 -4.215 1 95.31 166 GLY B O 1
ATOM 5892 N N . GLY B 1 167 ? 6.07 -22.359 -4.188 1 91.38 167 GLY B N 1
ATOM 5893 C CA . GLY B 1 167 ? 6.938 -21.547 -5.02 1 91.38 167 GLY B CA 1
ATOM 5894 C C . GLY B 1 167 ? 8.023 -20.828 -4.238 1 91.38 167 GLY B C 1
ATOM 5895 O O . GLY B 1 167 ? 7.984 -20.797 -3.006 1 91.38 167 GLY B O 1
ATOM 5896 N N . GLN B 1 168 ? 8.938 -20.25 -4.988 1 84.69 168 GLN B N 1
ATOM 5897 C CA . GLN B 1 168 ? 10.078 -19.578 -4.383 1 84.69 168 GLN B CA 1
ATOM 5898 C C . GLN B 1 168 ? 9.734 -18.125 -4.031 1 84.69 168 GLN B C 1
ATOM 5900 O O . GLN B 1 168 ? 10.242 -17.594 -3.041 1 84.69 168 GLN B O 1
ATOM 5905 N N . CYS B 1 169 ? 8.961 -17.547 -4.812 1 85.31 169 CYS B N 1
ATOM 5906 C CA . CYS B 1 169 ? 8.609 -16.141 -4.57 1 85.31 169 CYS B CA 1
ATOM 5907 C C . CYS B 1 169 ? 7.449 -16.047 -3.588 1 85.31 169 CYS B C 1
ATOM 5909 O O . CYS B 1 169 ? 6.352 -16.531 -3.861 1 85.31 169 CYS B O 1
ATOM 5911 N N . PRO B 1 170 ? 7.641 -15.312 -2.539 1 87.69 170 PRO B N 1
ATOM 5912 C CA . PRO B 1 170 ? 6.648 -15.281 -1.458 1 87.69 170 PRO B CA 1
ATOM 5913 C C . PRO B 1 170 ? 5.355 -14.586 -1.859 1 87.69 170 PRO B C 1
ATOM 5915 O O . PRO B 1 170 ? 4.305 -14.828 -1.257 1 87.69 170 PRO B O 1
ATOM 5918 N N . THR B 1 171 ? 5.34 -13.75 -2.85 1 88.88 171 THR B N 1
ATOM 5919 C CA . THR B 1 171 ? 4.168 -12.945 -3.174 1 88.88 171 THR B CA 1
ATOM 5920 C C . THR B 1 171 ? 3.342 -13.617 -4.27 1 88.88 171 THR B C 1
ATOM 5922 O O . THR B 1 171 ? 2.299 -13.102 -4.672 1 88.88 171 THR B O 1
ATOM 5925 N N . VAL B 1 172 ? 3.748 -14.766 -4.758 1 92.44 172 VAL B N 1
ATOM 5926 C CA . VAL B 1 172 ? 2.965 -15.539 -5.719 1 92.44 172 VAL B CA 1
ATOM 5927 C C . VAL B 1 172 ? 1.749 -16.141 -5.023 1 92.44 172 VAL B C 1
ATOM 5929 O O . VAL B 1 172 ? 1.85 -16.625 -3.895 1 92.44 172 VAL B O 1
ATOM 5932 N N . GLY B 1 173 ? 0.627 -16.062 -5.707 1 95.12 173 GLY B N 1
ATOM 5933 C CA . GLY B 1 173 ? -0.572 -16.703 -5.176 1 95.12 173 GLY B CA 1
ATOM 5934 C C . GLY B 1 173 ? -0.516 -18.219 -5.211 1 95.12 173 GLY B C 1
ATOM 5935 O O . GLY B 1 173 ? -0.068 -18.797 -6.199 1 95.12 173 GLY B O 1
ATOM 5936 N N . VAL B 1 174 ? -1.003 -18.812 -4.188 1 97.38 174 VAL B N 1
ATOM 5937 C CA . VAL B 1 174 ? -0.947 -20.266 -4.039 1 97.38 174 VAL B CA 1
ATOM 5938 C C . VAL B 1 174 ? -1.81 -20.938 -5.109 1 97.38 174 VAL B C 1
ATOM 5940 O O . VAL B 1 174 ? -1.369 -21.875 -5.773 1 97.38 174 VAL B O 1
ATOM 5943 N N . SER B 1 175 ? -2.99 -20.406 -5.277 1 97.5 175 SER B N 1
ATOM 5944 C CA . SER B 1 175 ? -3.932 -21.047 -6.199 1 97.5 175 SER B CA 1
ATOM 5945 C C . SER B 1 175 ? -3.41 -21 -7.633 1 97.5 175 SER B C 1
ATOM 5947 O O . SER B 1 175 ? -3.414 -22.016 -8.328 1 97.5 175 SER B O 1
ATOM 5949 N N . GLY B 1 176 ? -2.98 -19.781 -8.039 1 96.12 176 GLY B N 1
ATOM 5950 C CA . GLY B 1 176 ? -2.453 -19.672 -9.391 1 96.12 176 GLY B CA 1
ATOM 5951 C C . GLY B 1 176 ? -1.25 -20.547 -9.633 1 96.12 176 GLY B C 1
ATOM 5952 O O . GLY B 1 176 ? -1.118 -21.141 -10.711 1 96.12 176 GLY B O 1
ATOM 5953 N N . PHE B 1 177 ? -0.409 -20.703 -8.656 1 96.56 177 PHE B N 1
ATOM 5954 C CA . PHE B 1 177 ? 0.774 -21.562 -8.711 1 96.56 177 PHE B CA 1
ATOM 5955 C C . PHE B 1 177 ? 0.381 -23.016 -8.859 1 96.56 177 PHE B C 1
ATOM 5957 O O . PHE B 1 177 ? 0.904 -23.734 -9.727 1 96.56 177 PHE B O 1
ATOM 5964 N N . LEU B 1 178 ? -0.564 -23.469 -8.102 1 98.25 178 LEU B N 1
ATOM 5965 C CA . LEU B 1 178 ? -0.928 -24.875 -8.023 1 98.25 178 LEU B CA 1
ATOM 5966 C C . LEU B 1 178 ? -1.725 -25.297 -9.258 1 98.25 178 LEU B C 1
ATOM 5968 O O . LEU B 1 178 ? -1.443 -26.344 -9.859 1 98.25 178 LEU B O 1
ATOM 5972 N N . LEU B 1 179 ? -2.611 -24.531 -9.68 1 98.06 179 LEU B N 1
ATOM 5973 C CA . LEU B 1 179 ? -3.594 -24.922 -10.688 1 98.06 179 LEU B CA 1
ATOM 5974 C C . LEU B 1 179 ? -2.947 -25.047 -12.062 1 98.06 179 LEU B C 1
ATOM 5976 O O . LEU B 1 179 ? -3.533 -25.625 -12.977 1 98.06 179 LEU B O 1
ATOM 5980 N N . GLY B 1 180 ? -1.757 -24.484 -12.211 1 97.31 180 GLY B N 1
ATOM 5981 C CA . GLY B 1 180 ? -1.052 -24.578 -13.477 1 97.31 180 GLY B CA 1
ATOM 5982 C C . GLY B 1 180 ? 0.054 -25.625 -13.469 1 97.31 180 GLY B C 1
ATOM 5983 O O . GLY B 1 180 ? 0.731 -25.828 -14.477 1 97.31 180 GLY B O 1
ATOM 5984 N N . GLY B 1 181 ? 0.266 -26.312 -12.445 1 97.19 181 GLY B N 1
ATOM 5985 C CA . GLY B 1 181 ? 1.323 -27.297 -12.273 1 97.19 181 GLY B CA 1
ATOM 5986 C C . GLY B 1 181 ? 2.078 -27.141 -10.969 1 97.19 181 GLY B C 1
ATOM 5987 O O . GLY B 1 181 ? 1.908 -27.953 -10.047 1 97.19 181 GLY B O 1
ATOM 5988 N N . GLY B 1 182 ? 2.816 -26.078 -10.883 1 97.44 182 GLY B N 1
ATOM 5989 C CA . GLY B 1 182 ? 3.516 -25.75 -9.648 1 97.44 182 GLY B CA 1
ATOM 5990 C C . GLY B 1 182 ? 4.902 -26.359 -9.57 1 97.44 182 GLY B C 1
ATOM 5991 O O . GLY B 1 182 ? 5.102 -27.391 -8.922 1 97.44 182 GLY B O 1
ATOM 5992 N N . ILE B 1 183 ? 5.828 -25.719 -10.172 1 96.12 183 ILE B N 1
ATOM 5993 C CA . ILE B 1 183 ? 7.223 -26.141 -10.109 1 96.12 183 ILE B CA 1
ATOM 5994 C C . ILE B 1 183 ? 7.891 -25.547 -8.875 1 96.12 183 ILE B C 1
ATOM 5996 O O . ILE B 1 183 ? 7.91 -24.328 -8.703 1 96.12 183 ILE B O 1
ATOM 6000 N N . SER B 1 184 ? 8.383 -26.391 -8.07 1 95.5 184 SER B N 1
ATOM 6001 C CA . SER B 1 184 ? 8.992 -26.047 -6.797 1 95.5 184 SER B CA 1
ATOM 6002 C C . SER B 1 184 ? 10.453 -26.484 -6.738 1 95.5 184 SER B C 1
ATOM 6004 O O . SER B 1 184 ? 10.859 -27.391 -7.461 1 95.5 184 SER B O 1
ATOM 6006 N N . PRO B 1 185 ? 11.211 -25.844 -5.926 1 92.75 185 PRO B N 1
ATOM 6007 C CA . PRO B 1 185 ? 12.547 -26.391 -5.668 1 92.75 185 PRO B CA 1
ATOM 6008 C C . PRO B 1 185 ? 12.5 -27.812 -5.098 1 92.75 185 PRO B C 1
ATOM 6010 O O . PRO B 1 185 ? 13.508 -28.531 -5.141 1 92.75 185 PRO B O 1
ATOM 6013 N N . PHE B 1 186 ? 11.406 -28.234 -4.652 1 95.94 186 PHE B N 1
ATOM 6014 C CA . PHE B 1 186 ? 11.25 -29.547 -4.047 1 95.94 186 PHE B CA 1
ATOM 6015 C C . PHE B 1 186 ? 10.555 -30.5 -5.008 1 95.94 186 PHE B C 1
ATOM 6017 O O . PHE B 1 186 ? 10.273 -31.656 -4.652 1 95.94 186 PHE B O 1
ATOM 6024 N N . SER B 1 187 ? 10.328 -30.078 -6.184 1 97.31 187 SER B N 1
ATOM 6025 C CA . SER B 1 187 ? 9.555 -30.891 -7.125 1 97.31 187 SER B CA 1
ATOM 6026 C C . SER B 1 187 ? 10.273 -32.188 -7.445 1 97.31 187 SER B C 1
ATOM 6028 O O . SER B 1 187 ? 9.633 -33.25 -7.594 1 97.31 187 SER B O 1
ATOM 6030 N N . ARG B 1 188 ? 11.578 -32.125 -7.559 1 96.75 188 ARG B N 1
ATOM 6031 C CA . ARG B 1 188 ? 12.328 -33.344 -7.883 1 96.75 188 ARG B CA 1
ATOM 6032 C C . ARG B 1 188 ? 12.172 -34.406 -6.781 1 96.75 188 ARG B C 1
ATOM 6034 O O . ARG B 1 188 ? 12.234 -35.594 -7.051 1 96.75 188 ARG B O 1
ATOM 6041 N N . SER B 1 189 ? 11.922 -33.906 -5.582 1 96.62 189 SER B N 1
ATOM 6042 C CA . SER B 1 189 ? 11.773 -34.812 -4.441 1 96.62 189 SER B CA 1
ATOM 6043 C C . SER B 1 189 ? 10.328 -35.281 -4.277 1 96.62 189 SER B C 1
ATOM 6045 O O . SER B 1 189 ? 10.07 -36.406 -3.873 1 96.62 189 SER B O 1
ATOM 6047 N N . TYR B 1 190 ? 9.383 -34.375 -4.566 1 97.38 190 TYR B N 1
ATOM 6048 C CA . TYR B 1 190 ? 8.023 -34.656 -4.113 1 97.38 190 TYR B CA 1
ATOM 6049 C C . TYR B 1 190 ? 7.016 -34.438 -5.234 1 97.38 190 TYR B C 1
ATOM 6051 O O . TYR B 1 190 ? 5.805 -34.438 -5 1 97.38 190 TYR B O 1
ATOM 6059 N N . GLY B 1 191 ? 7.469 -34.219 -6.445 1 97.5 191 GLY B N 1
ATOM 6060 C CA . GLY B 1 191 ? 6.582 -33.938 -7.562 1 97.5 191 GLY B CA 1
ATOM 6061 C C . GLY B 1 191 ? 6.211 -32.469 -7.684 1 97.5 191 GLY B C 1
ATOM 6062 O O . GLY B 1 191 ? 6.797 -31.625 -7.012 1 97.5 191 GLY B O 1
ATOM 6063 N N . LEU B 1 192 ? 5.266 -32.25 -8.578 1 98.25 192 LEU B N 1
ATOM 6064 C CA . LEU B 1 192 ? 4.797 -30.891 -8.805 1 98.25 192 LEU B CA 1
ATOM 6065 C C . LEU B 1 192 ? 3.799 -30.469 -7.723 1 98.25 192 LEU B C 1
ATOM 6067 O O . LEU B 1 192 ? 3.363 -31.312 -6.926 1 98.25 192 LEU B O 1
ATOM 6071 N N . GLY B 1 193 ? 3.496 -29.203 -7.66 1 98.25 193 GLY B N 1
ATOM 6072 C CA . GLY B 1 193 ? 2.463 -28.734 -6.75 1 98.25 193 GLY B CA 1
ATOM 6073 C C . GLY B 1 193 ? 1.165 -29.516 -6.875 1 98.25 193 GLY B C 1
ATOM 6074 O O . GLY B 1 193 ? 0.558 -29.891 -5.867 1 98.25 193 GLY B O 1
ATOM 6075 N N . ILE B 1 194 ? 0.739 -29.812 -8.078 1 98.31 194 ILE B N 1
ATOM 6076 C CA . ILE B 1 194 ? -0.533 -30.469 -8.359 1 98.31 194 ILE B CA 1
ATOM 6077 C C . ILE B 1 194 ? -0.506 -31.906 -7.809 1 98.31 194 ILE B C 1
ATOM 6079 O O . ILE B 1 194 ? -1.556 -32.469 -7.52 1 98.31 194 ILE B O 1
ATOM 6083 N N . ASP B 1 195 ? 0.645 -32.531 -7.691 1 98.12 195 ASP B N 1
ATOM 6084 C CA . ASP B 1 195 ? 0.772 -33.875 -7.195 1 98.12 195 ASP B CA 1
ATOM 6085 C C . ASP B 1 195 ? 0.562 -33.938 -5.688 1 98.12 195 ASP B C 1
ATOM 6087 O O . ASP B 1 195 ? 0.395 -35.031 -5.117 1 98.12 195 ASP B O 1
ATOM 6091 N N . ASN B 1 196 ? 0.559 -32.781 -5.105 1 98.19 196 ASN B N 1
ATOM 6092 C CA . ASN B 1 196 ? 0.484 -32.719 -3.648 1 98.19 196 ASN B CA 1
ATOM 6093 C C . ASN B 1 196 ? -0.838 -32.125 -3.184 1 98.19 196 ASN B C 1
ATOM 6095 O O . ASN B 1 196 ? -0.992 -31.766 -2.01 1 98.19 196 ASN B O 1
ATOM 6099 N N . ILE B 1 197 ? -1.748 -31.953 -4.113 1 98.06 197 ILE B N 1
ATOM 6100 C CA . ILE B 1 197 ? -3.098 -31.516 -3.771 1 98.06 197 ILE B CA 1
ATOM 6101 C C . ILE B 1 197 ? -3.955 -32.719 -3.414 1 98.06 197 ILE B C 1
ATOM 6103 O O . ILE B 1 197 ? -4.023 -33.688 -4.176 1 98.06 197 ILE B O 1
ATOM 6107 N N . GLU B 1 198 ? -4.605 -32.625 -2.293 1 96.62 198 GLU B N 1
ATOM 6108 C CA . GLU B 1 198 ? -5.512 -33.688 -1.909 1 96.62 198 GLU B CA 1
ATOM 6109 C C . GLU B 1 198 ? -6.969 -33.312 -2.141 1 96.62 198 GLU B C 1
ATOM 6111 O O . GLU B 1 198 ? -7.793 -34.156 -2.502 1 96.62 198 GLU B O 1
ATOM 6116 N N . VAL B 1 199 ? -7.234 -32.062 -1.827 1 95.5 199 VAL B N 1
ATOM 6117 C CA . VAL B 1 199 ? -8.602 -31.578 -1.924 1 95.5 199 VAL B CA 1
ATOM 6118 C C . VAL B 1 199 ? -8.594 -30.125 -2.396 1 95.5 199 VAL B C 1
ATOM 6120 O O . VAL B 1 199 ? -7.691 -29.359 -2.047 1 95.5 199 VAL B O 1
ATOM 6123 N N . ILE B 1 200 ? -9.57 -29.766 -3.238 1 96.75 200 ILE B N 1
ATOM 6124 C CA . ILE B 1 200 ? -9.797 -28.391 -3.652 1 96.75 200 ILE B CA 1
ATOM 6125 C C . ILE B 1 200 ? -11.234 -27.984 -3.357 1 96.75 200 ILE B C 1
ATOM 6127 O O . ILE B 1 200 ? -12.172 -28.703 -3.723 1 96.75 200 ILE B O 1
ATOM 6131 N N . GLN B 1 201 ? -11.398 -26.938 -2.594 1 95.56 201 GLN B N 1
ATOM 6132 C CA . GLN B 1 201 ? -12.703 -26.266 -2.51 1 95.56 201 GLN B CA 1
ATOM 6133 C C . GLN B 1 201 ? -12.867 -25.25 -3.633 1 95.56 201 GLN B C 1
ATOM 6135 O O . GLN B 1 201 ? -11.984 -24.422 -3.865 1 95.56 201 GLN B O 1
ATOM 6140 N N . ILE B 1 202 ? -13.992 -25.344 -4.359 1 97.19 202 ILE B N 1
ATOM 6141 C CA . ILE B 1 202 ? -14.117 -24.516 -5.559 1 97.19 202 ILE B CA 1
ATOM 6142 C C . ILE B 1 202 ? -15.547 -23.984 -5.668 1 97.19 202 ILE B C 1
ATOM 6144 O O . ILE B 1 202 ? -16.5 -24.625 -5.234 1 97.19 202 ILE B O 1
ATOM 6148 N N . VAL B 1 203 ? -15.711 -22.719 -6.09 1 97.81 203 VAL B N 1
ATOM 6149 C CA . VAL B 1 203 ? -17 -22.156 -6.5 1 97.81 203 VAL B CA 1
ATOM 6150 C C . VAL B 1 203 ? -17.156 -22.297 -8.008 1 97.81 203 VAL B C 1
ATOM 6152 O O . VAL B 1 203 ? -16.391 -21.734 -8.781 1 97.81 203 VAL B O 1
ATOM 6155 N N . LYS B 1 204 ? -18.125 -23.031 -8.438 1 97.31 204 LYS B N 1
ATOM 6156 C CA . LYS B 1 204 ? -18.375 -23.297 -9.852 1 97.31 204 LYS B CA 1
ATOM 6157 C C . LYS B 1 204 ? -19.078 -22.125 -10.523 1 97.31 204 LYS B C 1
ATOM 6159 O O . LYS B 1 204 ? -19.453 -21.156 -9.852 1 97.31 204 LYS B O 1
ATOM 6164 N N . ALA B 1 205 ? -19.25 -22.219 -11.852 1 97.19 205 ALA B N 1
ATOM 6165 C CA . ALA B 1 205 ? -19.797 -21.125 -12.641 1 97.19 205 ALA B CA 1
ATOM 6166 C C . ALA B 1 205 ? -21.219 -20.797 -12.211 1 97.19 205 ALA B C 1
ATOM 6168 O O . ALA B 1 205 ? -21.656 -19.656 -12.312 1 97.19 205 ALA B O 1
ATOM 6169 N N . ASN B 1 206 ? -21.953 -21.734 -11.719 1 95.25 206 ASN B N 1
ATOM 6170 C CA . ASN B 1 206 ? -23.328 -21.5 -11.281 1 95.25 206 ASN B CA 1
ATOM 6171 C C . ASN B 1 206 ? -23.391 -21.016 -9.836 1 95.25 206 ASN B C 1
ATOM 6173 O O . ASN B 1 206 ? -24.484 -20.875 -9.273 1 95.25 206 ASN B O 1
ATOM 6177 N N . GLY B 1 207 ? -22.234 -20.906 -9.219 1 96 207 GLY B N 1
ATOM 6178 C CA . GLY B 1 207 ? -22.172 -20.391 -7.859 1 96 207 GLY B CA 1
ATOM 6179 C C . GLY B 1 207 ? -22.172 -21.484 -6.812 1 96 207 GLY B C 1
ATOM 6180 O O . GLY B 1 207 ? -22.094 -21.203 -5.613 1 96 207 GLY B O 1
ATOM 6181 N N . GLU B 1 208 ? -22.188 -22.703 -7.234 1 95.75 208 GLU B N 1
ATOM 6182 C CA . GLU B 1 208 ? -22.156 -23.828 -6.293 1 95.75 208 GLU B CA 1
ATOM 6183 C C . GLU B 1 208 ? -20.781 -23.969 -5.652 1 95.75 208 GLU B C 1
ATOM 6185 O O . GLU B 1 208 ? -19.766 -23.922 -6.344 1 95.75 208 GLU B O 1
ATOM 6190 N N . LEU B 1 209 ? -20.797 -24.016 -4.344 1 94.12 209 LEU B N 1
ATOM 6191 C CA . LEU B 1 209 ? -19.594 -24.359 -3.607 1 94.12 209 LEU B CA 1
ATOM 6192 C C . LEU B 1 209 ? -19.391 -25.859 -3.549 1 94.12 209 LEU B C 1
ATOM 6194 O O . LEU B 1 209 ? -20.234 -26.594 -3.027 1 94.12 209 LEU B O 1
ATOM 6198 N N . ALA B 1 210 ? -18.266 -26.359 -4.059 1 94.62 210 ALA B N 1
ATOM 6199 C CA . ALA B 1 210 ? -18.047 -27.797 -4.164 1 94.62 210 ALA B CA 1
ATOM 6200 C C . ALA B 1 210 ? -16.688 -28.172 -3.584 1 94.62 210 ALA B C 1
ATOM 6202 O O . ALA B 1 210 ? -15.773 -27.344 -3.512 1 94.62 210 ALA B O 1
ATOM 6203 N N . ILE B 1 211 ? -16.578 -29.406 -3.154 1 93.94 211 ILE B N 1
ATOM 6204 C CA . ILE B 1 211 ? -15.32 -30.031 -2.746 1 93.94 211 ILE B CA 1
ATOM 6205 C C . ILE B 1 211 ? -14.883 -31.062 -3.793 1 93.94 211 ILE B C 1
ATOM 6207 O O . ILE B 1 211 ? -15.641 -31.969 -4.125 1 93.94 211 ILE B O 1
ATOM 6211 N N . VAL B 1 212 ? -13.719 -30.875 -4.254 1 96.25 212 VAL B N 1
ATOM 6212 C CA . VAL B 1 212 ? -13.219 -31.688 -5.352 1 96.25 212 VAL B CA 1
ATOM 6213 C C . VAL B 1 212 ? -11.984 -32.469 -4.898 1 96.25 212 VAL B C 1
ATOM 6215 O O . VAL B 1 212 ? -11.102 -31.906 -4.234 1 96.25 212 VAL B O 1
ATOM 6218 N N . SER B 1 213 ? -11.984 -33.75 -5.148 1 96.31 213 SER B N 1
ATOM 6219 C CA . SER B 1 213 ? -10.875 -34.625 -4.844 1 96.31 213 SER B CA 1
ATOM 6220 C C . SER B 1 213 ? -10.828 -35.812 -5.816 1 96.31 213 SER B C 1
ATOM 6222 O O . SER B 1 213 ? -11.617 -35.875 -6.762 1 96.31 213 SER B O 1
ATOM 6224 N N . ALA B 1 214 ? -9.812 -36.719 -5.602 1 96.25 214 ALA B N 1
ATOM 6225 C CA . ALA B 1 214 ? -9.711 -37.906 -6.445 1 96.25 214 ALA B CA 1
ATOM 6226 C C . ALA B 1 214 ? -10.969 -38.75 -6.332 1 96.25 214 ALA B C 1
ATOM 6228 O O . ALA B 1 214 ? -11.328 -39.469 -7.273 1 96.25 214 ALA B O 1
ATOM 6229 N N . GLU B 1 215 ? -11.688 -38.625 -5.258 1 94.75 215 GLU B N 1
ATOM 6230 C CA . GLU B 1 215 ? -12.867 -39.469 -5 1 94.75 215 GLU B CA 1
ATOM 6231 C C . GLU B 1 215 ? -14.148 -38.688 -5.301 1 94.75 215 GLU B C 1
ATOM 6233 O O . GLU B 1 215 ? -15.188 -39.281 -5.605 1 94.75 215 GLU B O 1
ATOM 6238 N N . ASN B 1 216 ? -14.086 -37.375 -5.117 1 94.44 216 ASN B N 1
ATOM 6239 C CA . ASN B 1 216 ? -15.242 -36.531 -5.328 1 94.44 216 ASN B CA 1
ATOM 6240 C C . ASN B 1 216 ? -15.031 -35.594 -6.523 1 94.44 216 ASN B C 1
ATOM 6242 O O . ASN B 1 216 ? -14.258 -34.656 -6.445 1 94.44 216 ASN B O 1
ATOM 6246 N N . HIS B 1 217 ? -15.789 -35.812 -7.602 1 96.25 217 HIS B N 1
ATOM 6247 C CA . HIS B 1 217 ? -15.633 -35.094 -8.859 1 96.25 217 HIS B CA 1
ATOM 6248 C C . HIS B 1 217 ? -14.25 -35.344 -9.461 1 96.25 217 HIS B C 1
ATOM 6250 O O . HIS B 1 217 ? -13.508 -34.375 -9.719 1 96.25 217 HIS B O 1
ATOM 6256 N N . PRO B 1 218 ? -13.914 -36.625 -9.719 1 97.69 218 PRO B N 1
ATOM 6257 C CA . PRO B 1 218 ? -12.555 -36.969 -10.156 1 97.69 218 PRO B CA 1
ATOM 6258 C C . PRO B 1 218 ? -12.172 -36.281 -11.469 1 97.69 218 PRO B C 1
ATOM 6260 O O . PRO B 1 218 ? -11.008 -35.938 -11.664 1 97.69 218 PRO B O 1
ATOM 6263 N N . ASP B 1 219 ? -13.18 -36.094 -12.375 1 98.06 219 ASP B N 1
ATOM 6264 C CA . ASP B 1 219 ? -12.883 -35.469 -13.656 1 98.06 219 ASP B CA 1
ATOM 6265 C C . ASP B 1 219 ? -12.516 -34 -13.469 1 98.06 219 ASP B C 1
ATOM 6267 O O . ASP B 1 219 ? -11.578 -33.5 -14.102 1 98.06 219 ASP B O 1
ATOM 6271 N N . LEU B 1 220 ? -13.281 -33.344 -12.625 1 98.31 220 LEU B N 1
ATOM 6272 C CA . LEU B 1 220 ? -12.961 -31.938 -12.344 1 98.31 220 LEU B CA 1
ATOM 6273 C C . LEU B 1 220 ? -11.633 -31.828 -11.602 1 98.31 220 LEU B C 1
ATOM 6275 O O . LEU B 1 220 ? -10.852 -30.906 -11.859 1 98.31 220 LEU B O 1
ATOM 6279 N N . PHE B 1 221 ? -11.375 -32.75 -10.664 1 98.38 221 PHE B N 1
ATOM 6280 C CA . PHE B 1 221 ? -10.102 -32.781 -9.961 1 98.38 221 PHE B CA 1
ATOM 6281 C C . PHE B 1 221 ? -8.945 -32.938 -10.945 1 98.38 221 PHE B C 1
ATOM 6283 O O . PHE B 1 221 ? -7.934 -32.25 -10.82 1 98.38 221 PHE B O 1
ATOM 6290 N N . TRP B 1 222 ? -9.133 -33.812 -11.945 1 98.62 222 TRP B N 1
ATOM 6291 C CA . TRP B 1 222 ? -8.148 -34 -13 1 98.62 222 TRP B CA 1
ATOM 6292 C C . TRP B 1 222 ? -7.91 -32.688 -13.758 1 98.62 222 TRP B C 1
ATOM 6294 O O . TRP B 1 222 ? -6.762 -32.281 -13.945 1 98.62 222 TRP B O 1
ATOM 6304 N N . ALA B 1 223 ? -8.969 -31.984 -14.125 1 98.75 223 ALA B N 1
ATOM 6305 C CA . ALA B 1 223 ? -8.883 -30.766 -14.922 1 98.75 223 ALA B CA 1
ATOM 6306 C C . ALA B 1 223 ? -8.18 -29.656 -14.156 1 98.75 223 ALA B C 1
ATOM 6308 O O . ALA B 1 223 ? -7.41 -28.875 -14.734 1 98.75 223 ALA B O 1
ATOM 6309 N N . LEU B 1 224 ? -8.43 -29.578 -12.859 1 98.69 224 LEU B N 1
ATOM 6310 C CA . LEU B 1 224 ? -7.906 -28.516 -12.031 1 98.69 224 LEU B CA 1
ATOM 6311 C C . LEU B 1 224 ? -6.406 -28.672 -11.812 1 98.69 224 LEU B C 1
ATOM 6313 O O . LEU B 1 224 ? -5.719 -27.719 -11.43 1 98.69 224 LEU B O 1
ATOM 6317 N N . ARG B 1 225 ? -5.91 -29.844 -11.969 1 98.69 225 ARG B N 1
ATOM 6318 C CA . ARG B 1 225 ? -4.492 -30.125 -11.773 1 98.69 225 ARG B CA 1
ATOM 6319 C C . ARG B 1 225 ? -3.719 -29.953 -13.078 1 98.69 225 ARG B C 1
ATOM 6321 O O . ARG B 1 225 ? -3.184 -30.938 -13.609 1 98.69 225 ARG B O 1
ATOM 6328 N N . GLY B 1 226 ? -3.586 -28.75 -13.453 1 98 226 GLY B N 1
ATOM 6329 C CA . GLY B 1 226 ? -2.852 -28.406 -14.664 1 98 226 GLY B CA 1
ATOM 6330 C C . GLY B 1 226 ? -3.645 -27.531 -15.617 1 98 226 GLY B C 1
ATOM 6331 O O . GLY B 1 226 ? -3.064 -26.812 -16.422 1 98 226 GLY B O 1
ATOM 6332 N N . GLY B 1 227 ? -4.879 -27.547 -15.562 1 97.25 227 GLY B N 1
ATOM 6333 C CA . GLY B 1 227 ? -5.75 -26.75 -16.406 1 97.25 227 GLY B CA 1
ATOM 6334 C C . GLY B 1 227 ? -6.699 -25.859 -15.633 1 97.25 227 GLY B C 1
ATOM 6335 O O . GLY B 1 227 ? -7.633 -25.297 -16.203 1 97.25 227 GLY B O 1
ATOM 6336 N N . GLY B 1 228 ? -6.469 -25.625 -14.453 1 89.94 228 GLY B N 1
ATOM 6337 C CA . GLY B 1 228 ? -7.449 -25.047 -13.547 1 89.94 228 GLY B CA 1
ATOM 6338 C C . GLY B 1 228 ? -7.453 -23.531 -13.555 1 89.94 228 GLY B C 1
ATOM 6339 O O . GLY B 1 228 ? -8.461 -22.906 -13.219 1 89.94 228 GLY B O 1
ATOM 6340 N N . GLY B 1 229 ? -6.355 -22.922 -13.906 1 93.44 229 GLY B N 1
ATOM 6341 C CA . GLY B 1 229 ? -6.246 -21.484 -13.773 1 93.44 229 GLY B CA 1
ATOM 6342 C C . GLY B 1 229 ? -7.281 -20.734 -14.594 1 93.44 229 GLY B C 1
ATOM 6343 O O . GLY B 1 229 ? -7.16 -20.625 -15.812 1 93.44 229 GLY B O 1
ATOM 6344 N N . GLY B 1 230 ? -8.297 -20.25 -13.914 1 94.56 230 GLY B N 1
ATOM 6345 C CA . GLY B 1 230 ? -9.281 -19.359 -14.531 1 94.56 230 GLY B CA 1
ATOM 6346 C C . GLY B 1 230 ? -10.258 -20.094 -15.43 1 94.56 230 GLY B C 1
ATOM 6347 O O . GLY B 1 230 ? -10.938 -19.484 -16.25 1 94.56 230 GLY B O 1
ATOM 6348 N N . ASN B 1 231 ? -10.406 -21.406 -15.312 1 97.31 231 ASN B N 1
ATOM 6349 C CA . ASN B 1 231 ? -11.133 -22.094 -16.359 1 97.31 231 ASN B CA 1
ATOM 6350 C C . ASN B 1 231 ? -12.391 -22.781 -15.828 1 97.31 231 ASN B C 1
ATOM 6352 O O . ASN B 1 231 ? -13.391 -22.891 -16.531 1 97.31 231 ASN B O 1
ATOM 6356 N N . PHE B 1 232 ? -12.406 -23.25 -14.594 1 98.06 232 PHE B N 1
ATOM 6357 C CA . PHE B 1 232 ? -13.477 -24.156 -14.195 1 98.06 232 PHE B CA 1
ATOM 6358 C C . PHE B 1 232 ? -14.141 -23.672 -12.906 1 98.06 232 PHE B C 1
ATOM 6360 O O . PHE B 1 232 ? -15.078 -24.312 -12.414 1 98.06 232 PHE B O 1
ATOM 6367 N N . GLY B 1 233 ? -13.68 -22.641 -12.398 1 98.06 233 GLY B N 1
ATOM 6368 C CA . GLY B 1 233 ? -14.203 -22.094 -11.156 1 98.06 233 GLY B CA 1
ATOM 6369 C C . GLY B 1 233 ? -13.18 -21.297 -10.375 1 98.06 233 GLY B C 1
ATOM 6370 O O . GLY B 1 233 ? -12.102 -21 -10.883 1 98.06 233 GLY B O 1
ATOM 6371 N N . VAL B 1 234 ? -13.586 -20.844 -9.172 1 98.31 234 VAL B N 1
ATOM 6372 C CA . VAL B 1 234 ? -12.711 -20.109 -8.266 1 98.31 234 VAL B CA 1
ATOM 6373 C C . VAL B 1 234 ? -12.305 -21 -7.094 1 98.31 234 VAL B C 1
ATOM 6375 O O . VAL B 1 234 ? -13.148 -21.375 -6.266 1 98.31 234 VAL B O 1
ATOM 6378 N N . ALA B 1 235 ? -11.062 -21.375 -7.066 1 98 235 ALA B N 1
ATOM 6379 C CA . ALA B 1 235 ? -10.57 -22.172 -5.941 1 98 235 ALA B CA 1
ATOM 6380 C C . ALA B 1 235 ? -10.523 -21.328 -4.664 1 98 235 ALA B C 1
ATOM 6382 O O . ALA B 1 235 ? -9.852 -20.297 -4.617 1 98 235 ALA B O 1
ATOM 6383 N N . THR B 1 236 ? -11.18 -21.766 -3.619 1 96.75 236 THR B N 1
ATOM 6384 C CA . THR B 1 236 ? -11.258 -21 -2.387 1 96.75 236 THR B CA 1
ATOM 6385 C C . THR B 1 236 ? -10.469 -21.672 -1.271 1 96.75 236 THR B C 1
ATOM 6387 O O . THR B 1 236 ? -10.266 -21.078 -0.205 1 96.75 236 THR B O 1
ATOM 6390 N N . GLY B 1 237 ? -9.984 -22.891 -1.563 1 95.94 237 GLY B N 1
ATOM 6391 C CA . GLY B 1 237 ? -9.195 -23.578 -0.548 1 95.94 237 GLY B CA 1
ATOM 6392 C C . GLY B 1 237 ? -8.516 -24.828 -1.064 1 95.94 237 GLY B C 1
ATOM 6393 O O . GLY B 1 237 ? -8.984 -25.438 -2.029 1 95.94 237 GLY B O 1
ATOM 6394 N N . PHE B 1 238 ? -7.445 -25.219 -0.367 1 96.5 238 PHE B N 1
ATOM 6395 C CA . PHE B 1 238 ? -6.676 -26.406 -0.697 1 96.5 238 PHE B CA 1
ATOM 6396 C C . PHE B 1 238 ? -6.289 -27.172 0.565 1 96.5 238 PHE B C 1
ATOM 6398 O O . PHE B 1 238 ? -5.953 -26.562 1.584 1 96.5 238 PHE B O 1
ATOM 6405 N N . PHE B 1 239 ? -6.363 -28.453 0.451 1 94.56 239 PHE B N 1
ATOM 6406 C CA . PHE B 1 239 ? -5.582 -29.312 1.344 1 94.56 239 PHE B CA 1
ATOM 6407 C C . PHE B 1 239 ? -4.34 -29.844 0.636 1 94.56 239 PHE B C 1
ATOM 6409 O O . PHE B 1 239 ? -4.445 -30.469 -0.415 1 94.56 239 PHE B O 1
ATOM 6416 N N . LEU B 1 240 ? -3.236 -29.562 1.227 1 97.62 240 LEU B N 1
ATOM 6417 C CA . LEU B 1 240 ? -1.96 -29.938 0.637 1 97.62 240 LEU B CA 1
ATOM 6418 C C . LEU B 1 240 ? -1.212 -30.922 1.546 1 97.62 240 LEU B C 1
ATOM 6420 O O . LEU B 1 240 ? -1.308 -30.828 2.771 1 97.62 240 LEU B O 1
ATOM 6424 N N . LYS B 1 241 ? -0.479 -31.797 0.924 1 97.31 241 LYS B N 1
ATOM 6425 C CA . LYS B 1 241 ? 0.399 -32.688 1.674 1 97.31 241 LYS B CA 1
ATOM 6426 C C . LYS B 1 241 ? 1.544 -31.922 2.322 1 97.31 241 LYS B C 1
ATOM 6428 O O . LYS B 1 241 ? 2.092 -31 1.726 1 97.31 241 LYS B O 1
ATOM 6433 N N . LEU B 1 242 ? 1.858 -32.312 3.537 1 96.94 242 LEU B N 1
ATOM 6434 C CA . LEU B 1 242 ? 3.025 -31.766 4.23 1 96.94 242 LEU B CA 1
ATOM 6435 C C . LEU B 1 242 ? 4.199 -32.75 4.145 1 96.94 242 LEU B C 1
ATOM 6437 O O . LEU B 1 242 ? 4.008 -33.969 4.176 1 96.94 242 LEU B O 1
ATOM 6441 N N . HIS B 1 243 ? 5.344 -32.188 3.977 1 96.75 243 HIS B N 1
ATOM 6442 C CA . HIS B 1 243 ? 6.594 -32.938 4 1 96.75 243 HIS B CA 1
ATOM 6443 C C . HIS B 1 243 ? 7.559 -32.375 5.035 1 96.75 243 HIS B C 1
ATOM 6445 O O . HIS B 1 243 ? 7.266 -31.344 5.672 1 96.75 243 HIS B O 1
ATOM 6451 N N . LYS B 1 244 ? 8.656 -33.062 5.188 1 95.62 244 LYS B N 1
ATOM 6452 C CA . LYS B 1 244 ? 9.68 -32.594 6.117 1 95.62 244 LYS B CA 1
ATOM 6453 C C . LYS B 1 244 ? 11.039 -32.531 5.438 1 95.62 244 LYS B C 1
ATOM 6455 O O . LYS B 1 244 ? 11.391 -33.375 4.621 1 95.62 244 LYS B O 1
ATOM 6460 N N . LEU B 1 245 ? 11.727 -31.531 5.793 1 96.19 245 LEU B N 1
ATOM 6461 C CA . LEU B 1 245 ? 13.102 -31.406 5.324 1 96.19 245 LEU B CA 1
ATOM 6462 C C . LEU B 1 245 ? 13.977 -32.531 5.883 1 96.19 245 LEU B C 1
ATOM 6464 O O . LEU B 1 245 ? 13.727 -33.031 6.977 1 96.19 245 LEU B O 1
ATOM 6468 N N . ASN B 1 246 ? 14.969 -32.844 5.141 1 95.69 246 ASN B N 1
ATOM 6469 C CA . ASN B 1 246 ? 15.859 -33.938 5.535 1 95.69 246 ASN B CA 1
ATOM 6470 C C . ASN B 1 246 ? 16.734 -33.531 6.723 1 95.69 246 ASN B C 1
ATOM 6472 O O . ASN B 1 246 ? 17.016 -34.375 7.594 1 95.69 246 ASN B O 1
ATOM 6476 N N . HIS B 1 247 ? 17.156 -32.344 6.73 1 94.56 247 HIS B N 1
ATOM 6477 C CA . HIS B 1 247 ? 18 -31.891 7.832 1 94.56 247 HIS B CA 1
ATOM 6478 C C . HIS B 1 247 ? 17.203 -31.797 9.133 1 94.56 247 HIS B C 1
ATOM 6480 O O . HIS B 1 247 ? 16.141 -31.172 9.172 1 94.56 247 HIS B O 1
ATOM 6486 N N . PRO B 1 248 ? 17.703 -32.281 10.195 1 92.44 248 PRO B N 1
ATOM 6487 C CA . PRO B 1 248 ? 16.953 -32.344 11.445 1 92.44 248 PRO B CA 1
ATOM 6488 C C . PRO B 1 248 ? 16.656 -30.953 12.031 1 92.44 248 PRO B C 1
ATOM 6490 O O . PRO B 1 248 ? 15.703 -30.797 12.781 1 92.44 248 PRO B O 1
ATOM 6493 N N . GLU B 1 249 ? 17.453 -30 11.703 1 91.75 249 GLU B N 1
ATOM 6494 C CA . GLU B 1 249 ? 17.25 -28.656 12.242 1 91.75 249 GLU B CA 1
ATOM 6495 C C . GLU B 1 249 ? 16.469 -27.781 11.258 1 91.75 249 GLU B C 1
ATOM 6497 O O . GLU B 1 249 ? 16.359 -26.562 11.445 1 91.75 249 GLU B O 1
ATOM 6502 N N . GLY B 1 250 ? 16.016 -28.391 10.195 1 92.75 250 GLY B N 1
ATOM 6503 C CA . GLY B 1 250 ? 15.211 -27.656 9.234 1 92.75 250 GLY B CA 1
ATOM 6504 C C . GLY B 1 250 ? 16.047 -26.781 8.305 1 92.75 250 GLY B C 1
ATOM 6505 O O . GLY B 1 250 ? 15.594 -25.719 7.883 1 92.75 250 GLY B O 1
ATOM 6506 N N . LEU B 1 251 ? 17.25 -27.219 8.031 1 94.38 251 LEU B N 1
ATOM 6507 C CA . LEU B 1 251 ? 18.141 -26.438 7.18 1 94.38 251 LEU B CA 1
ATOM 6508 C C . LEU B 1 251 ? 18.172 -27 5.766 1 94.38 251 LEU B C 1
ATOM 6510 O O . LEU B 1 251 ? 17.922 -28.188 5.559 1 94.38 251 LEU B O 1
ATOM 6514 N N . VAL B 1 252 ? 18.391 -26.141 4.824 1 96.06 252 VAL B N 1
ATOM 6515 C CA . VAL B 1 252 ? 18.703 -26.469 3.438 1 96.06 252 VAL B CA 1
ATOM 6516 C C . VAL B 1 252 ? 20.016 -25.812 3.033 1 96.06 252 VAL B C 1
ATOM 6518 O O . VAL B 1 252 ? 20.516 -24.938 3.736 1 96.06 252 VAL B O 1
ATOM 6521 N N . THR B 1 253 ? 20.609 -26.359 2.014 1 96.69 253 THR B N 1
ATOM 6522 C CA . THR B 1 253 ? 21.812 -25.719 1.479 1 96.69 253 THR B CA 1
ATOM 6523 C C . THR B 1 253 ? 21.516 -25.062 0.136 1 96.69 253 THR B C 1
ATOM 6525 O O . THR B 1 253 ? 21.125 -25.719 -0.823 1 96.69 253 THR B O 1
ATOM 6528 N N . CYS B 1 254 ? 21.641 -23.797 0.163 1 93.69 254 CYS B N 1
ATOM 6529 C CA . CYS B 1 254 ? 21.438 -23.016 -1.052 1 93.69 254 CYS B CA 1
ATOM 6530 C C . CYS B 1 254 ? 22.734 -22.344 -1.5 1 93.69 254 CYS B C 1
ATOM 6532 O O . CYS B 1 254 ? 23.641 -22.125 -0.69 1 93.69 254 CYS B O 1
ATOM 6534 N N . GLY B 1 255 ? 22.828 -22.141 -2.852 1 91.62 255 GLY B N 1
ATOM 6535 C CA . GLY B 1 255 ? 24.016 -21.469 -3.342 1 91.62 255 GLY B CA 1
ATOM 6536 C C . GLY B 1 255 ? 23.953 -21.156 -4.824 1 91.62 255 GLY B C 1
ATOM 6537 O O . GLY B 1 255 ? 22.938 -21.406 -5.477 1 91.62 255 GLY B O 1
ATOM 6538 N N . THR B 1 256 ? 25.047 -20.5 -5.246 1 91.25 256 THR B N 1
ATOM 6539 C CA . THR B 1 256 ? 25.188 -20.109 -6.648 1 91.25 256 THR B CA 1
ATOM 6540 C C . THR B 1 256 ? 26.5 -20.625 -7.215 1 91.25 256 THR B C 1
ATOM 6542 O O . THR B 1 256 ? 27.547 -20.484 -6.59 1 91.25 256 THR B O 1
ATOM 6545 N N . LEU B 1 257 ? 26.344 -21.328 -8.312 1 93.5 257 LEU B N 1
ATOM 6546 C CA . LEU B 1 257 ? 27.469 -21.609 -9.188 1 93.5 257 LEU B CA 1
ATOM 6547 C C . LEU B 1 257 ? 27.484 -20.656 -10.383 1 93.5 257 LEU B C 1
ATOM 6549 O O . LEU B 1 257 ? 26.531 -20.594 -11.141 1 93.5 257 LEU B O 1
ATOM 6553 N N . GLY B 1 258 ? 28.578 -19.906 -10.484 1 92.06 258 GLY B N 1
ATOM 6554 C CA . GLY B 1 258 ? 28.609 -18.906 -11.531 1 92.06 258 GLY B CA 1
ATOM 6555 C C . GLY B 1 258 ? 29.859 -18.953 -12.375 1 92.06 258 GLY B C 1
ATOM 6556 O O . GLY B 1 258 ? 30.938 -19.328 -11.883 1 92.06 258 GLY B O 1
ATOM 6557 N N . TRP B 1 259 ? 29.703 -18.594 -13.695 1 89.75 259 TRP B N 1
ATOM 6558 C CA . TRP B 1 259 ? 30.797 -18.562 -14.656 1 89.75 259 TRP B CA 1
ATOM 6559 C C . TRP B 1 259 ? 30.734 -17.312 -15.523 1 89.75 259 TRP B C 1
ATOM 6561 O O . TRP B 1 259 ? 29.672 -16.969 -16.062 1 89.75 259 TRP B O 1
ATOM 6571 N N . SER B 1 260 ? 31.828 -16.594 -15.625 1 87.38 260 SER B N 1
ATOM 6572 C CA . SER B 1 260 ? 31.938 -15.555 -16.641 1 87.38 260 SER B CA 1
ATOM 6573 C C . SER B 1 260 ? 32.156 -16.156 -18.031 1 87.38 260 SER B C 1
ATOM 6575 O O . SER B 1 260 ? 33.312 -16.281 -18.484 1 87.38 260 SER B O 1
ATOM 6577 N N . ILE B 1 261 ? 31.203 -16.344 -18.75 1 83.88 261 ILE B N 1
ATOM 6578 C CA . ILE B 1 261 ? 31.281 -17.203 -19.922 1 83.88 261 ILE B CA 1
ATOM 6579 C C . ILE B 1 261 ? 31.828 -16.391 -21.109 1 83.88 261 ILE B C 1
ATOM 6581 O O . ILE B 1 261 ? 31.984 -16.922 -22.203 1 83.88 261 ILE B O 1
ATOM 6585 N N . GLU B 1 262 ? 32.125 -15.164 -20.891 1 81.81 262 GLU B N 1
ATOM 6586 C CA . GLU B 1 262 ? 32.906 -14.445 -21.891 1 81.81 262 GLU B CA 1
ATOM 6587 C C . GLU B 1 262 ? 34.344 -14.922 -21.891 1 81.81 262 GLU B C 1
ATOM 6589 O O . GLU B 1 262 ? 35.031 -14.812 -22.922 1 81.81 262 GLU B O 1
ATOM 6594 N N . ASP B 1 263 ? 34.75 -15.375 -20.766 1 85.62 263 ASP B N 1
ATOM 6595 C CA . ASP B 1 263 ? 36.062 -16.016 -20.656 1 85.62 263 ASP B CA 1
ATOM 6596 C C . ASP B 1 263 ? 36.031 -17.438 -21.203 1 85.62 263 ASP B C 1
ATOM 6598 O O . ASP B 1 263 ? 35.188 -18.25 -20.781 1 85.62 263 ASP B O 1
ATOM 6602 N N . SER B 1 264 ? 37 -17.766 -22.094 1 88.19 264 SER B N 1
ATOM 6603 C CA . SER B 1 264 ? 36.969 -19.062 -22.781 1 88.19 264 SER B CA 1
ATOM 6604 C C . SER B 1 264 ? 37.156 -20.219 -21.812 1 88.19 264 SER B C 1
ATOM 6606 O O . SER B 1 264 ? 36.562 -21.266 -21.969 1 88.19 264 SER B O 1
ATOM 6608 N N . THR B 1 265 ? 37.969 -20 -20.859 1 92.12 265 THR B N 1
ATOM 6609 C CA . THR B 1 265 ? 38.219 -21.062 -19.891 1 92.12 265 THR B CA 1
ATOM 6610 C C . THR B 1 265 ? 36.969 -21.297 -19.047 1 92.12 265 THR B C 1
ATOM 6612 O O . THR B 1 265 ? 36.562 -22.453 -18.844 1 92.12 265 THR B O 1
ATOM 6615 N N . SER B 1 266 ? 36.406 -20.266 -18.562 1 90.75 266 SER B N 1
ATOM 6616 C CA . SER B 1 266 ? 35.188 -20.359 -17.766 1 90.75 266 SER B CA 1
ATOM 6617 C C . SER B 1 266 ? 34.031 -20.922 -18.578 1 90.75 266 SER B C 1
ATOM 6619 O O . SER B 1 266 ? 33.219 -21.719 -18.078 1 90.75 266 SER B O 1
ATOM 6621 N N . ARG B 1 267 ? 33.969 -20.562 -19.781 1 87.19 267 ARG B N 1
ATOM 6622 C CA . ARG B 1 267 ? 32.938 -21.078 -20.672 1 87.19 267 ARG B CA 1
ATOM 6623 C C . ARG B 1 267 ? 33.062 -22.594 -20.828 1 87.19 267 ARG B C 1
ATOM 6625 O O . ARG B 1 267 ? 32.031 -23.312 -20.797 1 87.19 267 ARG B O 1
ATOM 6632 N N . LYS B 1 268 ? 34.281 -23.016 -21.047 1 88.62 268 LYS B N 1
ATOM 6633 C CA . LYS B 1 268 ? 34.469 -24.453 -21.203 1 88.62 268 LYS B CA 1
ATOM 6634 C C . LYS B 1 268 ? 34.062 -25.219 -19.953 1 88.62 268 LYS B C 1
ATOM 6636 O O . LYS B 1 268 ? 33.438 -26.25 -20.031 1 88.62 268 LYS B O 1
ATOM 6641 N N . LYS B 1 269 ? 34.469 -24.688 -18.859 1 91 269 LYS B N 1
ATOM 6642 C CA . LYS B 1 269 ? 34.094 -25.312 -17.594 1 91 269 LYS B CA 1
ATOM 6643 C C . LYS B 1 269 ? 32.594 -25.406 -17.438 1 91 269 LYS B C 1
ATOM 6645 O O . LYS B 1 269 ? 32.062 -26.438 -16.984 1 91 269 LYS B O 1
ATOM 6650 N N . PHE B 1 270 ? 31.969 -24.359 -17.766 1 87.94 270 PHE B N 1
ATOM 6651 C CA . PHE B 1 270 ? 30.516 -24.312 -17.656 1 87.94 270 PHE B CA 1
ATOM 6652 C C . PHE B 1 270 ? 29.875 -25.359 -18.562 1 87.94 270 PHE B C 1
ATOM 6654 O O . PHE B 1 270 ? 29.031 -26.141 -18.109 1 87.94 270 PHE B O 1
ATOM 6661 N N . ILE B 1 271 ? 30.266 -25.406 -19.797 1 84.44 271 ILE B N 1
ATOM 6662 C CA . ILE B 1 271 ? 29.688 -26.312 -20.781 1 84.44 271 ILE B CA 1
ATOM 6663 C C . ILE B 1 271 ? 29.938 -27.766 -20.328 1 84.44 271 ILE B C 1
ATOM 6665 O O . ILE B 1 271 ? 29.016 -28.594 -20.406 1 84.44 271 ILE B O 1
ATOM 6669 N N . ASP B 1 272 ? 31.125 -28.016 -19.859 1 88 272 ASP B N 1
ATOM 6670 C CA . ASP B 1 272 ? 31.453 -29.359 -19.422 1 88 272 ASP B CA 1
ATOM 6671 C C . ASP B 1 272 ? 30.625 -29.75 -18.188 1 88 272 ASP B C 1
ATOM 6673 O O . ASP B 1 272 ? 30.188 -30.891 -18.062 1 88 272 ASP B O 1
ATOM 6677 N N . THR B 1 273 ? 30.469 -28.812 -17.375 1 89.75 273 THR B N 1
ATOM 6678 C CA . THR B 1 273 ? 29.672 -29.062 -16.188 1 89.75 273 THR B CA 1
ATOM 6679 C C . THR B 1 273 ? 28.219 -29.344 -16.562 1 89.75 273 THR B C 1
ATOM 6681 O O . THR B 1 273 ? 27.594 -30.266 -16.031 1 89.75 273 THR B O 1
ATOM 6684 N N . MET B 1 274 ? 27.672 -28.594 -17.422 1 85.75 274 MET B N 1
ATOM 6685 C CA . MET B 1 274 ? 26.281 -28.766 -17.844 1 85.75 274 MET B CA 1
ATOM 6686 C C . MET B 1 274 ? 26.078 -30.109 -18.516 1 85.75 274 MET B C 1
ATOM 6688 O O . MET B 1 274 ? 25.047 -30.766 -18.344 1 85.75 274 MET B O 1
ATOM 6692 N N . ARG B 1 275 ? 27.031 -30.484 -19.25 1 83.81 275 ARG B N 1
ATOM 6693 C CA . ARG B 1 275 ? 26.984 -31.797 -19.891 1 83.81 275 ARG B CA 1
ATOM 6694 C C . ARG B 1 275 ? 26.953 -32.906 -18.844 1 83.81 275 ARG B C 1
ATOM 6696 O O . ARG B 1 275 ? 26.125 -33.812 -18.938 1 83.81 275 ARG B O 1
ATOM 6703 N N . ASN B 1 276 ? 27.828 -32.75 -17.922 1 88.62 276 ASN B N 1
ATOM 6704 C CA . ASN B 1 276 ? 27.859 -33.75 -16.859 1 88.62 276 ASN B CA 1
ATOM 6705 C C . ASN B 1 276 ? 26.578 -33.719 -16.031 1 88.62 276 ASN B C 1
ATOM 6707 O O . ASN B 1 276 ? 26.109 -34.781 -15.578 1 88.62 276 ASN B O 1
ATOM 6711 N N . TRP B 1 277 ? 26.125 -32.531 -15.82 1 88.38 277 TRP B N 1
ATOM 6712 C CA . TRP B 1 277 ? 24.891 -32.344 -15.07 1 88.38 277 TRP B CA 1
ATOM 6713 C C . TRP B 1 277 ? 23.734 -33.062 -15.734 1 88.38 277 TRP B C 1
ATOM 6715 O O . TRP B 1 277 ? 22.922 -33.719 -15.062 1 88.38 277 TRP B O 1
ATOM 6725 N N . ASP B 1 278 ? 23.688 -33.062 -16.969 1 82.69 278 ASP B N 1
ATOM 6726 C CA . ASP B 1 278 ? 22.609 -33.656 -17.75 1 82.69 278 ASP B CA 1
ATOM 6727 C C . ASP B 1 278 ? 22.766 -35.188 -17.828 1 82.69 278 ASP B C 1
ATOM 6729 O O . ASP B 1 278 ? 21.781 -35.906 -17.891 1 82.69 278 ASP B O 1
ATOM 6733 N N . GLN B 1 279 ? 23.953 -35.625 -17.766 1 83.75 279 GLN B N 1
ATOM 6734 C CA . GLN B 1 279 ? 24.219 -37.031 -18.016 1 83.75 279 GLN B CA 1
ATOM 6735 C C . GLN B 1 279 ? 24.312 -37.812 -16.703 1 83.75 279 GLN B C 1
ATOM 6737 O O . GLN B 1 279 ? 24.172 -39.031 -16.688 1 83.75 279 GLN B O 1
ATOM 6742 N N . SER B 1 280 ? 24.516 -37.125 -15.656 1 86.5 280 SER B N 1
ATOM 6743 C CA . SER B 1 280 ? 24.688 -37.781 -14.383 1 86.5 280 SER B CA 1
ATOM 6744 C C . SER B 1 280 ? 23.375 -37.938 -13.633 1 86.5 280 SER B C 1
ATOM 6746 O O . SER B 1 280 ? 22.5 -37.062 -13.727 1 86.5 280 SER B O 1
ATOM 6748 N N . PRO B 1 281 ? 23.297 -39.094 -12.969 1 87.44 281 PRO B N 1
ATOM 6749 C CA . PRO B 1 281 ? 22.141 -39.188 -12.078 1 87.44 281 PRO B CA 1
ATOM 6750 C C . PRO B 1 281 ? 22.281 -38.312 -10.844 1 87.44 281 PRO B C 1
ATOM 6752 O O . PRO B 1 281 ? 23.172 -38.531 -10.016 1 87.44 281 PRO B O 1
ATOM 6755 N N . LEU B 1 282 ? 21.547 -37.281 -10.758 1 90.88 282 LEU B N 1
ATOM 6756 C CA . LEU B 1 282 ? 21.547 -36.406 -9.602 1 90.88 282 LEU B CA 1
ATOM 6757 C C . LEU B 1 282 ? 20.469 -36.812 -8.602 1 90.88 282 LEU B C 1
ATOM 6759 O O . LEU B 1 282 ? 19.391 -37.25 -9 1 90.88 282 LEU B O 1
ATOM 6763 N N . PRO B 1 283 ? 20.781 -36.688 -7.293 1 95.38 283 PRO B N 1
ATOM 6764 C CA . PRO B 1 283 ? 19.75 -37.031 -6.316 1 95.38 283 PRO B CA 1
ATOM 6765 C C . PRO B 1 283 ? 18.531 -36.125 -6.398 1 95.38 283 PRO B C 1
ATOM 6767 O O . PRO B 1 283 ? 18.672 -34.938 -6.711 1 95.38 283 PRO B O 1
ATOM 6770 N N . ALA B 1 284 ? 17.375 -36.688 -6.008 1 96.12 284 ALA B N 1
ATOM 6771 C CA . ALA B 1 284 ? 16.141 -35.938 -6.023 1 96.12 284 ALA B CA 1
ATOM 6772 C C . ALA B 1 284 ? 16.203 -34.719 -5.086 1 96.12 284 ALA B C 1
ATOM 6774 O O . ALA B 1 284 ? 15.492 -33.75 -5.273 1 96.12 284 ALA B O 1
ATOM 6775 N N . ALA B 1 285 ? 17.109 -34.75 -4.172 1 96.88 285 ALA B N 1
ATOM 6776 C CA . ALA B 1 285 ? 17.25 -33.688 -3.164 1 96.88 285 ALA B CA 1
ATOM 6777 C C . ALA B 1 285 ? 17.938 -32.469 -3.738 1 96.88 285 ALA B C 1
ATOM 6779 O O . ALA B 1 285 ? 17.938 -31.391 -3.127 1 96.88 285 ALA B O 1
ATOM 6780 N N . LEU B 1 286 ? 18.562 -32.625 -4.914 1 96.12 286 LEU B N 1
ATOM 6781 C CA . LEU B 1 286 ? 19.312 -31.531 -5.512 1 96.12 286 LEU B CA 1
ATOM 6782 C C . LEU B 1 286 ? 18.531 -30.906 -6.664 1 96.12 286 LEU B C 1
ATOM 6784 O O . LEU B 1 286 ? 18.156 -31.594 -7.617 1 96.12 286 LEU B O 1
ATOM 6788 N N . CYS B 1 287 ? 18.281 -29.672 -6.535 1 94.06 287 CYS B N 1
ATOM 6789 C CA . CYS B 1 287 ? 17.672 -28.875 -7.598 1 94.06 287 CYS B CA 1
ATOM 6790 C C . CYS B 1 287 ? 18.641 -27.797 -8.07 1 94.06 287 CYS B C 1
ATOM 6792 O O . CYS B 1 287 ? 19.266 -27.109 -7.254 1 94.06 287 CYS B O 1
ATOM 6794 N N . GLY B 1 288 ? 18.828 -27.641 -9.383 1 91.19 288 GLY B N 1
ATOM 6795 C CA . GLY B 1 288 ? 19.641 -26.609 -9.969 1 91.19 288 GLY B CA 1
ATOM 6796 C C . GLY B 1 288 ? 18.938 -25.828 -11.062 1 91.19 288 GLY B C 1
ATOM 6797 O O . GLY B 1 288 ? 18.688 -26.359 -12.141 1 91.19 288 GLY B O 1
ATOM 6798 N N . ASP B 1 289 ? 18.625 -24.516 -10.766 1 84.62 289 ASP B N 1
ATOM 6799 C CA . ASP B 1 289 ? 18.047 -23.641 -11.773 1 84.62 289 ASP B CA 1
ATOM 6800 C C . ASP B 1 289 ? 19.141 -22.844 -12.5 1 84.62 289 ASP B C 1
ATOM 6802 O O . ASP B 1 289 ? 20.016 -22.25 -11.859 1 84.62 289 ASP B O 1
ATOM 6806 N N . ALA B 1 290 ? 19.109 -22.953 -13.742 1 76.62 290 ALA B N 1
ATOM 6807 C CA . ALA B 1 290 ? 20.156 -22.297 -14.508 1 76.62 290 ALA B CA 1
ATOM 6808 C C . ALA B 1 290 ? 19.656 -20.984 -15.102 1 76.62 290 ALA B C 1
ATOM 6810 O O . ALA B 1 290 ? 18.469 -20.859 -15.43 1 76.62 290 ALA B O 1
ATOM 6811 N N . LEU B 1 291 ? 20.547 -20.047 -15.125 1 72.88 291 LEU B N 1
ATOM 6812 C CA . LEU B 1 291 ? 20.219 -18.734 -15.656 1 72.88 291 LEU B CA 1
ATOM 6813 C C . LEU B 1 291 ? 21.359 -18.203 -16.531 1 72.88 291 LEU B C 1
ATOM 6815 O O . LEU B 1 291 ? 22.531 -18.359 -16.203 1 72.88 291 LEU B O 1
ATOM 6819 N N . TRP B 1 292 ? 21 -17.719 -17.672 1 73.06 292 TRP B N 1
ATOM 6820 C CA . TRP B 1 292 ? 21.922 -16.969 -18.531 1 73.06 292 TRP B CA 1
ATOM 6821 C C . TRP B 1 292 ? 21.5 -15.516 -18.625 1 73.06 292 TRP B C 1
ATOM 6823 O O . TRP B 1 292 ? 20.328 -15.219 -18.922 1 73.06 292 TRP B O 1
ATOM 6833 N N . ARG B 1 293 ? 22.406 -14.594 -18.219 1 72.38 293 ARG B N 1
ATOM 6834 C CA . ARG B 1 293 ? 22.047 -13.18 -18.297 1 72.38 293 ARG B CA 1
ATOM 6835 C C . ARG B 1 293 ? 23.297 -12.312 -18.484 1 72.38 293 ARG B C 1
ATOM 6837 O O . ARG B 1 293 ? 24.422 -12.773 -18.281 1 72.38 293 ARG B O 1
ATOM 6844 N N . TYR B 1 294 ? 23.094 -11.117 -18.969 1 69.94 294 TYR B N 1
ATOM 6845 C CA . TYR B 1 294 ? 24.141 -10.102 -18.891 1 69.94 294 TYR B CA 1
ATOM 6846 C C . TYR B 1 294 ? 24.203 -9.484 -17.516 1 69.94 294 TYR B C 1
ATOM 6848 O O . TYR B 1 294 ? 23.172 -9.188 -16.906 1 69.94 294 TYR B O 1
ATOM 6856 N N . ARG B 1 295 ? 25.312 -9.453 -16.906 1 69.62 295 ARG B N 1
ATOM 6857 C CA . ARG B 1 295 ? 25.516 -8.883 -15.586 1 69.62 295 ARG B CA 1
ATOM 6858 C C . ARG B 1 295 ? 26.594 -7.801 -15.609 1 69.62 295 ARG B C 1
ATOM 6860 O O . ARG B 1 295 ? 27.562 -7.898 -16.359 1 69.62 295 ARG B O 1
ATOM 6867 N N . ARG B 1 296 ? 26.219 -6.754 -14.82 1 65.75 296 ARG B N 1
ATOM 6868 C CA . ARG B 1 296 ? 27.234 -5.707 -14.688 1 65.75 296 ARG B CA 1
ATOM 6869 C C . ARG B 1 296 ? 28.406 -6.184 -13.844 1 65.75 296 ARG B C 1
ATOM 6871 O O . ARG B 1 296 ? 28.219 -6.664 -12.727 1 65.75 296 ARG B O 1
ATOM 6878 N N . ASP B 1 297 ? 29.484 -6.141 -14.523 1 62.97 297 ASP B N 1
ATOM 6879 C CA . ASP B 1 297 ? 30.703 -6.508 -13.828 1 62.97 297 ASP B CA 1
ATOM 6880 C C . ASP B 1 297 ? 31.047 -5.496 -12.727 1 62.97 297 ASP B C 1
ATOM 6882 O O . ASP B 1 297 ? 30.906 -4.289 -12.93 1 62.97 297 ASP B O 1
ATOM 6886 N N . ARG B 1 298 ? 31.25 -5.965 -11.539 1 60.78 298 ARG B N 1
ATOM 6887 C CA . ARG B 1 298 ? 31.484 -5.102 -10.391 1 60.78 298 ARG B CA 1
ATOM 6888 C C . ARG B 1 298 ? 32.719 -4.211 -10.617 1 60.78 298 ARG B C 1
ATOM 6890 O O . ARG B 1 298 ? 32.75 -3.078 -10.133 1 60.78 298 ARG B O 1
ATOM 6897 N N . GLU B 1 299 ? 33.625 -4.812 -11.258 1 58 299 GLU B N 1
ATOM 6898 C CA . GLU B 1 299 ? 34.875 -4.094 -11.445 1 58 299 GLU B CA 1
ATOM 6899 C C . GLU B 1 299 ? 34.812 -3.164 -12.656 1 58 299 GLU B C 1
ATOM 6901 O O . GLU B 1 299 ? 35 -1.951 -12.516 1 58 299 GLU B O 1
ATOM 6906 N N . SER B 1 300 ? 34.531 -3.66 -13.758 1 63.19 300 SER B N 1
ATOM 6907 C CA . SER B 1 300 ? 34.594 -2.891 -14.992 1 63.19 300 SER B CA 1
ATOM 6908 C C . SER B 1 300 ? 33.281 -2.121 -15.227 1 63.19 300 SER B C 1
ATOM 6910 O O . SER B 1 300 ? 33.219 -1.211 -16.047 1 63.19 300 SER B O 1
ATOM 6912 N N . LYS B 1 301 ? 32.281 -2.418 -14.484 1 68.5 301 LYS B N 1
ATOM 6913 C CA . LYS B 1 301 ? 30.969 -1.811 -14.586 1 68.5 301 LYS B CA 1
ATOM 6914 C C . LYS B 1 301 ? 30.344 -2.057 -15.961 1 68.5 301 LYS B C 1
ATOM 6916 O O . LYS B 1 301 ? 29.344 -1.444 -16.312 1 68.5 301 LYS B O 1
ATOM 6921 N N . GLU B 1 302 ? 31.016 -2.955 -16.766 1 67.88 302 GLU B N 1
ATOM 6922 C CA . GLU B 1 302 ? 30.469 -3.346 -18.062 1 67.88 302 GLU B CA 1
ATOM 6923 C C . GLU B 1 302 ? 29.547 -4.555 -17.938 1 67.88 302 GLU B C 1
ATOM 6925 O O . GLU B 1 302 ? 29.719 -5.375 -17.031 1 67.88 302 GLU B O 1
ATOM 6930 N N . LYS B 1 303 ? 28.641 -4.605 -18.812 1 73.19 303 LYS B N 1
ATOM 6931 C CA . LYS B 1 303 ? 27.75 -5.766 -18.844 1 73.19 303 LYS B CA 1
ATOM 6932 C C . LYS B 1 303 ? 28.406 -6.938 -19.562 1 73.19 303 LYS B C 1
ATOM 6934 O O . LYS B 1 303 ? 28.922 -6.785 -20.688 1 73.19 303 LYS B O 1
ATOM 6939 N N . LYS B 1 304 ? 28.609 -8.055 -18.812 1 75.12 304 LYS B N 1
ATOM 6940 C CA . LYS B 1 304 ? 29.203 -9.266 -19.359 1 75.12 304 LYS B CA 1
ATOM 6941 C C . LYS B 1 304 ? 28.219 -10.445 -19.281 1 75.12 304 LYS B C 1
ATOM 6943 O O . LYS B 1 304 ? 27.359 -10.469 -18.406 1 75.12 304 LYS B O 1
ATOM 6948 N N . LEU B 1 305 ? 28.422 -11.367 -20.266 1 78.12 305 LEU B N 1
ATOM 6949 C CA . LEU B 1 305 ? 27.578 -12.562 -20.25 1 78.12 305 LEU B CA 1
ATOM 6950 C C . LEU B 1 305 ? 27.938 -13.461 -19.078 1 78.12 305 LEU B C 1
ATOM 6952 O O . LEU B 1 305 ? 29.109 -13.727 -18.812 1 78.12 305 LEU B O 1
ATOM 6956 N N . TRP B 1 306 ? 26.953 -13.828 -18.391 1 81.69 306 TRP B N 1
ATOM 6957 C CA . TRP B 1 306 ? 27.078 -14.586 -17.141 1 81.69 306 TRP B CA 1
ATOM 6958 C C . TRP B 1 306 ? 26.156 -15.797 -17.156 1 81.69 306 TRP B C 1
ATOM 6960 O O . TRP B 1 306 ? 25.016 -15.719 -17.625 1 81.69 306 TRP B O 1
ATOM 6970 N N . ALA B 1 307 ? 26.75 -16.953 -16.828 1 83.75 307 ALA B N 1
ATOM 6971 C CA . ALA B 1 307 ? 25.953 -18.156 -16.609 1 83.75 307 ALA B CA 1
ATOM 6972 C C . ALA B 1 307 ? 25.969 -18.562 -15.141 1 83.75 307 ALA B C 1
ATOM 6974 O O . ALA B 1 307 ? 27.016 -18.453 -14.477 1 83.75 307 ALA B O 1
ATOM 6975 N N . GLU B 1 308 ? 24.812 -18.984 -14.734 1 88.06 308 GLU B N 1
ATOM 6976 C CA . GLU B 1 308 ? 24.734 -19.359 -13.328 1 88.06 308 GLU B CA 1
ATOM 6977 C C . GLU B 1 308 ? 23.781 -20.531 -13.117 1 88.06 308 GLU B C 1
ATOM 6979 O O . GLU B 1 308 ? 22.844 -20.719 -13.898 1 88.06 308 GLU B O 1
ATOM 6984 N N . ILE B 1 309 ? 24.109 -21.391 -12.117 1 89 309 ILE B N 1
ATOM 6985 C CA . ILE B 1 309 ? 23.203 -22.406 -11.586 1 89 309 ILE B CA 1
ATOM 6986 C C . ILE B 1 309 ? 22.906 -22.125 -10.117 1 89 309 ILE B C 1
ATOM 6988 O O . ILE B 1 309 ? 23.812 -22.156 -9.281 1 89 309 ILE B O 1
ATOM 6992 N N . THR B 1 310 ? 21.672 -21.734 -9.867 1 90.38 310 THR B N 1
ATOM 6993 C CA . THR B 1 310 ? 21.234 -21.625 -8.484 1 90.38 310 THR B CA 1
ATOM 6994 C C . THR B 1 310 ? 20.844 -22.984 -7.93 1 90.38 310 THR B C 1
ATOM 6996 O O . THR B 1 310 ? 19.953 -23.656 -8.484 1 90.38 310 THR B O 1
ATOM 6999 N N . THR B 1 311 ? 21.484 -23.344 -6.84 1 93.19 311 THR B N 1
ATOM 7000 C CA . THR B 1 311 ? 21.266 -24.688 -6.332 1 93.19 311 THR B CA 1
ATOM 7001 C C . THR B 1 311 ? 20.5 -24.656 -5.016 1 93.19 311 THR B C 1
ATOM 7003 O O . THR B 1 311 ? 20.688 -23.75 -4.199 1 93.19 311 THR B O 1
ATOM 7006 N N . MET B 1 312 ? 19.641 -25.562 -4.875 1 94.12 312 MET B N 1
ATOM 7007 C CA . MET B 1 312 ? 18.953 -25.875 -3.621 1 94.12 312 MET B CA 1
ATOM 7008 C C . MET B 1 312 ? 19.062 -27.375 -3.305 1 94.12 312 MET B C 1
ATOM 7010 O O . MET B 1 312 ? 18.641 -28.203 -4.109 1 94.12 312 MET B O 1
ATOM 7014 N N . TYR B 1 313 ? 19.625 -27.656 -2.154 1 96.69 313 TYR B N 1
ATOM 7015 C CA . TYR B 1 313 ? 19.781 -29.031 -1.705 1 96.69 313 TYR B CA 1
ATOM 7016 C C . TYR B 1 313 ? 19.031 -29.281 -0.401 1 96.69 313 TYR B C 1
ATOM 7018 O O . TYR B 1 313 ? 19.281 -28.594 0.6 1 96.69 313 TYR B O 1
ATOM 7026 N N . ASN B 1 314 ? 18.078 -30.188 -0.487 1 97.25 314 ASN B N 1
ATOM 7027 C CA . ASN B 1 314 ? 17.359 -30.609 0.72 1 97.25 314 ASN B CA 1
ATOM 7028 C C . ASN B 1 314 ? 18.25 -31.469 1.622 1 97.25 314 ASN B C 1
ATOM 7030 O O . ASN B 1 314 ? 18.078 -32.688 1.683 1 97.25 314 ASN B O 1
ATOM 7034 N N . GLY B 1 315 ? 19.141 -30.828 2.318 1 96.38 315 GLY B N 1
ATOM 7035 C CA . GLY B 1 315 ? 20.141 -31.453 3.172 1 96.38 315 GLY B CA 1
ATOM 7036 C C . GLY B 1 315 ? 21.234 -30.516 3.602 1 96.38 315 GLY B C 1
ATOM 7037 O O . GLY B 1 315 ? 21.125 -29.297 3.43 1 96.38 315 GLY B O 1
ATOM 7038 N N . GLY B 1 316 ? 22.234 -31.078 4.184 1 95.88 316 GLY B N 1
ATOM 7039 C CA . GLY B 1 316 ? 23.328 -30.297 4.727 1 95.88 316 GLY B CA 1
ATOM 7040 C C . GLY B 1 316 ? 24.359 -29.906 3.686 1 95.88 316 GLY B C 1
ATOM 7041 O O . GLY B 1 316 ? 24.375 -30.453 2.584 1 95.88 316 GLY B O 1
ATOM 7042 N N . LYS B 1 317 ? 25.203 -29 4.082 1 96.62 317 LYS B N 1
ATOM 7043 C CA . LYS B 1 317 ? 26.188 -28.406 3.188 1 96.62 317 LYS B CA 1
ATOM 7044 C C . LYS B 1 317 ? 27.203 -29.453 2.711 1 96.62 317 LYS B C 1
ATOM 7046 O O . LYS B 1 317 ? 27.547 -29.5 1.528 1 96.62 317 LYS B O 1
ATOM 7051 N N . SER B 1 318 ? 27.688 -30.297 3.592 1 96.12 318 SER B N 1
ATOM 7052 C CA . SER B 1 318 ? 28.703 -31.297 3.242 1 96.12 318 SER B CA 1
ATOM 7053 C C . SER B 1 318 ? 28.172 -32.281 2.191 1 96.12 318 SER B C 1
ATOM 7055 O O . SER B 1 318 ? 28.875 -32.594 1.238 1 96.12 318 SER B O 1
ATOM 7057 N N . GLU B 1 319 ? 26.984 -32.719 2.359 1 95.56 319 GLU B N 1
ATOM 7058 C CA . GLU B 1 319 ? 26.359 -33.625 1.386 1 95.56 319 GLU B CA 1
ATOM 7059 C C . GLU B 1 319 ? 26.156 -32.906 0.047 1 95.56 319 GLU B C 1
ATOM 7061 O O . GLU B 1 319 ? 26.391 -33.5 -1.012 1 95.56 319 GLU B O 1
ATOM 7066 N N . CYS B 1 320 ? 25.781 -31.688 0.127 1 96.62 320 CYS B N 1
ATOM 7067 C CA . CYS B 1 320 ? 25.562 -30.906 -1.082 1 96.62 320 CYS B CA 1
ATOM 7068 C C . CYS B 1 320 ? 26.844 -30.781 -1.887 1 96.62 320 CYS B C 1
ATOM 7070 O O . CYS B 1 320 ? 26.859 -31 -3.098 1 96.62 320 CYS B O 1
ATOM 7072 N N . ILE B 1 321 ? 27.906 -30.484 -1.19 1 96 321 ILE B N 1
ATOM 7073 C CA . ILE B 1 321 ? 29.203 -30.312 -1.835 1 96 321 ILE B CA 1
ATOM 7074 C C . ILE B 1 321 ? 29.641 -31.625 -2.477 1 96 321 ILE B C 1
ATOM 7076 O O . ILE B 1 321 ? 30.141 -31.625 -3.6 1 96 321 ILE B O 1
ATOM 7080 N N . SER B 1 322 ? 29.375 -32.625 -1.771 1 95.5 322 SER B N 1
ATOM 7081 C CA . SER B 1 322 ? 29.734 -33.938 -2.285 1 95.5 322 SER B CA 1
ATOM 7082 C C . SER B 1 322 ? 28.969 -34.281 -3.561 1 95.5 322 SER B C 1
ATOM 7084 O O . SER B 1 322 ? 29.531 -34.812 -4.52 1 95.5 322 SER B O 1
ATOM 7086 N N . GLU B 1 323 ? 27.734 -34 -3.582 1 95 323 GLU B N 1
ATOM 7087 C CA . GLU B 1 323 ? 26.922 -34.25 -4.762 1 95 323 GLU B CA 1
ATOM 7088 C C . GLU B 1 323 ? 27.328 -33.375 -5.93 1 95 323 GLU B C 1
ATOM 7090 O O . GLU B 1 323 ? 27.391 -33.812 -7.074 1 95 323 GLU B O 1
ATOM 7095 N N . LEU B 1 324 ? 27.641 -32.125 -5.672 1 95.31 324 LEU B N 1
ATOM 7096 C CA . LEU B 1 324 ? 28.031 -31.188 -6.711 1 95.31 324 LEU B CA 1
ATOM 7097 C C . LEU B 1 324 ? 29.391 -31.547 -7.297 1 95.31 324 LEU B C 1
ATOM 7099 O O . LEU B 1 324 ? 29.641 -31.328 -8.484 1 95.31 324 LEU B O 1
ATOM 7103 N N . ALA B 1 325 ? 30.203 -32.094 -6.469 1 94.19 325 ALA B N 1
ATOM 7104 C CA . ALA B 1 325 ? 31.547 -32.469 -6.91 1 94.19 325 ALA B CA 1
ATOM 7105 C C . ALA B 1 325 ? 31.484 -33.5 -8.023 1 94.19 325 ALA B C 1
ATOM 7107 O O . ALA B 1 325 ? 32.375 -33.562 -8.875 1 94.19 325 ALA B O 1
ATOM 7108 N N . LYS B 1 326 ? 30.438 -34.219 -8.078 1 93 326 LYS B N 1
ATOM 7109 C CA . LYS B 1 326 ? 30.297 -35.281 -9.07 1 93 326 LYS B CA 1
ATOM 7110 C C . LYS B 1 326 ? 30.047 -34.688 -10.461 1 93 326 LYS B C 1
ATOM 7112 O O . LYS B 1 326 ? 30.312 -35.344 -11.469 1 93 326 LYS B O 1
ATOM 7117 N N . VAL B 1 327 ? 29.578 -33.531 -10.516 1 93.12 327 VAL B N 1
ATOM 7118 C CA . VAL B 1 327 ? 29.172 -33 -11.812 1 93.12 327 VAL B CA 1
ATOM 7119 C C . VAL B 1 327 ? 30.062 -31.812 -12.203 1 93.12 327 VAL B C 1
ATOM 7121 O O . VAL B 1 327 ? 30.203 -31.5 -13.383 1 93.12 327 VAL B O 1
ATOM 7124 N N . LEU B 1 328 ? 30.688 -31.203 -11.305 1 94.38 328 LEU B N 1
ATOM 7125 C CA . LEU B 1 328 ? 31.531 -30.047 -11.586 1 94.38 328 LEU B CA 1
ATOM 7126 C C . LEU B 1 328 ? 32.781 -30.438 -12.367 1 94.38 328 LEU B C 1
ATOM 7128 O O . LEU B 1 328 ? 33.406 -31.469 -12.062 1 94.38 328 LEU B O 1
ATOM 7132 N N . ARG B 1 329 ? 33 -29.688 -13.367 1 93 329 ARG B N 1
ATOM 7133 C CA . ARG B 1 329 ? 34.25 -29.812 -14.109 1 93 329 ARG B CA 1
ATOM 7134 C C . ARG B 1 329 ? 35.125 -28.562 -13.953 1 93 329 ARG B C 1
ATOM 7136 O O . ARG B 1 329 ? 35.062 -27.656 -14.789 1 93 329 ARG B O 1
ATOM 7143 N N . GLY B 1 330 ? 35.906 -28.516 -12.969 1 91.62 330 GLY B N 1
ATOM 7144 C CA . GLY B 1 330 ? 36.656 -27.328 -12.555 1 91.62 330 GLY B CA 1
ATOM 7145 C C . GLY B 1 330 ? 35.875 -26.469 -11.57 1 91.62 330 GLY B C 1
ATOM 7146 O O . GLY B 1 330 ? 34.688 -26.609 -11.414 1 91.62 330 GLY B O 1
ATOM 7147 N N . GLU B 1 331 ? 36.656 -25.609 -11.031 1 92.56 331 GLU B N 1
ATOM 7148 C CA . GLU B 1 331 ? 36.031 -24.719 -10.062 1 92.56 331 GLU B CA 1
ATOM 7149 C C . GLU B 1 331 ? 35.281 -23.578 -10.758 1 92.56 331 GLU B C 1
ATOM 7151 O O . GLU B 1 331 ? 35.875 -22.875 -11.594 1 92.56 331 GLU B O 1
ATOM 7156 N N . PRO B 1 332 ? 34 -23.453 -10.422 1 95.12 332 PRO B N 1
ATOM 7157 C CA . PRO B 1 332 ? 33.312 -22.281 -10.969 1 95.12 332 PRO B CA 1
ATOM 7158 C C . PRO B 1 332 ? 33.938 -20.969 -10.469 1 95.12 332 PRO B C 1
ATOM 7160 O O . PRO B 1 332 ? 34.688 -20.953 -9.5 1 95.12 332 PRO B O 1
ATOM 7163 N N . ASP B 1 333 ? 33.625 -19.859 -11.172 1 93.12 333 ASP B N 1
ATOM 7164 C CA . ASP B 1 333 ? 34.125 -18.562 -10.766 1 93.12 333 ASP B CA 1
ATOM 7165 C C . ASP B 1 333 ? 33.469 -18.109 -9.461 1 93.12 333 ASP B C 1
ATOM 7167 O O . ASP B 1 333 ? 34.094 -17.359 -8.688 1 93.12 333 ASP B O 1
ATOM 7171 N N . VAL B 1 334 ? 32.25 -18.453 -9.305 1 91.94 334 VAL B N 1
ATOM 7172 C CA . VAL B 1 334 ? 31.531 -18.219 -8.062 1 91.94 334 VAL B CA 1
ATOM 7173 C C . VAL B 1 334 ? 30.969 -19.531 -7.543 1 91.94 334 VAL B C 1
ATOM 7175 O O . VAL B 1 334 ? 30.375 -20.312 -8.305 1 91.94 334 VAL B O 1
ATOM 7178 N N . ASN B 1 335 ? 31.156 -19.891 -6.348 1 93.5 335 ASN B N 1
ATOM 7179 C CA . ASN B 1 335 ? 30.656 -21.078 -5.652 1 93.5 335 ASN B CA 1
ATOM 7180 C C . ASN B 1 335 ? 30.328 -20.766 -4.191 1 93.5 335 ASN B C 1
ATOM 7182 O O . ASN B 1 335 ? 31.234 -20.734 -3.348 1 93.5 335 ASN B O 1
ATOM 7186 N N . THR B 1 336 ? 29 -20.625 -3.902 1 91.81 336 THR B N 1
ATOM 7187 C CA . THR B 1 336 ? 28.641 -20.078 -2.596 1 91.81 336 THR B CA 1
ATOM 7188 C C . THR B 1 336 ? 27.594 -20.969 -1.918 1 91.81 336 THR B C 1
ATOM 7190 O O . THR B 1 336 ? 26.484 -20.531 -1.613 1 91.81 336 THR B O 1
ATOM 7193 N N . PRO B 1 337 ? 27.906 -22.25 -1.616 1 93.75 337 PRO B N 1
ATOM 7194 C CA . PRO B 1 337 ? 26.953 -23.047 -0.846 1 93.75 337 PRO B CA 1
ATOM 7195 C C . PRO B 1 337 ? 26.797 -22.562 0.59 1 93.75 337 PRO B C 1
ATOM 7197 O O . PRO B 1 337 ? 27.781 -22.328 1.282 1 93.75 337 PRO B O 1
ATOM 7200 N N . LYS B 1 338 ? 25.609 -22.281 0.995 1 94.94 338 LYS B N 1
ATOM 7201 C CA . LYS B 1 338 ? 25.312 -21.781 2.334 1 94.94 338 LYS B CA 1
ATOM 7202 C C . LYS B 1 338 ? 24.141 -22.531 2.953 1 94.94 338 LYS B C 1
ATOM 7204 O O . LYS B 1 338 ? 23.125 -22.734 2.293 1 94.94 338 LYS B O 1
ATOM 7209 N N . GLU B 1 339 ? 24.375 -22.984 4.156 1 94.88 339 GLU B N 1
ATOM 7210 C CA . GLU B 1 339 ? 23.266 -23.547 4.918 1 94.88 339 GLU B CA 1
ATOM 7211 C C . GLU B 1 339 ? 22.375 -22.453 5.496 1 94.88 339 GLU B C 1
ATOM 7213 O O . GLU B 1 339 ? 22.859 -21.438 5.992 1 94.88 339 GLU B O 1
ATOM 7218 N N . MET B 1 340 ? 21.062 -22.625 5.398 1 93.25 340 MET B N 1
ATOM 7219 C CA . MET B 1 340 ? 20.125 -21.641 5.922 1 93.25 340 MET B CA 1
ATOM 7220 C C . MET B 1 340 ? 18.75 -22.281 6.141 1 93.25 340 MET B C 1
ATOM 7222 O O . MET B 1 340 ? 18.5 -23.391 5.676 1 93.25 340 MET B O 1
ATOM 7226 N N . LYS B 1 341 ? 17.938 -21.531 6.902 1 90.38 341 LYS B N 1
ATOM 7227 C CA . LYS B 1 341 ? 16.531 -21.938 6.973 1 90.38 341 LYS B CA 1
ATOM 7228 C C . LYS B 1 341 ? 15.82 -21.672 5.648 1 90.38 341 LYS B C 1
ATOM 7230 O O . LYS B 1 341 ? 16.078 -20.656 4.988 1 90.38 341 LYS B O 1
ATOM 7235 N N . PHE B 1 342 ? 14.977 -22.562 5.277 1 86.81 342 PHE B N 1
ATOM 7236 C CA . PHE B 1 342 ? 14.266 -22.422 4.008 1 86.81 342 PHE B CA 1
ATOM 7237 C C . PHE B 1 342 ? 13.461 -21.141 3.969 1 86.81 342 PHE B C 1
ATOM 7239 O O . PHE B 1 342 ? 13.398 -20.469 2.934 1 86.81 342 PHE B O 1
ATOM 7246 N N . TYR B 1 343 ? 12.945 -20.766 5.086 1 82.88 343 TYR B N 1
ATOM 7247 C CA . TYR B 1 343 ? 12.148 -19.562 5.215 1 82.88 343 TYR B CA 1
ATOM 7248 C C . TYR B 1 343 ? 12.969 -18.328 4.855 1 82.88 343 TYR B C 1
ATOM 7250 O O . TYR B 1 343 ? 12.453 -17.391 4.227 1 82.88 343 TYR B O 1
ATOM 7258 N N . GLU B 1 344 ? 14.18 -18.281 5.203 1 81.69 344 GLU B N 1
ATOM 7259 C CA . GLU B 1 344 ? 15.062 -17.141 4.93 1 81.69 344 GLU B CA 1
ATOM 7260 C C . GLU B 1 344 ? 15.344 -17.016 3.438 1 81.69 344 GLU B C 1
ATOM 7262 O O . GLU B 1 344 ? 15.477 -15.906 2.918 1 81.69 344 GLU B O 1
ATOM 7267 N N . TRP B 1 345 ? 15.484 -18.141 2.822 1 77 345 TRP B N 1
ATOM 7268 C CA . TRP B 1 345 ? 15.719 -18.156 1.382 1 77 345 TRP B CA 1
ATOM 7269 C C . TRP B 1 345 ? 14.523 -17.578 0.632 1 77 345 TRP B C 1
ATOM 7271 O O . TRP B 1 345 ? 14.695 -16.781 -0.303 1 77 345 TRP B O 1
ATOM 7281 N N . GLU B 1 346 ? 13.438 -17.922 1.004 1 69.62 346 GLU B N 1
ATOM 7282 C CA . GLU B 1 346 ? 12.203 -17.453 0.373 1 69.62 346 GLU B CA 1
ATOM 7283 C C . GLU B 1 346 ? 12 -15.961 0.577 1 69.62 346 GLU B C 1
ATOM 7285 O O . GLU B 1 346 ? 11.578 -15.258 -0.341 1 69.62 346 GLU B O 1
ATOM 7290 N N . VAL B 1 347 ? 12.234 -15.531 1.775 1 58.72 347 VAL B N 1
ATOM 7291 C CA . VAL B 1 347 ? 12.086 -14.125 2.115 1 58.72 347 VAL B CA 1
ATOM 7292 C C . VAL B 1 347 ? 12.984 -13.281 1.222 1 58.72 347 VAL B C 1
ATOM 7294 O O . VAL B 1 347 ? 12.594 -12.195 0.776 1 58.72 347 VAL B O 1
ATOM 7297 N N . GLY B 1 348 ? 14.094 -13.867 1.034 1 51.94 348 GLY B N 1
ATOM 7298 C CA . GLY B 1 348 ? 15.023 -13.172 0.154 1 51.94 348 GLY B CA 1
ATOM 7299 C C . GLY B 1 348 ? 14.5 -13.023 -1.263 1 51.94 348 GLY B C 1
ATOM 7300 O O . GLY B 1 348 ? 14.898 -12.102 -1.979 1 51.94 348 GLY B O 1
ATOM 7301 N N . GLY B 1 349 ? 13.617 -13.867 -1.6 1 49.5 349 GLY B N 1
ATOM 7302 C CA . GLY B 1 349 ? 13.039 -13.828 -2.932 1 49.5 349 GLY B CA 1
ATOM 7303 C C . GLY B 1 349 ? 12.062 -12.68 -3.123 1 49.5 349 GLY B C 1
ATOM 7304 O O . GLY B 1 349 ? 11.656 -12.383 -4.25 1 49.5 349 GLY B O 1
ATOM 7305 N N . GLU B 1 350 ? 11.656 -12.094 -2.02 1 46.44 350 GLU B N 1
ATOM 7306 C CA . GLU B 1 350 ? 10.758 -10.938 -2.055 1 46.44 350 GLU B CA 1
ATOM 7307 C C . GLU B 1 350 ? 11.32 -9.828 -2.939 1 46.44 350 GLU B C 1
ATOM 7309 O O . GLU B 1 350 ? 10.562 -9.039 -3.508 1 46.44 350 GLU B O 1
ATOM 7314 N N . ALA B 1 351 ? 12.562 -9.961 -3.039 1 38.53 351 ALA B N 1
ATOM 7315 C CA . ALA B 1 351 ? 13.227 -8.984 -3.896 1 38.53 351 ALA B CA 1
ATOM 7316 C C . ALA B 1 351 ? 12.688 -9.047 -5.324 1 38.53 351 ALA B C 1
ATOM 7318 O O . ALA B 1 351 ? 12.789 -8.078 -6.074 1 38.53 351 ALA B O 1
ATOM 7319 N N . PHE B 1 352 ? 12.102 -10.117 -5.5 1 37.94 352 PHE B N 1
ATOM 7320 C CA . PHE B 1 352 ? 11.555 -10.297 -6.84 1 37.94 352 PHE B CA 1
ATOM 7321 C C . PHE B 1 352 ? 10.125 -9.758 -6.914 1 37.94 352 PHE B C 1
ATOM 7323 O O . PHE B 1 352 ? 9.438 -9.938 -7.922 1 37.94 352 PHE B O 1
ATOM 7330 N N . ALA B 1 353 ? 9.656 -9.18 -5.75 1 46.41 353 ALA B N 1
ATOM 7331 C CA . ALA B 1 353 ? 8.289 -8.68 -5.656 1 46.41 353 ALA B CA 1
ATOM 7332 C C . ALA B 1 353 ? 8.047 -7.547 -6.648 1 46.41 353 ALA B C 1
ATOM 7334 O O . ALA B 1 353 ? 8.977 -6.824 -7.012 1 46.41 353 ALA B O 1
ATOM 7335 N N . ASN B 1 354 ? 6.867 -7.543 -7.363 1 45.28 354 ASN B N 1
ATOM 7336 C CA . ASN B 1 354 ? 6.305 -6.906 -8.555 1 45.28 354 ASN B CA 1
ATOM 7337 C C . ASN B 1 354 ? 6.215 -5.395 -8.391 1 45.28 354 ASN B C 1
ATOM 7339 O O . ASN B 1 354 ? 5.227 -4.781 -8.805 1 45.28 354 ASN B O 1
ATOM 7343 N N . HIS B 1 355 ? 6.957 -4.77 -7.535 1 47.47 355 HIS B N 1
ATOM 7344 C CA . HIS B 1 355 ? 6.711 -3.34 -7.703 1 47.47 355 HIS B CA 1
ATOM 7345 C C . HIS B 1 355 ? 7.5 -2.781 -8.883 1 47.47 355 HIS B C 1
ATOM 7347 O O . HIS B 1 355 ? 8.5 -2.088 -8.695 1 47.47 355 HIS B O 1
ATOM 7353 N N . SER B 1 356 ? 7.391 -3.711 -10.039 1 55.72 356 SER B N 1
ATOM 7354 C CA . SER B 1 356 ? 8.297 -3.393 -11.141 1 55.72 356 SER B CA 1
ATOM 7355 C C . SER B 1 356 ? 7.797 -2.191 -11.938 1 55.72 356 SER B C 1
ATOM 7357 O O . SER B 1 356 ? 6.59 -2.018 -12.117 1 55.72 356 SER B O 1
ATOM 7359 N N . ARG B 1 357 ? 8.594 -1.307 -12.031 1 61 357 ARG B N 1
ATOM 7360 C CA . ARG B 1 357 ? 8.438 -0.145 -12.898 1 61 357 ARG B CA 1
ATOM 7361 C C . ARG B 1 357 ? 8.922 -0.451 -14.312 1 61 357 ARG B C 1
ATOM 7363 O O . ARG B 1 357 ? 9.477 0.422 -14.984 1 61 357 ARG B O 1
ATOM 7370 N N . VAL B 1 358 ? 8.75 -1.841 -14.75 1 76.5 358 VAL B N 1
ATOM 7371 C CA . VAL B 1 358 ? 9.211 -2.115 -16.109 1 76.5 358 VAL B CA 1
ATOM 7372 C C . VAL B 1 358 ? 8.156 -2.914 -16.859 1 76.5 358 VAL B C 1
ATOM 7374 O O . VAL B 1 358 ? 7.266 -3.51 -16.25 1 76.5 358 VAL B O 1
ATOM 7377 N N . HIS B 1 359 ? 8.273 -2.846 -18.172 1 83.81 359 HIS B N 1
ATOM 7378 C CA . HIS B 1 359 ? 7.543 -3.748 -19.047 1 83.81 359 HIS B CA 1
ATOM 7379 C C . HIS B 1 359 ? 8.266 -5.086 -19.188 1 83.81 359 HIS B C 1
ATOM 7381 O O . HIS B 1 359 ? 9.5 -5.129 -19.203 1 83.81 359 HIS B O 1
ATOM 7387 N N . HIS B 1 360 ? 7.523 -6.191 -19.219 1 87.38 360 HIS B N 1
ATOM 7388 C CA . HIS B 1 360 ? 8.211 -7.445 -19.484 1 87.38 360 HIS B CA 1
ATOM 7389 C C . HIS B 1 360 ? 7.301 -8.43 -20.219 1 87.38 360 HIS B C 1
ATOM 7391 O O . HIS B 1 360 ? 6.074 -8.305 -20.141 1 87.38 360 HIS B O 1
ATOM 7397 N N . HIS B 1 361 ? 7.867 -9.281 -20.906 1 90.44 361 HIS B N 1
ATOM 7398 C CA . HIS B 1 361 ? 7.223 -10.359 -21.641 1 90.44 361 HIS B CA 1
ATOM 7399 C C . HIS B 1 361 ? 7.965 -11.68 -21.453 1 90.44 361 HIS B C 1
ATOM 7401 O O . HIS B 1 361 ? 9.18 -11.695 -21.234 1 90.44 361 HIS B O 1
ATOM 7407 N N . HIS B 1 362 ? 7.156 -12.766 -21.453 1 92 362 HIS B N 1
ATOM 7408 C CA . HIS B 1 362 ? 7.703 -14.086 -21.141 1 92 362 HIS B CA 1
ATOM 7409 C C . HIS B 1 362 ? 7.219 -15.133 -22.141 1 92 362 HIS B C 1
ATOM 7411 O O . HIS B 1 362 ? 6.16 -14.969 -22.75 1 92 362 HIS B O 1
ATOM 7417 N N . SER B 1 363 ? 8.016 -16.125 -22.297 1 93.94 363 SER B N 1
ATOM 7418 C CA . SER B 1 363 ? 7.645 -17.375 -22.938 1 93.94 363 SER B CA 1
ATOM 7419 C C . SER B 1 363 ? 8.375 -18.562 -22.312 1 93.94 363 SER B C 1
ATOM 7421 O O . SER B 1 363 ? 9.164 -18.375 -21.375 1 93.94 363 SER B O 1
ATOM 7423 N N . SER B 1 364 ? 7.953 -19.766 -22.75 1 95.06 364 SER B N 1
ATOM 7424 C CA . SER B 1 364 ? 8.578 -20.922 -22.109 1 95.06 364 SER B CA 1
ATOM 7425 C C . SER B 1 364 ? 8.625 -22.125 -23.062 1 95.06 364 SER B C 1
ATOM 7427 O O . SER B 1 364 ? 7.895 -22.156 -24.047 1 95.06 364 SER B O 1
ATOM 7429 N N . VAL B 1 365 ? 9.555 -23.016 -22.812 1 93.75 365 VAL B N 1
ATOM 7430 C CA . VAL B 1 365 ? 9.602 -24.359 -23.406 1 93.75 365 VAL B CA 1
ATOM 7431 C C . VAL B 1 365 ? 9.992 -25.391 -22.344 1 93.75 365 VAL B C 1
ATOM 7433 O O . VAL B 1 365 ? 10.609 -25.047 -21.344 1 93.75 365 VAL B O 1
ATOM 7436 N N . ILE B 1 366 ? 9.531 -26.547 -22.5 1 95.25 366 ILE B N 1
ATOM 7437 C CA . ILE B 1 366 ? 9.938 -27.672 -21.641 1 95.25 366 ILE B CA 1
ATOM 7438 C C . ILE B 1 366 ? 10.758 -28.672 -22.469 1 95.25 366 ILE B C 1
ATOM 7440 O O . ILE B 1 366 ? 10.305 -29.141 -23.5 1 95.25 366 ILE B O 1
ATOM 7444 N N . ILE B 1 367 ? 11.938 -28.953 -21.906 1 90.75 367 ILE B N 1
ATOM 7445 C CA . ILE B 1 367 ? 12.852 -29.797 -22.672 1 90.75 367 ILE B CA 1
ATOM 7446 C C . ILE B 1 367 ? 13.211 -31.031 -21.844 1 90.75 367 ILE B C 1
ATOM 7448 O O . ILE B 1 367 ? 13.086 -31.031 -20.625 1 90.75 367 ILE B O 1
ATOM 7452 N N . GLU B 1 368 ? 13.562 -32.031 -22.578 1 87.75 368 GLU B N 1
ATOM 7453 C CA . GLU B 1 368 ? 14.031 -33.25 -21.953 1 87.75 368 GLU B CA 1
ATOM 7454 C C . GLU B 1 368 ? 15.547 -33.25 -21.781 1 87.75 368 GLU B C 1
ATOM 7456 O O . GLU B 1 368 ? 16.188 -32.219 -22.016 1 87.75 368 GLU B O 1
ATOM 7461 N N . LYS B 1 369 ? 16.109 -34.219 -21.266 1 78.25 369 LYS B N 1
ATOM 7462 C CA . LYS B 1 369 ? 17.547 -34.344 -21.047 1 78.25 369 LYS B CA 1
ATOM 7463 C C . LYS B 1 369 ? 18.328 -34.219 -22.344 1 78.25 369 LYS B C 1
ATOM 7465 O O . LYS B 1 369 ? 17.734 -34.281 -23.438 1 78.25 369 LYS B O 1
ATOM 7470 N N . GLU B 1 370 ? 19.641 -33.906 -22.328 1 68 370 GLU B N 1
ATOM 7471 C CA . GLU B 1 370 ? 20.641 -33.844 -23.375 1 68 370 GLU B CA 1
ATOM 7472 C C . GLU B 1 370 ? 20.484 -32.625 -24.25 1 68 370 GLU B C 1
ATOM 7474 O O . GLU B 1 370 ? 20.797 -32.625 -25.438 1 68 370 GLU B O 1
ATOM 7479 N N . TRP B 1 371 ? 19.891 -31.594 -23.703 1 60.75 371 TRP B N 1
ATOM 7480 C CA . TRP B 1 371 ? 19.609 -30.406 -24.484 1 60.75 371 TRP B CA 1
ATOM 7481 C C . TRP B 1 371 ? 20.875 -29.578 -24.672 1 60.75 371 TRP B C 1
ATOM 7483 O O . TRP B 1 371 ? 21.016 -28.859 -25.672 1 60.75 371 TRP B O 1
ATOM 7493 N N . MET B 1 372 ? 21.75 -29.422 -23.688 1 57.66 372 MET B N 1
ATOM 7494 C CA . MET B 1 372 ? 22.906 -28.531 -23.688 1 57.66 372 MET B CA 1
ATOM 7495 C C . MET B 1 372 ? 23.734 -28.719 -24.953 1 57.66 372 MET B C 1
ATOM 7497 O O . MET B 1 372 ? 24.297 -27.75 -25.469 1 57.66 372 MET B O 1
ATOM 7501 N N . ILE B 1 373 ? 23.797 -29.859 -25.359 1 52.44 373 ILE B N 1
ATOM 7502 C CA . ILE B 1 373 ? 24.609 -30.109 -26.547 1 52.44 373 ILE B CA 1
ATOM 7503 C C . ILE B 1 373 ? 24.062 -29.312 -27.719 1 52.44 373 ILE B C 1
ATOM 7505 O O . ILE B 1 373 ? 24.812 -28.859 -28.594 1 52.44 373 ILE B O 1
ATOM 7509 N N . SER B 1 374 ? 22.906 -29.047 -27.609 1 51.41 374 SER B N 1
ATOM 7510 C CA . SER B 1 374 ? 22.234 -28.469 -28.766 1 51.41 374 SER B CA 1
ATOM 7511 C C . SER B 1 374 ? 22.219 -26.953 -28.703 1 51.41 374 SER B C 1
ATOM 7513 O O . SER B 1 374 ? 22.109 -26.281 -29.719 1 51.41 374 SER B O 1
ATOM 7515 N N . ILE B 1 375 ? 22.359 -26.297 -27.469 1 53.09 375 ILE B N 1
ATOM 7516 C CA . ILE B 1 375 ? 22.125 -24.859 -27.312 1 53.09 375 ILE B CA 1
ATOM 7517 C C . ILE B 1 375 ? 23.422 -24.094 -27.578 1 53.09 375 ILE B C 1
ATOM 7519 O O . ILE B 1 375 ? 23.406 -22.875 -27.75 1 53.09 375 ILE B O 1
ATOM 7523 N N . LYS B 1 376 ? 24.562 -24.719 -27.641 1 48.12 376 LYS B N 1
ATOM 7524 C CA . LYS B 1 376 ? 25.859 -24.047 -27.766 1 48.12 376 LYS B CA 1
ATOM 7525 C C . LYS B 1 376 ? 25.75 -22.828 -28.688 1 48.12 376 LYS B C 1
ATOM 7527 O O . LYS B 1 376 ? 26.422 -21.828 -28.469 1 48.12 376 LYS B O 1
ATOM 7532 N N . GLU B 1 377 ? 25.078 -22.922 -29.703 1 45.81 377 GLU B N 1
ATOM 7533 C CA . GLU B 1 377 ? 25.266 -21.906 -30.734 1 45.81 377 GLU B CA 1
ATOM 7534 C C . GLU B 1 377 ? 24.375 -20.703 -30.5 1 45.81 377 GLU B C 1
ATOM 7536 O O . GLU B 1 377 ? 24.469 -19.703 -31.219 1 45.81 377 GLU B O 1
ATOM 7541 N N . HIS B 1 378 ? 23.562 -20.672 -29.516 1 46.16 378 HIS B N 1
ATOM 7542 C CA . HIS B 1 378 ? 22.609 -19.578 -29.562 1 46.16 378 HIS B CA 1
ATOM 7543 C C . HIS B 1 378 ? 22.828 -18.609 -28.391 1 46.16 378 HIS B C 1
ATOM 7545 O O . HIS B 1 378 ? 22.344 -18.844 -27.281 1 46.16 378 HIS B O 1
ATOM 7551 N N . GLU B 1 379 ? 23.922 -17.953 -28.5 1 48.06 379 GLU B N 1
ATOM 7552 C CA . GLU B 1 379 ? 24.109 -16.875 -27.531 1 48.06 379 GLU B CA 1
ATOM 7553 C C . GLU B 1 379 ? 23.016 -15.82 -27.656 1 48.06 379 GLU B C 1
ATOM 7555 O O . GLU B 1 379 ? 22.797 -15.266 -28.734 1 48.06 379 GLU B O 1
ATOM 7560 N N . PRO B 1 380 ? 22.031 -15.953 -26.828 1 47 380 PRO B N 1
ATOM 7561 C CA . PRO B 1 380 ? 21.031 -14.883 -26.953 1 47 380 PRO B CA 1
ATOM 7562 C C . PRO B 1 380 ? 21.672 -13.492 -27.031 1 47 380 PRO B C 1
ATOM 7564 O O . PRO B 1 380 ? 22.406 -13.102 -26.125 1 47 380 PRO B O 1
ATOM 7567 N N . GLU B 1 381 ? 22.078 -13.172 -28.172 1 43.47 381 GLU B N 1
ATOM 7568 C CA . GLU B 1 381 ? 22.625 -11.836 -28.438 1 43.47 381 GLU B CA 1
ATOM 7569 C C . GLU B 1 381 ? 21.703 -10.758 -27.844 1 43.47 381 GLU B C 1
ATOM 7571 O O . GLU B 1 381 ? 20.797 -10.273 -28.531 1 43.47 381 GLU B O 1
ATOM 7576 N N . SER B 1 382 ? 21.016 -11.047 -26.766 1 44.22 382 SER B N 1
ATOM 7577 C CA . SER B 1 382 ? 20.188 -9.867 -26.516 1 44.22 382 SER B CA 1
ATOM 7578 C C . SER B 1 382 ? 21.062 -8.648 -26.219 1 44.22 382 SER B C 1
ATOM 7580 O O . SER B 1 382 ? 21.938 -8.711 -25.359 1 44.22 382 SER B O 1
ATOM 7582 N N . GLU B 1 383 ? 21.25 -7.934 -27.156 1 43.03 383 GLU B N 1
ATOM 7583 C CA . GLU B 1 383 ? 21.938 -6.68 -26.859 1 43.03 383 GLU B CA 1
ATOM 7584 C C . GLU B 1 383 ? 21.797 -6.305 -25.391 1 43.03 383 GLU B C 1
ATOM 7586 O O . GLU B 1 383 ? 21.219 -7.059 -24.609 1 43.03 383 GLU B O 1
ATOM 7591 N N . ARG B 1 384 ? 21.109 -5.051 -25.062 1 41.91 384 ARG B N 1
ATOM 7592 C CA . ARG B 1 384 ? 21.141 -4.047 -24.016 1 41.91 384 ARG B CA 1
ATOM 7593 C C . ARG B 1 384 ? 20.438 -4.547 -22.75 1 41.91 384 ARG B C 1
ATOM 7595 O O . ARG B 1 384 ? 19.734 -3.787 -22.094 1 41.91 384 ARG B O 1
ATOM 7602 N N . GLY B 1 385 ? 20.734 -5.906 -22.25 1 49.22 385 GLY B N 1
ATOM 7603 C CA . GLY B 1 385 ? 20.641 -6.156 -20.812 1 49.22 385 GLY B CA 1
ATOM 7604 C C . GLY B 1 385 ? 19.25 -6.52 -20.359 1 49.22 385 GLY B C 1
ATOM 7605 O O . GLY B 1 385 ? 19.031 -6.809 -19.172 1 49.22 385 GLY B O 1
ATOM 7606 N N . GLY B 1 386 ? 18.219 -6.719 -21.266 1 56.31 386 GLY B N 1
ATOM 7607 C CA . GLY B 1 386 ? 16.906 -6.887 -20.672 1 56.31 386 GLY B CA 1
ATOM 7608 C C . GLY B 1 386 ? 16.344 -8.281 -20.875 1 56.31 386 GLY B C 1
ATOM 7609 O O . GLY B 1 386 ? 15.148 -8.516 -20.641 1 56.31 386 GLY B O 1
ATOM 7610 N N . CYS B 1 387 ? 17.281 -9.367 -21.391 1 51.38 387 CYS B N 1
ATOM 7611 C CA . CYS B 1 387 ? 16.734 -10.703 -21.625 1 51.38 387 CYS B CA 1
ATOM 7612 C C . CYS B 1 387 ? 17.469 -11.742 -20.766 1 51.38 387 CYS B C 1
ATOM 7614 O O . CYS B 1 387 ? 18.672 -11.648 -20.578 1 51.38 387 CYS B O 1
ATOM 7616 N N . HIS B 1 388 ? 16.688 -12.562 -20.062 1 61.34 388 HIS B N 1
ATOM 7617 C CA . HIS B 1 388 ? 17.281 -13.703 -19.375 1 61.34 388 HIS B CA 1
ATOM 7618 C C . HIS B 1 388 ? 16.5 -14.984 -19.625 1 61.34 388 HIS B C 1
ATOM 7620 O O . HIS B 1 388 ? 15.328 -14.93 -20 1 61.34 388 HIS B O 1
ATOM 7626 N N . VAL B 1 389 ? 17.266 -16.078 -19.688 1 60 389 VAL B N 1
ATOM 7627 C CA . VAL B 1 389 ? 16.672 -17.422 -19.781 1 60 389 VAL B CA 1
ATOM 7628 C C . VAL B 1 389 ? 16.891 -18.172 -18.484 1 60 389 VAL B C 1
ATOM 7630 O O . VAL B 1 389 ? 18.031 -18.328 -18.031 1 60 389 VAL B O 1
ATOM 7633 N N . LEU B 1 390 ? 15.719 -18.5 -17.859 1 68.62 390 LEU B N 1
ATOM 7634 C CA . LEU B 1 390 ? 15.719 -19.297 -16.641 1 68.62 390 LEU B CA 1
ATOM 7635 C C . LEU B 1 390 ? 15.328 -20.734 -16.922 1 68.62 390 LEU B C 1
ATOM 7637 O O . LEU B 1 390 ? 14.422 -21 -17.719 1 68.62 390 LEU B O 1
ATOM 7641 N N . TRP B 1 391 ? 16.047 -21.656 -16.328 1 74.75 391 TRP B N 1
ATOM 7642 C CA . TRP B 1 391 ? 15.781 -23.094 -16.422 1 74.75 391 TRP B CA 1
ATOM 7643 C C . TRP B 1 391 ? 15.398 -23.656 -15.062 1 74.75 391 TRP B C 1
ATOM 7645 O O . TRP B 1 391 ? 16.25 -23.781 -14.172 1 74.75 391 TRP B O 1
ATOM 7655 N N . ASP B 1 392 ? 14.195 -24.016 -14.953 1 87.25 392 ASP B N 1
ATOM 7656 C CA . ASP B 1 392 ? 13.75 -24.688 -13.742 1 87.25 392 ASP B CA 1
ATOM 7657 C C . ASP B 1 392 ? 13.969 -26.203 -13.852 1 87.25 392 ASP B C 1
ATOM 7659 O O . ASP B 1 392 ? 13.547 -26.828 -14.828 1 87.25 392 ASP B O 1
ATOM 7663 N N . HIS B 1 393 ? 14.609 -26.75 -12.875 1 89.56 393 HIS B N 1
ATOM 7664 C CA . HIS B 1 393 ? 15 -28.156 -12.852 1 89.56 393 HIS B CA 1
ATOM 7665 C C . HIS B 1 393 ? 13.828 -29.047 -12.469 1 89.56 393 HIS B C 1
ATOM 7667 O O . HIS B 1 393 ? 13.203 -28.844 -11.43 1 89.56 393 HIS B O 1
ATOM 7673 N N . LEU B 1 394 ? 13.477 -29.938 -13.336 1 94.38 394 LEU B N 1
ATOM 7674 C CA . LEU B 1 394 ? 12.438 -30.953 -13.125 1 94.38 394 LEU B CA 1
ATOM 7675 C C . LEU B 1 394 ? 13.039 -32.344 -13.016 1 94.38 394 LEU B C 1
ATOM 7677 O O . LEU B 1 394 ? 14.086 -32.531 -12.391 1 94.38 394 LEU B O 1
ATOM 7681 N N . GLY B 1 395 ? 12.297 -33.344 -13.359 1 92.62 395 GLY B N 1
ATOM 7682 C CA . GLY B 1 395 ? 12.805 -34.719 -13.305 1 92.62 395 GLY B CA 1
ATOM 7683 C C . GLY B 1 395 ? 12.523 -35.406 -11.984 1 92.62 395 GLY B C 1
ATOM 7684 O O . GLY B 1 395 ? 11.836 -34.844 -11.125 1 92.62 395 GLY B O 1
ATOM 7685 N N . GLU B 1 396 ? 13 -36.75 -11.938 1 94.56 396 GLU B N 1
ATOM 7686 C CA . GLU B 1 396 ? 12.828 -37.562 -10.742 1 94.56 396 GLU B CA 1
ATOM 7687 C C . GLU B 1 396 ? 11.352 -37.75 -10.406 1 94.56 396 GLU B C 1
ATOM 7689 O O . GLU B 1 396 ? 10.57 -38.219 -11.25 1 94.56 396 GLU B O 1
ATOM 7694 N N . GLN B 1 397 ? 10.875 -37.25 -9.344 1 96 397 GLN B N 1
ATOM 7695 C CA . GLN B 1 397 ? 9.516 -37.531 -8.898 1 96 397 GLN B CA 1
ATOM 7696 C C . GLN B 1 397 ? 8.484 -36.875 -9.812 1 96 397 GLN B C 1
ATOM 7698 O O . GLN B 1 397 ? 7.34 -37.344 -9.883 1 96 397 GLN B O 1
ATOM 7703 N N . THR B 1 398 ? 8.789 -35.844 -10.523 1 95.81 398 THR B N 1
ATOM 7704 C CA . THR B 1 398 ? 7.84 -35.219 -11.43 1 95.81 398 THR B CA 1
ATOM 7705 C C . THR B 1 398 ? 7.504 -36.156 -12.602 1 95.81 398 THR B C 1
ATOM 7707 O O . THR B 1 398 ? 6.445 -36 -13.211 1 95.81 398 THR B O 1
ATOM 7710 N N . GLY B 1 399 ? 8.43 -37.062 -12.867 1 94.94 399 GLY B N 1
ATOM 7711 C CA . GLY B 1 399 ? 8.273 -37.938 -14.016 1 94.94 399 GLY B CA 1
ATOM 7712 C C . GLY B 1 399 ? 7.613 -39.281 -13.664 1 94.94 399 GLY B C 1
ATOM 7713 O O . GLY B 1 399 ? 7.469 -40.156 -14.523 1 94.94 399 GLY B O 1
ATOM 7714 N N . GLN B 1 400 ? 7.23 -39.406 -12.469 1 94.75 400 GLN B N 1
ATOM 7715 C CA . GLN B 1 400 ? 6.629 -40.688 -12.047 1 94.75 400 GLN B CA 1
ATOM 7716 C C . GLN B 1 400 ? 5.156 -40.75 -12.445 1 94.75 400 GLN B C 1
ATOM 7718 O O . GLN B 1 400 ? 4.531 -41.812 -12.336 1 94.75 400 GLN B O 1
ATOM 7723 N N . TRP B 1 401 ? 4.586 -39.719 -12.969 1 95 401 TRP B N 1
ATOM 7724 C CA . TRP B 1 401 ? 3.195 -39.625 -13.406 1 95 401 TRP B CA 1
ATOM 7725 C C . TRP B 1 401 ? 3.09 -39.75 -14.922 1 95 401 TRP B C 1
ATOM 7727 O O . TRP B 1 401 ? 3.973 -39.281 -15.648 1 95 401 TRP B O 1
ATOM 7737 N N . LYS B 1 402 ? 2.027 -40.344 -15.352 1 96.62 402 LYS B N 1
ATOM 7738 C CA . LYS B 1 402 ? 1.749 -40.375 -16.781 1 96.62 402 LYS B CA 1
ATOM 7739 C C . LYS B 1 402 ? 1.234 -39.031 -17.266 1 96.62 402 LYS B C 1
ATOM 7741 O O . LYS B 1 402 ? 0.63 -38.281 -16.5 1 96.62 402 LYS B O 1
ATOM 7746 N N . PRO B 1 403 ? 1.453 -38.75 -18.547 1 96.81 403 PRO B N 1
ATOM 7747 C CA . PRO B 1 403 ? 1.047 -37.438 -19.094 1 96.81 403 PRO B CA 1
ATOM 7748 C C . PRO B 1 403 ? -0.459 -37.219 -19 1 96.81 403 PRO B C 1
ATOM 7750 O O . PRO B 1 403 ? -0.912 -36.062 -19.016 1 96.81 403 PRO B O 1
ATOM 7753 N N . ASP B 1 404 ? -1.253 -38.281 -18.891 1 97.44 404 ASP B N 1
ATOM 7754 C CA . ASP B 1 404 ? -2.701 -38.094 -18.922 1 97.44 404 ASP B CA 1
ATOM 7755 C C . ASP B 1 404 ? -3.307 -38.281 -17.531 1 97.44 404 ASP B C 1
ATOM 7757 O O . ASP B 1 404 ? -4.531 -38.312 -17.391 1 97.44 404 ASP B O 1
ATOM 7761 N N . GLU B 1 405 ? -2.506 -38.375 -16.516 1 97.56 405 GLU B N 1
ATOM 7762 C CA . GLU B 1 405 ? -3.014 -38.562 -15.156 1 97.56 405 GLU B CA 1
ATOM 7763 C C . GLU B 1 405 ? -3.465 -37.25 -14.539 1 97.56 405 GLU B C 1
ATOM 7765 O O . GLU B 1 405 ? -4.246 -37.219 -13.586 1 97.56 405 GLU B O 1
ATOM 7770 N N . THR B 1 406 ? -2.965 -36.188 -14.984 1 97.94 406 THR B N 1
ATOM 7771 C CA . THR B 1 406 ? -3.416 -34.844 -14.703 1 97.94 406 THR B CA 1
ATOM 7772 C C . THR B 1 406 ? -3.543 -34.031 -15.992 1 97.94 406 THR B C 1
ATOM 7774 O O . THR B 1 406 ? -3.137 -34.5 -17.062 1 97.94 406 THR B O 1
ATOM 7777 N N . ALA B 1 407 ? -4.102 -32.875 -15.945 1 98.56 407 ALA B N 1
ATOM 7778 C CA . ALA B 1 407 ? -4.242 -32.062 -17.141 1 98.56 407 ALA B CA 1
ATOM 7779 C C . ALA B 1 407 ? -2.883 -31.562 -17.625 1 98.56 407 ALA B C 1
ATOM 7781 O O . ALA B 1 407 ? -2.721 -31.234 -18.797 1 98.56 407 ALA B O 1
ATOM 7782 N N . PHE B 1 408 ? -1.891 -31.422 -16.75 1 98.38 408 PHE B N 1
ATOM 7783 C CA . PHE B 1 408 ? -0.534 -31.062 -17.141 1 98.38 408 PHE B CA 1
ATOM 7784 C C . PHE B 1 408 ? 0.171 -32.219 -17.797 1 98.38 408 PHE B C 1
ATOM 7786 O O . PHE B 1 408 ? 0.449 -33.25 -17.156 1 98.38 408 PHE B O 1
ATOM 7793 N N . PRO B 1 409 ? 0.599 -32.156 -19 1 98.25 409 PRO B N 1
ATOM 7794 C CA . PRO B 1 409 ? 1.011 -33.344 -19.766 1 98.25 409 PRO B CA 1
ATOM 7795 C C . PRO B 1 409 ? 2.525 -33.531 -19.766 1 98.25 409 PRO B C 1
ATOM 7797 O O . PRO B 1 409 ? 3.008 -34.625 -20.109 1 98.25 409 PRO B O 1
ATOM 7800 N N . TRP B 1 410 ? 3.322 -32.594 -19.453 1 97.38 410 TRP B N 1
ATOM 7801 C CA . TRP B 1 410 ? 4.75 -32.625 -19.75 1 97.38 410 TRP B CA 1
ATOM 7802 C C . TRP B 1 410 ? 5.539 -33.219 -18.594 1 97.38 410 TRP B C 1
ATOM 7804 O O . TRP B 1 410 ? 6.438 -32.562 -18.047 1 97.38 410 TRP B O 1
ATOM 7814 N N . ARG B 1 411 ? 5.336 -34.469 -18.375 1 96.88 411 ARG B N 1
ATOM 7815 C CA . ARG B 1 411 ? 5.848 -35.156 -17.188 1 96.88 411 ARG B CA 1
ATOM 7816 C C . ARG B 1 411 ? 7.23 -35.75 -17.438 1 96.88 411 ARG B C 1
ATOM 7818 O O . ARG B 1 411 ? 7.949 -36.062 -16.5 1 96.88 411 ARG B O 1
ATOM 7825 N N . THR B 1 412 ? 7.66 -35.75 -18.688 1 94.12 412 THR B N 1
ATOM 7826 C CA . THR B 1 412 ? 8.977 -36.281 -19.016 1 94.12 412 THR B CA 1
ATOM 7827 C C . THR B 1 412 ? 10.016 -35.156 -19.078 1 94.12 412 THR B C 1
ATOM 7829 O O . THR B 1 412 ? 11.195 -35.438 -19.312 1 94.12 412 THR B O 1
ATOM 7832 N N . GLY B 1 413 ? 9.57 -33.969 -18.906 1 93.62 413 GLY B N 1
ATOM 7833 C CA . GLY B 1 413 ? 10.477 -32.844 -18.969 1 93.62 413 GLY B CA 1
ATOM 7834 C C . GLY B 1 413 ? 11.531 -32.844 -17.875 1 93.62 413 GLY B C 1
ATOM 7835 O O . GLY B 1 413 ? 11.25 -33.25 -16.734 1 93.62 413 GLY B O 1
ATOM 7836 N N . GLU B 1 414 ? 12.742 -32.375 -18.25 1 91.88 414 GLU B N 1
ATOM 7837 C CA . GLU B 1 414 ? 13.836 -32.25 -17.281 1 91.88 414 GLU B CA 1
ATOM 7838 C C . GLU B 1 414 ? 14.047 -30.781 -16.891 1 91.88 414 GLU B C 1
ATOM 7840 O O . GLU B 1 414 ? 14.492 -30.484 -15.781 1 91.88 414 GLU B O 1
ATOM 7845 N N . TYR B 1 415 ? 13.727 -29.906 -17.875 1 91.06 415 TYR B N 1
ATOM 7846 C CA . TYR B 1 415 ? 13.883 -28.469 -17.625 1 91.06 415 TYR B CA 1
ATOM 7847 C C . TYR B 1 415 ? 12.703 -27.688 -18.203 1 91.06 415 TYR B C 1
ATOM 7849 O O . TYR B 1 415 ? 12.258 -27.953 -19.312 1 91.06 415 TYR B O 1
ATOM 7857 N N . ALA B 1 416 ? 12.172 -26.812 -17.406 1 93.75 416 ALA B N 1
ATOM 7858 C CA . ALA B 1 416 ? 11.266 -25.797 -17.906 1 93.75 416 ALA B CA 1
ATOM 7859 C C . ALA B 1 416 ? 11.984 -24.453 -18.078 1 93.75 416 ALA B C 1
ATOM 7861 O O . ALA B 1 416 ? 12.375 -23.828 -17.094 1 93.75 416 ALA B O 1
ATOM 7862 N N . LEU B 1 417 ? 12.141 -24.031 -19.281 1 89.19 417 LEU B N 1
ATOM 7863 C CA . LEU B 1 417 ? 12.859 -22.797 -19.594 1 89.19 417 LEU B CA 1
ATOM 7864 C C . LEU B 1 417 ? 11.891 -21.625 -19.688 1 89.19 417 LEU B C 1
ATOM 7866 O O . LEU B 1 417 ? 10.812 -21.75 -20.281 1 89.19 417 LEU B O 1
ATOM 7870 N N . SER B 1 418 ? 12.273 -20.594 -19.109 1 90.19 418 SER B N 1
ATOM 7871 C CA . SER B 1 418 ? 11.539 -19.344 -19.219 1 90.19 418 SER B CA 1
ATOM 7872 C C . SER B 1 418 ? 12.391 -18.25 -19.859 1 90.19 418 SER B C 1
ATOM 7874 O O . SER B 1 418 ? 13.484 -17.953 -19.375 1 90.19 418 SER B O 1
ATOM 7876 N N . MET B 1 419 ? 11.945 -17.719 -20.938 1 86.81 419 MET B N 1
ATOM 7877 C CA . MET B 1 419 ? 12.562 -16.578 -21.594 1 86.81 419 MET B CA 1
ATOM 7878 C C . MET B 1 419 ? 11.859 -15.281 -21.188 1 86.81 419 MET B C 1
ATOM 7880 O O . MET B 1 419 ? 10.633 -15.18 -21.297 1 86.81 419 MET B O 1
ATOM 7884 N N . LYS B 1 420 ? 12.633 -14.367 -20.797 1 87.31 420 LYS B N 1
ATOM 7885 C CA . LYS B 1 420 ? 12.062 -13.102 -20.344 1 87.31 420 LYS B CA 1
ATOM 7886 C C . LYS B 1 420 ? 12.797 -11.914 -20.953 1 87.31 420 LYS B C 1
ATOM 7888 O O . LYS B 1 420 ? 14.023 -11.938 -21.078 1 87.31 420 LYS B O 1
ATOM 7893 N N . SER B 1 421 ? 12.047 -10.953 -21.469 1 84.62 421 SER B N 1
ATOM 7894 C CA . SER B 1 421 ? 12.562 -9.641 -21.828 1 84.62 421 SER B CA 1
ATOM 7895 C C . SER B 1 421 ? 11.93 -8.539 -20.984 1 84.62 421 SER B C 1
ATOM 7897 O O . SER B 1 421 ? 10.766 -8.641 -20.594 1 84.62 421 SER B O 1
ATOM 7899 N N . SER B 1 422 ? 12.656 -7.543 -20.609 1 84.12 422 SER B N 1
ATOM 7900 C CA . SER B 1 422 ? 12.18 -6.387 -19.859 1 84.12 422 SER B CA 1
ATOM 7901 C C . SER B 1 422 ? 12.641 -5.082 -20.5 1 84.12 422 SER B C 1
ATOM 7903 O O . SER B 1 422 ? 13.742 -5.012 -21.047 1 84.12 422 SER B O 1
ATOM 7905 N N . TRP B 1 423 ? 11.766 -4.035 -20.438 1 79.38 423 TRP B N 1
ATOM 7906 C CA . TRP B 1 423 ? 12.117 -2.756 -21.047 1 79.38 423 TRP B CA 1
ATOM 7907 C C . TRP B 1 423 ? 11.445 -1.601 -20.312 1 79.38 423 TRP B C 1
ATOM 7909 O O . TRP B 1 423 ? 10.461 -1.802 -19.594 1 79.38 423 TRP B O 1
ATOM 7919 N N . ASP B 1 424 ? 11.914 -0.359 -20.375 1 75.44 424 ASP B N 1
ATOM 7920 C CA . ASP B 1 424 ? 11.43 0.799 -19.641 1 75.44 424 ASP B CA 1
ATOM 7921 C C . ASP B 1 424 ? 10.656 1.753 -20.547 1 75.44 424 ASP B C 1
ATOM 7923 O O . ASP B 1 424 ? 9.844 2.549 -20.062 1 75.44 424 ASP B O 1
ATOM 7927 N N . LYS B 1 425 ? 10.953 1.716 -21.844 1 76.94 425 LYS B N 1
ATOM 7928 C CA . LYS B 1 425 ? 10.297 2.613 -22.797 1 76.94 425 LYS B CA 1
ATOM 7929 C C . LYS B 1 425 ? 9.227 1.878 -23.594 1 76.94 425 LYS B C 1
ATOM 7931 O O . LYS B 1 425 ? 9.508 0.851 -24.219 1 76.94 425 LYS B O 1
ATOM 7936 N N . GLU B 1 426 ? 8.148 2.396 -23.656 1 79.31 426 GLU B N 1
ATOM 7937 C CA . GLU B 1 426 ? 7 1.77 -24.312 1 79.31 426 GLU B CA 1
ATOM 7938 C C . GLU B 1 426 ? 7.266 1.518 -25.781 1 79.31 426 GLU B C 1
ATOM 7940 O O . GLU B 1 426 ? 6.781 0.535 -26.359 1 79.31 426 GLU B O 1
ATOM 7945 N N . GLU B 1 427 ? 8.055 2.324 -26.375 1 81.12 427 GLU B N 1
ATOM 7946 C CA . GLU B 1 427 ? 8.32 2.23 -27.812 1 81.12 427 GLU B CA 1
ATOM 7947 C C . GLU B 1 427 ? 9.094 0.957 -28.141 1 81.12 427 GLU B C 1
ATOM 7949 O O . GLU B 1 427 ? 9.102 0.522 -29.297 1 81.12 427 GLU B O 1
ATOM 7954 N N . LYS B 1 428 ? 9.695 0.296 -27.141 1 84.19 428 LYS B N 1
ATOM 7955 C CA . LYS B 1 428 ? 10.523 -0.884 -27.359 1 84.19 428 LYS B CA 1
ATOM 7956 C C . LYS B 1 428 ? 9.688 -2.158 -27.344 1 84.19 428 LYS B C 1
ATOM 7958 O O . LYS B 1 428 ? 10.195 -3.252 -27.578 1 84.19 428 LYS B O 1
ATOM 7963 N N . GLU B 1 429 ? 8.438 -2.105 -27.141 1 86.69 429 GLU B N 1
ATOM 7964 C CA . GLU B 1 429 ? 7.586 -3.266 -26.906 1 86.69 429 GLU B CA 1
ATOM 7965 C C . GLU B 1 429 ? 7.645 -4.242 -28.078 1 86.69 429 GLU B C 1
ATOM 7967 O O . GLU B 1 429 ? 7.902 -5.43 -27.891 1 86.69 429 GLU B O 1
ATOM 7972 N N . GLY B 1 430 ? 7.434 -3.752 -29.25 1 87.12 430 GLY B N 1
ATOM 7973 C CA . GLY B 1 430 ? 7.445 -4.621 -30.406 1 87.12 430 GLY B CA 1
ATOM 7974 C C . GLY B 1 430 ? 8.75 -5.379 -30.578 1 87.12 430 GLY B C 1
ATOM 7975 O O . GLY B 1 430 ? 8.742 -6.59 -30.812 1 87.12 430 GLY B O 1
ATOM 7976 N N . GLN B 1 431 ? 9.805 -4.695 -30.469 1 84.88 431 GLN B N 1
ATOM 7977 C CA . GLN B 1 431 ? 11.133 -5.293 -30.609 1 84.88 431 GLN B CA 1
ATOM 7978 C C . GLN B 1 431 ? 11.375 -6.352 -29.531 1 84.88 431 GLN B C 1
ATOM 7980 O O . GLN B 1 431 ? 11.875 -7.438 -29.828 1 84.88 431 GLN B O 1
ATOM 7985 N N . MET B 1 432 ? 11.039 -6.031 -28.344 1 85.81 432 MET B N 1
ATOM 7986 C CA . MET B 1 432 ? 11.328 -6.91 -27.203 1 85.81 432 MET B CA 1
ATOM 7987 C C . MET B 1 432 ? 10.461 -8.164 -27.266 1 85.81 432 MET B C 1
ATOM 7989 O O . MET B 1 432 ? 10.922 -9.258 -26.922 1 85.81 432 MET B O 1
ATOM 7993 N N . ILE B 1 433 ? 9.266 -8.047 -27.703 1 89.75 433 ILE B N 1
ATOM 7994 C CA . ILE B 1 433 ? 8.383 -9.195 -27.844 1 89.75 433 ILE B CA 1
ATOM 7995 C C . ILE B 1 433 ? 8.906 -10.109 -28.953 1 89.75 433 ILE B C 1
ATOM 7997 O O . ILE B 1 433 ? 8.945 -11.336 -28.797 1 89.75 433 ILE B O 1
ATOM 8001 N N . ARG B 1 434 ? 9.367 -9.531 -30.031 1 88.62 434 ARG B N 1
ATOM 8002 C CA . ARG B 1 434 ? 9.906 -10.32 -31.141 1 88.62 434 ARG B CA 1
ATOM 8003 C C . ARG B 1 434 ? 11.164 -11.07 -30.734 1 88.62 434 ARG B C 1
ATOM 8005 O O . ARG B 1 434 ? 11.414 -12.18 -31.203 1 88.62 434 ARG B O 1
ATOM 8012 N N . GLU B 1 435 ? 11.844 -10.445 -29.844 1 84.5 435 GLU B N 1
ATOM 8013 C CA . GLU B 1 435 ? 13.047 -11.109 -29.344 1 84.5 435 GLU B CA 1
ATOM 8014 C C . GLU B 1 435 ? 12.688 -12.375 -28.562 1 84.5 435 GLU B C 1
ATOM 8016 O O . GLU B 1 435 ? 13.344 -13.406 -28.719 1 84.5 435 GLU B O 1
ATOM 8021 N N . VAL B 1 436 ? 11.742 -12.32 -27.75 1 88.44 436 VAL B N 1
ATOM 8022 C CA . VAL B 1 436 ? 11.297 -13.484 -26.984 1 88.44 436 VAL B CA 1
ATOM 8023 C C . VAL B 1 436 ? 10.75 -14.547 -27.938 1 88.44 436 VAL B C 1
ATOM 8025 O O . VAL B 1 436 ? 11.016 -15.734 -27.766 1 88.44 436 VAL B O 1
ATOM 8028 N N . GLN B 1 437 ? 10.062 -14.078 -28.938 1 89.31 437 GLN B N 1
ATOM 8029 C CA . GLN B 1 437 ? 9.508 -15.008 -29.922 1 89.31 437 GLN B CA 1
ATOM 8030 C C . GLN B 1 437 ? 10.617 -15.711 -30.703 1 89.31 437 GLN B C 1
ATOM 8032 O O . GLN B 1 437 ? 10.539 -16.922 -30.953 1 89.31 437 GLN B O 1
ATOM 8037 N N . ARG B 1 438 ? 11.547 -14.961 -31.047 1 85.81 438 ARG B N 1
ATOM 8038 C CA . ARG B 1 438 ? 12.688 -15.539 -31.75 1 85.81 438 ARG B CA 1
ATOM 8039 C C . ARG B 1 438 ? 13.391 -16.578 -30.906 1 85.81 438 ARG B C 1
ATOM 8041 O O . ARG B 1 438 ? 13.688 -17.688 -31.375 1 85.81 438 ARG B O 1
ATOM 8048 N N . LEU B 1 439 ? 13.641 -16.266 -29.703 1 83.06 439 LEU B N 1
ATOM 8049 C CA . LEU B 1 439 ? 14.297 -17.188 -28.781 1 83.06 439 LEU B CA 1
ATOM 8050 C C . LEU B 1 439 ? 13.469 -18.453 -28.594 1 83.06 439 LEU B C 1
ATOM 8052 O O . LEU B 1 439 ? 14.008 -19.562 -28.562 1 83.06 439 LEU B O 1
ATOM 8056 N N . ARG B 1 440 ? 12.227 -18.297 -28.453 1 90 440 ARG B N 1
ATOM 8057 C CA . ARG B 1 440 ? 11.367 -19.469 -28.281 1 90 440 ARG B CA 1
ATOM 8058 C C . ARG B 1 440 ? 11.406 -20.359 -29.516 1 90 440 ARG B C 1
ATOM 8060 O O . ARG B 1 440 ? 11.461 -21.594 -29.391 1 90 440 ARG B O 1
ATOM 8067 N N . GLU B 1 441 ? 11.344 -19.734 -30.641 1 88.69 441 GLU B N 1
ATOM 8068 C CA . GLU B 1 441 ? 11.383 -20.516 -31.875 1 88.69 441 GLU B CA 1
ATOM 8069 C C . GLU B 1 441 ? 12.68 -21.328 -31.984 1 88.69 441 GLU B C 1
ATOM 8071 O O . GLU B 1 441 ? 12.664 -22.469 -32.438 1 88.69 441 GLU B O 1
ATOM 8076 N N . GLU B 1 442 ? 13.664 -20.766 -31.531 1 82.88 442 GLU B N 1
ATOM 8077 C CA . GLU B 1 442 ? 14.953 -21.453 -31.547 1 82.88 442 GLU B CA 1
ATOM 8078 C C . GLU B 1 442 ? 14.969 -22.609 -30.547 1 82.88 442 GLU B C 1
ATOM 8080 O O . GLU B 1 442 ? 15.5 -23.672 -30.859 1 82.88 442 GLU B O 1
ATOM 8085 N N . LEU B 1 443 ? 14.414 -22.406 -29.469 1 84.19 443 LEU B N 1
ATOM 8086 C CA . LEU B 1 443 ? 14.484 -23.406 -28.406 1 84.19 443 LEU B CA 1
ATOM 8087 C C . LEU B 1 443 ? 13.383 -24.453 -28.562 1 84.19 443 LEU B C 1
ATOM 8089 O O . LEU B 1 443 ? 13.5 -25.562 -28.031 1 84.19 443 LEU B O 1
ATOM 8093 N N . LYS B 1 444 ? 12.375 -24.047 -29.234 1 89.25 444 LYS B N 1
ATOM 8094 C CA . LYS B 1 444 ? 11.227 -24.922 -29.469 1 89.25 444 LYS B CA 1
ATOM 8095 C C . LYS B 1 444 ? 11.656 -26.203 -30.172 1 89.25 444 LYS B C 1
ATOM 8097 O O . LYS B 1 444 ? 11.047 -27.266 -29.969 1 89.25 444 LYS B O 1
ATOM 8102 N N . LYS B 1 445 ? 12.656 -26.109 -30.922 1 86.38 445 LYS B N 1
ATOM 8103 C CA . LYS B 1 445 ? 13.172 -27.266 -31.641 1 86.38 445 LYS B CA 1
ATOM 8104 C C . LYS B 1 445 ? 13.609 -28.375 -30.688 1 86.38 445 LYS B C 1
ATOM 8106 O O . LYS B 1 445 ? 13.625 -29.547 -31.062 1 86.38 445 LYS B O 1
ATOM 8111 N N . PHE B 1 446 ? 13.875 -28 -29.469 1 84.69 446 PHE B N 1
ATOM 8112 C CA . PHE B 1 446 ? 14.344 -28.969 -28.484 1 84.69 446 PHE B CA 1
ATOM 8113 C C . PHE B 1 446 ? 13.234 -29.312 -27.5 1 84.69 446 PHE B C 1
ATOM 8115 O O . PHE B 1 446 ? 13.391 -30.203 -26.656 1 84.69 446 PHE B O 1
ATOM 8122 N N . ALA B 1 447 ? 12.125 -28.719 -27.609 1 92.62 447 ALA B N 1
ATOM 8123 C CA . ALA B 1 447 ? 11.008 -28.953 -26.688 1 92.62 447 ALA B CA 1
ATOM 8124 C C . ALA B 1 447 ? 10.352 -30.297 -26.953 1 92.62 447 ALA B C 1
ATOM 8126 O O . ALA B 1 447 ? 10.406 -30.812 -28.062 1 92.62 447 ALA B O 1
ATOM 8127 N N . ILE B 1 448 ? 9.812 -30.844 -25.922 1 94.69 448 ILE B N 1
ATOM 8128 C CA . ILE B 1 448 ? 9.062 -32.094 -26.078 1 94.69 448 ILE B CA 1
ATOM 8129 C C . ILE B 1 448 ? 8.023 -31.922 -27.188 1 94.69 448 ILE B C 1
ATOM 8131 O O . ILE B 1 448 ? 7.199 -31 -27.141 1 94.69 448 ILE B O 1
ATOM 8135 N N . GLY B 1 449 ? 8.102 -32.875 -28.156 1 94.12 449 GLY B N 1
ATOM 8136 C CA . GLY B 1 449 ? 7.172 -32.812 -29.281 1 94.12 449 GLY B CA 1
ATOM 8137 C C . GLY B 1 449 ? 7.32 -31.578 -30.141 1 94.12 449 GLY B C 1
ATOM 8138 O O . GLY B 1 449 ? 6.516 -31.344 -31.031 1 94.12 449 GLY B O 1
ATOM 8139 N N . GLY B 1 450 ? 8.297 -30.734 -29.875 1 93.5 450 GLY B N 1
ATOM 8140 C CA . GLY B 1 450 ? 8.523 -29.5 -30.625 1 93.5 450 GLY B CA 1
ATOM 8141 C C . GLY B 1 450 ? 7.531 -28.406 -30.281 1 93.5 450 GLY B C 1
ATOM 8142 O O . GLY B 1 450 ? 7.324 -27.484 -31.062 1 93.5 450 GLY B O 1
ATOM 8143 N N . LYS B 1 451 ? 6.895 -28.531 -29.078 1 95.44 451 LYS B N 1
ATOM 8144 C CA . LYS B 1 451 ? 5.82 -27.578 -28.812 1 95.44 451 LYS B CA 1
ATOM 8145 C C . LYS B 1 451 ? 5.676 -27.328 -27.312 1 95.44 451 LYS B C 1
ATOM 8147 O O . LYS B 1 451 ? 5.082 -26.312 -26.906 1 95.44 451 LYS B O 1
ATOM 8152 N N . ALA B 1 452 ? 6.203 -28.125 -26.469 1 97.44 452 ALA B N 1
ATOM 8153 C CA . ALA B 1 452 ? 5.895 -28.141 -25.031 1 97.44 452 ALA B CA 1
ATOM 8154 C C . ALA B 1 452 ? 6.234 -26.797 -24.391 1 97.44 452 ALA B C 1
ATOM 8156 O O . ALA B 1 452 ? 7.324 -26.25 -24.609 1 97.44 452 ALA B O 1
ATOM 8157 N N . ALA B 1 453 ? 5.305 -26.234 -23.641 1 97.44 453 ALA B N 1
ATOM 8158 C CA . ALA B 1 453 ? 5.465 -25 -22.875 1 97.44 453 ALA B CA 1
ATOM 8159 C C . ALA B 1 453 ? 4.801 -25.125 -21.5 1 97.44 453 ALA B C 1
ATOM 8161 O O . ALA B 1 453 ? 3.982 -26.016 -21.281 1 97.44 453 ALA B O 1
ATOM 8162 N N . TYR B 1 454 ? 5.234 -24.328 -20.625 1 97.12 454 TYR B N 1
ATOM 8163 C CA . TYR B 1 454 ? 4.723 -24.344 -19.25 1 97.12 454 TYR B CA 1
ATOM 8164 C C . TYR B 1 454 ? 3.625 -23.297 -19.062 1 97.12 454 TYR B C 1
ATOM 8166 O O . TYR B 1 454 ? 3.875 -22.094 -19.172 1 97.12 454 TYR B O 1
ATOM 8174 N N . VAL B 1 455 ? 2.455 -23.703 -18.703 1 97.25 455 VAL B N 1
ATOM 8175 C CA . VAL B 1 455 ? 1.261 -22.875 -18.703 1 97.25 455 VAL B CA 1
ATOM 8176 C C . VAL B 1 455 ? 1.408 -21.781 -17.641 1 97.25 455 VAL B C 1
ATOM 8178 O O . VAL B 1 455 ? 0.86 -20.688 -17.797 1 97.25 455 VAL B O 1
ATOM 8181 N N . ASN B 1 456 ? 2.156 -21.984 -16.484 1 96.38 456 ASN B N 1
ATOM 8182 C CA . ASN B 1 456 ? 2.35 -20.953 -15.477 1 96.38 456 ASN B CA 1
ATOM 8183 C C . ASN B 1 456 ? 3.318 -19.875 -15.953 1 96.38 456 ASN B C 1
ATOM 8185 O O . ASN B 1 456 ? 3.418 -18.797 -15.336 1 96.38 456 ASN B O 1
ATOM 8189 N N . TYR B 1 457 ? 4.082 -20.141 -16.984 1 94.94 457 TYR B N 1
ATOM 8190 C CA . TYR B 1 457 ? 4.852 -19.109 -17.672 1 94.94 457 TYR B CA 1
ATOM 8191 C C . TYR B 1 457 ? 4.137 -18.641 -18.938 1 94.94 457 TYR B C 1
ATOM 8193 O O . TYR B 1 457 ? 4.641 -18.812 -20.047 1 94.94 457 TYR B O 1
ATOM 8201 N N . ILE B 1 458 ? 3.076 -18.016 -18.703 1 93.62 458 ILE B N 1
ATOM 8202 C CA . ILE B 1 458 ? 2.074 -17.719 -19.719 1 93.62 458 ILE B CA 1
ATOM 8203 C C . ILE B 1 458 ? 2.648 -16.75 -20.734 1 93.62 458 ILE B C 1
ATOM 8205 O O . ILE B 1 458 ? 3.35 -15.797 -20.375 1 93.62 458 ILE B O 1
ATOM 8209 N N . ASP B 1 459 ? 2.52 -17.062 -21.984 1 95 459 ASP B N 1
ATOM 8210 C CA . ASP B 1 459 ? 2.836 -16.219 -23.125 1 95 459 ASP B CA 1
ATOM 8211 C C . ASP B 1 459 ? 1.576 -15.867 -23.922 1 95 459 ASP B C 1
ATOM 8213 O O . ASP B 1 459 ? 1.07 -16.688 -24.688 1 95 459 ASP B O 1
ATOM 8217 N N . ASN B 1 460 ? 1.15 -14.609 -23.75 1 92.94 460 ASN B N 1
ATOM 8218 C CA . ASN B 1 460 ? -0.11 -14.219 -24.375 1 92.94 460 ASN B CA 1
ATOM 8219 C C . ASN B 1 460 ? 0.046 -14.016 -25.891 1 92.94 460 ASN B C 1
ATOM 8221 O O . ASN B 1 460 ? -0.92 -13.68 -26.578 1 92.94 460 ASN B O 1
ATOM 8225 N N . THR B 1 461 ? 1.206 -14.258 -26.406 1 92.25 461 THR B N 1
ATOM 8226 C CA . THR B 1 461 ? 1.419 -14.133 -27.844 1 92.25 461 THR B CA 1
ATOM 8227 C C . THR B 1 461 ? 1.579 -15.5 -28.5 1 92.25 461 THR B C 1
ATOM 8229 O O . THR B 1 461 ? 1.752 -15.602 -29.719 1 92.25 461 THR B O 1
ATOM 8232 N N . LEU B 1 462 ? 1.459 -16.5 -27.75 1 92.94 462 LEU B N 1
ATOM 8233 C CA . LEU B 1 462 ? 1.588 -17.859 -28.266 1 92.94 462 LEU B CA 1
ATOM 8234 C C . LEU B 1 462 ? 0.332 -18.266 -29.031 1 92.94 462 LEU B C 1
ATOM 8236 O O . LEU B 1 462 ? -0.746 -18.375 -28.438 1 92.94 462 LEU B O 1
ATOM 8240 N N . THR B 1 463 ? 0.229 -18.484 -30.391 1 86.81 463 THR B N 1
ATOM 8241 C CA . THR B 1 463 ? -0.926 -18.766 -31.234 1 86.81 463 THR B CA 1
ATOM 8242 C C . THR B 1 463 ? -1.438 -20.188 -31.016 1 86.81 463 THR B C 1
ATOM 8244 O O . THR B 1 463 ? -2.648 -20.406 -30.953 1 86.81 463 THR B O 1
ATOM 8247 N N . ASP B 1 464 ? -0.698 -21.234 -30.891 1 90.94 464 ASP B N 1
ATOM 8248 C CA . ASP B 1 464 ? -1.099 -22.625 -30.641 1 90.94 464 ASP B CA 1
ATOM 8249 C C . ASP B 1 464 ? -0.855 -23.016 -29.188 1 90.94 464 ASP B C 1
ATOM 8251 O O . ASP B 1 464 ? -0.312 -24.078 -28.906 1 90.94 464 ASP B O 1
ATOM 8255 N N . TRP B 1 465 ? -1.389 -22.047 -28.406 1 95.38 465 TRP B N 1
ATOM 8256 C CA . TRP B 1 465 ? -1.084 -22.188 -26.984 1 95.38 465 TRP B CA 1
ATOM 8257 C C . TRP B 1 465 ? -1.729 -23.453 -26.422 1 95.38 465 TRP B C 1
ATOM 8259 O O . TRP B 1 465 ? -1.165 -24.109 -25.531 1 95.38 465 TRP B O 1
ATOM 8269 N N . TRP B 1 466 ? -2.994 -23.922 -26.875 1 96.12 466 TRP B N 1
ATOM 8270 C CA . TRP B 1 466 ? -3.693 -25.078 -26.328 1 96.12 466 TRP B CA 1
ATOM 8271 C C . TRP B 1 466 ? -2.889 -26.359 -26.547 1 96.12 466 TRP B C 1
ATOM 8273 O O . TRP B 1 466 ? -2.875 -27.25 -25.703 1 96.12 466 TRP B O 1
ATOM 8283 N N . ASP B 1 467 ? -2.217 -26.375 -27.656 1 96.44 467 ASP B N 1
ATOM 8284 C CA . ASP B 1 467 ? -1.369 -27.516 -27.953 1 96.44 467 ASP B CA 1
ATOM 8285 C C . ASP B 1 467 ? -0.072 -27.484 -27.156 1 96.44 467 ASP B C 1
ATOM 8287 O O . ASP B 1 467 ? 0.388 -28.5 -26.656 1 96.44 467 ASP B O 1
ATOM 8291 N N . ALA B 1 468 ? 0.492 -26.328 -27.047 1 97.44 468 ALA B N 1
ATOM 8292 C CA . ALA B 1 468 ? 1.753 -26.156 -26.328 1 97.44 468 ALA B CA 1
ATOM 8293 C C . ALA B 1 468 ? 1.573 -26.406 -24.828 1 97.44 468 ALA B C 1
ATOM 8295 O O . ALA B 1 468 ? 2.445 -27 -24.188 1 97.44 468 ALA B O 1
ATOM 8296 N N . TYR B 1 469 ? 0.442 -26.031 -24.281 1 98 469 TYR B N 1
ATOM 8297 C CA . TYR B 1 469 ? 0.239 -26.109 -22.844 1 98 469 TYR B CA 1
ATOM 8298 C C . TYR B 1 469 ? -0.363 -27.453 -22.438 1 98 469 TYR B C 1
ATOM 8300 O O . TYR B 1 469 ? -0.059 -27.984 -21.375 1 98 469 TYR B O 1
ATOM 8308 N N . TYR B 1 470 ? -1.211 -28.094 -23.359 1 98.19 470 TYR B N 1
ATOM 8309 C CA . TYR B 1 470 ? -2.027 -29.188 -22.859 1 98.19 470 TYR B CA 1
ATOM 8310 C C . TYR B 1 470 ? -1.876 -30.422 -23.734 1 98.19 470 TYR B C 1
ATOM 8312 O O . TYR B 1 470 ? -2.289 -31.516 -23.344 1 98.19 470 TYR B O 1
ATOM 8320 N N . ASP B 1 471 ? -1.276 -30.266 -24.875 1 97.75 471 ASP B N 1
ATOM 8321 C CA . ASP B 1 471 ? -1.094 -31.406 -25.781 1 97.75 471 ASP B CA 1
ATOM 8322 C C . ASP B 1 471 ? -2.404 -32.156 -25.984 1 97.75 471 ASP B C 1
ATOM 8324 O O . ASP B 1 471 ? -3.451 -31.547 -26.219 1 97.75 471 ASP B O 1
ATOM 8328 N N . ALA B 1 472 ? -2.404 -33.469 -25.953 1 97.5 472 ALA B N 1
ATOM 8329 C CA . ALA B 1 472 ? -3.57 -34.281 -26.219 1 97.5 472 ALA B CA 1
ATOM 8330 C C . ALA B 1 472 ? -4.637 -34.125 -25.141 1 97.5 472 ALA B C 1
ATOM 8332 O O . ALA B 1 472 ? -5.816 -34.406 -25.375 1 97.5 472 ALA B O 1
ATOM 8333 N N . ASN B 1 473 ? -4.273 -33.656 -24 1 98.38 473 ASN B N 1
ATOM 8334 C CA . ASN B 1 473 ? -5.203 -33.5 -22.891 1 98.38 473 ASN B CA 1
ATOM 8335 C C . ASN B 1 473 ? -6.211 -32.375 -23.141 1 98.38 473 ASN B C 1
ATOM 8337 O O . ASN B 1 473 ? -7.234 -32.281 -22.469 1 98.38 473 ASN B O 1
ATOM 8341 N N . TYR B 1 474 ? -5.949 -31.5 -24.156 1 98.06 474 TYR B N 1
ATOM 8342 C CA . TYR B 1 474 ? -6.84 -30.375 -24.438 1 98.06 474 TYR B CA 1
ATOM 8343 C C . TYR B 1 474 ? -8.219 -30.875 -24.859 1 98.06 474 TYR B C 1
ATOM 8345 O O . TYR B 1 474 ? -9.234 -30.25 -24.547 1 98.06 474 TYR B O 1
ATOM 8353 N N . LYS B 1 475 ? -8.227 -31.969 -25.547 1 97.62 475 LYS B N 1
ATOM 8354 C CA . LYS B 1 475 ? -9.508 -32.531 -25.969 1 97.62 475 LYS B CA 1
ATOM 8355 C C . LYS B 1 475 ? -10.398 -32.844 -24.766 1 97.62 475 LYS B C 1
ATOM 8357 O O . LYS B 1 475 ? -11.57 -32.469 -24.75 1 97.62 475 LYS B O 1
ATOM 8362 N N . ARG B 1 476 ? -9.844 -33.5 -23.797 1 98.25 476 ARG B N 1
ATOM 8363 C CA . ARG B 1 476 ? -10.586 -33.844 -22.578 1 98.25 476 ARG B CA 1
ATOM 8364 C C . ARG B 1 476 ? -10.961 -32.594 -21.797 1 98.25 476 ARG B C 1
ATOM 8366 O O . ARG B 1 476 ? -12.062 -32.5 -21.25 1 98.25 476 ARG B O 1
ATOM 8373 N N . LEU B 1 477 ? -10.078 -31.609 -21.766 1 98.5 477 LEU B N 1
ATOM 8374 C CA . LEU B 1 477 ? -10.344 -30.359 -21.078 1 98.5 477 LEU B CA 1
ATOM 8375 C C . LEU B 1 477 ? -11.531 -29.625 -21.688 1 98.5 477 LEU B C 1
ATOM 8377 O O . LEU B 1 477 ? -12.375 -29.078 -20.969 1 98.5 477 LEU B O 1
ATOM 8381 N N . ARG B 1 478 ? -11.617 -29.625 -23 1 98.19 478 ARG B N 1
ATOM 8382 C CA . ARG B 1 478 ? -12.734 -28.984 -23.688 1 98.19 478 ARG B CA 1
ATOM 8383 C C . ARG B 1 478 ? -14.047 -29.672 -23.344 1 98.19 478 ARG B C 1
ATOM 8385 O O . ARG B 1 478 ? -15.07 -29.016 -23.156 1 98.19 478 ARG B O 1
ATOM 8392 N N . GLN B 1 479 ? -14.016 -30.984 -23.25 1 98.19 479 GLN B N 1
ATOM 8393 C CA . GLN B 1 479 ? -15.211 -31.734 -22.859 1 98.19 479 GLN B CA 1
ATOM 8394 C C . GLN B 1 479 ? -15.648 -31.375 -21.453 1 98.19 479 GLN B C 1
ATOM 8396 O O . GLN B 1 479 ? -16.844 -31.203 -21.188 1 98.19 479 GLN B O 1
ATOM 8401 N N . LEU B 1 480 ? -14.727 -31.281 -20.609 1 98.25 480 LEU B N 1
ATOM 8402 C CA . LEU B 1 480 ? -15.039 -30.969 -19.219 1 98.25 480 LEU B CA 1
ATOM 8403 C C . LEU B 1 480 ? -15.531 -29.531 -19.078 1 98.25 480 LEU B C 1
ATOM 8405 O O . LEU B 1 480 ? -16.375 -29.25 -18.219 1 98.25 480 LEU B O 1
ATOM 8409 N N . LYS B 1 481 ? -14.992 -28.625 -19.938 1 97.94 481 LYS B N 1
ATOM 8410 C CA . LYS B 1 481 ? -15.5 -27.266 -19.953 1 97.94 481 LYS B CA 1
ATOM 8411 C C . LYS B 1 481 ? -16.984 -27.234 -20.281 1 97.94 481 LYS B C 1
ATOM 8413 O O . LYS B 1 481 ? -17.75 -26.5 -19.672 1 97.94 481 LYS B O 1
ATOM 8418 N N . GLU B 1 482 ? -17.391 -28.031 -21.172 1 97.38 482 GLU B N 1
ATOM 8419 C CA . GLU B 1 482 ? -18.781 -28.109 -21.562 1 97.38 482 GLU B CA 1
ATOM 8420 C C . GLU B 1 482 ? -19.656 -28.594 -20.406 1 97.38 482 GLU B C 1
ATOM 8422 O O . GLU B 1 482 ? -20.797 -28.156 -20.25 1 97.38 482 GLU B O 1
ATOM 8427 N N . ILE B 1 483 ? -19.141 -29.406 -19.625 1 97.19 483 ILE B N 1
ATOM 8428 C CA . ILE B 1 483 ? -19.891 -29.984 -18.516 1 97.19 483 ILE B CA 1
ATOM 8429 C C . ILE B 1 483 ? -19.953 -29 -17.344 1 97.19 483 ILE B C 1
ATOM 8431 O O . ILE B 1 483 ? -21.016 -28.781 -16.781 1 97.19 483 ILE B O 1
ATOM 8435 N N . HIS B 1 484 ? -18.875 -28.375 -16.969 1 96.75 484 HIS B N 1
ATOM 8436 C CA . HIS B 1 484 ? -18.766 -27.656 -15.719 1 96.75 484 HIS B CA 1
ATOM 8437 C C . HIS B 1 484 ? -18.984 -26.156 -15.93 1 96.75 484 HIS B C 1
ATOM 8439 O O . HIS B 1 484 ? -19.25 -25.422 -14.977 1 96.75 484 HIS B O 1
ATOM 8445 N N . ASP B 1 485 ? -18.844 -25.672 -17.109 1 96.75 485 ASP B N 1
ATOM 8446 C CA . ASP B 1 485 ? -19.047 -24.266 -17.469 1 96.75 485 ASP B CA 1
ATOM 8447 C C . ASP B 1 485 ? -19.625 -24.141 -18.875 1 96.75 485 ASP B C 1
ATOM 8449 O O . ASP B 1 485 ? -19.016 -23.547 -19.766 1 96.75 485 ASP B O 1
ATOM 8453 N N . PRO B 1 486 ? -20.812 -24.609 -19.016 1 95.56 486 PRO B N 1
ATOM 8454 C CA . PRO B 1 486 ? -21.406 -24.703 -20.344 1 95.56 486 PRO B CA 1
ATOM 8455 C C . PRO B 1 486 ? -21.578 -23.344 -21.016 1 95.56 486 PRO B C 1
ATOM 8457 O O . PRO B 1 486 ? -21.594 -23.25 -22.25 1 95.56 486 PRO B O 1
ATOM 8460 N N . GLU B 1 487 ? -21.703 -22.234 -20.281 1 95.25 487 GLU B N 1
ATOM 8461 C CA . GLU B 1 487 ? -21.875 -20.906 -20.859 1 95.25 487 GLU B CA 1
ATOM 8462 C C . GLU B 1 487 ? -20.531 -20.219 -21.062 1 95.25 487 GLU B C 1
ATOM 8464 O O . GLU B 1 487 ? -20.469 -19.062 -21.516 1 95.25 487 GLU B O 1
ATOM 8469 N N . GLU B 1 488 ? -19.438 -20.891 -20.703 1 95.75 488 GLU B N 1
ATOM 8470 C CA . GLU B 1 488 ? -18.078 -20.359 -20.797 1 95.75 488 GLU B CA 1
ATOM 8471 C C . GLU B 1 488 ? -17.953 -19.031 -20.062 1 95.75 488 GLU B C 1
ATOM 8473 O O . GLU B 1 488 ? -17.422 -18.062 -20.609 1 95.75 488 GLU B O 1
ATOM 8478 N N . PHE B 1 489 ? -18.578 -19.078 -18.891 1 96.56 489 PHE B N 1
ATOM 8479 C CA . PHE B 1 489 ? -18.562 -17.922 -17.984 1 96.56 489 PHE B CA 1
ATOM 8480 C C . PHE B 1 489 ? -17.125 -17.531 -17.641 1 96.56 489 PHE B C 1
ATOM 8482 O O . PHE B 1 489 ? -16.781 -16.359 -17.688 1 96.56 489 PHE B O 1
ATOM 8489 N N . PHE B 1 490 ? -16.297 -18.5 -17.266 1 96.75 490 PHE B N 1
ATOM 8490 C CA . PHE B 1 490 ? -14.891 -18.234 -17.031 1 96.75 490 PHE B CA 1
ATOM 8491 C C . PHE B 1 490 ? -14.125 -18.125 -18.344 1 96.75 490 PHE B C 1
ATOM 8493 O O . PHE B 1 490 ? -13.789 -19.141 -18.953 1 96.75 490 PHE B O 1
ATOM 8500 N N . GLU B 1 491 ? -13.852 -16.906 -18.703 1 93.88 491 GLU B N 1
ATOM 8501 C CA . GLU B 1 491 ? -13.242 -16.656 -20.016 1 93.88 491 GLU B CA 1
ATOM 8502 C C . GLU B 1 491 ? -12.133 -15.617 -19.922 1 93.88 491 GLU B C 1
ATOM 8504 O O . GLU B 1 491 ? -12.258 -14.648 -19.172 1 93.88 491 GLU B O 1
ATOM 8509 N N . PHE B 1 492 ? -11.086 -15.812 -20.578 1 92.88 492 PHE B N 1
ATOM 8510 C CA . PHE B 1 492 ? -9.977 -14.891 -20.812 1 92.88 492 PHE B CA 1
ATOM 8511 C C . PHE B 1 492 ? -9.266 -15.219 -22.109 1 92.88 492 PHE B C 1
ATOM 8513 O O . PHE B 1 492 ? -9.695 -16.094 -22.859 1 92.88 492 PHE B O 1
ATOM 8520 N N . GLN B 1 493 ? -8.258 -14.578 -22.5 1 91.44 493 GLN B N 1
ATOM 8521 C CA . GLN B 1 493 ? -7.645 -14.648 -23.812 1 91.44 493 GLN B CA 1
ATOM 8522 C C . GLN B 1 493 ? -7.25 -16.078 -24.156 1 91.44 493 GLN B C 1
ATOM 8524 O O . GLN B 1 493 ? -7.426 -16.516 -25.297 1 91.44 493 GLN B O 1
ATOM 8529 N N . GLN B 1 494 ? -6.727 -16.812 -23.234 1 94.5 494 GLN B N 1
ATOM 8530 C CA . GLN B 1 494 ? -6.262 -18.188 -23.453 1 94.5 494 GLN B CA 1
ATOM 8531 C C . GLN B 1 494 ? -7.031 -19.172 -22.578 1 94.5 494 GLN B C 1
ATOM 8533 O O . GLN B 1 494 ? -6.449 -20.109 -22.047 1 94.5 494 GLN B O 1
ATOM 8538 N N . SER B 1 495 ? -8.312 -18.906 -22.453 1 95.38 495 SER B N 1
ATOM 8539 C CA . SER B 1 495 ? -9.156 -19.797 -21.672 1 95.38 495 SER B CA 1
ATOM 8540 C C . SER B 1 495 ? -9.523 -21.047 -22.469 1 95.38 495 SER B C 1
ATOM 8542 O O . SER B 1 495 ? -9.648 -21 -23.688 1 95.38 495 SER B O 1
ATOM 8544 N N . ILE B 1 496 ? -9.664 -22.109 -21.766 1 97 496 ILE B N 1
ATOM 8545 C CA . ILE B 1 496 ? -10.172 -23.344 -22.344 1 97 496 ILE B CA 1
ATOM 8546 C C . ILE B 1 496 ? -11.617 -23.141 -22.812 1 97 496 ILE B C 1
ATOM 8548 O O . ILE B 1 496 ? -12.438 -22.578 -22.078 1 97 496 ILE B O 1
ATOM 8552 N N . ARG B 1 497 ? -11.891 -23.625 -24.016 1 95.38 497 ARG B N 1
ATOM 8553 C CA . ARG B 1 497 ? -13.211 -23.453 -24.609 1 95.38 497 ARG B CA 1
ATOM 8554 C C . ARG B 1 497 ? -13.922 -24.797 -24.766 1 95.38 497 ARG B C 1
ATOM 8556 O O . ARG B 1 497 ? -13.273 -25.844 -24.812 1 95.38 497 ARG B O 1
ATOM 8563 N N . LYS B 1 498 ? -15.227 -24.703 -24.797 1 93.94 498 LYS B N 1
ATOM 8564 C CA . LYS B 1 498 ? -15.961 -25.938 -25.078 1 93.94 498 LYS B CA 1
ATOM 8565 C C . LYS B 1 498 ? -15.703 -26.422 -26.5 1 93.94 498 LYS B C 1
ATOM 8567 O O . LYS B 1 498 ? -15.172 -25.688 -27.328 1 93.94 498 LYS B O 1
ATOM 8572 N N . PRO B 1 499 ? -16.125 -27.703 -26.672 1 90.25 499 PRO B N 1
ATOM 8573 C CA . PRO B 1 499 ? -15.891 -28.219 -28.016 1 90.25 499 PRO B CA 1
ATOM 8574 C C . PRO B 1 499 ? -16.578 -27.375 -29.094 1 90.25 499 PRO B C 1
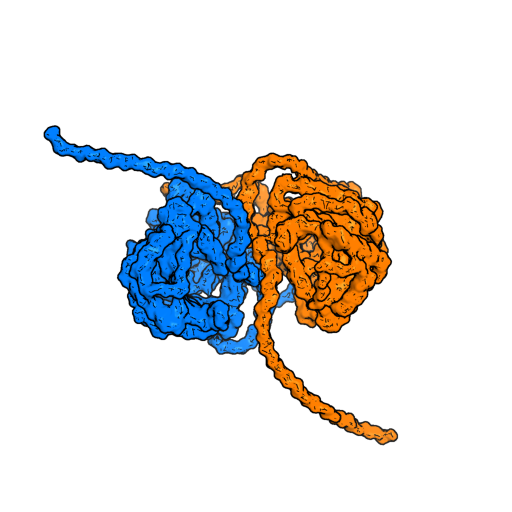ATOM 8576 O O . PRO B 1 499 ? -17.703 -26.906 -28.891 1 90.25 499 PRO B O 1
ATOM 8579 N N . LYS B 1 500 ? -15.977 -27.078 -30.156 1 85.81 500 LYS B N 1
ATOM 8580 C CA . LYS B 1 500 ? -16.5 -26.375 -31.328 1 85.81 500 LYS B CA 1
ATOM 8581 C C . LYS B 1 500 ? -16.438 -24.859 -31.141 1 85.81 500 LYS B C 1
ATOM 8583 O O . LYS B 1 500 ? -16.688 -24.109 -32.094 1 85.81 500 LYS B O 1
ATOM 8588 N N . SER B 1 501 ? -16.266 -24.406 -29.875 1 87.5 501 SER B N 1
ATOM 8589 C CA . SER B 1 501 ? -16.062 -22.984 -29.672 1 87.5 501 SER B CA 1
ATOM 8590 C C . SER B 1 501 ? -14.695 -22.531 -30.188 1 87.5 501 SER B C 1
ATOM 8592 O O . SER B 1 501 ? -13.703 -23.25 -30.016 1 87.5 501 SER B O 1
ATOM 8594 N N . GLU B 1 502 ? -14.672 -21.375 -30.781 1 83 502 GLU B N 1
ATOM 8595 C CA . GLU B 1 502 ? -13.422 -20.812 -31.266 1 83 502 GLU B CA 1
ATOM 8596 C C . GLU B 1 502 ? -12.633 -20.141 -30.141 1 83 502 GLU B C 1
ATOM 8598 O O . GLU B 1 502 ? -13.219 -19.688 -29.156 1 83 502 GLU B O 1
ATOM 8603 N N . HIS B 1 503 ? -11.383 -20.219 -30.359 1 83.25 503 HIS B N 1
ATOM 8604 C CA . HIS B 1 503 ? -10.531 -19.5 -29.422 1 83.25 503 HIS B CA 1
ATOM 8605 C C . HIS B 1 503 ? -10.586 -18 -29.672 1 83.25 503 HIS B C 1
ATOM 8607 O O . HIS B 1 503 ? -10.781 -17.547 -30.812 1 83.25 503 HIS B O 1
ATOM 8613 N N . PRO B 1 504 ? -10.469 -17.234 -28.578 1 75.06 504 PRO B N 1
ATOM 8614 C CA . PRO B 1 504 ? -10.406 -15.781 -28.781 1 75.06 504 PRO B CA 1
ATOM 8615 C C . PRO B 1 504 ? -9.242 -15.359 -29.672 1 75.06 504 PR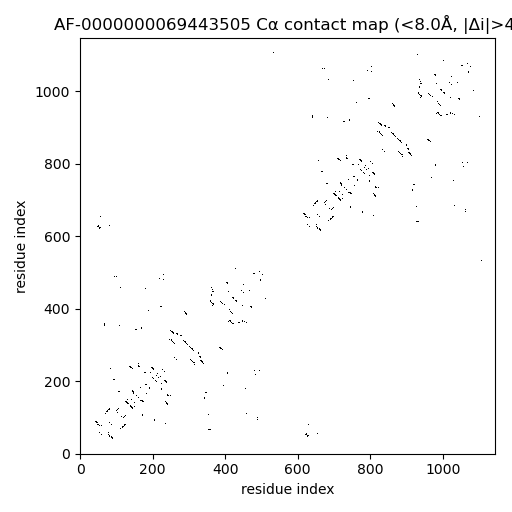O B C 1
ATOM 8617 O O . PRO B 1 504 ? -8.227 -16.047 -29.734 1 75.06 504 PRO B O 1
ATOM 8620 N N . ALA B 1 505 ? -9.445 -14.227 -30.344 1 71.25 505 ALA B N 1
ATOM 8621 C CA . ALA B 1 505 ? -8.406 -13.695 -31.219 1 71.25 505 ALA B CA 1
ATOM 8622 C C . ALA B 1 505 ? -7.211 -13.203 -30.406 1 71.25 505 ALA B C 1
ATOM 8624 O O . ALA B 1 505 ? -7.383 -12.617 -29.344 1 71.25 505 ALA B O 1
ATOM 8625 N N . MET B 1 506 ? -6.027 -13.5 -30.844 1 74.62 506 MET B N 1
ATOM 8626 C CA . MET B 1 506 ? -4.809 -13.016 -30.203 1 74.62 506 MET B CA 1
ATOM 8627 C C . MET B 1 506 ? -4.5 -11.586 -30.641 1 74.62 506 MET B C 1
ATOM 8629 O O . MET B 1 506 ? -4.691 -11.227 -31.797 1 74.62 506 MET B O 1
ATOM 8633 N N . PRO B 1 507 ? -4.211 -10.75 -29.594 1 66.69 507 PRO B N 1
ATOM 8634 C CA . PRO B 1 507 ? -3.877 -9.375 -29.984 1 66.69 507 PRO B CA 1
ATOM 8635 C C . PRO B 1 507 ? -2.668 -9.297 -30.906 1 66.69 507 PRO B C 1
ATOM 8637 O O . PRO B 1 507 ? -1.769 -10.141 -30.828 1 66.69 507 PRO B O 1
ATOM 8640 N N . ALA B 1 508 ? -2.766 -8.32 -31.828 1 62 508 ALA B N 1
ATOM 8641 C CA . ALA B 1 508 ? -1.639 -8.062 -32.719 1 62 508 ALA B CA 1
ATOM 8642 C C . ALA B 1 508 ? -0.465 -7.449 -31.969 1 62 508 ALA B C 1
ATOM 8644 O O . ALA B 1 508 ? -0.662 -6.668 -31.031 1 62 508 ALA B O 1
ATOM 8645 N N . ILE B 1 509 ? 0.735 -7.977 -32.094 1 60.25 509 ILE B N 1
ATOM 8646 C CA . ILE B 1 509 ? 1.946 -7.371 -31.547 1 60.25 509 ILE B CA 1
ATOM 8647 C C . ILE B 1 509 ? 2.223 -6.047 -32.25 1 60.25 509 ILE B C 1
ATOM 8649 O O . ILE B 1 509 ? 2.234 -5.992 -33.5 1 60.25 509 ILE B O 1
ATOM 8653 N N . PRO B 1 510 ? 2.156 -4.906 -31.453 1 56.75 510 PRO B N 1
ATOM 8654 C CA . PRO B 1 510 ? 2.375 -3.615 -32.094 1 56.75 510 PRO B CA 1
ATOM 8655 C C . PRO B 1 510 ? 3.633 -3.598 -32.969 1 56.75 510 PRO B C 1
ATOM 8657 O O . PRO B 1 510 ? 4.633 -4.234 -32.625 1 56.75 510 PRO B O 1
ATOM 8660 N N . SER B 1 511 ? 3.471 -3.242 -34.281 1 45.94 511 SER B N 1
ATOM 8661 C CA . SER B 1 511 ? 4.598 -2.998 -35.188 1 45.94 511 SER B CA 1
ATOM 8662 C C . SER B 1 511 ? 5.473 -1.858 -34.656 1 45.94 511 SER B C 1
ATOM 8664 O O . SER B 1 511 ? 5.004 -0.991 -33.938 1 45.94 511 SER B O 1
ATOM 8666 N N . CYS B 1 512 ? 6.805 -2.043 -34.531 1 41.62 512 CYS B N 1
ATOM 8667 C CA . CYS B 1 512 ? 7.777 -1.025 -34.156 1 41.62 512 CYS B CA 1
ATOM 8668 C C . CYS B 1 512 ? 7.434 0.319 -34.781 1 41.62 512 CYS B C 1
ATOM 8670 O O . CYS B 1 512 ? 7.871 0.622 -35.906 1 41.62 512 CYS B O 1
ATOM 8672 N N . ASN B 1 513 ? 6.254 0.856 -34.844 1 30.91 513 ASN B N 1
ATOM 8673 C CA . ASN B 1 513 ? 6.305 2.227 -35.344 1 30.91 513 ASN B CA 1
ATOM 8674 C C . ASN B 1 513 ? 6.871 3.182 -34.312 1 30.91 513 ASN B C 1
ATOM 8676 O O . ASN B 1 513 ? 6.465 3.145 -33.156 1 30.91 513 ASN B O 1
ATOM 8680 N N . THR B 1 514 ? 8.117 3.799 -34.469 1 31.09 514 THR B N 1
ATOM 8681 C CA . THR B 1 514 ? 8.867 4.859 -33.781 1 31.09 514 THR B CA 1
ATOM 8682 C C . THR B 1 514 ? 7.957 6.043 -33.469 1 31.09 514 THR B C 1
ATOM 8684 O O . THR B 1 514 ? 8.43 7.098 -33.031 1 31.09 514 THR B O 1
ATOM 8687 N N . THR B 1 515 ? 6.758 6.219 -33.938 1 26.19 515 THR B N 1
ATOM 8688 C CA . THR B 1 515 ? 6.336 7.609 -33.812 1 26.19 515 THR B CA 1
ATOM 8689 C C . THR B 1 515 ? 6.176 8 -32.344 1 26.19 515 THR B C 1
ATOM 8691 O O . THR B 1 515 ? 6.047 7.133 -31.469 1 26.19 515 THR B O 1
ATOM 8694 N N . ASP B 1 516 ? 5.582 9.438 -32.031 1 26.17 516 ASP B N 1
ATOM 8695 C CA . ASP B 1 516 ? 5.598 10.586 -31.125 1 26.17 516 ASP B CA 1
ATOM 8696 C C . ASP B 1 516 ? 4.758 10.32 -29.875 1 26.17 516 ASP B C 1
ATOM 8698 O O . ASP B 1 516 ? 4.359 11.258 -29.172 1 26.17 516 ASP B O 1
ATOM 8702 N N . TYR B 1 517 ? 4.391 9.195 -29.547 1 24.55 517 TYR B N 1
ATOM 8703 C CA . TYR B 1 517 ? 3.389 9.281 -28.484 1 24.55 517 TYR B CA 1
ATOM 8704 C C . TYR B 1 517 ? 4.031 9.672 -27.156 1 24.55 517 TYR B C 1
ATOM 8706 O O . TYR B 1 517 ? 4.391 8.797 -26.359 1 24.55 517 TYR B O 1
ATOM 8714 N N . LYS B 1 518 ? 4.895 10.625 -27.031 1 25.62 518 LYS B N 1
ATOM 8715 C CA . LYS B 1 518 ? 5.48 11.156 -25.797 1 25.62 518 LYS B CA 1
ATOM 8716 C C . LYS B 1 518 ? 4.398 11.609 -24.828 1 25.62 518 LYS B C 1
ATOM 8718 O O . LYS B 1 518 ? 4.688 11.883 -23.656 1 25.62 518 LYS B O 1
ATOM 8723 N N . ALA B 1 519 ? 3.246 12 -25.344 1 24.97 519 ALA B N 1
ATOM 8724 C CA . ALA B 1 519 ? 2.564 13.008 -24.531 1 24.97 519 ALA B CA 1
ATOM 8725 C C . ALA B 1 519 ? 1.903 12.367 -23.312 1 24.97 519 ALA B C 1
ATOM 8727 O O . ALA B 1 519 ? 1.889 12.953 -22.234 1 24.97 519 ALA B O 1
ATOM 8728 N N . GLU B 1 520 ? 1.14 11.219 -23.547 1 25.31 520 GLU B N 1
ATOM 8729 C CA . GLU B 1 520 ? 0.148 11 -22.5 1 25.31 520 GLU B CA 1
ATOM 8730 C C . GLU B 1 520 ? 0.761 10.266 -21.297 1 25.31 520 GLU B C 1
ATOM 8732 O O . GLU B 1 520 ? 0.093 10.055 -20.281 1 25.31 520 GLU B O 1
ATOM 8737 N N . LEU B 1 521 ? 1.947 9.672 -21.453 1 27.69 521 LEU B N 1
ATOM 8738 C CA . LEU B 1 521 ? 2.525 8.875 -20.375 1 27.69 521 LEU B CA 1
ATOM 8739 C C . LEU B 1 521 ? 2.928 9.758 -19.203 1 27.69 521 LEU B C 1
ATOM 8741 O O . LEU B 1 521 ? 3.395 9.266 -18.172 1 27.69 521 LEU B O 1
ATOM 8745 N N . GLU B 1 522 ? 3.078 11.109 -19.406 1 26.14 522 GLU B N 1
ATOM 8746 C CA . GLU B 1 522 ? 3.602 12.016 -18.391 1 26.14 522 GLU B CA 1
ATOM 8747 C C . GLU B 1 522 ? 2.707 12.023 -17.156 1 26.14 522 GLU B C 1
ATOM 8749 O O . GLU B 1 522 ? 3.16 12.359 -16.062 1 26.14 522 GLU B O 1
ATOM 8754 N N . GLU B 1 523 ? 1.411 11.812 -17.406 1 28.02 523 GLU B N 1
ATOM 8755 C CA . GLU B 1 523 ? 0.578 12.102 -16.25 1 28.02 523 GLU B CA 1
ATOM 8756 C C . GLU B 1 523 ? 0.664 10.984 -15.211 1 28.02 523 GLU B C 1
ATOM 8758 O O . GLU B 1 523 ? 0.553 11.227 -14.008 1 28.02 523 GLU B O 1
ATOM 8763 N N . LYS B 1 524 ? 0.817 9.633 -15.594 1 30.23 524 LYS B N 1
ATOM 8764 C CA . LYS B 1 524 ? 0.665 8.523 -14.664 1 30.23 524 LYS B CA 1
ATOM 8765 C C . LYS B 1 524 ? 1.987 8.203 -13.969 1 30.23 524 LYS B C 1
ATOM 8767 O O . LYS B 1 524 ? 2.051 7.309 -13.125 1 30.23 524 LYS B O 1
ATOM 8772 N N . ASN B 1 525 ? 3.215 8.547 -14.477 1 26.59 525 ASN B N 1
ATOM 8773 C CA . ASN B 1 525 ? 4.543 8.211 -13.969 1 26.59 525 ASN B CA 1
ATOM 8774 C C . ASN B 1 525 ? 4.762 8.773 -12.562 1 26.59 525 ASN B C 1
ATOM 8776 O O . ASN B 1 525 ? 5.762 8.453 -11.914 1 26.59 525 ASN B O 1
ATOM 8780 N N . ASP B 1 526 ? 4.211 9.906 -12.289 1 27.81 526 ASP B N 1
ATOM 8781 C CA . ASP B 1 526 ? 4.668 10.648 -11.117 1 27.81 526 ASP B CA 1
ATOM 8782 C C . ASP B 1 526 ? 4.309 9.914 -9.828 1 27.81 526 ASP B C 1
ATOM 8784 O O . ASP B 1 526 ? 4.926 10.141 -8.781 1 27.81 526 ASP B O 1
ATOM 8788 N N . SER B 1 527 ? 3.252 9.062 -9.836 1 27.33 527 SER B N 1
ATOM 8789 C CA . SER B 1 527 ? 2.85 8.539 -8.531 1 27.33 527 SER B CA 1
ATOM 8790 C C . SER B 1 527 ? 3.652 7.293 -8.172 1 27.33 527 SER B C 1
ATOM 8792 O O . SER B 1 527 ? 3.838 6.992 -6.988 1 27.33 527 SER B O 1
ATOM 8794 N N . VAL B 1 528 ? 4.168 6.422 -9.109 1 27.03 528 VAL B N 1
ATOM 8795 C CA . VAL B 1 528 ? 4.723 5.102 -8.844 1 27.03 528 VAL B CA 1
ATOM 8796 C C . VAL B 1 528 ? 6.23 5.207 -8.625 1 27.03 528 VAL B C 1
ATOM 8798 O O . VAL B 1 528 ? 6.859 4.277 -8.109 1 27.03 528 VAL B O 1
ATOM 8801 N N . GLU B 1 529 ? 6.961 6.176 -9.148 1 26.75 529 GLU B N 1
ATOM 8802 C CA . GLU B 1 529 ? 8.422 6.227 -9.055 1 26.75 529 GLU B CA 1
ATOM 8803 C C . GLU B 1 529 ? 8.875 6.145 -7.602 1 26.75 529 GLU B C 1
ATOM 8805 O O . GLU B 1 529 ? 10 5.719 -7.32 1 26.75 529 GLU B O 1
ATOM 8810 N N . ASP B 1 530 ? 8.148 6.656 -6.723 1 27.11 530 ASP B N 1
ATOM 8811 C CA . ASP B 1 530 ? 8.672 6.738 -5.363 1 27.11 530 ASP B CA 1
ATOM 8812 C C . ASP B 1 530 ? 8.797 5.352 -4.738 1 27.11 530 ASP B C 1
ATOM 8814 O O . ASP B 1 530 ? 9.5 5.172 -3.742 1 27.11 530 ASP B O 1
ATOM 8818 N N . VAL B 1 531 ? 8.227 4.25 -5.355 1 25.72 531 VAL B N 1
ATOM 8819 C CA . VAL B 1 531 ? 8.242 2.963 -4.668 1 25.72 531 VAL B CA 1
ATOM 8820 C C . VAL B 1 531 ? 9.445 2.143 -5.125 1 25.72 531 VAL B C 1
ATOM 8822 O O . VAL B 1 531 ? 9.961 1.314 -4.371 1 25.72 531 VAL B O 1
ATOM 8825 N N . ILE B 1 532 ? 9.992 2.182 -6.312 1 25.84 532 ILE B N 1
ATOM 8826 C CA . ILE B 1 532 ? 10.914 1.227 -6.926 1 25.84 532 ILE B CA 1
ATOM 8827 C C . ILE B 1 532 ? 12.305 1.379 -6.312 1 25.84 532 ILE B C 1
ATOM 8829 O O . ILE B 1 532 ? 12.992 0.386 -6.062 1 25.84 532 ILE B O 1
ATOM 8833 N N . GLU B 1 533 ? 12.898 2.5 -6.188 1 26.75 533 GLU B N 1
ATOM 8834 C CA . GLU B 1 533 ? 14.32 2.635 -5.898 1 26.75 533 GLU B CA 1
ATOM 8835 C C . GLU B 1 533 ? 14.672 2.021 -4.547 1 26.75 533 GLU B C 1
ATOM 8837 O O . GLU B 1 533 ? 15.844 1.743 -4.273 1 26.75 533 GLU B O 1
ATOM 8842 N N . ASN B 1 534 ? 13.781 1.675 -3.701 1 26.34 534 ASN B N 1
ATOM 8843 C CA . ASN B 1 534 ? 14.156 1.281 -2.346 1 26.34 534 ASN B CA 1
ATOM 8844 C C . ASN B 1 534 ? 14.484 -0.207 -2.264 1 26.34 534 ASN B C 1
ATOM 8846 O O . ASN B 1 534 ? 14.852 -0.708 -1.202 1 26.34 534 ASN B O 1
ATOM 8850 N N . THR B 1 535 ? 14.273 -1.055 -3.24 1 24.94 535 THR B N 1
ATOM 8851 C CA . THR B 1 535 ? 14.43 -2.496 -3.078 1 24.94 535 THR B CA 1
ATOM 8852 C C . THR B 1 535 ? 15.875 -2.916 -3.314 1 24.94 535 THR B C 1
ATOM 8854 O O . THR B 1 535 ? 16.375 -3.85 -2.678 1 24.94 535 THR B O 1
ATOM 8857 N N . THR B 1 536 ? 16.641 -2.502 -4.242 1 25.56 536 THR B N 1
ATOM 8858 C CA . THR B 1 536 ? 17.906 -3.137 -4.613 1 25.56 536 THR B CA 1
ATOM 8859 C C . THR B 1 536 ? 18.969 -2.889 -3.545 1 25.56 536 THR B C 1
ATOM 8861 O O . THR B 1 536 ? 19.875 -3.701 -3.369 1 25.56 536 THR B O 1
ATOM 8864 N N . GLN B 1 537 ? 19.031 -1.806 -2.887 1 25.58 537 GLN B N 1
ATOM 8865 C CA . GLN B 1 537 ? 20.234 -1.512 -2.105 1 25.58 537 GLN B CA 1
ATOM 8866 C C . GLN B 1 537 ? 20.25 -2.307 -0.802 1 25.58 537 GLN B C 1
ATOM 8868 O O . GLN B 1 537 ? 21.234 -2.271 -0.059 1 25.58 537 GLN B O 1
ATOM 8873 N N . ASN B 1 538 ? 19.281 -3.035 -0.435 1 25.8 538 ASN B N 1
ATOM 8874 C CA . ASN B 1 538 ? 19.281 -3.689 0.869 1 25.8 538 ASN B CA 1
ATOM 8875 C C . ASN B 1 538 ? 20.172 -4.934 0.863 1 25.8 538 ASN B C 1
ATOM 8877 O O . ASN B 1 538 ? 20.281 -5.629 1.875 1 25.8 538 ASN B O 1
ATOM 8881 N N . GLN B 1 539 ? 20.594 -5.434 -0.182 1 23.84 539 GLN B N 1
ATOM 8882 C CA . GLN B 1 539 ? 21.359 -6.668 -0.085 1 23.84 539 GLN B CA 1
ATOM 8883 C C . GLN B 1 539 ? 22.703 -6.434 0.612 1 23.84 539 GLN B C 1
ATOM 8885 O O . GLN B 1 539 ? 23.172 -7.285 1.368 1 23.84 539 GLN B O 1
ATOM 8890 N N . GLU B 1 540 ? 23.422 -5.434 0.309 1 24.62 540 GLU B N 1
ATOM 8891 C CA . GLU B 1 540 ? 24.828 -5.496 0.702 1 24.62 540 GLU B CA 1
ATOM 8892 C C . GLU B 1 540 ? 25 -5.18 2.186 1 24.62 540 GLU B C 1
ATOM 8894 O O . GLU B 1 540 ? 26.016 -5.531 2.785 1 24.62 540 GLU B O 1
ATOM 8899 N N . LEU B 1 541 ? 24.156 -4.312 2.775 1 25.17 541 LEU B N 1
ATOM 8900 C CA . LEU B 1 541 ? 24.578 -3.82 4.078 1 25.17 541 LEU B CA 1
ATOM 8901 C C . LEU B 1 541 ? 24.281 -4.84 5.172 1 25.17 541 LEU B C 1
ATOM 8903 O O . LEU B 1 541 ? 24.5 -4.566 6.355 1 25.17 541 LEU B O 1
ATOM 8907 N N . ARG B 1 542 ? 23.578 -5.938 4.926 1 25.67 542 ARG B N 1
ATOM 8908 C CA . ARG B 1 542 ? 23.375 -6.863 6.035 1 25.67 542 ARG B CA 1
ATOM 8909 C C . ARG B 1 542 ? 24.719 -7.34 6.602 1 25.67 542 ARG B C 1
ATOM 8911 O O . ARG B 1 542 ? 24.75 -8.164 7.52 1 25.67 542 ARG B O 1
ATOM 8918 N N . SER B 1 543 ? 25.797 -7.164 5.938 1 21.72 543 SER B N 1
ATOM 8919 C CA . SER B 1 543 ? 26.906 -7.922 6.496 1 21.72 543 SER B CA 1
ATOM 8920 C C . SER B 1 543 ? 27.359 -7.332 7.824 1 21.72 543 SER B C 1
ATOM 8922 O O . SER B 1 543 ? 27.984 -8.023 8.633 1 21.72 543 SER B O 1
ATOM 8924 N N . HIS B 1 544 ? 27.359 -6.031 8.008 1 21.73 544 HIS B N 1
ATOM 8925 C CA . HIS B 1 544 ? 28.391 -5.711 9 1 21.73 544 HIS B CA 1
ATOM 8926 C C . HIS B 1 544 ? 27.844 -5.848 10.414 1 21.73 544 HIS B C 1
ATOM 8928 O O . HIS B 1 544 ? 28.562 -6.305 11.312 1 21.73 544 HIS B O 1
ATOM 8934 N N . ASN B 1 545 ? 26.906 -4.996 10.883 1 20.05 545 ASN B N 1
ATOM 8935 C CA . ASN B 1 545 ? 26.984 -4.664 12.305 1 20.05 545 ASN B CA 1
ATOM 8936 C C . ASN B 1 545 ? 26.312 -5.734 13.164 1 20.05 545 ASN B C 1
ATOM 8938 O O . ASN B 1 545 ? 25.125 -5.625 13.484 1 20.05 545 ASN B O 1
ATOM 8942 N N . ALA B 1 546 ? 26.578 -7.012 12.898 1 20.64 546 ALA B N 1
ATOM 8943 C CA . ALA B 1 546 ? 26.203 -8 13.906 1 20.64 546 ALA B CA 1
ATOM 8944 C C . ALA B 1 546 ? 26.703 -7.594 15.289 1 20.64 546 ALA B C 1
ATOM 8946 O O . ALA B 1 546 ? 27.906 -7.488 15.523 1 20.64 546 ALA B O 1
ATOM 8947 N N . PRO B 1 547 ? 26.016 -6.672 15.984 1 20.66 547 PRO B N 1
ATOM 8948 C CA . PRO B 1 547 ? 26.641 -6.52 17.297 1 20.66 547 PRO B CA 1
ATOM 8949 C C . PRO B 1 547 ? 27 -7.855 17.938 1 20.66 547 PRO B C 1
ATOM 8951 O O . PRO B 1 547 ? 26.406 -8.883 17.609 1 20.66 547 PRO B O 1
ATOM 8954 N N . ALA B 1 548 ? 28.25 -7.969 18.453 1 19.12 548 ALA B N 1
ATOM 8955 C CA . ALA B 1 548 ? 28.859 -8.984 19.297 1 19.12 548 ALA B CA 1
ATOM 8956 C C . ALA B 1 548 ? 27.953 -9.352 20.469 1 19.12 548 ALA B C 1
ATOM 8958 O O . ALA B 1 548 ? 27.688 -8.516 21.328 1 19.12 548 ALA B O 1
ATOM 8959 N N . GLN B 1 549 ? 26.812 -10.016 20.25 1 17.39 549 GLN B N 1
ATOM 8960 C CA . GLN B 1 549 ? 26.109 -10.648 21.359 1 17.39 549 GLN B CA 1
ATOM 8961 C C . GLN B 1 549 ? 27.078 -11.25 22.375 1 17.39 549 GLN B C 1
ATOM 8963 O O . GLN B 1 549 ? 28.047 -11.914 21.984 1 17.39 549 GLN B O 1
ATOM 8968 N N . SER B 1 550 ? 27.297 -10.586 23.547 1 17.34 550 SER B N 1
ATOM 8969 C CA . SER B 1 550 ? 27.938 -11.078 24.766 1 17.34 550 SER B CA 1
ATOM 8970 C C . SER B 1 550 ? 27.594 -12.547 25 1 17.34 550 SER B C 1
ATOM 8972 O O . SER B 1 550 ? 26.469 -12.984 24.719 1 17.34 550 SER B O 1
ATOM 8974 N N . ALA B 1 551 ? 28.625 -13.375 25.031 1 17.69 551 ALA B N 1
ATOM 8975 C CA . ALA B 1 551 ? 28.891 -14.766 25.406 1 17.69 551 ALA B CA 1
ATOM 8976 C C . ALA B 1 551 ? 28.25 -15.109 26.734 1 17.69 551 ALA B C 1
ATOM 8978 O O . ALA B 1 551 ? 28.812 -14.828 27.797 1 17.69 551 ALA B O 1
ATOM 8979 N N . TYR B 1 552 ? 27.141 -14.531 27.219 1 16.83 552 TYR B N 1
ATOM 8980 C CA . TYR B 1 552 ? 26.797 -15.094 28.516 1 16.83 552 TYR B CA 1
ATOM 8981 C C . TYR B 1 552 ? 26.797 -16.625 28.469 1 16.83 552 TYR B C 1
ATOM 8983 O O . TYR B 1 552 ? 26.109 -17.219 27.641 1 16.83 552 TYR B O 1
ATOM 8991 N N . ALA B 1 553 ? 28 -17.203 28.875 1 16.73 553 ALA B N 1
ATOM 8992 C CA . ALA B 1 553 ? 28.406 -18.562 29.234 1 16.73 553 ALA B CA 1
ATOM 8993 C C . ALA B 1 553 ? 27.375 -19.234 30.125 1 16.73 553 ALA B C 1
ATOM 8995 O O . ALA B 1 553 ? 27.172 -18.828 31.266 1 16.73 553 ALA B O 1
ATOM 8996 N N . MET B 1 554 ? 26.141 -19.422 29.594 1 16.25 554 MET B N 1
ATOM 8997 C CA . MET B 1 554 ? 25.297 -20.312 30.375 1 16.25 554 MET B CA 1
ATOM 8998 C C . MET B 1 554 ? 26.078 -21.516 30.891 1 16.25 554 MET B C 1
ATOM 9000 O O . MET B 1 554 ? 26.719 -22.219 30.109 1 16.25 554 MET B O 1
ATOM 9004 N N . ARG B 1 555 ? 26.672 -21.359 32.094 1 16.11 555 ARG B N 1
ATOM 9005 C CA . ARG B 1 555 ? 27.219 -22.406 32.938 1 16.11 555 ARG B CA 1
ATOM 9006 C C . ARG B 1 555 ? 26.328 -23.641 32.938 1 16.11 555 ARG B C 1
ATOM 9008 O O . ARG B 1 555 ? 25.109 -23.547 33.062 1 16.11 555 ARG B O 1
ATOM 9015 N N . TYR B 1 556 ? 26.734 -24.625 32.031 1 16.86 556 TYR B N 1
ATOM 9016 C CA . TYR B 1 556 ? 26.344 -26.031 31.938 1 16.86 556 TYR B CA 1
ATOM 9017 C C . TYR B 1 556 ? 26.234 -26.672 33.312 1 16.86 556 TYR B C 1
ATOM 9019 O O . TYR B 1 556 ? 27.25 -26.938 33.969 1 16.86 556 TYR B O 1
ATOM 9027 N N . GLY B 1 557 ? 25.5 -25.969 34.312 1 16.86 557 GLY B N 1
ATOM 9028 C CA . GLY B 1 557 ? 25.531 -26.75 35.531 1 16.86 557 GLY B CA 1
ATOM 9029 C C . GLY B 1 557 ? 25.328 -28.234 35.281 1 16.86 557 GLY B C 1
ATOM 9030 O O . GLY B 1 557 ? 24.734 -28.641 34.281 1 16.86 557 GLY B O 1
ATOM 9031 N N . SER B 1 558 ? 26.172 -29.094 35.875 1 16.75 558 SER B N 1
ATOM 9032 C CA . SER B 1 558 ? 26.406 -30.531 36.062 1 16.75 558 SER B CA 1
ATOM 9033 C C . SER B 1 558 ? 25.125 -31.234 36.469 1 16.75 558 SER B C 1
ATOM 9035 O O . SER B 1 558 ? 24.578 -30.953 37.562 1 16.75 558 SER B O 1
ATOM 9037 N N . LEU B 1 559 ? 24.016 -31.141 35.656 1 16.61 559 LEU B N 1
ATOM 9038 C CA . LEU B 1 559 ? 22.984 -32.062 36.094 1 16.61 559 LEU B CA 1
ATOM 9039 C C . LEU B 1 559 ? 23.594 -33.406 36.5 1 16.61 559 LEU B C 1
ATOM 9041 O O . LEU B 1 559 ? 24.297 -34.031 35.719 1 16.61 559 LEU B O 1
ATOM 9045 N N . GLN B 1 560 ? 23.859 -33.562 37.812 1 16.25 560 GLN B N 1
ATOM 9046 C CA . GLN B 1 560 ? 24.172 -34.75 38.562 1 16.25 560 GLN B CA 1
ATOM 9047 C C . GLN B 1 560 ? 23.328 -35.938 38.062 1 16.25 560 GLN B C 1
ATOM 9049 O O . GLN B 1 560 ? 22.25 -35.75 37.531 1 16.25 560 GLN B O 1
ATOM 9054 N N . SER B 1 561 ? 23.938 -37.156 37.969 1 17.47 561 SER B N 1
ATOM 9055 C CA . SER B 1 561 ? 23.828 -38.562 37.625 1 17.47 561 SER B CA 1
ATOM 9056 C C . SER B 1 561 ? 22.656 -39.219 38.344 1 17.47 561 SER B C 1
ATOM 9058 O O . SER B 1 561 ? 22.344 -40.375 38.094 1 17.47 561 SER B O 1
ATOM 9060 N N . GLY B 1 562 ? 21.859 -38.469 39.188 1 17.02 562 GLY B N 1
ATOM 9061 C CA . GLY B 1 562 ? 21.375 -39.375 40.219 1 17.02 562 GLY B CA 1
ATOM 9062 C C . GLY B 1 562 ? 20.625 -40.562 39.656 1 17.02 562 GLY B C 1
ATOM 9063 O O . GLY B 1 562 ? 20.031 -40.469 38.594 1 17.02 562 GLY B O 1
ATOM 9064 N N . ARG B 1 563 ? 21.031 -41.812 40.125 1 17.5 563 ARG B N 1
ATOM 9065 C CA . ARG B 1 563 ? 20.75 -43.25 40.125 1 17.5 563 ARG B CA 1
ATOM 9066 C C . ARG B 1 563 ? 19.281 -43.5 40.5 1 17.5 563 ARG B C 1
ATOM 9068 O O . ARG B 1 563 ? 18.859 -43.25 41.625 1 17.5 563 ARG B O 1
ATOM 9075 N N . TRP B 1 564 ? 18.312 -42.781 39.875 1 16.61 564 TRP B N 1
ATOM 9076 C CA . TRP B 1 564 ? 17.062 -43.25 40.469 1 16.61 564 TRP B CA 1
ATOM 9077 C C . TRP B 1 564 ? 17 -44.781 40.469 1 16.61 564 TRP B C 1
ATOM 9079 O O . TRP B 1 564 ? 17.344 -45.406 39.469 1 16.61 564 TRP B O 1
ATOM 9089 N N . SER B 1 565 ? 17.25 -45.344 41.656 1 16.28 565 SER B N 1
ATOM 9090 C CA . SER B 1 565 ? 17.094 -46.688 42.188 1 16.28 565 SER B CA 1
ATOM 9091 C C . SER B 1 565 ? 15.766 -47.281 41.781 1 16.28 565 SER B C 1
ATOM 9093 O O . SER B 1 565 ? 14.711 -46.656 41.938 1 16.28 565 SER B O 1
ATOM 9095 N N . ALA B 1 566 ? 15.711 -47.844 40.469 1 17.05 566 ALA B N 1
ATOM 9096 C CA . ALA B 1 566 ? 14.703 -48.875 40.219 1 17.05 566 ALA B CA 1
ATOM 9097 C C . ALA B 1 566 ? 14.531 -49.75 41.469 1 17.05 566 ALA B C 1
ATOM 9099 O O . ALA B 1 566 ? 15.477 -50.438 41.906 1 17.05 566 ALA B O 1
ATOM 9100 N N . VAL B 1 567 ? 13.961 -49.281 42.531 1 17.33 567 VAL B N 1
ATOM 9101 C CA . VAL B 1 567 ? 13.508 -50.188 43.594 1 17.33 567 VAL B CA 1
ATOM 9102 C C . VAL B 1 567 ? 12.922 -51.438 43 1 17.33 567 VAL B C 1
ATOM 9104 O O . VAL B 1 567 ? 12.312 -51.406 41.906 1 17.33 567 VAL B O 1
ATOM 9107 N N . HIS B 1 568 ? 13.305 -52.625 43.594 1 17.47 568 HIS B N 1
ATOM 9108 C CA . HIS B 1 568 ? 13.156 -54.094 43.688 1 17.47 568 HIS B CA 1
ATOM 9109 C C . HIS B 1 568 ? 11.688 -54.469 43.812 1 17.47 568 HIS B C 1
ATOM 9111 O O . HIS B 1 568 ? 11.375 -55.656 43.906 1 17.47 568 HIS B O 1
ATOM 9117 N N . LEU B 1 569 ? 10.641 -53.781 43.438 1 18.12 569 LEU B N 1
ATOM 9118 C CA . LEU B 1 569 ? 9.609 -54.656 43.969 1 18.12 569 LEU B CA 1
ATOM 9119 C C . LEU B 1 569 ? 9.75 -56.062 43.406 1 18.12 569 LEU B C 1
ATOM 9121 O O . LEU B 1 569 ? 9.898 -56.25 42.188 1 18.12 569 LEU B O 1
ATOM 9125 N N . LYS B 1 570 ? 10.086 -57.219 44.344 1 17.12 570 LYS B N 1
ATOM 9126 C CA . LYS B 1 570 ? 10.172 -58.656 44.531 1 17.12 570 LYS 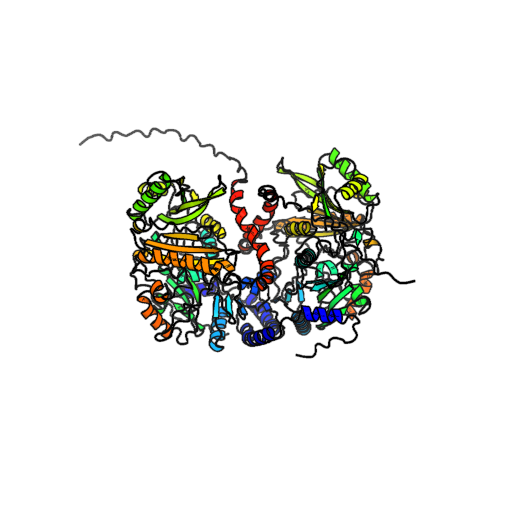B CA 1
ATOM 9127 C C . LYS B 1 570 ? 8.898 -59.344 44.062 1 17.12 570 LYS B C 1
ATOM 9129 O O . LYS B 1 570 ? 7.797 -59 44.5 1 17.12 570 LYS B O 1
ATOM 9134 N N . ARG B 1 571 ? 8.375 -59.719 42.906 1 18.11 571 ARG B N 1
ATOM 9135 C CA . ARG B 1 571 ? 7.789 -61.031 43.094 1 18.11 571 ARG B CA 1
ATOM 9136 C C . ARG B 1 571 ? 8.742 -61.969 43.844 1 18.11 571 ARG B C 1
ATOM 9138 O O . ARG B 1 571 ? 9.961 -61.812 43.75 1 18.11 571 ARG B O 1
ATOM 9145 N N . GLN B 1 572 ? 8.227 -62.719 44.938 1 18.14 572 GLN B N 1
ATOM 9146 C CA . GLN B 1 572 ? 7.773 -64 45.438 1 18.14 572 GLN B CA 1
ATOM 9147 C C . GLN B 1 572 ? 7.562 -65 44.281 1 18.14 572 GLN B C 1
ATOM 9149 O O . GLN B 1 572 ? 7.004 -64.625 43.25 1 18.14 572 GLN B O 1
ATOM 9154 N N . PHE B 1 573 ? 7.371 -65.688 43.312 1 21.23 573 PHE B N 1
ATOM 9155 C CA . PHE B 1 573 ? 8.156 -66.875 43.031 1 21.23 573 PHE B CA 1
ATOM 9156 C C . PHE B 1 573 ? 9.5 -66.5 42.438 1 21.23 573 PHE B C 1
ATOM 9158 O O . PHE B 1 573 ? 9.602 -65.562 41.688 1 21.23 573 PHE B O 1
#

Nearest PDB structures (foldseek):
  6jqh-assembly1_A  TM=8.644E-01  e=3.524E-32  Morus alba
  6y0r-assembly1_AAA  TM=8.556E-01  e=4.151E-28  Fusarium graminearum PH-1
  7e2v-assembly1_B  TM=8.752E-01  e=8.611E-28  Morus alba
  6yjo-assembly1_A  TM=8.534E-01  e=1.349E-27  Fusarium graminearum PH-1
  3hsu-assembly1_A  TM=8.669E-01  e=6.142E-27  Sarocladium strictum

pLDDT: mean 78.74, std 25.23, range [15.98, 98.75]